Protein AF-A0A1W9LQ12-F1 (afdb_monomer)

Secondary structure (DSSP, 8-state):
-------------------------------S------------GGGSPPSS--EE---------------S----EE--TTS-TTS--S-HHHHHHHHHHHHHHH-HHHHHHHHHH---HHHHHHHHHHT--HHHHHHHHHTPPP-PPPEE-HHHHHHHHHHHHHHHHHT--S-TTHHHHHHHTT--EEEEEEEEEEEESSHHHHHHIIIIIBSSSSTTSB-GGGHHHHHHTTTTS---EEEEEEEE---TT-SS-SEEEEEEEEEE-TTSTT--S-EEEEEBB--SSSSSS--TT-B-TT-EEEESSSSEEEE--TTSEEEEE--S-EEEEEEEEETTEEEEEEEEESSS-EE--BPPPPP-----EEEEEEEEESS-EEEESSEEEEETT--EEEEEEEPTTEEEEEEEETTEE-GGG-BTTEEEE-S--S-EEEEEEEEE---PPPPPSS-EE--TTS-SS-EEEE-PPPPPSSTT-----EEEEEEESSS-STTPEE-S--BS-SEEEE-S--TT--EEEEEEEESSSS-TT-------EEE-PPP--------------------------------------------------------------------HHHHHHHHHHHTTSS-EEEEEE-TTSPEEEEEEE--SSEEEEE--S-B-TTSPBP-GGGGHHHHHHHTTTSEEEEE--TTSTTSPP-S---TT-----SS--HHHHHHHHHHHHTT-S-EEEEEETHHHHHHHHHHHH-GGGEEEEEEESPPTTTSS---HHHHHHHHTTGGGEEEEEETT-HHHHHHHHHHHHTT----EEEETT--S-HHHHSHHHHHHHHHHHHTS-SHHHHHH-SSB---

Structure (mmCIF, N/CA/C/O backbone):
data_AF-A0A1W9LQ12-F1
#
_entry.id   AF-A0A1W9LQ12-F1
#
loop_
_atom_site.group_PDB
_atom_site.id
_atom_site.type_symbol
_atom_site.label_atom_id
_atom_site.label_alt_id
_atom_site.label_comp_id
_atom_site.label_asym_id
_atom_site.label_entity_id
_atom_site.label_seq_id
_atom_site.pdbx_PDB_ins_code
_atom_site.Cartn_x
_atom_site.Cartn_y
_atom_site.Cartn_z
_atom_site.occupancy
_atom_site.B_iso_or_equiv
_atom_site.auth_seq_id
_atom_site.auth_comp_id
_atom_site.auth_asym_id
_atom_site.auth_atom_id
_atom_site.pdbx_PDB_model_num
ATOM 1 N N . MET A 1 1 ? 77.345 4.727 -21.982 1.00 31.25 1 MET A N 1
ATOM 2 C CA . MET A 1 1 ? 78.372 5.344 -22.854 1.00 31.25 1 MET A CA 1
ATOM 3 C C . MET A 1 1 ? 78.579 6.799 -22.431 1.00 31.25 1 MET A C 1
ATOM 5 O O . MET A 1 1 ? 77.616 7.415 -22.011 1.00 31.25 1 MET A O 1
ATOM 9 N N . VAL A 1 2 ? 79.817 7.303 -22.513 1.00 29.80 2 VAL A N 1
ATOM 10 C CA . VAL A 1 2 ? 80.219 8.710 -22.779 1.00 29.80 2 VAL A CA 1
ATOM 11 C C . VAL A 1 2 ? 79.402 9.871 -22.144 1.00 29.80 2 VAL A C 1
ATOM 13 O O . VAL A 1 2 ? 78.518 10.454 -22.752 1.00 29.80 2 VAL A O 1
ATOM 16 N N . THR A 1 3 ? 79.807 10.244 -20.925 1.00 31.20 3 THR A N 1
ATOM 17 C CA . THR A 1 3 ? 80.103 11.612 -20.410 1.00 31.20 3 THR A CA 1
ATOM 18 C C . THR A 1 3 ? 79.314 12.893 -20.793 1.00 31.20 3 THR A C 1
ATOM 20 O O . THR A 1 3 ? 79.415 13.382 -21.910 1.00 31.20 3 THR A O 1
ATOM 23 N N . LYS A 1 4 ? 78.906 13.601 -19.716 1.00 33.84 4 LYS A N 1
ATOM 24 C CA . LYS A 1 4 ? 79.084 15.053 -19.404 1.00 33.84 4 LYS A CA 1
ATOM 25 C C . LYS A 1 4 ? 78.321 16.150 -20.185 1.00 33.84 4 LYS A C 1
ATOM 27 O O . LYS A 1 4 ? 78.718 16.536 -21.276 1.00 33.84 4 LYS A O 1
ATOM 32 N N . ASN A 1 5 ? 77.512 16.907 -19.432 1.00 28.28 5 ASN A N 1
ATOM 33 C CA . ASN A 1 5 ? 77.771 18.337 -19.152 1.00 28.28 5 ASN A CA 1
ATOM 34 C C . ASN A 1 5 ? 77.142 18.719 -17.789 1.00 28.28 5 ASN A C 1
ATOM 36 O O . ASN A 1 5 ? 75.981 18.431 -17.543 1.00 28.28 5 ASN A O 1
ATOM 40 N N . LYS A 1 6 ? 77.949 19.111 -16.793 1.00 32.75 6 LYS A N 1
ATOM 41 C CA . LYS A 1 6 ? 78.130 20.508 -16.333 1.00 32.75 6 LYS A CA 1
ATOM 42 C C . LYS A 1 6 ? 76.843 21.216 -15.862 1.00 32.75 6 LYS A C 1
ATOM 44 O O . LYS A 1 6 ? 76.170 21.858 -16.655 1.00 32.75 6 LYS A O 1
ATOM 49 N N . ASN A 1 7 ? 76.622 21.266 -14.547 1.00 27.38 7 ASN A N 1
ATOM 50 C CA . ASN A 1 7 ? 77.162 22.357 -13.720 1.00 27.38 7 ASN A CA 1
ATOM 51 C C . ASN A 1 7 ? 77.121 21.992 -12.226 1.00 27.38 7 ASN A C 1
ATOM 53 O O . ASN A 1 7 ? 76.216 21.301 -11.772 1.00 27.38 7 ASN A O 1
ATOM 57 N N . SER A 1 8 ? 78.136 22.429 -11.484 1.00 29.05 8 SER A N 1
ATOM 58 C CA . SER A 1 8 ? 78.363 22.094 -10.075 1.00 29.05 8 SER A CA 1
ATOM 59 C C . SER A 1 8 ? 78.174 23.308 -9.167 1.00 29.05 8 SER A C 1
ATOM 61 O O . SER A 1 8 ? 78.725 24.363 -9.465 1.00 29.05 8 SER A O 1
ATOM 63 N N . GLU A 1 9 ? 77.458 23.096 -8.060 1.00 30.77 9 GLU A N 1
ATOM 64 C CA . GLU A 1 9 ? 77.723 23.599 -6.696 1.00 30.77 9 GLU A CA 1
ATOM 65 C C . GLU A 1 9 ? 78.402 24.985 -6.553 1.00 30.77 9 GLU A C 1
ATOM 67 O O . GLU A 1 9 ? 79.559 25.183 -6.917 1.00 30.77 9 GLU A O 1
ATOM 72 N N . ASN A 1 10 ? 77.807 25.945 -5.843 1.00 29.53 10 ASN A N 1
ATOM 73 C CA . ASN A 1 10 ? 77.707 25.856 -4.382 1.00 29.53 10 ASN A CA 1
ATOM 74 C C . ASN A 1 10 ? 76.776 26.928 -3.785 1.00 29.53 10 ASN A C 1
ATOM 76 O O . ASN A 1 10 ? 76.927 28.105 -4.096 1.00 29.53 10 ASN A O 1
ATOM 80 N N . HIS A 1 11 ? 75.981 26.552 -2.776 1.00 26.81 11 HIS A N 1
ATOM 81 C CA . HIS A 1 11 ? 76.038 27.266 -1.494 1.00 26.81 11 HIS A CA 1
ATOM 82 C C . HIS A 1 11 ? 75.621 26.366 -0.318 1.00 26.81 11 HIS A C 1
ATOM 84 O O . HIS A 1 11 ? 74.509 25.853 -0.248 1.00 26.81 11 HIS A O 1
ATOM 90 N N . LEU A 1 12 ? 76.558 26.172 0.612 1.00 28.56 12 LEU A N 1
ATOM 91 C CA . LEU A 1 12 ? 76.409 25.401 1.849 1.00 28.56 12 LEU A CA 1
ATOM 92 C C . LEU A 1 12 ? 75.679 26.190 2.945 1.00 28.56 12 LEU A C 1
ATOM 94 O O . LEU A 1 12 ? 76.013 27.356 3.148 1.00 28.56 12 LEU A O 1
ATOM 98 N N . ALA A 1 13 ? 74.892 25.498 3.785 1.00 27.14 13 ALA A N 1
ATOM 99 C CA . ALA A 1 13 ? 74.897 25.730 5.239 1.00 27.14 13 ALA A CA 1
ATOM 100 C C . ALA A 1 13 ? 74.280 24.578 6.079 1.00 27.14 13 ALA A C 1
ATOM 102 O O . ALA A 1 13 ? 73.073 24.392 6.086 1.00 27.14 13 ALA A O 1
ATOM 103 N N . ARG A 1 14 ? 75.131 23.939 6.909 1.00 27.14 14 ARG A N 1
ATOM 104 C CA . ARG A 1 14 ? 74.840 23.338 8.245 1.00 27.14 14 ARG A CA 1
ATOM 105 C C . ARG A 1 14 ? 73.961 22.058 8.288 1.00 27.14 14 ARG A C 1
ATOM 107 O O . ARG A 1 14 ? 72.762 22.118 8.100 1.00 27.14 14 ARG A O 1
ATOM 114 N N . ILE A 1 15 ? 74.509 20.839 8.428 1.00 28.38 15 ILE A N 1
ATOM 115 C CA . ILE A 1 15 ? 75.211 20.174 9.570 1.00 28.38 15 ILE A CA 1
ATOM 116 C C . ILE A 1 15 ? 74.301 19.151 10.306 1.00 28.38 15 ILE A C 1
ATOM 118 O O . ILE A 1 15 ? 73.408 19.531 11.045 1.00 28.38 15 ILE A O 1
ATOM 122 N N . LYS A 1 16 ? 74.579 17.853 10.050 1.00 26.53 16 LYS A N 1
ATOM 123 C CA . LYS A 1 16 ? 74.803 16.680 10.955 1.00 26.53 16 LYS A CA 1
ATOM 124 C C . LYS A 1 16 ? 74.093 16.667 12.343 1.00 26.53 16 LYS A C 1
ATOM 126 O O . LYS A 1 16 ? 74.100 17.669 13.035 1.00 26.53 16 LYS A O 1
ATOM 131 N N . ILE A 1 17 ? 73.637 15.522 12.891 1.00 27.27 17 ILE A N 1
ATOM 132 C CA . ILE A 1 17 ? 74.474 14.368 13.324 1.00 27.27 17 ILE A CA 1
ATOM 133 C C . ILE A 1 17 ? 73.716 13.005 13.424 1.00 27.27 17 ILE A C 1
ATOM 135 O O . ILE A 1 17 ? 72.697 12.889 14.084 1.00 27.27 17 ILE A O 1
ATOM 139 N N . ARG A 1 18 ? 74.349 11.979 12.818 1.00 27.88 18 ARG A N 1
ATOM 140 C CA . ARG A 1 18 ? 74.490 10.516 13.105 1.00 27.88 18 ARG A CA 1
ATOM 141 C C . ARG A 1 18 ? 73.340 9.547 13.487 1.00 27.88 18 ARG A C 1
ATOM 143 O O . ARG A 1 18 ? 72.583 9.713 14.429 1.00 27.88 18 ARG A O 1
ATOM 150 N N . ARG A 1 19 ? 73.450 8.383 12.821 1.00 27.75 19 ARG A N 1
ATOM 151 C CA . ARG A 1 19 ? 72.892 7.038 13.085 1.00 27.75 19 ARG A CA 1
ATOM 152 C C . ARG A 1 19 ? 73.719 6.203 14.096 1.00 27.75 19 ARG A C 1
ATOM 154 O O . ARG A 1 19 ? 74.931 6.388 14.158 1.00 27.75 19 ARG A O 1
ATOM 161 N N . LYS A 1 20 ? 73.073 5.139 14.620 1.00 27.75 20 LYS A N 1
ATOM 162 C CA . LYS A 1 20 ? 73.601 3.822 15.090 1.00 27.75 20 LYS A CA 1
ATOM 163 C C . LYS A 1 20 ? 74.515 3.780 16.335 1.00 27.75 20 LYS A C 1
ATOM 165 O O . LYS A 1 20 ? 75.675 4.161 16.246 1.00 27.75 20 LYS A O 1
ATOM 170 N N . PHE A 1 21 ? 74.085 3.055 17.377 1.00 25.78 21 PHE A N 1
ATOM 171 C CA . PHE A 1 21 ? 74.381 1.611 17.523 1.00 25.78 21 PHE A CA 1
ATOM 172 C C . PHE A 1 21 ? 73.377 0.913 18.473 1.00 25.78 21 PHE A C 1
ATOM 174 O O . PHE A 1 21 ? 72.574 1.583 19.110 1.00 25.78 21 PHE A O 1
ATOM 181 N N . SER A 1 22 ? 73.379 -0.424 18.493 1.00 28.66 22 SER A N 1
ATOM 182 C CA . SER A 1 22 ? 72.421 -1.293 19.207 1.00 28.66 22 SER A CA 1
ATOM 183 C C . SER A 1 22 ? 73.046 -1.933 20.453 1.00 28.66 22 SER A C 1
ATOM 185 O O . SER A 1 22 ? 74.201 -2.344 20.359 1.00 28.66 22 SER A O 1
ATOM 187 N N . LEU A 1 23 ? 72.280 -2.088 21.547 1.00 25.16 23 LEU A N 1
ATOM 188 C CA . LEU A 1 23 ? 72.027 -3.397 22.188 1.00 25.16 23 LEU A CA 1
ATOM 189 C C . LEU A 1 23 ? 70.894 -3.327 23.247 1.00 25.16 23 LEU A C 1
ATOM 191 O O . LEU A 1 23 ? 70.917 -2.484 24.134 1.00 25.16 23 LEU A O 1
ATOM 195 N N . THR A 1 24 ? 69.923 -4.239 23.115 1.00 30.02 24 THR A N 1
ATOM 196 C CA . THR A 1 24 ? 69.044 -4.874 24.136 1.00 30.02 24 THR A CA 1
ATOM 197 C C . THR A 1 24 ? 69.033 -4.366 25.594 1.00 30.02 24 THR A C 1
ATOM 199 O O . THR A 1 24 ? 70.077 -4.421 26.239 1.00 30.02 24 THR A O 1
ATOM 202 N N . LEU A 1 25 ? 67.834 -4.154 26.180 1.00 23.62 25 LEU A N 1
ATOM 203 C CA . LEU A 1 25 ? 67.155 -5.165 27.038 1.00 23.62 25 LEU A CA 1
ATOM 204 C C . LEU A 1 25 ? 65.701 -4.763 27.448 1.00 23.62 25 LEU A C 1
ATOM 206 O O . LEU A 1 25 ? 65.506 -3.819 28.199 1.00 23.62 25 LEU A O 1
ATOM 210 N N . THR A 1 26 ? 64.711 -5.550 27.000 1.00 26.81 26 THR A N 1
ATOM 211 C CA . THR A 1 26 ? 63.502 -5.995 27.748 1.00 26.81 26 THR A CA 1
ATOM 212 C C . THR A 1 26 ? 62.445 -4.998 28.299 1.00 26.81 26 THR A C 1
ATOM 214 O O . THR A 1 26 ? 62.570 -4.489 29.405 1.00 26.81 26 THR A O 1
ATOM 217 N N . LEU A 1 27 ? 61.283 -5.015 27.614 1.00 28.25 27 LEU A N 1
ATOM 218 C CA . LEU A 1 27 ? 59.898 -5.052 28.153 1.00 28.25 27 LEU A CA 1
ATOM 219 C C . LEU A 1 27 ? 59.183 -3.747 28.598 1.00 28.25 27 LEU A C 1
ATOM 221 O O . LEU A 1 27 ? 59.776 -2.841 29.166 1.00 28.25 27 LEU A O 1
ATOM 225 N N . TRP A 1 28 ? 57.850 -3.791 28.420 1.00 23.69 28 TRP A N 1
ATOM 226 C CA . TRP A 1 28 ? 56.759 -2.883 28.837 1.00 23.69 28 TRP A CA 1
ATOM 227 C C . TRP A 1 28 ? 56.257 -1.784 27.876 1.00 23.69 28 TRP A C 1
ATOM 229 O O . TRP A 1 28 ? 57.013 -1.010 27.303 1.00 23.69 28 TRP A O 1
ATOM 239 N N . LEU A 1 29 ? 54.914 -1.728 27.812 1.00 25.11 29 LEU A N 1
ATOM 240 C CA . LEU A 1 29 ? 54.030 -0.678 27.275 1.00 25.11 29 LEU A CA 1
ATOM 241 C C . LEU A 1 29 ? 53.925 -0.523 25.744 1.00 25.11 29 LEU A C 1
ATOM 243 O O . LEU A 1 29 ? 54.173 0.535 25.175 1.00 25.11 29 LEU A O 1
ATOM 247 N N . PHE A 1 30 ? 53.366 -1.558 25.107 1.00 24.80 30 PHE A N 1
ATOM 248 C CA . PHE A 1 30 ? 52.417 -1.349 24.006 1.00 24.80 30 PHE A CA 1
ATOM 249 C C . PHE A 1 30 ? 51.075 -0.880 24.593 1.00 24.80 30 PHE A C 1
ATOM 251 O O . PHE A 1 30 ? 50.338 -1.696 25.137 1.00 24.80 30 PHE A O 1
ATOM 258 N N . LEU A 1 31 ? 50.765 0.414 24.489 1.00 28.91 31 LEU A N 1
ATOM 259 C CA . LEU A 1 31 ? 49.401 0.959 24.520 1.00 28.91 31 LEU A CA 1
ATOM 260 C C . LEU A 1 31 ? 49.436 2.412 24.010 1.00 28.91 31 LEU A C 1
ATOM 262 O O . LEU A 1 31 ? 50.331 3.167 24.375 1.00 28.91 31 LEU A O 1
ATOM 266 N N . PHE A 1 32 ? 48.440 2.776 23.198 1.00 28.36 32 PHE A N 1
ATOM 267 C CA . PHE A 1 32 ? 48.217 4.085 22.559 1.00 28.36 32 PHE A CA 1
ATOM 268 C C . PHE A 1 32 ? 49.212 4.571 21.485 1.00 28.36 32 PHE A C 1
ATOM 270 O O . PHE A 1 32 ? 50.249 5.160 21.771 1.00 28.36 32 PHE A O 1
ATOM 277 N N . GLY A 1 33 ? 48.735 4.528 20.234 1.00 24.97 33 GLY A N 1
ATOM 278 C CA . GLY A 1 33 ? 48.762 5.722 19.381 1.00 24.97 33 GLY A CA 1
ATOM 279 C C . GLY A 1 33 ? 49.590 5.657 18.095 1.00 24.97 33 GLY A C 1
ATOM 280 O O . GLY A 1 33 ? 50.807 5.521 18.127 1.00 24.97 33 GLY A O 1
ATOM 281 N N . SER A 1 34 ? 48.912 5.929 16.975 1.00 30.48 34 SER A N 1
ATOM 282 C CA . SER A 1 34 ? 49.496 6.496 15.747 1.00 30.48 34 SER A CA 1
ATOM 283 C C . SER A 1 34 ? 50.285 5.567 14.812 1.00 30.48 34 SER A C 1
ATOM 285 O O . SER A 1 34 ? 51.455 5.800 14.519 1.00 30.48 34 SER A O 1
ATOM 287 N N . PHE A 1 35 ? 49.573 4.630 14.183 1.00 26.12 35 PHE A N 1
ATOM 288 C CA . PHE A 1 35 ? 49.754 4.371 12.750 1.00 26.12 35 PHE A CA 1
ATOM 289 C C . PHE A 1 35 ? 48.391 4.511 12.067 1.00 26.12 35 PHE A C 1
ATOM 291 O O . PHE A 1 35 ? 47.507 3.699 12.311 1.00 26.12 35 PHE A O 1
ATOM 298 N N . PHE A 1 36 ? 48.227 5.533 11.223 1.00 24.77 36 PHE A N 1
ATOM 299 C CA . PHE A 1 36 ? 47.161 5.568 10.219 1.00 24.77 36 PHE A CA 1
ATOM 300 C C . PHE A 1 36 ? 47.672 4.825 8.978 1.00 24.77 36 PHE A C 1
ATOM 302 O O . PHE A 1 36 ? 48.611 5.315 8.343 1.00 24.77 36 PHE A O 1
ATOM 309 N N . PRO A 1 37 ? 47.101 3.669 8.602 1.00 29.03 37 PRO A N 1
ATOM 310 C CA . PRO A 1 37 ? 47.281 3.131 7.267 1.00 29.03 37 PRO A CA 1
ATOM 311 C C . PRO A 1 37 ? 46.414 3.960 6.319 1.00 29.03 37 PRO A C 1
ATOM 313 O O . PRO A 1 37 ? 45.224 4.150 6.568 1.00 29.03 37 PRO A O 1
ATOM 316 N N . VAL A 1 38 ? 46.989 4.422 5.211 1.00 30.20 38 VAL A N 1
ATOM 317 C CA . VAL A 1 38 ? 46.178 4.831 4.062 1.00 30.20 38 VAL A CA 1
ATOM 318 C C . VAL A 1 38 ? 45.652 3.543 3.438 1.00 30.20 38 VAL A C 1
ATOM 320 O O . VAL A 1 38 ? 46.343 2.908 2.641 1.00 30.20 38 VAL A O 1
ATOM 323 N N . PHE A 1 39 ? 44.462 3.117 3.856 1.00 25.86 39 PHE A N 1
ATOM 324 C CA . PHE A 1 39 ? 43.727 2.089 3.132 1.00 25.86 39 PHE A CA 1
ATOM 325 C C . PHE A 1 39 ? 43.272 2.676 1.790 1.00 25.86 39 PHE A C 1
ATOM 327 O O . PHE A 1 39 ? 42.753 3.797 1.771 1.00 25.86 39 PHE A O 1
ATOM 334 N N . PRO A 1 40 ? 43.439 1.962 0.665 1.00 27.64 40 PRO A N 1
ATOM 335 C CA . PRO A 1 40 ? 42.666 2.277 -0.520 1.00 27.64 40 PRO A CA 1
ATOM 336 C C . PRO A 1 40 ? 41.206 1.956 -0.190 1.00 27.64 40 PRO A C 1
ATOM 338 O O . PRO A 1 40 ? 40.869 0.796 0.039 1.00 27.64 40 PRO A O 1
ATOM 341 N N . PHE A 1 41 ? 40.348 2.973 -0.144 1.00 27.30 41 PHE A N 1
ATOM 342 C CA . PHE A 1 41 ? 38.908 2.746 -0.154 1.00 27.30 41 PHE A CA 1
ATOM 343 C C . PHE A 1 41 ? 38.547 2.147 -1.516 1.00 27.30 41 PHE A C 1
ATOM 345 O O . PHE A 1 41 ? 38.418 2.864 -2.509 1.00 27.30 41 PHE A O 1
ATOM 352 N N . THR A 1 42 ? 38.407 0.824 -1.571 1.00 32.62 42 THR A N 1
ATOM 353 C CA . THR A 1 42 ? 37.514 0.194 -2.540 1.00 32.62 42 THR A CA 1
ATOM 354 C C . THR A 1 42 ? 36.116 0.674 -2.189 1.00 32.62 42 THR A C 1
ATOM 356 O O . THR A 1 42 ? 35.544 0.230 -1.196 1.00 32.62 42 THR A O 1
ATOM 359 N N . VAL A 1 43 ? 35.619 1.650 -2.948 1.00 41.50 43 VAL A N 1
ATOM 360 C CA . VAL A 1 43 ? 34.220 2.071 -2.873 1.00 41.50 43 VAL A CA 1
ATOM 361 C C . VAL A 1 43 ? 33.396 0.853 -3.249 1.00 41.50 43 VAL A C 1
ATOM 363 O O . VAL A 1 43 ? 33.620 0.281 -4.318 1.00 41.50 43 VAL A O 1
ATOM 366 N N . ASP A 1 44 ? 32.512 0.422 -2.358 1.00 46.19 44 ASP A N 1
ATOM 367 C CA . ASP A 1 44 ? 31.696 -0.749 -2.636 1.00 46.19 44 ASP A CA 1
ATOM 368 C C . ASP A 1 44 ? 30.676 -0.379 -3.714 1.00 46.19 44 ASP A C 1
ATOM 370 O O . ASP A 1 44 ? 29.965 0.620 -3.587 1.00 46.19 44 ASP A O 1
ATOM 374 N N . ALA A 1 45 ? 30.621 -1.156 -4.797 1.00 48.19 45 ALA A N 1
ATOM 375 C CA . ALA A 1 45 ? 29.729 -0.875 -5.928 1.00 48.19 45 ALA A CA 1
ATOM 376 C C . ALA A 1 45 ? 28.235 -1.020 -5.561 1.00 48.19 45 ALA A C 1
ATOM 378 O O . ALA A 1 45 ? 27.374 -0.586 -6.319 1.00 48.19 45 ALA A O 1
ATOM 379 N N . GLN A 1 46 ? 27.965 -1.591 -4.385 1.00 54.56 46 GLN A N 1
ATOM 380 C CA . GLN A 1 46 ? 26.681 -2.078 -3.879 1.00 54.56 46 GLN A CA 1
ATOM 381 C C . GLN A 1 46 ? 25.685 -0.985 -3.431 1.00 54.56 46 GLN A C 1
ATOM 383 O O . GLN A 1 46 ? 24.612 -1.318 -2.954 1.00 54.56 46 GLN A O 1
ATOM 388 N N . TYR A 1 47 ? 26.014 0.313 -3.529 1.00 60.75 47 TYR A N 1
ATOM 389 C CA . TYR A 1 47 ? 25.215 1.386 -2.894 1.00 60.75 47 TYR A CA 1
ATOM 390 C C . TYR A 1 47 ? 24.769 2.530 -3.825 1.00 60.75 47 TYR A C 1
ATOM 392 O O . TYR A 1 47 ? 24.219 3.529 -3.352 1.00 60.75 47 TYR A O 1
ATOM 400 N N . PHE A 1 48 ? 25.018 2.455 -5.138 1.00 76.75 48 PHE A N 1
ATOM 401 C CA . PHE A 1 48 ? 24.701 3.564 -6.052 1.00 76.75 48 PHE A CA 1
ATOM 402 C C . PHE A 1 48 ? 24.313 3.132 -7.476 1.00 76.75 48 PHE A C 1
ATOM 404 O O . PHE A 1 48 ? 24.743 2.065 -7.914 1.00 76.75 48 PHE A O 1
ATOM 411 N N . PRO A 1 49 ? 23.547 3.965 -8.215 1.00 83.25 49 PRO A N 1
ATOM 412 C CA . PRO A 1 49 ? 23.197 3.734 -9.621 1.00 83.25 49 PRO A CA 1
ATOM 413 C C . PRO A 1 49 ? 24.394 3.606 -10.579 1.00 83.25 49 PRO A C 1
ATOM 415 O O . PRO A 1 49 ? 25.478 4.136 -10.320 1.00 83.25 49 PRO A O 1
ATOM 418 N N . ALA A 1 50 ? 24.175 2.969 -11.733 1.00 84.12 50 ALA A N 1
ATOM 419 C CA . ALA A 1 50 ? 25.209 2.669 -12.731 1.00 84.12 50 ALA A CA 1
ATOM 420 C C . ALA A 1 50 ? 25.946 3.928 -13.259 1.00 84.12 50 ALA A C 1
ATOM 422 O O . ALA A 1 50 ? 25.298 4.862 -13.718 1.00 84.12 50 ALA A O 1
ATOM 423 N N . PRO A 1 51 ? 27.293 3.990 -13.270 1.00 83.12 51 PRO A N 1
ATOM 424 C CA . PRO A 1 51 ? 28.010 5.209 -13.658 1.00 83.12 51 PRO A CA 1
ATOM 425 C C . PRO A 1 51 ? 27.653 5.771 -15.047 1.00 83.12 51 PRO A C 1
ATOM 427 O O . PRO A 1 51 ? 27.883 5.114 -16.060 1.00 83.12 51 PRO A O 1
ATOM 430 N N . ASN A 1 52 ? 27.228 7.042 -15.097 1.00 78.94 52 ASN A N 1
ATOM 431 C CA . ASN A 1 52 ? 26.995 7.827 -16.325 1.00 78.94 52 ASN A CA 1
ATOM 432 C C . ASN A 1 52 ? 26.092 7.140 -17.383 1.00 78.94 52 ASN A C 1
ATOM 434 O O . ASN A 1 52 ? 26.590 6.699 -18.426 1.00 78.94 52 ASN A O 1
ATOM 438 N N . PRO A 1 53 ? 24.759 7.126 -17.196 1.00 86.00 53 PRO A N 1
ATOM 439 C CA . PRO A 1 53 ? 23.853 6.419 -18.092 1.00 86.00 53 PRO A CA 1
ATOM 440 C C . PRO A 1 53 ? 23.866 6.942 -19.539 1.00 86.00 53 PRO A C 1
ATOM 442 O O . PRO A 1 53 ? 23.920 8.163 -19.780 1.00 86.00 53 PRO A O 1
ATOM 445 N N . PRO A 1 54 ? 23.757 6.030 -20.523 1.00 86.19 54 PRO A N 1
ATOM 446 C CA . PRO A 1 54 ? 23.909 6.345 -21.930 1.00 86.19 54 PRO A CA 1
ATOM 447 C C . PRO A 1 54 ? 22.705 7.115 -22.488 1.00 86.19 54 PRO A C 1
ATOM 449 O O . PRO A 1 54 ? 21.617 7.184 -21.908 1.00 86.19 54 PRO A O 1
ATOM 452 N N . LYS A 1 55 ? 22.915 7.708 -23.666 1.00 90.44 55 LYS A N 1
ATOM 453 C CA . LYS A 1 55 ? 21.903 8.456 -24.411 1.00 90.44 55 LYS A CA 1
ATOM 454 C C . LYS A 1 55 ? 22.052 8.225 -25.910 1.00 90.44 55 LYS A C 1
ATOM 456 O O . LYS A 1 55 ? 23.142 8.405 -26.450 1.00 90.44 55 LYS A O 1
ATOM 461 N N . ILE A 1 56 ? 20.936 7.971 -26.584 1.00 85.44 56 ILE A N 1
ATOM 462 C CA . ILE A 1 56 ? 20.815 8.118 -28.036 1.00 85.44 56 ILE A CA 1
ATOM 463 C C . ILE A 1 56 ? 20.339 9.544 -28.324 1.00 85.44 56 ILE A C 1
ATOM 465 O O . ILE A 1 56 ? 19.261 9.967 -27.899 1.00 85.44 56 ILE A O 1
ATOM 469 N N . GLY A 1 57 ? 21.198 10.313 -28.996 1.00 76.62 57 GLY A N 1
ATOM 470 C CA . GLY A 1 57 ? 20.892 11.669 -29.447 1.00 76.62 57 GLY A CA 1
ATOM 471 C C . GLY A 1 57 ? 19.938 11.677 -30.641 1.00 76.62 57 GLY A C 1
ATOM 472 O O . GLY A 1 57 ? 19.812 10.683 -31.347 1.00 76.62 57 GLY A O 1
ATOM 473 N N . ARG A 1 58 ? 19.292 12.824 -30.872 1.00 71.56 58 ARG A N 1
ATOM 474 C CA . ARG A 1 58 ? 18.231 12.977 -31.871 1.00 71.56 58 ARG A CA 1
ATOM 475 C C . ARG A 1 58 ? 18.690 12.624 -33.287 1.00 71.56 58 ARG A C 1
ATOM 477 O O . ARG A 1 58 ? 19.459 13.379 -33.888 1.00 71.56 58 ARG A O 1
ATOM 484 N N . GLU A 1 59 ? 18.153 11.548 -33.855 1.00 55.41 59 GLU A N 1
ATOM 485 C CA . GLU A 1 59 ? 18.245 11.330 -35.301 1.00 55.41 59 GLU A CA 1
ATOM 486 C C . GLU A 1 59 ? 17.436 12.409 -36.044 1.00 55.41 59 GLU A C 1
ATOM 488 O O . GLU A 1 59 ? 16.368 12.831 -35.591 1.00 55.41 59 GLU A O 1
ATOM 493 N N . GLN A 1 60 ? 17.935 12.898 -37.187 1.00 43.09 60 GLN A N 1
ATOM 494 C CA . GLN A 1 60 ? 17.233 13.924 -37.972 1.00 43.09 60 GLN A CA 1
ATOM 495 C C . GLN A 1 60 ? 16.044 13.334 -38.743 1.00 43.09 60 GLN A C 1
ATOM 497 O O . GLN A 1 60 ? 16.080 13.196 -39.964 1.00 43.09 60 GLN A O 1
ATOM 502 N N . ILE A 1 61 ? 14.967 13.035 -38.015 1.00 47.81 61 ILE A N 1
ATOM 503 C CA . ILE A 1 61 ? 13.677 12.620 -38.564 1.00 47.81 61 ILE A CA 1
ATOM 504 C C . ILE A 1 61 ? 12.591 13.607 -38.102 1.00 47.81 61 ILE A C 1
ATOM 506 O O . ILE A 1 61 ? 12.152 13.627 -36.955 1.00 47.81 61 ILE A O 1
ATOM 510 N N . GLN A 1 62 ? 12.165 14.453 -39.036 1.00 49.50 62 GLN A N 1
ATOM 511 C CA . GLN A 1 62 ? 10.817 15.028 -39.142 1.00 49.50 62 GLN A CA 1
ATOM 512 C C . GLN A 1 62 ? 10.354 14.666 -40.565 1.00 49.50 62 GLN A C 1
ATOM 514 O O . GLN A 1 62 ? 11.220 14.695 -41.446 1.00 49.50 62 GLN A O 1
ATOM 519 N N . PRO A 1 63 ? 9.071 14.359 -40.862 1.00 49.44 63 PRO A N 1
ATOM 520 C CA . PRO A 1 63 ? 7.829 14.851 -40.233 1.00 49.44 63 PRO A CA 1
ATOM 521 C C . PRO A 1 63 ? 6.780 13.695 -40.092 1.00 49.44 63 PRO A C 1
ATOM 523 O O . PRO A 1 63 ? 7.200 12.541 -40.063 1.00 49.44 63 PRO A O 1
ATOM 526 N N . PRO A 1 64 ? 5.442 13.904 -40.101 1.00 43.94 64 PRO A N 1
ATOM 527 C CA . PRO A 1 64 ? 4.637 15.084 -39.775 1.00 43.94 64 PRO A CA 1
ATOM 528 C C . PRO A 1 64 ? 3.767 14.892 -38.515 1.00 43.94 64 PRO A C 1
ATOM 530 O O . PRO A 1 64 ? 3.455 13.777 -38.109 1.00 43.94 64 PRO A O 1
ATOM 533 N N . LEU A 1 65 ? 3.251 15.998 -37.972 1.00 49.84 65 LEU A N 1
ATOM 534 C CA . LEU A 1 65 ? 1.961 15.951 -37.282 1.00 49.84 65 LEU A CA 1
ATOM 535 C C . LEU A 1 65 ? 0.882 15.811 -38.360 1.00 49.84 65 LEU A C 1
ATOM 537 O O . LEU A 1 65 ? 0.519 16.798 -39.001 1.00 49.84 65 LEU A O 1
ATOM 541 N N . SER A 1 66 ? 0.387 14.597 -38.600 1.00 42.97 66 SER A N 1
ATOM 542 C CA . SER A 1 66 ? -0.927 14.464 -39.223 1.00 42.97 66 SER A CA 1
ATOM 543 C C . SER A 1 66 ? -1.964 14.762 -38.146 1.00 42.97 66 SER A C 1
ATOM 545 O O . SER A 1 66 ? -2.353 13.863 -37.397 1.00 42.97 66 SER A O 1
ATOM 547 N N . ASP A 1 67 ? -2.396 16.021 -38.068 1.00 44.72 67 ASP A N 1
ATOM 548 C CA . ASP A 1 67 ? -3.595 16.420 -37.331 1.00 44.72 67 ASP A CA 1
ATOM 549 C C . ASP A 1 67 ? -4.820 15.808 -38.037 1.00 44.72 67 ASP A C 1
ATOM 551 O O . ASP A 1 67 ? -5.570 16.469 -38.757 1.00 44.72 67 ASP A O 1
ATOM 555 N N . ALA A 1 68 ? -4.991 14.495 -37.871 1.00 46.69 68 ALA A N 1
ATOM 556 C CA . ALA A 1 68 ? -6.229 13.805 -38.169 1.00 46.69 68 ALA A CA 1
ATOM 557 C C . ALA A 1 68 ? -7.258 14.333 -37.170 1.00 46.69 68 ALA A C 1
ATOM 559 O O . ALA A 1 68 ? -7.314 13.899 -36.020 1.00 46.69 68 ALA A O 1
ATOM 560 N N . HIS A 1 69 ? -8.013 15.338 -37.606 1.00 46.47 69 HIS A N 1
ATOM 561 C CA . HIS A 1 69 ? -9.147 15.867 -36.873 1.00 46.47 69 HIS A CA 1
ATOM 562 C C . HIS A 1 69 ? -10.228 14.784 -36.854 1.00 46.47 69 HIS A C 1
ATOM 564 O O . HIS A 1 69 ? -11.003 14.641 -37.801 1.00 46.47 69 HIS A O 1
ATOM 570 N N . PHE A 1 70 ? -10.211 13.969 -35.802 1.00 52.28 70 PHE A N 1
ATOM 571 C CA . PHE A 1 70 ? -11.321 13.085 -35.487 1.00 52.28 70 PHE A CA 1
ATOM 572 C C . PHE A 1 70 ? -12.492 13.968 -35.022 1.00 52.28 70 PHE A C 1
ATOM 574 O O . PHE A 1 70 ? -12.249 14.901 -34.251 1.00 52.28 70 PHE A O 1
ATOM 581 N N . PRO A 1 71 ? -13.720 13.738 -35.520 1.00 51.84 71 PRO A N 1
ATOM 582 C CA . PRO A 1 71 ? -14.897 14.485 -35.084 1.00 51.84 71 PRO A CA 1
ATOM 583 C C . PRO A 1 71 ? -15.196 14.244 -33.595 1.00 51.84 71 PRO A C 1
ATOM 585 O O . PRO A 1 71 ? -14.594 13.368 -32.972 1.00 51.84 71 PRO A O 1
ATOM 588 N N . ASP A 1 72 ? -16.149 15.009 -33.054 1.00 56.81 72 ASP A N 1
ATOM 589 C CA . ASP A 1 72 ? -16.650 14.936 -31.671 1.00 56.81 72 ASP A CA 1
ATOM 590 C C . ASP A 1 72 ? -17.431 13.627 -31.393 1.00 56.81 72 ASP A C 1
ATOM 592 O O . ASP A 1 72 ? -18.615 13.628 -31.055 1.00 56.81 72 ASP A O 1
ATOM 596 N N . GLU A 1 73 ? -16.774 12.487 -31.591 1.00 68.31 73 GLU A N 1
ATOM 597 C CA . GLU A 1 73 ? -17.281 11.142 -31.338 1.00 68.31 73 GLU A CA 1
ATOM 598 C C . GLU A 1 73 ? -16.635 10.573 -30.069 1.00 68.31 73 GLU A C 1
ATOM 600 O O . GLU A 1 73 ? -15.445 10.779 -29.804 1.00 68.31 73 GLU A O 1
ATOM 605 N N . THR A 1 74 ? -17.431 9.850 -29.279 1.00 78.81 74 THR A N 1
ATOM 606 C CA . THR A 1 74 ? -16.971 9.186 -28.055 1.00 78.81 74 THR A CA 1
ATOM 607 C C . THR A 1 74 ? -15.911 8.126 -28.390 1.00 78.81 74 THR A C 1
ATOM 609 O O . THR A 1 74 ? -16.122 7.347 -29.325 1.00 78.81 74 THR A O 1
ATOM 612 N N . PRO A 1 75 ? -14.797 8.042 -27.639 1.00 90.62 75 PRO A N 1
ATOM 613 C CA . PRO A 1 75 ? -13.749 7.059 -27.886 1.00 90.62 75 PRO A CA 1
ATOM 614 C C . PRO A 1 75 ? -14.254 5.615 -27.879 1.00 90.62 75 PRO A C 1
ATOM 616 O O . PRO A 1 75 ? -15.045 5.208 -27.031 1.00 90.62 75 PRO A O 1
ATOM 619 N N . THR A 1 76 ? -13.736 4.816 -28.811 1.00 89.31 76 THR A N 1
ATOM 620 C CA . THR A 1 76 ? -14.132 3.407 -29.009 1.00 89.31 76 THR A CA 1
ATOM 621 C C . THR A 1 76 ? -12.969 2.422 -28.909 1.00 89.31 76 THR A C 1
ATOM 623 O O . THR A 1 76 ? -13.188 1.215 -28.962 1.00 89.31 76 THR A O 1
ATOM 626 N N . THR A 1 77 ? -11.730 2.905 -28.775 1.00 94.69 77 THR A N 1
ATOM 627 C CA . THR A 1 77 ? -10.522 2.067 -28.720 1.00 94.69 77 THR A CA 1
ATOM 628 C C . THR A 1 77 ? -9.835 2.212 -27.364 1.00 94.69 77 THR A C 1
ATOM 630 O O . THR A 1 77 ? -9.393 3.310 -27.026 1.00 94.69 77 THR A O 1
ATOM 633 N N . GLU A 1 78 ? -9.687 1.122 -26.607 1.00 97.19 78 GLU A N 1
ATOM 634 C CA . GLU A 1 78 ? -8.788 1.121 -25.447 1.00 97.19 78 GLU A CA 1
ATOM 635 C C . GLU A 1 78 ? -7.342 1.229 -25.945 1.00 97.19 78 GLU A C 1
ATOM 637 O O . GLU A 1 78 ? -6.898 0.455 -26.796 1.00 97.19 78 GLU A O 1
ATOM 642 N N . TRP A 1 79 ? -6.592 2.191 -25.418 1.00 97.94 79 TRP A N 1
ATOM 643 C CA . TRP A 1 79 ? -5.142 2.154 -25.486 1.00 97.94 79 TRP A CA 1
ATOM 644 C C . TRP A 1 79 ? -4.653 1.124 -24.473 1.00 97.94 79 TRP A C 1
ATOM 646 O O . TRP A 1 79 ? -4.925 1.265 -23.289 1.00 97.94 79 TRP A O 1
ATOM 656 N N . THR A 1 80 ? -3.960 0.082 -24.930 1.00 96.69 80 THR A N 1
ATOM 657 C CA . THR A 1 80 ? -3.537 -1.039 -24.072 1.00 96.69 80 THR A CA 1
ATOM 658 C C . THR A 1 80 ? -2.038 -1.067 -23.793 1.00 96.69 80 THR A C 1
ATOM 660 O O . THR A 1 80 ? -1.592 -1.864 -22.979 1.00 96.69 80 THR A O 1
ATOM 663 N N . PHE A 1 81 ? -1.240 -0.193 -24.418 1.00 97.81 81 PHE A N 1
ATOM 664 C CA . PHE A 1 81 ? 0.211 -0.170 -24.201 1.00 97.81 81 PHE A CA 1
ATOM 665 C C . PHE A 1 81 ? 0.624 0.433 -22.849 1.00 97.81 81 PHE A C 1
ATOM 667 O O . PHE A 1 81 ? 1.800 0.369 -22.528 1.00 97.81 81 PHE A O 1
ATOM 674 N N . HIS A 1 82 ? -0.277 0.990 -22.032 1.00 97.69 82 HIS A N 1
ATOM 675 C CA . HIS A 1 82 ? 0.081 1.494 -20.693 1.00 97.69 82 HIS A CA 1
ATOM 676 C C . HIS A 1 82 ? 0.127 0.413 -19.600 1.00 97.69 82 HIS A C 1
ATOM 678 O O . HIS A 1 82 ? 0.355 0.756 -18.442 1.00 97.69 82 HIS A O 1
ATOM 684 N N . LYS A 1 83 ? -0.111 -0.861 -19.939 1.00 97.75 83 LYS A N 1
ATOM 685 C CA . LYS A 1 83 ? -0.121 -1.994 -19.001 1.00 97.75 83 LYS A CA 1
ATOM 686 C C . LYS A 1 83 ? 0.141 -3.334 -19.700 1.00 97.75 83 LYS A C 1
ATOM 688 O O . LYS A 1 83 ? 0.056 -3.418 -20.924 1.00 97.75 83 LYS A O 1
ATOM 693 N N . THR A 1 84 ? 0.440 -4.392 -18.949 1.00 95.94 84 THR A N 1
ATOM 694 C CA . THR A 1 84 ? 0.441 -5.773 -19.466 1.00 95.94 84 THR A CA 1
ATOM 695 C C . THR A 1 84 ? -0.981 -6.303 -19.677 1.00 95.94 84 THR A C 1
ATOM 697 O O . THR A 1 84 ? -1.950 -5.816 -19.098 1.00 95.94 84 THR A O 1
ATOM 700 N N . SER A 1 85 ? -1.124 -7.336 -20.515 1.00 93.19 85 SER A N 1
ATOM 701 C CA . SER A 1 85 ? -2.423 -7.948 -20.845 1.00 93.19 85 SER A CA 1
ATOM 702 C C . SER A 1 85 ? -3.098 -8.691 -19.686 1.00 93.19 85 SER A C 1
ATOM 704 O O . SER A 1 85 ? -4.284 -8.991 -19.769 1.00 93.19 85 SER A O 1
ATOM 706 N N . ASP A 1 86 ? -2.346 -9.012 -18.635 1.00 92.00 86 ASP A N 1
ATOM 707 C CA . ASP A 1 86 ? -2.834 -9.566 -17.365 1.00 92.00 86 ASP A CA 1
ATOM 708 C C . ASP A 1 86 ? -3.147 -8.476 -16.316 1.00 92.00 86 ASP A C 1
ATOM 710 O O . ASP A 1 86 ? -3.615 -8.806 -15.234 1.00 92.00 86 ASP A O 1
ATOM 714 N N . ASN A 1 87 ? -2.947 -7.192 -16.654 1.00 89.94 87 ASN A N 1
ATOM 715 C CA . ASN A 1 87 ? -3.056 -5.996 -15.800 1.00 89.94 87 ASN A CA 1
ATOM 716 C C . ASN A 1 87 ? -2.064 -5.902 -14.621 1.00 89.94 87 ASN A C 1
ATOM 718 O O . ASN A 1 87 ? -2.116 -4.902 -13.901 1.00 89.94 87 ASN A O 1
ATOM 722 N N . ILE A 1 88 ? -1.146 -6.868 -14.466 1.00 88.94 88 ILE A N 1
ATOM 723 C CA . ILE A 1 88 ? -0.197 -6.936 -13.341 1.00 88.94 88 ILE A CA 1
ATOM 724 C C . ILE A 1 88 ? 0.802 -5.771 -13.374 1.00 88.94 88 ILE A C 1
ATOM 726 O O . ILE A 1 88 ? 1.077 -5.182 -12.333 1.00 88.94 88 ILE A O 1
ATOM 730 N N . HIS A 1 89 ? 1.321 -5.421 -14.557 1.00 95.81 89 HIS A N 1
ATOM 731 C CA . HIS A 1 89 ? 2.314 -4.360 -14.723 1.00 95.81 89 HIS A CA 1
ATOM 732 C C . HIS A 1 89 ? 1.715 -3.113 -15.408 1.00 95.81 89 HIS A C 1
ATOM 734 O O . HIS A 1 89 ? 0.923 -3.268 -16.344 1.00 95.81 89 HIS A O 1
ATOM 740 N N . PRO A 1 90 ? 2.086 -1.878 -15.009 1.00 97.56 90 PRO A N 1
ATOM 741 C CA . PRO A 1 90 ? 3.003 -1.556 -13.911 1.00 97.56 90 PRO A CA 1
ATOM 742 C C . PRO A 1 90 ? 2.463 -2.030 -12.561 1.00 97.56 90 PRO A C 1
ATOM 744 O O . PRO A 1 90 ? 1.292 -1.792 -12.249 1.00 97.56 90 PRO A O 1
ATOM 747 N N . ASP A 1 91 ? 3.315 -2.708 -11.791 1.00 93.81 91 ASP A N 1
ATOM 748 C CA . ASP A 1 91 ? 2.992 -3.175 -10.442 1.00 93.81 91 ASP A CA 1
ATOM 749 C C . ASP A 1 91 ? 2.997 -2.002 -9.441 1.00 93.81 91 ASP A C 1
ATOM 751 O O . ASP A 1 91 ? 3.160 -0.842 -9.828 1.00 93.81 91 ASP A O 1
ATOM 755 N N . GLY A 1 92 ? 2.786 -2.265 -8.149 1.00 93.50 92 GLY A N 1
ATOM 756 C CA . GLY A 1 92 ? 2.746 -1.198 -7.144 1.00 93.50 92 GLY A CA 1
ATOM 757 C C . GLY A 1 92 ? 4.048 -0.385 -7.050 1.00 93.50 92 GLY A C 1
ATOM 758 O O . GLY A 1 92 ? 3.999 0.832 -6.876 1.00 93.50 92 GLY A O 1
ATOM 759 N N . ASN A 1 93 ? 5.207 -1.027 -7.211 1.00 94.88 93 ASN A N 1
ATOM 760 C CA . ASN A 1 93 ? 6.522 -0.387 -7.128 1.00 94.88 93 ASN A CA 1
ATOM 761 C C . ASN A 1 93 ? 6.836 0.389 -8.414 1.00 94.88 93 ASN A C 1
ATOM 763 O O . ASN A 1 93 ? 7.270 1.542 -8.376 1.00 94.88 93 ASN A O 1
ATOM 767 N N . GLU A 1 94 ? 6.561 -0.218 -9.566 1.00 98.06 94 GLU A N 1
ATOM 768 C CA . GLU A 1 94 ? 6.756 0.378 -10.888 1.00 98.06 94 GLU A CA 1
ATOM 769 C C . GLU A 1 94 ? 5.816 1.570 -11.101 1.00 98.06 94 GLU A C 1
ATOM 771 O O . GLU A 1 94 ? 6.236 2.615 -11.608 1.00 98.06 94 GLU A O 1
ATOM 776 N N . GLN A 1 95 ? 4.563 1.461 -10.646 1.00 98.31 95 GLN A N 1
ATOM 777 C CA . GLN A 1 95 ? 3.615 2.569 -10.657 1.00 98.31 95 GLN A CA 1
ATOM 778 C C . GLN A 1 95 ? 4.059 3.683 -9.707 1.00 98.31 95 GLN A C 1
ATOM 780 O O . GLN A 1 95 ? 3.998 4.850 -10.101 1.00 98.31 95 GLN A O 1
ATOM 785 N N . GLN A 1 96 ? 4.580 3.364 -8.513 1.00 97.69 96 GLN A N 1
ATOM 786 C CA . GLN A 1 96 ? 5.166 4.382 -7.638 1.00 97.69 96 GLN A CA 1
ATOM 787 C C . GLN A 1 96 ? 6.352 5.083 -8.317 1.00 97.69 96 GLN A C 1
ATOM 789 O O . GLN A 1 96 ? 6.439 6.308 -8.269 1.00 97.69 96 GLN A O 1
ATOM 794 N N . ALA A 1 97 ? 7.231 4.358 -9.012 1.00 98.06 97 ALA A N 1
ATOM 795 C CA . ALA A 1 97 ? 8.358 4.951 -9.731 1.00 98.06 97 ALA A CA 1
ATOM 796 C C . ALA A 1 97 ? 7.910 5.904 -10.859 1.00 98.06 97 ALA A C 1
ATOM 798 O O . ALA A 1 97 ? 8.460 7.000 -11.012 1.00 98.06 97 ALA A O 1
ATOM 799 N N . VAL A 1 98 ? 6.875 5.532 -11.624 1.00 98.31 98 VAL A N 1
ATOM 800 C CA . VAL A 1 98 ? 6.268 6.402 -12.648 1.00 98.31 98 VAL A CA 1
ATOM 801 C C . VAL A 1 98 ? 5.585 7.619 -12.014 1.00 98.31 98 VAL A C 1
ATOM 803 O O . VAL A 1 98 ? 5.723 8.735 -12.526 1.00 98.31 98 VAL A O 1
ATOM 806 N N . TRP A 1 99 ? 4.882 7.434 -10.894 1.00 98.25 99 TRP A N 1
ATOM 807 C CA . TRP A 1 99 ? 4.204 8.510 -10.173 1.00 98.25 99 TRP A CA 1
ATOM 808 C C . TRP A 1 99 ? 5.198 9.517 -9.581 1.00 98.25 99 TRP A C 1
ATOM 810 O O . TRP A 1 99 ? 5.099 10.713 -9.862 1.00 98.25 99 TRP A O 1
ATOM 820 N N . LEU A 1 100 ? 6.214 9.042 -8.853 1.00 98.19 100 LEU A N 1
ATOM 821 C CA . LEU A 1 100 ? 7.283 9.861 -8.279 1.00 98.19 100 LEU A CA 1
ATOM 822 C C . LEU A 1 100 ? 8.046 10.634 -9.366 1.00 98.19 100 LEU A C 1
ATOM 824 O O . LEU A 1 100 ? 8.283 11.833 -9.211 1.00 98.19 100 LEU A O 1
ATOM 828 N N . MET A 1 101 ? 8.368 10.004 -10.504 1.00 98.44 101 MET A N 1
ATOM 829 C CA . MET A 1 101 ? 8.949 10.698 -11.661 1.00 98.44 101 MET A CA 1
ATOM 830 C C . MET A 1 101 ? 8.038 11.829 -12.160 1.00 98.44 101 MET A C 1
ATOM 832 O O . MET A 1 101 ? 8.504 12.945 -12.398 1.00 98.44 101 MET A O 1
ATOM 836 N N . ASN A 1 102 ? 6.746 11.557 -12.354 1.00 98.44 102 ASN A N 1
ATOM 837 C CA . ASN A 1 102 ? 5.812 12.542 -12.896 1.00 98.44 102 ASN A CA 1
ATOM 838 C C . ASN A 1 102 ? 5.543 13.690 -11.902 1.00 98.44 102 ASN A C 1
ATOM 840 O O . ASN A 1 102 ? 5.486 14.847 -12.327 1.00 98.44 102 ASN A O 1
ATOM 844 N N . ARG A 1 103 ? 5.503 13.413 -10.590 1.00 96.38 103 ARG A N 1
ATOM 845 C CA . ARG A 1 103 ? 5.503 14.423 -9.516 1.00 96.38 103 ARG A CA 1
ATOM 846 C C . ARG A 1 103 ? 6.754 15.298 -9.577 1.00 96.38 103 ARG A C 1
ATOM 848 O O . ARG A 1 103 ? 6.643 16.526 -9.599 1.00 96.38 103 ARG A O 1
ATOM 855 N N . ALA A 1 104 ? 7.928 14.672 -9.657 1.00 97.88 104 ALA A N 1
ATOM 856 C CA . ALA A 1 104 ? 9.212 15.356 -9.720 1.00 97.88 104 ALA A CA 1
ATOM 857 C C . ALA A 1 104 ? 9.277 16.319 -10.914 1.00 97.88 104 ALA A C 1
ATOM 859 O O . ALA A 1 104 ? 9.606 17.495 -10.754 1.00 97.88 104 ALA A O 1
ATOM 860 N N . ARG A 1 105 ? 8.867 15.856 -12.103 1.00 98.19 105 ARG A N 1
ATOM 861 C CA . ARG A 1 105 ? 8.759 16.686 -13.312 1.00 98.19 105 ARG A CA 1
ATOM 862 C C . ARG A 1 105 ? 7.760 17.834 -13.164 1.00 98.19 105 ARG A C 1
ATOM 864 O O . ARG A 1 105 ? 8.033 18.920 -13.672 1.00 98.19 105 ARG A O 1
ATOM 871 N N . ALA A 1 106 ? 6.628 17.617 -12.495 1.00 96.69 106 ALA A N 1
ATOM 872 C CA . ALA A 1 106 ? 5.602 18.640 -12.305 1.00 96.69 106 ALA A CA 1
ATOM 873 C C . ALA A 1 106 ? 6.055 19.771 -11.363 1.00 96.69 106 ALA A C 1
ATOM 875 O O . ALA A 1 106 ? 5.723 20.932 -11.608 1.00 96.69 106 ALA A O 1
ATOM 876 N N . ASN A 1 107 ? 6.833 19.464 -10.316 1.00 96.94 107 ASN A N 1
ATOM 877 C CA . ASN A 1 107 ? 7.372 20.466 -9.392 1.00 96.94 107 ASN A CA 1
ATOM 878 C C . ASN A 1 107 ? 8.819 20.149 -8.944 1.00 96.94 107 ASN A C 1
ATOM 880 O O . ASN A 1 107 ? 9.033 19.688 -7.818 1.00 96.94 107 ASN A O 1
ATOM 884 N N . PRO A 1 108 ? 9.829 20.456 -9.786 1.00 98.19 108 PRO A N 1
ATOM 885 C CA . PRO A 1 108 ? 11.229 20.148 -9.490 1.00 98.19 108 PRO A CA 1
ATOM 886 C C . PRO A 1 108 ? 11.733 20.787 -8.191 1.00 98.19 108 PRO A C 1
ATOM 888 O O . PRO A 1 108 ? 12.433 20.145 -7.413 1.00 98.19 108 PRO A O 1
ATOM 891 N N . ALA A 1 109 ? 11.354 22.038 -7.915 1.00 94.88 109 ALA A N 1
ATOM 892 C CA . ALA A 1 109 ? 11.804 22.747 -6.719 1.00 94.88 109 ALA A CA 1
ATOM 893 C C . ALA A 1 109 ? 11.326 22.060 -5.426 1.00 94.88 109 ALA A C 1
ATOM 895 O O . ALA A 1 109 ? 12.108 21.910 -4.487 1.00 94.88 109 ALA A O 1
ATOM 896 N N . GLN A 1 110 ? 10.070 21.596 -5.391 1.00 94.38 110 GLN A N 1
ATOM 897 C CA . GLN A 1 110 ? 9.540 20.850 -4.247 1.00 94.38 110 GLN A CA 1
ATOM 898 C C . GLN A 1 110 ? 10.162 19.453 -4.135 1.00 94.38 110 GLN A C 1
ATOM 900 O O . GLN A 1 110 ? 10.458 19.016 -3.024 1.00 94.38 110 GLN A O 1
ATOM 905 N N . GLU A 1 111 ? 10.421 18.780 -5.259 1.00 97.38 111 GLU A N 1
ATOM 906 C CA . GLU A 1 111 ? 11.105 17.483 -5.265 1.00 97.38 111 GLU A CA 1
ATOM 907 C C . GLU A 1 111 ? 12.511 17.582 -4.656 1.00 97.38 111 GLU A C 1
ATOM 909 O O . GLU A 1 111 ? 12.872 16.781 -3.800 1.00 97.38 111 GLU A O 1
ATOM 914 N N . GLY A 1 112 ? 13.289 18.606 -5.025 1.00 96.31 112 GLY A N 1
ATOM 915 C CA . GLY A 1 112 ? 14.625 18.829 -4.466 1.00 96.31 112 GLY A CA 1
ATOM 916 C C . GLY A 1 112 ? 14.626 19.121 -2.962 1.00 96.31 112 GLY A C 1
ATOM 917 O O . GLY A 1 112 ? 15.580 18.767 -2.269 1.00 96.31 112 GLY A O 1
ATOM 918 N N . LEU A 1 113 ? 13.560 19.739 -2.439 1.00 94.38 113 LEU A N 1
ATOM 919 C CA . LEU A 1 113 ? 13.358 19.907 -0.996 1.00 94.38 113 LEU A CA 1
ATOM 920 C C . LEU A 1 113 ? 13.005 18.575 -0.321 1.00 94.38 113 LEU A C 1
ATOM 922 O O . LEU A 1 113 ? 13.581 18.261 0.718 1.00 94.38 113 LEU A O 1
ATOM 926 N N . TRP A 1 114 ? 12.104 17.791 -0.918 1.00 95.38 114 TRP A N 1
ATOM 927 C CA . TRP A 1 114 ? 11.679 16.491 -0.395 1.00 95.38 114 TRP A CA 1
ATOM 928 C C . TRP A 1 114 ? 12.827 15.472 -0.390 1.00 95.38 114 TRP A C 1
ATOM 930 O O . TRP A 1 114 ? 13.128 14.910 0.657 1.00 95.38 114 TRP A O 1
ATOM 940 N N . LEU A 1 115 ? 13.566 15.319 -1.492 1.00 96.81 115 LEU A N 1
ATOM 941 C CA . LEU A 1 115 ? 14.740 14.436 -1.578 1.00 96.81 115 LEU A CA 1
ATOM 942 C C . LEU A 1 115 ? 15.848 14.810 -0.582 1.00 96.81 115 LEU A C 1
ATOM 944 O O . LEU A 1 115 ? 16.556 13.933 -0.086 1.00 96.81 115 LEU A O 1
ATOM 948 N N . ALA A 1 116 ? 15.998 16.099 -0.264 1.00 94.25 116 ALA A N 1
ATOM 949 C CA . ALA A 1 116 ? 16.961 16.574 0.728 1.00 94.25 116 ALA A CA 1
ATOM 950 C C . ALA A 1 116 ? 16.500 16.380 2.187 1.00 94.25 116 ALA A C 1
ATOM 952 O O . ALA A 1 116 ? 17.343 16.418 3.083 1.00 94.25 116 ALA A O 1
ATOM 953 N N . ALA A 1 117 ? 15.195 16.211 2.426 1.00 89.75 117 ALA A N 1
ATOM 954 C CA . ALA A 1 117 ? 14.590 16.107 3.757 1.00 89.75 117 ALA A CA 1
ATOM 955 C C . ALA A 1 117 ? 14.055 14.705 4.104 1.00 89.75 117 ALA A C 1
ATOM 957 O O . ALA A 1 117 ? 13.830 14.440 5.279 1.00 89.75 117 ALA A O 1
ATOM 958 N N . SER A 1 118 ? 13.862 13.836 3.106 1.00 87.81 118 SER A N 1
ATOM 959 C CA . SER A 1 118 ? 13.313 12.481 3.239 1.00 87.81 118 SER A CA 1
ATOM 960 C C . SER A 1 118 ? 14.069 11.661 4.289 1.00 87.81 118 SER A C 1
ATOM 962 O O . SER A 1 118 ? 15.299 11.594 4.266 1.00 87.81 118 SER A O 1
ATOM 964 N N . ASP A 1 119 ? 13.324 11.056 5.201 1.00 82.44 119 ASP A N 1
ATOM 965 C CA . ASP A 1 119 ? 13.771 10.250 6.337 1.00 82.44 119 ASP A CA 1
ATOM 966 C C . ASP A 1 119 ? 13.694 8.733 6.084 1.00 82.44 119 ASP A C 1
ATOM 968 O O . ASP A 1 119 ? 13.999 7.954 6.984 1.00 82.44 119 ASP A O 1
ATOM 972 N N . ASP A 1 120 ? 13.373 8.328 4.850 1.00 87.88 120 ASP A N 1
ATOM 973 C CA . ASP A 1 120 ? 13.542 6.959 4.351 1.00 87.88 120 ASP A CA 1
ATOM 974 C C . ASP A 1 120 ? 14.975 6.465 4.616 1.00 87.88 120 ASP A C 1
ATOM 976 O O . ASP A 1 120 ? 15.946 7.172 4.322 1.00 87.88 120 ASP A O 1
ATOM 980 N N . GLU A 1 121 ? 15.104 5.273 5.204 1.00 84.56 121 GLU A N 1
ATOM 981 C CA . GLU A 1 121 ? 16.376 4.773 5.735 1.00 84.56 121 GLU A CA 1
ATOM 982 C C . GLU A 1 121 ? 17.424 4.560 4.635 1.00 84.56 121 GLU A C 1
ATOM 984 O O . GLU A 1 121 ? 18.581 4.965 4.806 1.00 84.56 121 GLU A O 1
ATOM 989 N N . ASP A 1 122 ? 17.029 4.025 3.478 1.00 86.62 122 ASP A N 1
ATOM 990 C CA . ASP A 1 122 ? 17.945 3.765 2.368 1.00 86.62 122 ASP A CA 1
ATOM 991 C C . ASP A 1 122 ? 18.366 5.068 1.676 1.00 86.62 122 ASP A C 1
ATOM 993 O O . ASP A 1 122 ? 19.538 5.255 1.334 1.00 86.62 122 ASP A O 1
ATOM 997 N N . VAL A 1 123 ? 17.440 6.017 1.491 1.00 90.88 123 VAL A N 1
ATOM 998 C CA . VAL A 1 123 ? 17.760 7.344 0.935 1.00 90.88 123 VAL A CA 1
ATOM 999 C C . VAL A 1 123 ? 18.639 8.145 1.896 1.00 90.88 123 VAL A C 1
ATOM 1001 O O . VAL A 1 123 ? 19.617 8.771 1.472 1.00 90.88 123 VAL A O 1
ATOM 1004 N N . ALA A 1 124 ? 18.340 8.129 3.195 1.00 86.56 124 ALA A N 1
ATOM 1005 C CA . ALA A 1 124 ? 19.150 8.796 4.207 1.00 86.56 124 ALA A CA 1
ATOM 1006 C C . ALA A 1 124 ? 20.555 8.189 4.303 1.00 86.56 124 ALA A C 1
ATOM 1008 O O . ALA A 1 124 ? 21.538 8.940 4.379 1.00 86.56 124 ALA A O 1
ATOM 1009 N N . SER A 1 125 ? 20.661 6.862 4.218 1.00 87.19 125 SER A N 1
ATOM 1010 C CA . SER A 1 125 ? 21.928 6.134 4.169 1.00 87.19 125 SER A CA 1
ATOM 1011 C C . SER A 1 125 ? 22.725 6.478 2.912 1.00 87.19 125 SER A C 1
ATOM 1013 O O . SER A 1 125 ? 23.879 6.888 3.034 1.00 87.19 125 SER A O 1
ATOM 1015 N N . GLY A 1 126 ? 22.111 6.446 1.724 1.00 89.06 126 GLY A N 1
ATOM 1016 C CA . GLY A 1 126 ? 22.752 6.826 0.460 1.00 89.06 126 GLY A CA 1
ATOM 1017 C C . GLY A 1 126 ? 23.303 8.256 0.481 1.00 89.06 126 GLY A C 1
ATOM 1018 O O . GLY A 1 126 ? 24.491 8.478 0.225 1.00 89.06 126 GLY A O 1
ATOM 1019 N N . ARG A 1 127 ? 22.489 9.243 0.889 1.00 92.94 127 ARG A N 1
ATOM 1020 C CA . ARG A 1 127 ? 22.942 10.644 1.020 1.00 92.94 127 ARG A CA 1
ATOM 1021 C C . ARG A 1 127 ? 24.103 10.798 2.003 1.00 92.94 127 ARG A C 1
ATOM 1023 O O . ARG A 1 127 ? 25.015 11.583 1.745 1.00 92.94 127 ARG A O 1
ATOM 1030 N N . THR A 1 128 ? 24.069 10.070 3.120 1.00 90.62 128 THR A N 1
ATOM 1031 C CA . THR A 1 128 ? 25.102 10.132 4.166 1.00 90.62 128 THR A CA 1
ATOM 1032 C C . THR A 1 128 ? 26.401 9.469 3.712 1.00 90.62 128 THR A C 1
ATOM 1034 O O . THR A 1 128 ? 27.471 10.044 3.905 1.00 90.62 128 THR A O 1
ATOM 1037 N N . TYR A 1 129 ? 26.316 8.303 3.065 1.00 87.94 129 TYR A N 1
ATOM 1038 C CA . TYR A 1 129 ? 27.460 7.532 2.576 1.00 87.94 129 TYR A CA 1
ATOM 1039 C C . TYR A 1 129 ? 28.273 8.309 1.533 1.00 87.94 129 TYR A C 1
ATOM 1041 O O . TYR A 1 129 ? 29.496 8.398 1.645 1.00 87.94 129 TYR A O 1
ATOM 1049 N N . PHE A 1 130 ? 27.604 8.926 0.552 1.00 90.88 130 PHE A N 1
ATOM 1050 C CA . PHE A 1 130 ? 28.278 9.728 -0.477 1.00 90.88 130 PHE A CA 1
ATOM 1051 C C . PHE A 1 130 ? 28.566 11.174 -0.052 1.00 90.88 130 PHE A C 1
ATOM 1053 O O . PHE A 1 130 ? 29.291 11.877 -0.753 1.00 90.88 130 PHE A O 1
ATOM 1060 N N . GLY A 1 131 ? 28.046 11.627 1.094 1.00 93.38 131 GLY A N 1
ATOM 1061 C CA . GLY A 1 131 ? 28.238 12.996 1.577 1.00 93.38 131 GLY A CA 1
ATOM 1062 C C . GLY A 1 131 ? 27.566 14.042 0.684 1.00 93.38 131 GLY A C 1
ATOM 1063 O O . GLY A 1 131 ? 28.177 15.064 0.374 1.00 93.38 131 GLY A O 1
ATOM 1064 N N . VAL A 1 132 ? 26.329 13.774 0.249 1.00 96.12 132 VAL A N 1
ATOM 1065 C CA . VAL A 1 132 ? 25.586 14.617 -0.701 1.00 96.12 132 VAL A CA 1
ATOM 1066 C C . VAL A 1 132 ? 25.427 16.046 -0.171 1.00 96.12 132 VAL A C 1
ATOM 1068 O O . VAL A 1 132 ? 24.825 16.266 0.885 1.00 96.12 132 VAL A O 1
ATOM 1071 N N . ASP A 1 133 ? 25.901 17.041 -0.928 1.00 97.25 133 ASP A N 1
ATOM 1072 C CA . ASP A 1 133 ? 25.681 18.451 -0.603 1.00 97.25 133 ASP A CA 1
ATOM 1073 C C . ASP A 1 133 ? 24.217 18.817 -0.873 1.00 97.25 133 ASP A C 1
ATOM 1075 O O . ASP A 1 133 ? 23.798 19.144 -1.989 1.00 97.25 133 ASP A O 1
ATOM 1079 N N . LEU A 1 134 ? 23.425 18.785 0.198 1.00 96.75 134 LEU A N 1
ATOM 1080 C CA . LEU A 1 134 ? 22.001 19.096 0.161 1.00 96.75 134 LEU A CA 1
ATOM 1081 C C . LEU A 1 134 ? 21.721 20.518 -0.351 1.00 96.75 134 LEU A C 1
ATOM 1083 O O . LEU A 1 134 ? 20.647 20.764 -0.897 1.00 96.75 134 LEU A O 1
ATOM 1087 N N . ASN A 1 135 ? 22.639 21.477 -0.187 1.00 96.38 135 ASN A N 1
ATOM 1088 C CA . ASN A 1 135 ? 22.445 22.840 -0.682 1.00 96.38 135 ASN A CA 1
ATOM 1089 C C . ASN A 1 135 ? 22.655 22.920 -2.195 1.00 96.38 135 ASN A C 1
ATOM 1091 O O . ASN A 1 135 ? 21.865 23.590 -2.861 1.00 96.38 135 ASN A O 1
ATOM 1095 N N . VAL A 1 136 ? 23.639 22.194 -2.737 1.00 97.25 136 VAL A N 1
ATOM 1096 C CA . VAL A 1 136 ? 23.791 22.016 -4.191 1.00 97.25 136 VAL A CA 1
ATOM 1097 C C . VAL A 1 136 ? 22.563 21.302 -4.756 1.00 97.25 136 VAL A C 1
ATOM 1099 O O . VAL A 1 136 ? 21.944 21.834 -5.673 1.00 97.25 136 VAL A O 1
ATOM 1102 N N . LEU A 1 137 ? 22.132 20.185 -4.156 1.00 97.56 137 LEU A N 1
ATOM 1103 C CA . LEU A 1 137 ? 20.944 19.431 -4.579 1.00 97.56 137 LEU A CA 1
ATOM 1104 C C . LEU A 1 137 ? 19.691 20.324 -4.668 1.00 97.56 137 LEU A C 1
ATOM 1106 O O . LEU A 1 137 ? 19.079 20.439 -5.732 1.00 97.56 137 LEU A O 1
ATOM 1110 N N . LYS A 1 138 ? 19.342 21.025 -3.578 1.00 97.56 138 LYS A N 1
ATOM 1111 C CA . LYS A 1 138 ? 18.196 21.956 -3.547 1.00 97.56 138 LYS A CA 1
ATOM 1112 C C . LYS A 1 138 ? 18.340 23.083 -4.575 1.00 97.56 138 LYS A C 1
ATOM 1114 O O . LYS A 1 138 ? 17.353 23.461 -5.206 1.00 97.56 138 LYS A O 1
ATOM 1119 N N . SER A 1 139 ? 19.545 23.630 -4.750 1.00 97.38 139 SER A N 1
ATOM 1120 C CA . SER A 1 139 ? 19.796 24.732 -5.686 1.00 97.38 139 SER A CA 1
ATOM 1121 C C . SER A 1 139 ? 19.694 24.296 -7.150 1.00 97.38 139 SER A C 1
ATOM 1123 O O . SER A 1 139 ? 19.125 25.041 -7.945 1.00 97.38 139 SER A O 1
ATOM 1125 N N . GLU A 1 140 ? 20.193 23.106 -7.500 1.00 97.38 140 GLU A N 1
ATOM 1126 C CA . GLU A 1 140 ? 20.073 22.521 -8.840 1.00 97.38 140 GLU A CA 1
ATOM 1127 C C . GLU A 1 140 ? 18.597 22.277 -9.192 1.00 97.38 140 GLU A C 1
ATOM 1129 O O . GLU A 1 140 ? 18.131 22.758 -10.224 1.00 97.38 140 GLU A O 1
ATOM 1134 N N . PHE A 1 141 ? 17.835 21.625 -8.304 1.00 98.19 141 PHE A N 1
ATOM 1135 C CA . PHE A 1 141 ? 16.407 21.352 -8.518 1.00 98.19 141 PHE A CA 1
ATOM 1136 C C . PHE A 1 141 ? 15.539 22.618 -8.595 1.00 98.19 141 PHE A C 1
ATOM 1138 O O . PHE A 1 141 ? 14.637 22.693 -9.427 1.00 98.19 141 PHE A O 1
ATOM 1145 N N . THR A 1 142 ? 15.849 23.649 -7.801 1.00 96.69 142 THR A N 1
ATOM 1146 C CA . THR A 1 142 ? 15.187 24.969 -7.885 1.00 96.69 142 THR A CA 1
ATOM 1147 C C . THR A 1 142 ? 15.437 25.660 -9.237 1.00 96.69 142 THR A C 1
ATOM 1149 O O . THR A 1 142 ? 14.639 26.491 -9.663 1.00 96.69 142 THR A O 1
ATOM 1152 N N . GLY A 1 143 ? 16.534 25.326 -9.927 1.00 95.75 143 GLY A N 1
ATOM 1153 C CA . GLY A 1 143 ? 16.878 25.868 -11.243 1.00 95.75 143 GLY A CA 1
ATOM 1154 C C . GLY A 1 143 ? 16.195 25.182 -12.433 1.00 95.75 143 GLY A C 1
ATOM 1155 O O . GLY A 1 143 ? 16.345 25.661 -13.559 1.00 95.75 143 GLY A O 1
ATOM 1156 N N . TYR A 1 144 ? 15.473 24.076 -12.228 1.00 97.19 144 TYR A N 1
ATOM 1157 C CA . TYR A 1 144 ? 14.809 23.346 -13.311 1.00 97.19 144 TYR A CA 1
ATOM 1158 C C . TYR A 1 144 ? 13.372 23.827 -13.547 1.00 97.19 144 TYR A C 1
ATOM 1160 O O . TYR A 1 144 ? 12.605 24.072 -12.618 1.00 97.19 144 TYR A O 1
ATOM 1168 N N . ASN A 1 145 ? 12.987 23.908 -14.822 1.00 95.56 145 ASN A N 1
ATOM 1169 C CA . ASN A 1 145 ? 11.601 24.151 -15.216 1.00 95.56 145 ASN A CA 1
ATOM 1170 C C . ASN A 1 145 ? 10.766 22.874 -15.064 1.00 95.56 145 ASN A C 1
ATOM 1172 O O . ASN A 1 145 ? 11.282 21.774 -15.262 1.00 95.56 145 ASN A O 1
ATOM 1176 N N . ALA A 1 146 ? 9.465 23.025 -14.806 1.00 95.50 146 ALA A N 1
ATOM 1177 C CA . ALA A 1 146 ? 8.530 21.905 -14.852 1.00 95.50 146 ALA A CA 1
ATOM 1178 C C . ALA A 1 146 ? 8.474 21.276 -16.259 1.00 95.50 146 ALA A C 1
ATOM 1180 O O . ALA A 1 146 ? 8.463 21.978 -17.279 1.00 95.50 146 ALA A O 1
ATOM 1181 N N . MET A 1 147 ? 8.419 19.946 -16.305 1.00 96.12 147 MET A N 1
ATOM 1182 C CA . MET A 1 147 ? 8.453 19.135 -17.523 1.00 96.12 147 MET A CA 1
ATOM 1183 C C . MET A 1 147 ? 7.180 18.284 -17.669 1.00 96.12 147 MET A C 1
ATOM 1185 O O . MET A 1 147 ? 6.517 18.003 -16.673 1.00 96.12 147 MET A O 1
ATOM 1189 N N . PRO A 1 148 ? 6.799 17.876 -18.897 1.00 94.62 148 PRO A N 1
ATOM 1190 C CA . PRO A 1 148 ? 5.620 17.037 -19.108 1.00 94.62 148 PRO A CA 1
ATOM 1191 C C . PRO A 1 148 ? 5.780 15.654 -18.465 1.00 94.62 148 PRO A C 1
ATOM 1193 O O . PRO A 1 148 ? 6.895 15.115 -18.466 1.00 94.62 148 PRO A O 1
ATOM 1196 N N . PRO A 1 149 ? 4.686 15.032 -17.997 1.00 98.00 149 PRO A N 1
ATOM 1197 C CA . PRO A 1 149 ? 4.726 13.642 -17.573 1.00 98.00 149 PRO A CA 1
ATOM 1198 C C . PRO A 1 149 ? 5.051 12.717 -18.751 1.00 98.00 149 PRO A C 1
ATOM 1200 O O . PRO A 1 149 ? 4.780 13.044 -19.914 1.00 98.00 149 PRO A O 1
ATOM 1203 N N . ALA A 1 150 ? 5.591 11.544 -18.438 1.00 97.88 150 ALA A N 1
ATOM 1204 C CA . ALA A 1 150 ? 5.705 10.440 -19.381 1.00 97.88 150 ALA A CA 1
ATOM 1205 C C . ALA A 1 150 ? 4.627 9.380 -19.119 1.00 97.88 150 ALA A C 1
ATOM 1207 O O . ALA A 1 150 ? 4.258 9.123 -17.971 1.00 97.88 150 ALA A O 1
ATOM 1208 N N . ALA A 1 151 ? 4.143 8.775 -20.202 1.00 98.38 151 ALA A N 1
ATOM 1209 C CA . ALA A 1 151 ? 3.270 7.611 -20.187 1.00 98.38 151 ALA A CA 1
ATOM 1210 C C . ALA A 1 151 ? 4.097 6.328 -20.046 1.00 98.38 151 ALA A C 1
ATOM 1212 O O . ALA A 1 151 ? 5.147 6.210 -20.679 1.00 98.38 151 ALA A O 1
ATOM 1213 N N . PHE A 1 152 ? 3.609 5.366 -19.262 1.00 98.62 152 PHE A N 1
ATOM 1214 C CA . PHE A 1 152 ? 4.144 4.005 -19.285 1.00 98.62 152 PHE A CA 1
ATOM 1215 C C . PHE A 1 152 ? 3.882 3.368 -20.662 1.00 98.62 152 PHE A C 1
ATOM 1217 O O . PHE A 1 152 ? 2.796 3.537 -21.221 1.00 98.62 152 PHE A O 1
ATOM 1224 N N . ASP A 1 153 ? 4.863 2.643 -21.198 1.00 98.69 153 ASP A N 1
ATOM 1225 C CA . ASP A 1 153 ? 4.749 1.844 -22.417 1.00 98.69 153 ASP A CA 1
ATOM 1226 C C . ASP A 1 153 ? 5.267 0.418 -22.182 1.00 98.69 153 ASP A C 1
ATOM 1228 O O . ASP A 1 153 ? 6.438 0.198 -21.866 1.00 98.69 153 ASP A O 1
ATOM 1232 N N . LEU A 1 154 ? 4.387 -0.556 -22.406 1.00 98.44 154 LEU A N 1
ATOM 1233 C CA . LEU A 1 154 ? 4.593 -1.994 -22.264 1.00 98.44 154 LEU A CA 1
ATOM 1234 C C . LEU A 1 154 ? 5.855 -2.501 -22.978 1.00 98.44 154 LEU A C 1
ATOM 1236 O O . LEU A 1 154 ? 6.510 -3.418 -22.494 1.00 98.44 154 LEU A O 1
ATOM 1240 N N . ARG A 1 155 ? 6.227 -1.921 -24.124 1.00 98.56 155 ARG A N 1
ATOM 1241 C CA . ARG A 1 155 ? 7.413 -2.351 -24.884 1.00 98.56 155 ARG A CA 1
ATOM 1242 C C . ARG A 1 155 ? 8.693 -1.861 -24.220 1.00 98.56 155 ARG A C 1
ATOM 1244 O O . ARG A 1 155 ? 9.642 -2.627 -24.077 1.00 98.56 155 ARG A O 1
ATOM 1251 N N . LEU A 1 156 ? 8.698 -0.607 -23.764 1.00 98.75 156 LEU A N 1
ATOM 1252 C CA . LEU A 1 156 ? 9.808 -0.051 -22.986 1.00 98.75 156 LEU A CA 1
ATOM 1253 C C . LEU A 1 156 ? 9.967 -0.783 -21.652 1.00 98.75 156 LEU A C 1
ATOM 1255 O O . LEU A 1 156 ? 11.098 -0.989 -21.210 1.00 98.75 156 LEU A O 1
ATOM 1259 N N . TYR A 1 157 ? 8.846 -1.184 -21.045 1.00 98.62 157 TYR A N 1
ATOM 1260 C CA . TYR A 1 157 ? 8.808 -2.016 -19.850 1.00 98.62 157 TYR A CA 1
ATOM 1261 C C . TYR A 1 157 ? 9.413 -3.395 -20.110 1.00 98.62 157 TYR A C 1
ATOM 1263 O O . TYR A 1 157 ? 10.362 -3.752 -19.427 1.00 98.62 157 TYR A O 1
ATOM 1271 N N . ASN A 1 158 ? 8.957 -4.128 -21.131 1.00 98.44 158 ASN A N 1
ATOM 1272 C CA . ASN A 1 158 ? 9.507 -5.445 -21.470 1.00 98.44 158 ASN A CA 1
ATOM 1273 C C . ASN A 1 158 ? 11.027 -5.377 -21.702 1.00 98.44 158 ASN A C 1
ATOM 1275 O O . ASN A 1 158 ? 11.767 -6.201 -21.173 1.00 98.44 158 ASN A O 1
ATOM 1279 N N . ALA A 1 159 ? 11.501 -4.343 -22.407 1.00 98.56 159 ALA A N 1
ATOM 1280 C CA . ALA A 1 159 ? 12.926 -4.093 -22.610 1.00 98.56 159 ALA A CA 1
ATOM 1281 C C . ALA A 1 159 ? 13.693 -3.771 -21.311 1.00 98.56 159 ALA A C 1
ATOM 1283 O O . ALA A 1 159 ? 14.867 -4.111 -21.191 1.00 98.56 159 ALA A O 1
ATOM 1284 N N . ALA A 1 160 ? 13.059 -3.098 -20.344 1.00 98.56 160 ALA A N 1
ATOM 1285 C CA . ALA A 1 160 ? 13.648 -2.826 -19.031 1.00 98.56 160 ALA A CA 1
ATOM 1286 C C . ALA A 1 160 ? 13.653 -4.088 -18.155 1.00 98.56 160 ALA A C 1
ATOM 1288 O O . ALA A 1 160 ? 14.628 -4.339 -17.452 1.00 98.56 160 ALA A O 1
ATOM 1289 N N . ARG A 1 161 ? 12.597 -4.904 -18.245 1.00 98.19 161 ARG A N 1
ATOM 1290 C CA . ARG A 1 161 ? 12.428 -6.165 -17.521 1.00 98.19 161 ARG A CA 1
ATOM 1291 C C . ARG A 1 161 ? 13.493 -7.173 -17.924 1.00 98.19 161 ARG A C 1
ATOM 1293 O O . ARG A 1 161 ? 14.224 -7.655 -17.071 1.00 98.19 161 ARG A O 1
ATOM 1300 N N . GLU A 1 162 ? 13.640 -7.399 -19.229 1.00 98.38 162 GLU A N 1
ATOM 1301 C CA . GLU A 1 162 ? 14.672 -8.270 -19.801 1.00 98.38 162 GLU A CA 1
ATOM 1302 C C . GLU A 1 162 ? 16.089 -7.781 -19.447 1.00 98.38 162 GLU A C 1
ATOM 1304 O O . GLU A 1 162 ? 16.997 -8.584 -19.250 1.00 98.38 162 GLU A O 1
ATOM 1309 N N . HIS A 1 163 ? 16.288 -6.464 -19.324 1.00 98.19 163 HIS A N 1
ATOM 1310 C CA . HIS A 1 163 ? 17.562 -5.910 -18.874 1.00 98.19 163 HIS A CA 1
ATOM 1311 C C . HIS A 1 163 ? 17.823 -6.183 -17.384 1.00 98.19 163 HIS A C 1
ATOM 1313 O O . HIS A 1 163 ? 18.905 -6.647 -17.047 1.00 98.19 163 HIS A O 1
ATOM 1319 N N . SER A 1 164 ? 16.848 -5.971 -16.494 1.00 97.56 164 SER A N 1
ATOM 1320 C CA . SER A 1 164 ? 16.996 -6.324 -15.073 1.00 97.56 164 SER A CA 1
ATOM 1321 C C . SER A 1 164 ? 17.180 -7.833 -14.854 1.00 97.56 164 SER A C 1
ATOM 1323 O O . SER A 1 164 ? 18.025 -8.222 -14.055 1.00 97.56 164 SER A O 1
ATOM 1325 N N . GLU A 1 165 ? 16.459 -8.685 -15.592 1.00 97.06 165 GLU A N 1
ATOM 1326 C CA . GLU A 1 165 ? 16.644 -10.147 -15.579 1.00 97.06 165 GLU A CA 1
ATOM 1327 C C . GLU A 1 165 ? 18.073 -10.552 -16.007 1.00 97.06 165 GLU A C 1
ATOM 1329 O O . GLU A 1 165 ? 18.676 -11.442 -15.409 1.00 97.06 165 GLU A O 1
ATOM 1334 N N . ASP A 1 166 ? 18.645 -9.875 -17.007 1.00 97.25 166 ASP A N 1
ATOM 1335 C CA . ASP A 1 166 ? 20.025 -10.084 -17.466 1.00 97.25 166 ASP A CA 1
ATOM 1336 C C . ASP A 1 166 ? 21.080 -9.577 -16.466 1.00 97.25 166 ASP A C 1
ATOM 1338 O O . ASP A 1 166 ? 22.089 -10.247 -16.253 1.00 97.25 166 ASP A O 1
ATOM 1342 N N . LEU A 1 167 ? 20.843 -8.439 -15.805 1.00 96.00 167 LEU A N 1
ATOM 1343 C CA . LEU A 1 167 ? 21.718 -7.925 -14.743 1.00 96.00 167 LEU A CA 1
ATOM 1344 C C . LEU A 1 167 ? 21.772 -8.876 -13.534 1.00 96.00 167 LEU A C 1
ATOM 1346 O O . LEU A 1 167 ? 22.857 -9.102 -13.000 1.00 96.00 167 LEU A O 1
ATOM 1350 N N . ILE A 1 168 ? 20.639 -9.489 -13.162 1.00 95.12 168 ILE A N 1
ATOM 1351 C CA . ILE A 1 168 ? 20.575 -10.579 -12.170 1.00 95.12 168 ILE A CA 1
ATOM 1352 C C . ILE A 1 168 ? 21.386 -11.784 -12.660 1.00 95.12 168 ILE A C 1
ATOM 1354 O O . ILE A 1 168 ? 22.306 -12.237 -11.985 1.00 95.12 168 ILE A O 1
ATOM 1358 N N . ALA A 1 169 ? 21.112 -12.271 -13.875 1.00 94.94 169 ALA A N 1
ATOM 1359 C CA . ALA A 1 169 ? 21.766 -13.462 -14.421 1.00 94.94 169 ALA A CA 1
ATOM 1360 C C . ALA A 1 169 ? 23.290 -13.317 -14.615 1.00 94.94 169 ALA A C 1
ATOM 1362 O O . ALA A 1 169 ? 24.012 -14.320 -14.602 1.00 94.94 169 ALA A O 1
ATOM 1363 N N . ARG A 1 170 ? 23.786 -12.091 -14.823 1.00 94.38 170 ARG A N 1
ATOM 1364 C CA . ARG A 1 170 ? 25.218 -11.772 -14.945 1.00 94.38 170 ARG A CA 1
ATOM 1365 C C . ARG A 1 170 ? 25.862 -11.332 -13.631 1.00 94.38 170 ARG A C 1
ATOM 1367 O O . ARG A 1 170 ? 27.092 -11.318 -13.569 1.00 94.38 170 ARG A O 1
ATOM 1374 N N . ASP A 1 171 ? 25.061 -11.015 -12.615 1.00 93.12 171 ASP A N 1
ATOM 1375 C CA . ASP A 1 171 ? 25.483 -10.443 -11.337 1.00 93.12 171 ASP A CA 1
ATOM 1376 C C . ASP A 1 171 ? 26.283 -9.131 -11.512 1.00 93.12 171 ASP A C 1
ATOM 1378 O O . ASP A 1 171 ? 27.426 -8.981 -11.059 1.00 93.12 171 ASP A O 1
ATOM 1382 N N . THR A 1 172 ? 25.703 -8.184 -12.264 1.00 92.75 172 THR A N 1
ATOM 1383 C CA . THR A 1 172 ? 26.347 -6.911 -12.629 1.00 92.75 172 THR A CA 1
ATOM 1384 C C . THR A 1 172 ? 25.427 -5.690 -12.549 1.00 92.75 172 THR A C 1
ATOM 1386 O O . THR A 1 172 ? 24.207 -5.775 -12.464 1.00 92.75 172 THR A O 1
ATOM 1389 N N . GLN A 1 173 ? 26.047 -4.508 -12.622 1.00 92.69 173 GLN A N 1
ATOM 1390 C CA . GLN A 1 173 ? 25.374 -3.232 -12.843 1.00 92.69 173 GLN A CA 1
ATOM 1391 C C . GLN A 1 173 ? 26.036 -2.507 -14.022 1.00 92.69 173 GLN A C 1
ATOM 1393 O O . GLN A 1 173 ? 27.108 -1.915 -13.876 1.00 92.69 173 GLN A O 1
ATOM 1398 N N . ASP A 1 174 ? 25.394 -2.548 -15.186 1.00 93.06 174 ASP A N 1
ATOM 1399 C CA . ASP A 1 174 ? 25.854 -1.925 -16.429 1.00 93.06 174 ASP A CA 1
ATOM 1400 C C . ASP A 1 174 ? 24.663 -1.592 -17.349 1.00 93.06 174 ASP A C 1
ATOM 1402 O O . ASP A 1 174 ? 23.515 -1.647 -16.922 1.00 93.06 174 ASP A O 1
ATOM 1406 N N . HIS A 1 175 ? 24.943 -1.190 -18.591 1.00 93.69 175 HIS A N 1
ATOM 1407 C CA . HIS A 1 175 ? 23.945 -0.874 -19.620 1.00 93.69 175 HIS A CA 1
ATOM 1408 C C . HIS A 1 175 ? 24.112 -1.761 -20.873 1.00 93.69 175 HIS A C 1
ATOM 1410 O O . HIS A 1 175 ? 23.819 -1.323 -21.992 1.00 93.69 175 HIS A O 1
ATOM 1416 N N . GLU A 1 176 ? 24.678 -2.967 -20.735 1.00 94.38 176 GLU A N 1
ATOM 1417 C CA . GLU A 1 176 ? 25.041 -3.813 -21.876 1.00 94.38 176 GLU A CA 1
ATOM 1418 C C . GLU A 1 176 ? 23.797 -4.309 -22.637 1.00 94.38 176 GLU A C 1
ATOM 1420 O O . GLU A 1 176 ? 22.991 -5.102 -22.152 1.00 94.38 176 GLU A O 1
ATOM 1425 N N . GLY A 1 177 ? 23.628 -3.819 -23.870 1.00 92.94 177 GLY A N 1
ATOM 1426 C CA . GLY A 1 177 ? 22.499 -4.172 -24.734 1.00 92.94 177 GLY A CA 1
ATOM 1427 C C . GLY A 1 177 ? 21.159 -3.536 -24.340 1.00 92.94 177 GLY A C 1
ATOM 1428 O O . GLY A 1 177 ? 20.111 -4.025 -24.764 1.00 92.94 177 GLY A O 1
ATOM 1429 N N . GLN A 1 178 ? 21.134 -2.498 -23.493 1.00 94.06 178 GLN A N 1
ATOM 1430 C CA . GLN A 1 178 ? 19.868 -1.935 -23.001 1.00 94.06 178 GLN A CA 1
ATOM 1431 C C . GLN A 1 178 ? 19.032 -1.264 -24.109 1.00 94.06 178 GLN A C 1
ATOM 1433 O O . GLN A 1 178 ? 17.807 -1.371 -24.109 1.00 94.06 178 GLN A O 1
ATOM 1438 N N . PHE A 1 179 ? 19.665 -0.593 -25.078 1.00 93.75 179 PHE A N 1
ATOM 1439 C CA . PHE A 1 179 ? 18.948 0.061 -26.183 1.00 93.75 179 PHE A CA 1
ATOM 1440 C C . PHE A 1 179 ? 18.576 -0.906 -27.312 1.00 93.75 179 PHE A C 1
ATOM 1442 O O . PHE A 1 179 ? 17.545 -0.732 -27.960 1.00 93.75 179 PHE A O 1
ATOM 1449 N N . GLU A 1 180 ? 19.364 -1.957 -27.516 1.00 94.56 180 GLU A N 1
ATOM 1450 C CA . GLU A 1 180 ? 19.039 -3.070 -28.404 1.00 94.56 180 GLU A CA 1
ATOM 1451 C C . GLU A 1 180 ? 17.712 -3.720 -27.980 1.00 94.56 180 GLU A C 1
ATOM 1453 O O . GLU A 1 180 ? 16.812 -3.860 -28.809 1.00 94.56 180 GLU A O 1
ATOM 1458 N N . ARG A 1 181 ? 17.517 -3.962 -26.676 1.00 97.44 181 ARG A N 1
ATOM 1459 C CA . ARG A 1 181 ? 16.256 -4.489 -26.123 1.00 97.44 181 ARG A CA 1
ATOM 1460 C C . ARG A 1 181 ? 15.043 -3.595 -26.384 1.00 97.44 181 ARG A C 1
ATOM 1462 O O . ARG A 1 181 ? 13.965 -4.112 -26.655 1.00 97.44 181 ARG A O 1
ATOM 1469 N N . ILE A 1 182 ? 15.192 -2.265 -26.380 1.00 97.00 182 ILE A N 1
ATOM 1470 C CA . ILE A 1 182 ? 14.091 -1.337 -26.728 1.00 97.00 182 ILE A CA 1
ATOM 1471 C C . ILE A 1 182 ? 13.601 -1.584 -28.162 1.00 97.00 182 ILE A C 1
ATOM 1473 O O . ILE A 1 182 ? 12.395 -1.631 -28.427 1.00 97.00 182 ILE A O 1
ATOM 1477 N N . LYS A 1 183 ? 14.546 -1.767 -29.087 1.00 92.00 183 LYS A N 1
ATOM 1478 C CA . LYS A 1 183 ? 14.263 -2.056 -30.492 1.00 92.00 183 LYS A CA 1
ATOM 1479 C C . LYS A 1 183 ? 13.673 -3.456 -30.672 1.00 92.00 183 LYS A C 1
ATOM 1481 O O . LYS A 1 183 ? 12.724 -3.605 -31.443 1.00 92.00 183 LYS A O 1
ATOM 1486 N N . ASP A 1 184 ? 14.198 -4.454 -29.967 1.00 95.88 184 ASP A N 1
ATOM 1487 C CA . ASP A 1 184 ? 13.743 -5.845 -30.066 1.00 95.88 184 ASP A CA 1
ATOM 1488 C C . ASP A 1 184 ? 12.352 -6.046 -29.429 1.00 95.88 184 ASP A C 1
ATOM 1490 O O . ASP A 1 184 ? 11.530 -6.789 -29.966 1.00 95.88 184 ASP A O 1
ATOM 1494 N N . ALA A 1 185 ? 12.009 -5.263 -28.399 1.00 96.69 185 ALA A N 1
ATOM 1495 C CA . ALA A 1 185 ? 10.646 -5.120 -27.875 1.00 96.69 185 ALA A CA 1
ATOM 1496 C C . ALA A 1 185 ? 9.687 -4.346 -28.814 1.00 96.69 185 ALA A C 1
ATOM 1498 O O . ALA A 1 185 ? 8.500 -4.195 -28.513 1.00 96.69 185 ALA A O 1
ATOM 1499 N N . GLY A 1 186 ? 10.168 -3.854 -29.961 1.00 95.94 186 GLY A N 1
ATOM 1500 C CA . GLY A 1 186 ? 9.346 -3.222 -30.995 1.00 95.94 186 GLY A CA 1
ATOM 1501 C C . GLY A 1 186 ? 8.987 -1.756 -30.739 1.00 95.94 186 GLY A C 1
ATOM 1502 O O . GLY A 1 186 ? 8.002 -1.273 -31.308 1.00 95.94 186 GLY A O 1
ATOM 1503 N N . PHE A 1 187 ? 9.749 -1.038 -29.905 1.00 97.12 187 PHE A N 1
ATOM 1504 C CA . PHE A 1 187 ? 9.586 0.406 -29.722 1.00 97.12 187 PHE A CA 1
ATOM 1505 C C . PHE A 1 187 ? 10.576 1.191 -30.599 1.00 97.12 187 PHE A C 1
ATOM 1507 O O . PHE A 1 187 ? 11.793 1.060 -30.491 1.00 97.12 187 PHE A O 1
ATOM 1514 N N . SER A 1 188 ? 10.047 2.049 -31.469 1.00 94.88 188 SER A N 1
ATOM 1515 C CA . SER A 1 188 ? 10.800 2.927 -32.367 1.00 94.88 188 SER A CA 1
ATOM 1516 C C . SER A 1 188 ? 10.911 4.322 -31.755 1.00 94.88 188 SER A C 1
ATOM 1518 O O . SER A 1 188 ? 9.898 4.973 -31.495 1.00 94.88 188 SER A O 1
ATOM 1520 N N . HIS A 1 189 ? 12.133 4.810 -31.551 1.00 93.25 189 HIS A N 1
ATOM 1521 C CA . HIS A 1 189 ? 12.414 6.098 -30.909 1.00 93.25 189 HIS A CA 1
ATOM 1522 C C . HIS A 1 189 ? 13.317 6.991 -31.771 1.00 93.25 189 HIS A C 1
ATOM 1524 O O . HIS A 1 189 ? 14.114 6.496 -32.562 1.00 93.25 189 HIS A O 1
ATOM 1530 N N . ILE A 1 190 ? 13.245 8.310 -31.567 1.00 91.00 190 ILE A N 1
ATOM 1531 C CA . ILE A 1 190 ? 14.190 9.286 -32.147 1.00 91.00 190 ILE A CA 1
ATOM 1532 C C . ILE A 1 190 ? 15.218 9.806 -31.132 1.00 91.00 190 ILE A C 1
ATOM 1534 O O . ILE A 1 190 ? 16.278 10.280 -31.526 1.00 91.00 190 ILE A O 1
ATOM 1538 N N . GLU A 1 191 ? 14.913 9.714 -29.836 1.00 93.12 191 GLU A N 1
ATOM 1539 C CA . GLU A 1 191 ? 15.788 10.043 -28.703 1.00 93.12 191 GLU A CA 1
ATOM 1540 C C . GLU A 1 191 ? 15.531 9.002 -27.603 1.00 93.12 191 GLU A C 1
ATOM 1542 O O . GLU A 1 191 ? 14.368 8.686 -27.337 1.00 93.12 191 GLU A O 1
ATOM 1547 N N . ALA A 1 192 ? 16.581 8.495 -26.952 1.00 95.25 192 ALA A N 1
ATOM 1548 C CA . ALA A 1 192 ? 16.448 7.537 -25.850 1.00 95.25 192 ALA A CA 1
ATOM 1549 C C . ALA A 1 192 ? 17.471 7.781 -24.732 1.00 95.25 192 ALA A C 1
ATOM 1551 O O . ALA A 1 192 ? 18.600 8.210 -24.982 1.00 95.25 192 ALA A O 1
ATOM 1552 N N . ARG A 1 193 ? 17.075 7.465 -23.499 1.00 95.12 193 ARG A N 1
ATOM 1553 C CA . ARG A 1 193 ? 17.913 7.394 -22.299 1.00 95.12 193 ARG A CA 1
ATOM 1554 C C . ARG A 1 193 ? 17.595 6.137 -21.503 1.00 95.12 193 ARG A C 1
ATOM 1556 O O . ARG A 1 193 ? 16.490 5.606 -21.584 1.00 95.12 193 ARG A O 1
ATOM 1563 N N . ALA A 1 194 ? 18.570 5.713 -20.716 1.00 93.88 194 ALA A N 1
ATOM 1564 C CA . ALA A 1 194 ? 18.477 4.590 -19.800 1.00 93.88 194 ALA A CA 1
ATOM 1565 C C . ALA A 1 194 ? 18.750 5.045 -18.359 1.00 93.88 194 ALA A C 1
ATOM 1567 O O . ALA A 1 194 ? 19.428 6.048 -18.165 1.00 93.88 194 ALA A O 1
ATOM 1568 N N . ASN A 1 195 ? 18.275 4.279 -17.380 1.00 97.19 195 ASN A N 1
ATOM 1569 C CA . ASN A 1 195 ? 18.716 4.275 -15.985 1.00 97.19 195 ASN A CA 1
ATOM 1570 C C . ASN A 1 195 ? 18.863 2.828 -15.514 1.00 97.19 195 ASN A C 1
ATOM 1572 O O . ASN A 1 195 ? 18.111 1.963 -15.969 1.00 97.19 195 ASN A O 1
ATOM 1576 N N . VAL A 1 196 ? 19.783 2.590 -14.578 1.00 97.19 196 VAL A N 1
ATOM 1577 C CA . VAL A 1 196 ? 19.946 1.310 -13.877 1.00 97.19 196 VAL A CA 1
ATOM 1578 C C . VAL A 1 196 ? 20.332 1.585 -12.429 1.00 97.19 196 VAL A C 1
ATOM 1580 O O . VAL A 1 196 ? 21.196 2.420 -12.162 1.00 97.19 196 VAL A O 1
ATOM 1583 N N . PHE A 1 197 ? 19.701 0.885 -11.494 1.00 96.25 197 PHE A N 1
ATOM 1584 C CA . PHE A 1 197 ? 20.179 0.754 -10.122 1.00 96.25 197 PHE A CA 1
ATOM 1585 C C . PHE A 1 197 ? 19.908 -0.683 -9.661 1.00 96.25 197 PHE A C 1
ATOM 1587 O O . PHE A 1 197 ? 18.776 -1.049 -9.357 1.00 96.25 197 PHE A O 1
ATOM 1594 N N . ALA A 1 198 ? 20.952 -1.511 -9.679 1.00 94.19 198 ALA A N 1
ATOM 1595 C CA . ALA A 1 198 ? 20.857 -2.949 -9.429 1.00 94.19 198 ALA A CA 1
ATOM 1596 C C . ALA A 1 198 ? 20.845 -3.320 -7.935 1.00 94.19 198 ALA A C 1
ATOM 1598 O O . ALA A 1 198 ? 20.702 -4.489 -7.607 1.00 94.19 198 ALA A O 1
ATOM 1599 N N . TYR A 1 199 ? 20.999 -2.338 -7.044 1.00 91.31 199 TYR A N 1
ATOM 1600 C CA . TYR A 1 199 ? 21.088 -2.527 -5.591 1.00 91.31 199 TYR A CA 1
ATOM 1601 C C . TYR A 1 199 ? 20.051 -1.676 -4.840 1.00 91.31 199 TYR A C 1
ATOM 1603 O O . TYR A 1 199 ? 20.305 -1.198 -3.736 1.00 91.31 199 TYR A O 1
ATOM 1611 N N . SER A 1 200 ? 18.914 -1.374 -5.477 1.00 88.81 200 SER A N 1
ATOM 1612 C CA . SER A 1 200 ? 17.879 -0.564 -4.829 1.00 88.81 200 SER A CA 1
ATOM 1613 C C . SER A 1 200 ? 17.162 -1.364 -3.736 1.00 88.81 200 SER A C 1
ATOM 1615 O O . SER A 1 200 ? 16.876 -2.544 -3.921 1.00 88.81 200 SER A O 1
ATOM 1617 N N . GLY A 1 201 ? 16.854 -0.724 -2.604 1.00 86.31 201 GLY A N 1
ATOM 1618 C CA . GLY A 1 201 ? 16.055 -1.337 -1.529 1.00 86.31 201 GLY A CA 1
ATOM 1619 C C . GLY A 1 201 ? 14.541 -1.260 -1.769 1.00 86.31 201 GLY A C 1
ATOM 1620 O O . GLY A 1 201 ? 13.780 -2.121 -1.331 1.00 86.31 201 GLY A O 1
ATOM 1621 N N . SER A 1 202 ? 14.097 -0.243 -2.512 1.00 90.44 202 SER A N 1
ATOM 1622 C CA . SER A 1 202 ? 12.688 0.051 -2.795 1.00 90.44 202 SER A CA 1
ATOM 1623 C C . SER A 1 202 ? 12.527 0.900 -4.063 1.00 90.44 202 SER A C 1
ATOM 1625 O O . SER A 1 202 ? 13.493 1.477 -4.572 1.00 90.44 202 SER A O 1
ATOM 1627 N N . SER A 1 203 ? 11.293 1.046 -4.552 1.00 93.25 203 SER A N 1
ATOM 1628 C CA . SER A 1 203 ? 10.918 1.989 -5.619 1.00 93.25 203 SER A CA 1
ATOM 1629 C C . SER A 1 203 ? 11.267 3.443 -5.281 1.00 93.25 203 SER A C 1
ATOM 1631 O O . SER A 1 203 ? 11.757 4.185 -6.138 1.00 93.25 203 SER A O 1
ATOM 1633 N N . LEU A 1 204 ? 11.068 3.843 -4.020 1.00 94.31 204 LEU A N 1
ATOM 1634 C CA . LEU A 1 204 ? 11.435 5.161 -3.504 1.00 94.31 204 LEU A CA 1
ATOM 1635 C C . LEU A 1 204 ? 12.958 5.342 -3.523 1.00 94.31 204 LEU A C 1
ATOM 1637 O O . LEU A 1 204 ? 13.452 6.343 -4.050 1.00 94.31 204 LEU A O 1
ATOM 1641 N N . ASN A 1 205 ? 13.706 4.349 -3.035 1.00 94.62 205 ASN A N 1
ATOM 1642 C CA . ASN A 1 205 ? 15.164 4.357 -3.055 1.00 94.62 205 ASN A CA 1
ATOM 1643 C C . ASN A 1 205 ? 15.729 4.390 -4.487 1.00 94.62 205 ASN A C 1
ATOM 1645 O O . ASN A 1 205 ? 16.647 5.163 -4.755 1.00 94.62 205 ASN A O 1
ATOM 1649 N N . ALA A 1 206 ? 15.140 3.643 -5.428 1.00 96.12 206 ALA A N 1
ATOM 1650 C CA . ALA A 1 206 ? 15.509 3.681 -6.843 1.00 96.12 206 ALA A CA 1
ATOM 1651 C C . ALA A 1 206 ? 15.292 5.074 -7.462 1.00 96.12 206 ALA A C 1
ATOM 1653 O O . ALA A 1 206 ? 16.207 5.647 -8.061 1.00 96.12 206 ALA A O 1
ATOM 1654 N N . HIS A 1 207 ? 14.103 5.661 -7.261 1.00 97.69 207 HIS A N 1
ATOM 1655 C CA . HIS A 1 207 ? 13.774 7.017 -7.716 1.00 97.69 207 HIS A CA 1
ATOM 1656 C C . HIS A 1 207 ? 14.723 8.062 -7.126 1.00 97.69 207 HIS A C 1
ATOM 1658 O O . HIS A 1 207 ? 15.247 8.899 -7.861 1.00 97.69 207 HIS A O 1
ATOM 1664 N N . ALA A 1 208 ? 14.976 8.011 -5.818 1.00 97.69 208 ALA A N 1
ATOM 1665 C CA . ALA A 1 208 ? 15.879 8.933 -5.142 1.00 97.69 208 ALA A CA 1
ATOM 1666 C C . ALA A 1 208 ? 17.335 8.747 -5.592 1.00 97.69 208 ALA A C 1
ATOM 1668 O O . ALA A 1 208 ? 18.014 9.744 -5.833 1.00 97.69 208 ALA A O 1
ATOM 1669 N N . GLY A 1 209 ? 17.787 7.507 -5.792 1.00 96.25 209 GLY A N 1
ATOM 1670 C CA . GLY A 1 209 ? 19.101 7.189 -6.345 1.00 96.25 209 GLY A CA 1
ATOM 1671 C C . GLY A 1 209 ? 19.297 7.838 -7.709 1.00 96.25 209 GLY A C 1
ATOM 1672 O O . GLY A 1 209 ? 20.264 8.571 -7.905 1.00 96.25 209 GLY A O 1
ATOM 1673 N N . TRP A 1 210 ? 18.340 7.669 -8.626 1.00 97.00 210 TRP A N 1
ATOM 1674 C CA . TRP A 1 210 ? 18.385 8.294 -9.950 1.00 97.00 210 TRP A CA 1
ATOM 1675 C C . TRP A 1 210 ? 18.229 9.822 -9.923 1.00 97.00 210 TRP A C 1
ATOM 1677 O O . TRP A 1 210 ? 18.873 10.514 -10.710 1.00 97.00 210 TRP A O 1
ATOM 1687 N N . ASN A 1 211 ? 17.382 10.380 -9.052 1.00 97.25 211 ASN A N 1
ATOM 1688 C CA . ASN A 1 211 ? 17.127 11.823 -9.035 1.00 97.25 211 ASN A CA 1
ATOM 1689 C C . ASN A 1 211 ? 18.159 12.629 -8.257 1.00 97.25 211 ASN A C 1
ATOM 1691 O O . ASN A 1 211 ? 18.553 13.696 -8.719 1.00 97.25 211 ASN A O 1
ATOM 1695 N N . ILE A 1 212 ? 18.624 12.161 -7.102 1.00 97.12 212 ILE A N 1
ATOM 1696 C CA . ILE A 1 212 ? 19.801 12.756 -6.462 1.00 97.12 212 ILE A CA 1
ATOM 1697 C C . ILE A 1 212 ? 21.015 12.508 -7.363 1.00 97.12 212 ILE A C 1
ATOM 1699 O O . ILE A 1 212 ? 21.817 13.421 -7.547 1.00 97.12 212 ILE A O 1
ATOM 1703 N N . ASP A 1 213 ? 21.067 11.345 -8.019 1.00 95.44 213 ASP A N 1
ATOM 1704 C CA . ASP A 1 213 ? 22.208 10.869 -8.799 1.00 95.44 213 ASP A CA 1
ATOM 1705 C C . ASP A 1 213 ? 23.444 10.787 -7.895 1.00 95.44 213 ASP A C 1
ATOM 1707 O O . ASP A 1 213 ? 24.483 11.384 -8.171 1.00 95.44 213 ASP A O 1
ATOM 1711 N N . TRP A 1 214 ? 23.287 10.143 -6.730 1.00 93.50 214 TRP A N 1
ATOM 1712 C CA . TRP A 1 214 ? 24.376 9.991 -5.767 1.00 93.50 214 TRP A CA 1
ATOM 1713 C C . TRP A 1 214 ? 25.422 9.001 -6.278 1.00 93.50 214 TRP A C 1
ATOM 1715 O O . TRP A 1 214 ? 25.136 8.083 -7.053 1.00 93.50 214 TRP A O 1
ATOM 1725 N N . GLY A 1 215 ? 26.662 9.190 -5.842 1.00 89.50 215 GLY A N 1
ATOM 1726 C CA . GLY A 1 215 ? 27.762 8.318 -6.221 1.00 89.50 215 GLY A CA 1
ATOM 1727 C C . GLY A 1 215 ? 29.087 9.056 -6.299 1.00 89.50 215 GLY A C 1
ATOM 1728 O O . GLY A 1 215 ? 29.219 10.220 -5.921 1.00 89.50 215 GLY A O 1
ATOM 1729 N N . VAL A 1 216 ? 30.093 8.359 -6.816 1.00 80.81 216 VAL A N 1
ATOM 1730 C CA . VAL A 1 216 ? 31.425 8.926 -7.026 1.00 80.81 216 VAL A CA 1
ATOM 1731 C C . VAL A 1 216 ? 31.483 9.727 -8.329 1.00 80.81 216 VAL A C 1
ATOM 1733 O O . VAL A 1 216 ? 31.083 9.249 -9.387 1.00 80.81 216 VAL A O 1
ATOM 1736 N N . GLY A 1 217 ? 32.014 10.948 -8.270 1.00 73.00 217 GLY A N 1
ATOM 1737 C CA . GLY A 1 217 ? 32.217 11.780 -9.460 1.00 73.00 217 GLY A CA 1
ATOM 1738 C C . GLY A 1 217 ? 32.608 13.214 -9.126 1.00 73.00 217 GLY A C 1
ATOM 1739 O O . GLY A 1 217 ? 33.647 13.690 -9.581 1.00 73.00 217 GLY A O 1
ATOM 1740 N N . THR A 1 218 ? 31.824 13.885 -8.280 1.00 85.81 218 THR A N 1
ATOM 1741 C CA . THR A 1 218 ? 32.084 15.269 -7.852 1.00 85.81 218 THR A CA 1
ATOM 1742 C C . THR A 1 218 ? 32.197 15.407 -6.327 1.00 85.81 218 THR A C 1
ATOM 1744 O O . THR A 1 218 ? 31.888 14.494 -5.566 1.00 85.81 218 THR A O 1
ATOM 1747 N N . SER A 1 219 ? 32.713 16.548 -5.852 1.00 90.56 219 SER A N 1
ATOM 1748 C CA . SER A 1 219 ? 32.964 16.813 -4.420 1.00 90.56 219 SER A CA 1
ATOM 1749 C C . SER A 1 219 ? 31.703 17.093 -3.589 1.00 90.56 219 SER A C 1
ATOM 1751 O O . SER A 1 219 ? 31.810 17.472 -2.428 1.00 90.56 219 SER A O 1
ATOM 1753 N N . ASP A 1 220 ? 30.533 16.973 -4.207 1.00 93.94 220 ASP A N 1
ATOM 1754 C CA . ASP A 1 220 ? 29.193 17.233 -3.675 1.00 93.94 220 ASP A CA 1
ATOM 1755 C C . ASP A 1 220 ? 28.390 15.933 -3.454 1.00 93.94 220 ASP A C 1
ATOM 1757 O O . ASP A 1 220 ? 27.177 15.993 -3.264 1.00 93.94 220 ASP A O 1
ATOM 1761 N N . GLY A 1 221 ? 29.048 14.767 -3.516 1.00 92.94 221 GLY A N 1
ATOM 1762 C CA . GLY A 1 221 ? 28.452 13.442 -3.292 1.00 92.94 221 GLY A CA 1
ATOM 1763 C C . GLY A 1 221 ? 27.547 12.925 -4.415 1.00 92.94 221 GLY A C 1
ATOM 1764 O O . GLY A 1 221 ? 26.871 11.908 -4.246 1.00 92.94 221 GLY A O 1
ATOM 1765 N N . MET A 1 222 ? 27.511 13.616 -5.555 1.00 94.31 222 MET A N 1
ATOM 1766 C CA . MET A 1 222 ? 26.724 13.236 -6.726 1.00 94.31 222 MET A CA 1
ATOM 1767 C C . MET A 1 222 ? 27.629 12.812 -7.896 1.00 94.31 222 MET A C 1
ATOM 1769 O O . MET A 1 222 ? 28.816 13.145 -7.956 1.00 94.31 222 MET A O 1
ATOM 1773 N N . GLN A 1 223 ? 27.072 12.066 -8.850 1.00 92.25 223 GLN A N 1
ATOM 1774 C CA . GLN A 1 223 ? 27.774 11.647 -10.060 1.00 92.25 223 GLN A CA 1
ATOM 1775 C C . GLN A 1 223 ? 27.992 12.833 -11.003 1.00 92.25 223 GLN A C 1
ATOM 1777 O O . GLN A 1 223 ? 27.191 13.778 -11.066 1.00 92.25 223 GLN A O 1
ATOM 1782 N N . GLU A 1 224 ? 29.077 12.776 -11.778 1.00 87.25 224 GLU A N 1
ATOM 1783 C CA . GLU A 1 224 ? 29.351 13.784 -12.798 1.00 87.25 224 GLU A CA 1
ATOM 1784 C C . GLU A 1 224 ? 28.201 13.842 -13.821 1.00 87.25 224 GLU A C 1
ATOM 1786 O O . GLU A 1 224 ? 27.565 12.848 -14.161 1.00 87.25 224 GLU A O 1
ATOM 1791 N N . SER A 1 225 ? 27.910 15.040 -14.325 1.00 87.50 225 SER A N 1
ATOM 1792 C CA . SER A 1 225 ? 26.883 15.308 -15.339 1.00 87.50 225 SER A CA 1
ATOM 1793 C C . SER A 1 225 ? 25.408 15.084 -14.950 1.00 87.50 225 SER A C 1
ATOM 1795 O O . SER A 1 225 ? 24.557 15.567 -15.701 1.00 87.50 225 SER A O 1
ATOM 1797 N N . ARG A 1 226 ? 25.079 14.444 -13.817 1.00 94.00 226 ARG A N 1
ATOM 1798 C CA . ARG A 1 226 ? 23.694 14.114 -13.396 1.00 94.00 226 ARG A CA 1
ATOM 1799 C C . ARG A 1 226 ? 22.916 13.320 -14.467 1.00 94.00 226 ARG A C 1
ATOM 1801 O O . ARG A 1 226 ? 21.829 13.720 -14.903 1.00 94.00 226 ARG A O 1
ATOM 1808 N N . GLY A 1 227 ? 23.536 12.266 -14.997 1.00 93.81 227 GLY A N 1
ATOM 1809 C CA . GLY A 1 227 ? 23.011 11.476 -16.112 1.00 93.81 227 GLY A CA 1
ATOM 1810 C C . GLY A 1 227 ? 21.643 10.838 -15.847 1.00 93.81 227 GLY A C 1
ATOM 1811 O O . GLY A 1 227 ? 20.781 10.903 -16.727 1.00 93.81 227 GLY A O 1
ATOM 1812 N N . HIS A 1 228 ? 21.419 10.281 -14.654 1.00 96.44 228 HIS A N 1
ATOM 1813 C CA . HIS A 1 228 ? 20.162 9.612 -14.313 1.00 96.44 228 HIS A CA 1
ATOM 1814 C C . HIS A 1 228 ? 19.038 10.618 -14.125 1.00 96.44 228 HIS A C 1
ATOM 1816 O O . HIS A 1 228 ? 17.952 10.481 -14.698 1.00 96.44 228 HIS A O 1
ATOM 1822 N N . ARG A 1 229 ? 19.338 11.708 -13.411 1.00 97.19 229 ARG A N 1
ATOM 1823 C CA . ARG A 1 229 ? 18.411 12.822 -13.215 1.00 97.19 229 ARG A CA 1
ATOM 1824 C C . ARG A 1 229 ? 17.957 13.391 -14.556 1.00 97.19 229 ARG A C 1
ATOM 1826 O O . ARG A 1 229 ? 16.782 13.693 -14.720 1.00 97.19 229 ARG A O 1
ATOM 1833 N N . LYS A 1 230 ? 18.843 13.491 -15.555 1.00 96.50 230 LYS A N 1
ATOM 1834 C CA . LYS A 1 230 ? 18.472 13.922 -16.918 1.00 96.50 230 LYS A CA 1
ATOM 1835 C C . LYS A 1 230 ? 17.449 13.004 -17.593 1.00 96.50 230 LYS A C 1
ATOM 1837 O O . LYS A 1 230 ? 16.640 13.518 -18.362 1.00 96.50 230 LYS A O 1
ATOM 1842 N N . ALA A 1 231 ? 17.462 11.700 -17.311 1.00 95.56 231 ALA A N 1
ATOM 1843 C CA . ALA A 1 231 ? 16.452 10.760 -17.794 1.00 95.56 231 ALA A CA 1
ATOM 1844 C C . ALA A 1 231 ? 15.121 10.938 -17.041 1.00 95.56 231 ALA A C 1
ATOM 1846 O O . ALA A 1 231 ? 14.102 11.254 -17.661 1.00 95.56 231 ALA A O 1
ATOM 1847 N N . VAL A 1 232 ? 15.149 10.841 -15.702 1.00 97.25 232 VAL A N 1
ATOM 1848 C CA . VAL A 1 232 ? 13.945 10.944 -14.853 1.00 97.25 232 VAL A CA 1
ATOM 1849 C C . VAL A 1 232 ? 13.251 12.290 -15.055 1.00 97.25 232 VAL A C 1
ATOM 1851 O O . VAL A 1 232 ? 12.057 12.332 -15.330 1.00 97.25 232 VAL A O 1
ATOM 1854 N N . MET A 1 233 ? 14.000 13.391 -15.021 1.00 97.50 233 MET A N 1
ATOM 1855 C CA . MET A 1 233 ? 13.486 14.762 -15.129 1.00 97.50 233 MET A CA 1
ATOM 1856 C C . MET A 1 233 ? 13.373 15.280 -16.573 1.00 97.50 233 MET A C 1
ATOM 1858 O O . MET A 1 233 ? 12.951 16.414 -16.785 1.00 97.50 233 MET A O 1
ATOM 1862 N N . SER A 1 234 ? 13.749 14.480 -17.578 1.00 96.06 234 SER A N 1
ATOM 1863 C CA . SER A 1 234 ? 13.743 14.855 -19.003 1.00 96.06 234 SER A CA 1
ATOM 1864 C C . SER A 1 234 ? 14.533 16.131 -19.347 1.00 96.06 234 SER A C 1
ATOM 1866 O O . SER A 1 234 ? 14.170 16.877 -20.251 1.00 96.06 234 SER A O 1
ATOM 1868 N N . LEU A 1 235 ? 15.632 16.411 -18.641 1.00 95.06 235 LEU A N 1
ATOM 1869 C CA . LEU A 1 235 ? 16.326 17.711 -18.717 1.00 95.06 235 LEU A CA 1
ATOM 1870 C C . LEU A 1 235 ? 17.080 17.963 -20.034 1.00 95.06 235 LEU A C 1
ATOM 1872 O O . LEU A 1 235 ? 17.525 19.085 -20.274 1.00 95.06 235 LEU A O 1
ATOM 1876 N N . ASP A 1 236 ? 17.284 16.938 -20.864 1.00 92.56 236 ASP A N 1
ATOM 1877 C CA . ASP A 1 236 ? 18.086 17.036 -22.089 1.00 92.56 236 ASP A CA 1
ATOM 1878 C C . ASP A 1 236 ? 17.477 16.336 -23.321 1.00 92.56 236 ASP A C 1
ATOM 1880 O O . ASP A 1 236 ? 18.164 16.156 -24.328 1.00 92.56 236 ASP A O 1
ATOM 1884 N N . GLY A 1 237 ? 16.204 15.955 -23.246 1.00 90.00 237 GLY A N 1
ATOM 1885 C CA . GLY A 1 237 ? 15.412 15.354 -24.321 1.00 90.00 237 GLY A CA 1
ATOM 1886 C C . GLY A 1 237 ? 13.926 15.431 -23.974 1.00 90.00 237 GLY A C 1
ATOM 1887 O O . GLY A 1 237 ? 13.570 15.907 -22.897 1.00 90.00 237 GLY A O 1
ATOM 1888 N N . ASP A 1 238 ? 13.049 14.994 -24.870 1.00 90.00 238 ASP A N 1
ATOM 1889 C CA . ASP A 1 238 ? 11.590 15.053 -24.664 1.00 90.00 238 ASP A CA 1
ATOM 1890 C C . ASP A 1 238 ? 11.023 13.643 -24.422 1.00 90.00 238 ASP A C 1
ATOM 1892 O O . ASP A 1 238 ? 10.261 13.106 -25.229 1.00 90.00 238 ASP A O 1
ATOM 1896 N N . TYR A 1 239 ? 11.470 12.991 -23.341 1.00 95.38 239 TYR A N 1
ATOM 1897 C CA . TYR A 1 239 ? 11.143 11.595 -23.044 1.00 95.38 239 TYR A CA 1
ATOM 1898 C C . TYR A 1 239 ? 9.726 11.496 -22.463 1.00 95.38 239 TYR A C 1
ATOM 1900 O O . TYR A 1 239 ? 9.512 11.634 -21.255 1.00 95.38 239 TYR A O 1
ATOM 1908 N N . THR A 1 240 ? 8.752 11.298 -23.347 1.00 95.44 240 THR A N 1
ATOM 1909 C CA . THR A 1 240 ? 7.309 11.251 -23.048 1.00 95.44 240 THR A CA 1
ATOM 1910 C C . THR A 1 240 ? 6.756 9.830 -22.947 1.00 95.44 240 THR A C 1
ATOM 1912 O O . THR A 1 240 ? 5.610 9.660 -22.539 1.00 95.44 240 THR A O 1
ATOM 1915 N N . ASN A 1 241 ? 7.570 8.822 -23.265 1.00 98.31 241 ASN A N 1
ATOM 1916 C CA . ASN A 1 241 ? 7.279 7.404 -23.074 1.00 98.31 241 ASN A CA 1
ATOM 1917 C C . ASN A 1 241 ? 8.329 6.825 -22.118 1.00 98.31 241 ASN A C 1
ATOM 1919 O O . ASN A 1 241 ? 9.516 7.148 -22.243 1.00 98.31 241 ASN A O 1
ATOM 1923 N N . VAL A 1 242 ? 7.909 5.985 -21.175 1.00 98.62 242 VAL A N 1
ATOM 1924 C CA . VAL A 1 242 ? 8.788 5.335 -20.199 1.00 98.62 242 VAL A CA 1
ATOM 1925 C C . VAL A 1 242 ? 8.440 3.858 -20.039 1.00 98.62 242 VAL A C 1
ATOM 1927 O O . VAL A 1 242 ? 7.280 3.479 -20.125 1.00 98.62 242 VAL A O 1
ATOM 1930 N N . GLY A 1 243 ? 9.428 3.027 -19.746 1.00 98.44 243 GLY A N 1
ATOM 1931 C CA . GLY A 1 243 ? 9.221 1.727 -19.119 1.00 98.44 243 GLY A CA 1
ATOM 1932 C C . GLY A 1 243 ? 10.164 1.605 -17.938 1.00 98.44 243 GLY A C 1
ATOM 1933 O O . GLY A 1 243 ? 11.361 1.822 -18.105 1.00 98.44 243 GLY A O 1
ATOM 1934 N N . ILE A 1 244 ? 9.633 1.308 -16.757 1.00 98.50 244 ILE A N 1
ATOM 1935 C CA . ILE A 1 244 ? 10.420 1.059 -15.546 1.00 98.50 244 ILE A CA 1
ATOM 1936 C C . ILE A 1 244 ? 10.064 -0.348 -15.089 1.00 98.50 244 ILE A C 1
ATOM 1938 O O . ILE A 1 244 ? 8.881 -0.641 -14.955 1.00 98.50 244 ILE A O 1
ATOM 1942 N N . ALA A 1 245 ? 11.071 -1.194 -14.896 1.00 98.12 245 ALA A N 1
ATOM 1943 C CA . ALA A 1 245 ? 10.915 -2.544 -14.372 1.00 98.12 245 ALA A CA 1
ATOM 1944 C C . ALA A 1 245 ? 11.709 -2.676 -13.072 1.00 98.12 245 ALA A C 1
ATOM 1946 O O . ALA A 1 245 ? 12.849 -2.204 -12.994 1.00 98.12 245 ALA A O 1
ATOM 1947 N N . MET A 1 246 ? 11.103 -3.303 -12.066 1.00 96.06 246 MET A N 1
ATOM 1948 C CA . MET A 1 246 ? 11.672 -3.440 -10.725 1.00 96.06 246 MET A CA 1
ATOM 1949 C C . MET A 1 246 ? 11.614 -4.902 -10.295 1.00 96.06 246 MET A C 1
ATOM 1951 O O . MET A 1 246 ? 10.600 -5.379 -9.799 1.00 96.06 246 MET A O 1
ATOM 1955 N N . ILE A 1 247 ? 12.701 -5.635 -10.538 1.00 95.31 247 ILE A N 1
ATOM 1956 C CA . ILE A 1 247 ? 12.724 -7.091 -10.371 1.00 95.31 247 ILE A CA 1
ATOM 1957 C C . ILE A 1 247 ? 13.341 -7.431 -9.026 1.00 95.31 247 ILE A C 1
ATOM 1959 O O . ILE A 1 247 ? 14.487 -7.074 -8.765 1.00 95.31 247 ILE A O 1
ATOM 1963 N N . SER A 1 248 ? 12.566 -8.090 -8.167 1.00 91.25 248 SER A N 1
ATOM 1964 C CA . SER A 1 248 ? 13.067 -8.572 -6.882 1.00 91.25 248 SER A CA 1
ATOM 1965 C C . SER A 1 248 ? 14.069 -9.698 -7.113 1.00 91.25 248 SER A C 1
ATOM 1967 O O . SER A 1 248 ? 13.767 -10.651 -7.837 1.00 91.25 248 SER A O 1
ATOM 1969 N N . ASP A 1 249 ? 15.236 -9.580 -6.490 1.00 88.62 249 ASP A N 1
ATOM 1970 C CA . ASP A 1 249 ? 16.206 -10.658 -6.376 1.00 88.62 249 ASP A CA 1
ATOM 1971 C C . ASP A 1 249 ? 16.351 -11.024 -4.898 1.00 88.62 249 ASP A C 1
ATOM 1973 O O . ASP A 1 249 ? 16.621 -10.178 -4.045 1.00 88.62 249 ASP A O 1
ATOM 1977 N N . ALA A 1 250 ? 16.094 -12.293 -4.600 1.00 75.31 250 ALA A N 1
ATOM 1978 C CA . ALA A 1 250 ? 16.114 -12.853 -3.254 1.00 75.31 250 ALA A CA 1
ATOM 1979 C C . ALA A 1 250 ? 17.127 -14.001 -3.130 1.00 75.31 250 ALA A C 1
ATOM 1981 O O . ALA A 1 250 ? 17.127 -14.703 -2.115 1.00 75.31 250 ALA A O 1
ATOM 1982 N N . ASP A 1 251 ? 17.955 -14.222 -4.156 1.00 80.62 251 ASP A N 1
ATOM 1983 C CA . ASP A 1 251 ? 19.051 -15.180 -4.101 1.00 80.62 251 ASP A CA 1
ATOM 1984 C C . ASP A 1 251 ? 20.195 -14.602 -3.241 1.00 80.62 251 ASP A C 1
ATOM 1986 O O . ASP A 1 251 ? 20.768 -13.574 -3.589 1.00 80.62 251 ASP A O 1
ATOM 1990 N N . PRO A 1 252 ? 20.555 -15.210 -2.095 1.00 75.56 252 PRO A N 1
ATOM 1991 C CA . PRO A 1 252 ? 21.650 -14.708 -1.268 1.00 75.56 252 PRO A CA 1
ATOM 1992 C C . PRO A 1 252 ? 23.043 -14.935 -1.887 1.00 75.56 252 PRO A C 1
ATOM 1994 O O . PRO A 1 252 ? 24.027 -14.460 -1.315 1.00 75.56 252 PRO A O 1
ATOM 1997 N N . ASP A 1 253 ? 23.146 -15.681 -2.996 1.00 81.00 253 ASP A N 1
ATOM 1998 C CA . ASP A 1 253 ? 24.401 -15.914 -3.718 1.00 81.00 253 ASP A CA 1
ATOM 1999 C C . ASP A 1 253 ? 24.673 -14.862 -4.824 1.00 81.00 253 ASP A C 1
ATOM 2001 O O . ASP A 1 253 ? 25.801 -14.802 -5.334 1.00 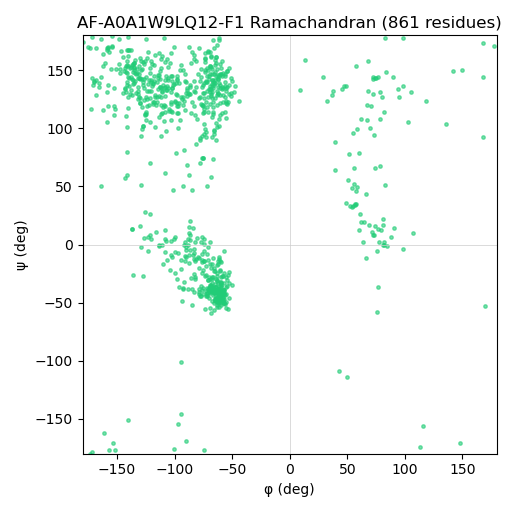81.00 253 ASP A O 1
ATOM 2005 N N . THR A 1 254 ? 23.703 -14.004 -5.182 1.00 82.50 254 THR A N 1
ATOM 2006 C CA . THR A 1 254 ? 23.935 -12.821 -6.035 1.00 82.50 254 THR A CA 1
ATOM 2007 C C . THR A 1 254 ? 24.449 -11.634 -5.204 1.00 82.50 254 THR A C 1
ATOM 2009 O O . THR A 1 254 ? 24.358 -11.600 -3.976 1.00 82.50 254 THR A O 1
ATOM 2012 N N . LYS A 1 255 ? 25.094 -10.661 -5.860 1.00 86.19 255 LYS A N 1
ATOM 2013 C CA . LYS A 1 255 ? 25.546 -9.399 -5.242 1.00 86.19 255 LYS A CA 1
ATOM 2014 C C . LYS A 1 255 ? 24.587 -8.249 -5.526 1.00 86.19 255 LYS A C 1
ATOM 2016 O O . LYS A 1 255 ? 24.620 -7.258 -4.800 1.00 86.19 255 LYS A O 1
ATOM 2021 N N . VAL A 1 256 ? 23.820 -8.345 -6.610 1.00 87.81 256 VAL A N 1
ATOM 2022 C CA . VAL A 1 256 ? 22.714 -7.436 -6.942 1.00 87.81 256 VAL A CA 1
ATOM 2023 C C . VAL A 1 256 ? 21.461 -7.784 -6.129 1.00 87.81 256 VAL A C 1
ATOM 2025 O O . VAL A 1 256 ? 21.418 -8.803 -5.453 1.00 87.81 256 VAL A O 1
ATOM 2028 N N . GLY A 1 257 ? 20.454 -6.912 -6.153 1.00 87.00 257 GLY A N 1
ATOM 2029 C CA . GLY A 1 257 ? 19.280 -7.003 -5.284 1.00 87.00 257 GLY A CA 1
ATOM 2030 C C . GLY A 1 257 ? 19.370 -6.084 -4.050 1.00 87.00 257 GLY A C 1
ATOM 2031 O O . GLY A 1 257 ? 20.352 -5.359 -3.883 1.00 87.00 257 GLY A O 1
ATOM 2032 N N . PRO A 1 258 ? 18.329 -6.051 -3.195 1.00 87.50 258 PRO A N 1
ATOM 2033 C CA . PRO A 1 258 ? 17.127 -6.888 -3.257 1.00 87.50 258 PRO A CA 1
ATOM 2034 C C . PRO A 1 258 ? 16.138 -6.483 -4.364 1.00 87.50 258 PRO A C 1
ATOM 2036 O O . PRO A 1 258 ? 15.252 -7.260 -4.701 1.00 87.50 258 PRO A O 1
ATOM 2039 N N . LEU A 1 259 ? 16.282 -5.293 -4.961 1.00 91.25 259 LEU A N 1
ATOM 2040 C CA . LEU A 1 259 ? 15.486 -4.845 -6.107 1.00 91.25 259 LEU A CA 1
ATOM 2041 C C . LEU A 1 259 ? 16.402 -4.351 -7.237 1.00 91.25 259 LEU A C 1
ATOM 2043 O O . LEU A 1 259 ? 17.141 -3.374 -7.080 1.00 91.25 259 LEU A O 1
ATOM 2047 N N . VAL A 1 260 ? 16.330 -5.005 -8.397 1.00 95.88 260 VAL A N 1
ATOM 2048 C CA . VAL A 1 260 ? 17.096 -4.673 -9.606 1.00 95.88 260 VAL A CA 1
ATOM 2049 C C . VAL A 1 260 ? 16.244 -3.813 -10.537 1.00 95.88 260 VAL A C 1
ATOM 2051 O O . VAL A 1 260 ? 15.381 -4.295 -11.280 1.00 95.88 260 VAL A O 1
ATOM 2054 N N . SER A 1 261 ? 16.494 -2.505 -10.493 1.00 96.69 261 SER A N 1
ATOM 2055 C CA . SER A 1 261 ? 15.684 -1.493 -11.170 1.00 96.69 261 SER A CA 1
ATOM 2056 C C . SER A 1 261 ? 16.313 -1.036 -12.490 1.00 96.69 261 SER A C 1
ATOM 2058 O O . SER A 1 261 ? 17.424 -0.501 -12.500 1.00 96.69 261 SER A O 1
ATOM 2060 N N . SER A 1 262 ? 15.574 -1.154 -13.596 1.00 98.06 262 SER A N 1
ATOM 2061 C CA . SER A 1 262 ? 15.946 -0.617 -14.917 1.00 98.06 262 SER A CA 1
ATOM 2062 C C . SER A 1 262 ? 14.873 0.340 -15.436 1.00 98.06 262 SER A C 1
ATOM 2064 O O . SER A 1 262 ? 13.679 0.090 -15.289 1.00 98.06 262 SER A O 1
ATOM 2066 N N . GLY A 1 263 ? 15.288 1.431 -16.085 1.00 98.00 263 GLY A N 1
ATOM 2067 C CA . GLY A 1 263 ? 14.389 2.420 -16.686 1.00 98.00 263 GLY A CA 1
ATOM 2068 C C . GLY A 1 263 ? 14.786 2.776 -18.118 1.00 98.00 263 GLY A C 1
ATOM 2069 O O . GLY A 1 263 ? 15.944 3.089 -18.378 1.00 98.00 263 GLY A O 1
ATOM 2070 N N . ASN A 1 264 ? 13.822 2.777 -19.036 1.00 98.31 264 ASN A N 1
ATOM 2071 C CA . ASN A 1 264 ? 13.968 3.149 -20.444 1.00 98.31 264 ASN A CA 1
ATOM 2072 C C . ASN A 1 264 ? 13.082 4.365 -20.745 1.00 98.31 264 ASN A C 1
ATOM 2074 O O . ASN A 1 264 ? 11.870 4.305 -20.557 1.00 98.31 264 ASN A O 1
ATOM 2078 N N . TYR A 1 265 ? 13.665 5.462 -21.230 1.00 98.06 265 TYR A N 1
ATOM 2079 C CA . TYR A 1 265 ? 12.996 6.756 -21.417 1.00 98.06 265 TYR A CA 1
ATOM 2080 C C . TYR A 1 265 ? 13.143 7.196 -22.873 1.00 98.06 265 TYR A C 1
ATOM 2082 O O . TYR A 1 265 ? 14.264 7.370 -23.346 1.00 98.06 265 TYR A O 1
ATOM 2090 N N . CYS A 1 266 ? 12.044 7.372 -23.609 1.00 97.25 266 CYS A N 1
ATOM 2091 C CA . CYS A 1 266 ? 12.086 7.588 -25.059 1.00 97.25 266 CYS A CA 1
ATOM 2092 C C . CYS A 1 266 ? 11.186 8.730 -25.547 1.00 97.25 266 CYS A C 1
ATOM 2094 O O . CYS A 1 266 ? 10.093 8.972 -25.028 1.00 97.25 266 CYS A O 1
ATOM 2096 N N . ASN A 1 267 ? 11.635 9.392 -26.616 1.00 94.75 267 ASN A N 1
ATOM 2097 C CA . ASN A 1 267 ? 10.769 10.126 -27.535 1.00 94.75 267 ASN A CA 1
ATOM 2098 C C . ASN A 1 267 ? 10.484 9.219 -28.741 1.00 94.75 267 ASN A C 1
ATOM 2100 O O . ASN A 1 267 ? 11.414 8.785 -29.423 1.00 94.75 267 ASN A O 1
ATOM 2104 N N . ALA A 1 268 ? 9.216 8.900 -28.977 1.00 94.06 268 ALA A N 1
ATOM 2105 C CA . ALA A 1 268 ? 8.784 7.945 -29.987 1.00 94.06 268 ALA A CA 1
ATOM 2106 C C . ALA A 1 268 ? 8.939 8.488 -31.419 1.00 94.06 268 ALA A C 1
ATOM 2108 O O . ALA A 1 268 ? 8.685 9.666 -31.680 1.00 94.06 268 ALA A O 1
ATOM 2109 N N . ASP A 1 269 ? 9.275 7.615 -32.370 1.00 91.94 269 ASP A N 1
ATOM 2110 C CA . ASP A 1 269 ? 9.146 7.898 -33.802 1.00 91.94 269 ASP A CA 1
ATOM 2111 C C . ASP A 1 269 ? 7.666 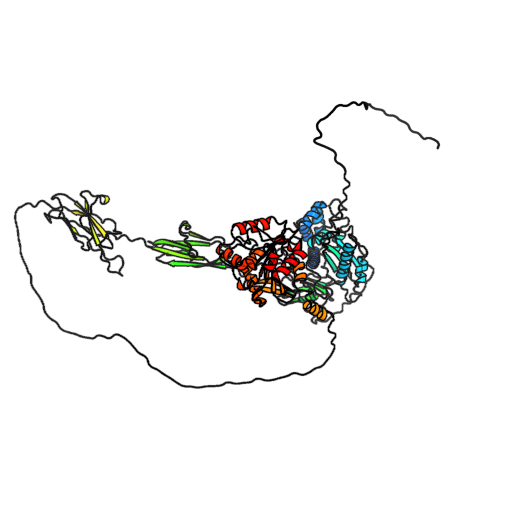7.829 -34.203 1.00 91.94 269 ASP A C 1
ATOM 2113 O O . ASP A 1 269 ? 7.128 6.766 -34.516 1.00 91.94 269 ASP A O 1
ATOM 2117 N N . THR A 1 270 ? 7.000 8.985 -34.219 1.00 90.31 270 THR A N 1
ATOM 2118 C CA . THR A 1 270 ? 5.570 9.097 -34.555 1.00 90.31 270 THR A CA 1
ATOM 2119 C C . THR A 1 270 ? 5.247 8.823 -36.027 1.00 90.31 270 THR A C 1
ATOM 2121 O O . THR A 1 270 ? 4.089 8.952 -36.419 1.00 90.31 270 THR A O 1
ATOM 2124 N N . SER A 1 271 ? 6.230 8.465 -36.866 1.00 85.56 271 SER A N 1
ATOM 2125 C CA . SER A 1 271 ? 5.963 7.906 -38.200 1.00 85.56 271 SER A CA 1
ATOM 2126 C C . SER A 1 271 ? 5.511 6.441 -38.147 1.00 85.56 271 SER A C 1
ATOM 2128 O O . SER A 1 271 ? 5.023 5.912 -39.149 1.00 85.56 271 SER A O 1
ATOM 2130 N N . LYS A 1 272 ? 5.673 5.771 -36.996 1.00 89.25 272 LYS A N 1
ATOM 2131 C CA . LYS A 1 272 ? 5.235 4.391 -36.768 1.00 89.25 272 LYS A CA 1
ATOM 2132 C C . LYS A 1 272 ? 3.837 4.339 -36.158 1.00 89.25 272 LYS A C 1
ATOM 2134 O O . LYS A 1 272 ? 3.434 5.200 -35.381 1.00 89.25 272 LYS A O 1
ATOM 2139 N N . GLU A 1 273 ? 3.110 3.271 -36.469 1.00 89.75 273 GLU A N 1
ATOM 2140 C CA . GLU A 1 273 ? 1.829 2.971 -35.827 1.00 89.75 273 GLU A CA 1
ATOM 2141 C C . GLU A 1 273 ? 2.019 2.732 -34.320 1.00 89.75 273 GLU A C 1
ATOM 2143 O O . GLU A 1 273 ? 3.025 2.154 -33.909 1.00 89.75 273 GLU A O 1
ATOM 2148 N N . ASN A 1 274 ? 1.070 3.182 -33.494 1.00 92.62 274 ASN A N 1
ATOM 2149 C CA . ASN A 1 274 ? 1.106 3.064 -32.029 1.00 92.62 274 ASN A CA 1
ATOM 2150 C C . ASN A 1 274 ? 2.361 3.681 -31.373 1.00 92.62 274 ASN A C 1
ATOM 2152 O O . ASN A 1 274 ? 2.858 3.183 -30.363 1.00 92.62 274 ASN A O 1
ATOM 2156 N N . HIS A 1 275 ? 2.878 4.772 -31.941 1.00 94.31 275 HIS A N 1
ATOM 2157 C CA . HIS A 1 275 ? 3.979 5.558 -31.382 1.00 94.31 275 HIS A CA 1
ATOM 2158 C C . HIS A 1 275 ? 3.542 7.021 -31.258 1.00 94.31 275 HIS A C 1
ATOM 2160 O O . HIS A 1 275 ? 3.277 7.701 -32.250 1.00 94.31 275 HIS A O 1
ATOM 2166 N N . HIS A 1 276 ? 3.432 7.505 -30.022 1.00 94.50 276 HIS A N 1
ATOM 2167 C CA . HIS A 1 276 ? 2.875 8.817 -29.701 1.00 94.50 276 HIS A CA 1
ATOM 2168 C C . HIS A 1 276 ? 3.750 9.537 -28.664 1.00 94.50 276 HIS A C 1
ATOM 2170 O O . HIS A 1 276 ? 4.483 8.900 -27.920 1.00 94.50 276 HIS A O 1
ATOM 2176 N N . ASN A 1 277 ? 3.682 10.871 -28.624 1.00 94.44 277 ASN A N 1
ATOM 2177 C CA . ASN A 1 277 ? 4.452 11.721 -27.695 1.00 94.44 277 ASN A CA 1
ATOM 2178 C C . ASN A 1 277 ? 3.565 12.752 -26.963 1.00 94.44 277 ASN A C 1
ATOM 2180 O O . ASN A 1 277 ? 4.053 13.748 -26.433 1.00 94.44 277 ASN A O 1
ATOM 2184 N N . ARG A 1 278 ? 2.241 12.560 -26.983 1.00 94.38 278 ARG A N 1
ATOM 2185 C CA . ARG A 1 278 ? 1.263 13.426 -26.313 1.00 94.38 278 ARG A CA 1
ATOM 2186 C C . ARG A 1 278 ? 0.175 12.553 -25.715 1.00 94.38 278 ARG A C 1
ATOM 2188 O O . ARG A 1 278 ? -0.536 11.874 -26.453 1.00 94.38 278 ARG A O 1
ATOM 2195 N N . PHE A 1 279 ? 0.056 12.595 -24.398 1.00 97.56 279 PHE A N 1
ATOM 2196 C CA . PHE A 1 279 ? -0.823 11.719 -23.635 1.00 97.56 279 PHE A CA 1
ATOM 2197 C C . PHE A 1 279 ? -1.606 12.498 -22.580 1.00 97.56 279 PHE A C 1
ATOM 2199 O O . PHE A 1 279 ? -1.120 13.498 -22.046 1.00 97.56 279 PHE A O 1
ATOM 2206 N N . LEU A 1 280 ? -2.778 11.984 -22.222 1.00 98.06 280 LEU A N 1
ATOM 2207 C CA . LEU A 1 280 ? -3.260 12.115 -20.851 1.00 98.06 280 LEU A CA 1
ATOM 2208 C C . LEU A 1 280 ? -2.683 10.945 -20.060 1.00 98.06 280 LEU A C 1
ATOM 2210 O O . LEU A 1 280 ? -2.752 9.805 -20.514 1.00 98.06 280 LEU A O 1
ATOM 2214 N N . VAL A 1 281 ? -2.074 11.250 -18.919 1.00 98.06 281 VAL A N 1
ATOM 2215 C CA . VAL A 1 281 ? -1.411 10.294 -18.023 1.00 98.06 281 VAL A CA 1
ATOM 2216 C C . VAL A 1 281 ? -1.940 10.545 -16.619 1.00 98.06 281 VAL A C 1
ATOM 2218 O O . VAL A 1 281 ? -2.123 11.701 -16.240 1.00 98.06 281 VAL A O 1
ATOM 2221 N N . GLY A 1 282 ? -2.147 9.505 -15.827 1.00 97.88 282 GLY A N 1
ATOM 2222 C CA . GLY A 1 282 ? -2.437 9.670 -14.412 1.00 97.88 282 GLY A CA 1
ATOM 2223 C C . GLY A 1 282 ? -2.492 8.349 -13.669 1.00 97.88 282 GLY A C 1
ATOM 2224 O O . GLY A 1 282 ? -2.320 7.270 -14.235 1.00 97.88 282 GLY A O 1
ATOM 2225 N N . THR A 1 283 ? -2.755 8.461 -12.378 1.00 98.06 283 THR A N 1
ATOM 2226 C CA . THR A 1 283 ? -3.015 7.339 -11.481 1.00 98.06 283 THR A CA 1
ATOM 2227 C C . THR A 1 283 ? -4.377 7.543 -10.835 1.00 98.06 283 THR A C 1
ATOM 2229 O O . THR A 1 283 ? -4.714 8.659 -10.430 1.00 98.06 283 THR A O 1
ATOM 2232 N N . VAL A 1 284 ? -5.166 6.479 -10.726 1.00 97.38 284 VAL A N 1
ATOM 2233 C CA . VAL A 1 284 ? -6.389 6.442 -9.921 1.00 97.38 284 VAL A CA 1
ATOM 2234 C C . VAL A 1 284 ? -6.066 5.702 -8.628 1.00 97.38 284 VAL A C 1
ATOM 2236 O O . VAL A 1 284 ? -5.716 4.527 -8.681 1.00 97.38 284 VAL A O 1
ATOM 2239 N N . TRP A 1 285 ? -6.114 6.385 -7.485 1.00 95.38 285 TRP A N 1
ATOM 2240 C CA . TRP A 1 285 ? -5.576 5.865 -6.218 1.00 95.38 285 TRP A CA 1
ATOM 2241 C C . TRP A 1 285 ? -6.255 6.479 -4.987 1.00 95.38 285 TRP A C 1
ATOM 2243 O O . TRP A 1 285 ? -7.039 7.420 -5.114 1.00 95.38 285 TRP A O 1
ATOM 2253 N N . LYS A 1 286 ? -5.974 5.941 -3.798 1.00 90.62 286 LYS A N 1
ATOM 2254 C CA . LYS A 1 286 ? -6.402 6.486 -2.500 1.00 90.62 286 LYS A CA 1
ATOM 2255 C C . LYS A 1 286 ? -5.202 6.660 -1.583 1.00 90.62 286 LYS A C 1
ATOM 2257 O O . LYS A 1 286 ? -4.551 5.672 -1.280 1.00 90.62 286 LYS A O 1
ATOM 2262 N N . ASP A 1 287 ? -5.011 7.880 -1.095 1.00 84.25 287 ASP A N 1
ATOM 2263 C CA . ASP A 1 287 ? -4.091 8.219 -0.005 1.00 84.25 287 ASP A CA 1
ATOM 2264 C C . ASP A 1 287 ? -4.567 7.532 1.291 1.00 84.25 287 ASP A C 1
ATOM 2266 O O . ASP A 1 287 ? -5.430 8.042 2.011 1.00 84.25 287 ASP A O 1
ATOM 2270 N N . ASN A 1 288 ? -4.091 6.308 1.525 1.00 79.38 288 ASN A N 1
ATOM 2271 C CA . ASN A 1 288 ? -4.534 5.431 2.609 1.00 79.38 288 ASN A CA 1
ATOM 2272 C C . ASN A 1 288 ? -3.821 5.757 3.928 1.00 79.38 288 ASN A C 1
ATOM 2274 O O . ASN A 1 288 ? -4.361 5.478 5.001 1.00 79.38 288 ASN A O 1
ATOM 2278 N N . ASN A 1 289 ? -2.617 6.333 3.860 1.00 77.06 289 ASN A N 1
ATOM 2279 C CA . ASN A 1 289 ? -1.815 6.705 5.029 1.00 77.06 289 ASN A CA 1
ATOM 2280 C C . ASN A 1 289 ? -1.834 8.221 5.340 1.00 77.06 289 ASN A C 1
ATOM 2282 O O . ASN A 1 289 ? -1.397 8.623 6.420 1.00 77.06 289 ASN A O 1
ATOM 2286 N N . GLY A 1 290 ? -2.394 9.051 4.454 1.00 79.69 290 GLY A N 1
ATOM 2287 C CA . GLY A 1 290 ? -2.535 10.498 4.627 1.00 79.69 290 GLY A CA 1
ATOM 2288 C C . GLY A 1 290 ? -1.273 11.304 4.298 1.00 79.69 290 GLY A C 1
ATOM 2289 O O . GLY A 1 290 ? -1.164 12.449 4.746 1.00 79.69 290 GLY A O 1
ATOM 2290 N N . ASN A 1 291 ? -0.301 10.727 3.581 1.00 79.50 291 ASN A N 1
ATOM 2291 C CA . ASN A 1 291 ? 0.960 11.383 3.223 1.00 79.50 291 ASN A CA 1
ATOM 2292 C C . ASN A 1 291 ? 0.881 12.190 1.905 1.00 79.50 291 ASN A C 1
ATOM 2294 O O . ASN A 1 291 ? 1.808 12.943 1.589 1.00 79.50 291 ASN A O 1
ATOM 2298 N N . SER A 1 292 ? -0.224 12.068 1.157 1.00 84.62 292 SER A N 1
ATOM 2299 C CA . SER A 1 292 ? -0.459 12.681 -0.159 1.00 84.62 292 SER A CA 1
ATOM 2300 C C . SER A 1 292 ? 0.585 12.326 -1.228 1.00 84.62 292 SER A C 1
ATOM 2302 O O . SER A 1 292 ? 0.907 13.128 -2.112 1.00 84.62 292 SER A O 1
ATOM 2304 N N . MET A 1 293 ? 1.088 11.096 -1.167 1.00 88.38 293 MET A N 1
ATOM 2305 C CA . MET A 1 293 ? 1.959 10.446 -2.136 1.00 88.38 293 MET A CA 1
ATOM 2306 C C . MET A 1 293 ? 1.404 9.065 -2.472 1.00 88.38 293 MET A C 1
ATOM 2308 O O . MET A 1 293 ? 0.898 8.391 -1.593 1.00 88.38 293 MET A O 1
ATOM 2312 N N . TYR A 1 294 ? 1.527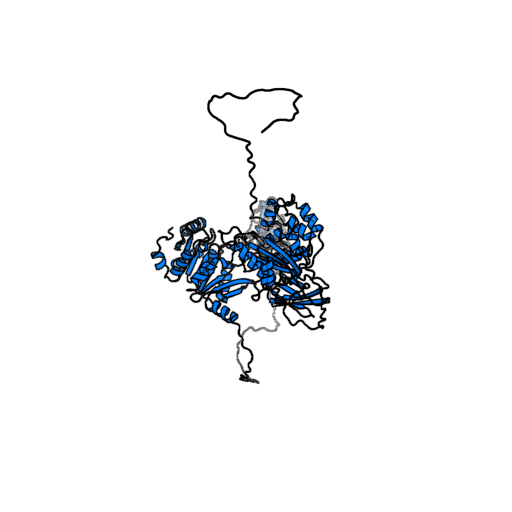 8.635 -3.728 1.00 93.88 294 TYR A N 1
ATOM 2313 C CA . TYR A 1 294 ? 1.155 7.268 -4.085 1.00 93.88 294 TYR A CA 1
ATOM 2314 C C . TYR A 1 294 ? 2.119 6.267 -3.440 1.00 93.88 294 TYR A C 1
ATOM 2316 O O . TYR A 1 294 ? 3.330 6.334 -3.693 1.00 93.88 294 TYR A O 1
ATOM 2324 N N . ASP A 1 295 ? 1.577 5.297 -2.710 1.00 90.31 295 ASP A N 1
ATOM 2325 C CA . ASP A 1 295 ? 2.300 4.131 -2.201 1.00 90.31 295 ASP A CA 1
ATOM 2326 C C . ASP A 1 295 ? 1.855 2.805 -2.872 1.00 90.31 295 ASP A C 1
ATOM 2328 O O . ASP A 1 295 ? 0.716 2.676 -3.337 1.00 90.31 295 ASP A O 1
ATOM 2332 N N . PRO A 1 296 ? 2.737 1.784 -2.962 1.00 90.88 296 PRO A N 1
ATOM 2333 C CA . PRO A 1 296 ? 2.398 0.490 -3.550 1.00 90.88 296 PRO A CA 1
ATOM 2334 C C . PRO A 1 296 ? 1.168 -0.142 -2.879 1.00 90.88 296 PRO A C 1
ATOM 2336 O O . PRO A 1 296 ? 1.159 -0.396 -1.676 1.00 90.88 296 PRO A O 1
ATOM 2339 N N . GLY A 1 297 ? 0.129 -0.415 -3.673 1.00 87.25 297 GLY A N 1
ATOM 2340 C CA . GLY A 1 297 ? -1.154 -0.953 -3.196 1.00 87.25 297 GLY A CA 1
ATOM 2341 C C . GLY A 1 297 ? -2.270 0.084 -3.006 1.00 87.25 297 GLY A C 1
ATOM 2342 O O . GLY A 1 297 ? -3.409 -0.297 -2.744 1.00 87.25 297 GLY A O 1
ATOM 2343 N N . GLU A 1 298 ? -1.998 1.378 -3.195 1.00 92.00 298 GLU A N 1
ATOM 2344 C CA . GLU A 1 298 ? -3.019 2.439 -3.142 1.00 92.00 298 GLU A CA 1
ATOM 2345 C C . GLU A 1 298 ? -3.830 2.606 -4.437 1.00 92.00 298 GLU A C 1
ATOM 2347 O O . GLU A 1 298 ? -4.853 3.299 -4.467 1.00 92.00 298 GLU A O 1
ATOM 2352 N N . GLY A 1 299 ? -3.372 1.976 -5.517 1.00 94.50 299 GLY A N 1
ATOM 2353 C CA . GLY A 1 299 ? -3.996 2.000 -6.834 1.00 94.50 299 GLY A CA 1
ATOM 2354 C C . GLY A 1 299 ? -5.393 1.381 -6.901 1.00 94.50 299 GLY A C 1
ATOM 2355 O O . GLY A 1 299 ? -5.724 0.451 -6.169 1.00 94.50 299 GLY A O 1
ATOM 2356 N N . ILE A 1 300 ? -6.214 1.878 -7.829 1.00 94.31 300 ILE A N 1
ATOM 2357 C CA . ILE A 1 300 ? -7.540 1.329 -8.129 1.00 94.31 300 ILE A CA 1
ATOM 2358 C C . ILE A 1 300 ? -7.582 0.823 -9.575 1.00 94.31 300 ILE A C 1
ATOM 2360 O O . ILE A 1 300 ? -7.757 1.594 -10.526 1.00 94.31 300 ILE A O 1
ATOM 2364 N N . GLY A 1 301 ? -7.461 -0.494 -9.729 1.00 95.25 301 GLY A N 1
ATOM 2365 C CA . GLY A 1 301 ? -7.637 -1.191 -11.000 1.00 95.25 301 GLY A CA 1
ATOM 2366 C C . GLY A 1 301 ? -9.067 -1.207 -11.540 1.00 95.25 301 GLY A C 1
ATOM 2367 O O . GLY A 1 301 ? -10.043 -0.979 -10.821 1.00 95.25 301 GLY A O 1
ATOM 2368 N N . GLY A 1 302 ? -9.189 -1.474 -12.843 1.00 95.25 302 GLY A N 1
ATOM 2369 C CA . GLY A 1 302 ? -10.476 -1.628 -13.529 1.00 95.25 302 GLY A CA 1
ATOM 2370 C C . GLY A 1 302 ? -11.287 -0.338 -13.718 1.00 95.25 302 GLY A C 1
ATOM 2371 O O . GLY A 1 302 ? -12.455 -0.406 -14.105 1.00 95.25 302 GLY A O 1
ATOM 2372 N N . VAL A 1 303 ? -10.708 0.840 -13.464 1.00 97.31 303 VAL A N 1
ATOM 2373 C CA . VAL A 1 303 ? -11.377 2.131 -13.673 1.00 97.31 303 VAL A CA 1
ATOM 2374 C C . VAL A 1 303 ? -11.249 2.526 -15.137 1.00 97.31 303 VAL A C 1
ATOM 2376 O O . VAL A 1 303 ? -10.149 2.723 -15.649 1.00 97.31 303 VAL A O 1
ATOM 2379 N N . THR A 1 304 ? -12.386 2.668 -15.812 1.00 98.12 304 THR A N 1
ATOM 2380 C CA . THR A 1 304 ? -12.462 3.200 -17.174 1.00 98.12 304 THR A CA 1
ATOM 2381 C C . THR A 1 304 ? -12.297 4.714 -17.130 1.00 98.12 304 THR A C 1
ATOM 2383 O O . THR A 1 304 ? -13.102 5.414 -16.509 1.00 98.12 304 THR A O 1
ATOM 2386 N N . VAL A 1 305 ? -11.261 5.206 -17.806 1.00 98.25 305 VAL A N 1
ATOM 2387 C CA . VAL A 1 305 ? -10.914 6.620 -17.945 1.00 98.25 305 VAL A CA 1
ATOM 2388 C C . VAL A 1 305 ? -11.232 7.056 -19.374 1.00 98.25 305 VAL A C 1
ATOM 2390 O O . VAL A 1 305 ? -10.472 6.804 -20.310 1.00 98.25 305 VAL A O 1
ATOM 2393 N N . MET A 1 306 ? -12.399 7.677 -19.534 1.00 97.38 306 MET A N 1
ATOM 2394 C CA . MET A 1 306 ? -13.039 7.970 -20.815 1.00 97.38 306 MET A CA 1
ATOM 2395 C C . MET A 1 306 ? -13.086 9.485 -21.063 1.00 97.38 306 MET A C 1
ATOM 2397 O O . MET A 1 306 ? -13.841 10.173 -20.370 1.00 97.38 306 MET A O 1
ATOM 2401 N N . PRO A 1 307 ? -12.318 10.042 -22.018 1.00 96.19 307 PRO A N 1
ATOM 2402 C CA . PRO A 1 307 ? -12.553 11.406 -22.477 1.00 96.19 307 PRO A CA 1
ATOM 2403 C C . PRO A 1 307 ? -13.871 11.489 -23.264 1.00 96.19 307 PRO A C 1
ATOM 2405 O O . PRO A 1 307 ? -14.334 10.514 -23.851 1.00 96.19 307 PRO A O 1
ATOM 2408 N N . ASP A 1 308 ? -14.479 12.668 -23.280 1.00 94.31 308 ASP A N 1
ATOM 2409 C CA . ASP A 1 308 ? -15.744 12.960 -23.959 1.00 94.31 308 ASP A CA 1
ATOM 2410 C C . ASP A 1 308 ? -15.660 12.869 -25.492 1.00 94.31 308 ASP A C 1
ATOM 2412 O O . ASP A 1 308 ? -16.653 12.541 -26.143 1.00 94.31 308 ASP A O 1
ATOM 2416 N N . HIS A 1 309 ? -14.476 13.110 -26.057 1.00 91.56 309 HIS A N 1
ATOM 2417 C CA . HIS A 1 309 ? -14.198 13.017 -27.487 1.00 91.56 309 HIS A CA 1
ATOM 2418 C C . HIS A 1 309 ? -12.780 12.493 -27.768 1.00 91.56 309 HIS A C 1
ATOM 2420 O O . HIS A 1 309 ? -11.886 12.556 -26.920 1.00 91.56 309 HIS A O 1
ATOM 2426 N N . GLY A 1 310 ? -12.556 12.005 -28.990 1.00 88.56 310 GLY A N 1
ATOM 2427 C CA . GLY A 1 310 ? -11.251 11.544 -29.475 1.00 88.56 310 GLY A CA 1
ATOM 2428 C C . GLY A 1 310 ? -11.198 10.037 -29.730 1.00 88.56 310 GLY A C 1
ATOM 2429 O O . GLY A 1 310 ? -12.203 9.339 -29.673 1.00 88.56 310 GLY A O 1
ATOM 2430 N N . ARG A 1 311 ? -10.012 9.514 -30.067 1.00 89.50 311 ARG A N 1
ATOM 2431 C CA . ARG A 1 311 ? -9.872 8.117 -30.520 1.00 89.50 311 ARG A CA 1
ATOM 2432 C C . ARG A 1 311 ? -9.748 7.095 -29.386 1.00 89.50 311 ARG A C 1
ATOM 2434 O O . ARG A 1 311 ? -10.264 5.985 -29.521 1.00 89.50 311 ARG A O 1
ATOM 2441 N N . TYR A 1 312 ? -9.029 7.446 -28.322 1.00 95.75 312 TYR A N 1
ATOM 2442 C CA . TYR A 1 312 ? -8.570 6.498 -27.308 1.00 95.75 312 TYR A CA 1
ATOM 2443 C C . TYR A 1 312 ? -9.140 6.790 -25.918 1.00 95.75 312 TYR A C 1
ATOM 2445 O O . TYR A 1 312 ? -9.279 7.948 -25.531 1.00 95.75 312 TYR A O 1
ATOM 2453 N N . TYR A 1 313 ? -9.398 5.723 -25.168 1.00 97.69 313 TYR A N 1
ATOM 2454 C CA . TYR A 1 313 ? -9.605 5.726 -23.718 1.00 97.69 313 TYR A CA 1
ATOM 2455 C C . TYR A 1 313 ? -8.615 4.747 -23.065 1.00 97.69 313 TYR A C 1
ATOM 2457 O O . TYR A 1 313 ? -7.876 4.064 -23.774 1.00 97.69 313 TYR A O 1
ATOM 2465 N N . ALA A 1 314 ? -8.594 4.646 -21.738 1.00 98.31 314 ALA A N 1
ATOM 2466 C CA . ALA A 1 314 ? -7.827 3.615 -21.031 1.00 98.31 314 ALA A CA 1
ATOM 2467 C C . ALA A 1 314 ? -8.656 2.978 -19.908 1.00 98.31 314 ALA A C 1
ATOM 2469 O O . ALA A 1 314 ? -9.514 3.640 -19.326 1.00 98.31 314 ALA A O 1
ATOM 2470 N N . VAL A 1 315 ? -8.371 1.721 -19.561 1.00 97.94 315 VAL A N 1
ATOM 2471 C CA . VAL A 1 315 ? -8.762 1.134 -18.269 1.00 97.94 315 VAL A CA 1
ATOM 2472 C C . VAL A 1 315 ? -7.504 0.989 -17.419 1.00 97.94 315 VAL A C 1
ATOM 2474 O O . VAL A 1 315 ? -6.487 0.502 -17.923 1.00 97.94 315 VAL A O 1
ATOM 2477 N N . THR A 1 316 ? -7.539 1.406 -16.153 1.00 98.12 316 THR A N 1
ATOM 2478 C CA . THR A 1 316 ? -6.363 1.352 -15.264 1.00 98.12 316 THR A CA 1
ATOM 2479 C C . THR A 1 316 ? -5.748 -0.055 -15.170 1.00 98.12 316 THR A C 1
ATOM 2481 O O . THR A 1 316 ? -6.457 -1.056 -15.321 1.00 98.12 316 THR A O 1
ATOM 2484 N N . SER A 1 317 ? -4.426 -0.139 -14.961 1.00 96.44 317 SER A N 1
ATOM 2485 C CA . SER A 1 317 ? -3.770 -1.364 -14.459 1.00 96.44 317 SER A CA 1
ATOM 2486 C C . SER A 1 317 ? -4.232 -1.665 -13.032 1.00 96.44 317 SER A C 1
ATOM 2488 O O . SER A 1 317 ? -4.839 -0.797 -12.404 1.00 96.44 317 SER A O 1
ATOM 2490 N N . ASP A 1 318 ? -3.920 -2.841 -12.482 1.00 95.44 318 ASP A N 1
ATOM 2491 C CA . ASP A 1 318 ? -4.312 -3.183 -11.104 1.00 95.44 318 ASP A CA 1
ATOM 2492 C C . ASP A 1 318 ? -3.772 -2.164 -10.079 1.00 95.44 318 ASP A C 1
ATOM 2494 O O . ASP A 1 318 ? -4.473 -1.777 -9.143 1.00 95.44 318 ASP A O 1
ATOM 2498 N N . SER A 1 319 ? -2.589 -1.606 -10.351 1.00 96.25 319 SER A N 1
ATOM 2499 C CA . SER A 1 319 ? -1.936 -0.521 -9.602 1.00 96.25 319 SER A CA 1
ATOM 2500 C C . SER A 1 319 ? -2.524 0.878 -9.847 1.00 96.25 319 SER A C 1
ATOM 2502 O O . SER A 1 319 ? -1.981 1.870 -9.359 1.00 96.25 319 SER A O 1
ATOM 2504 N N . GLY A 1 320 ? -3.626 1.005 -10.590 1.00 97.19 320 GLY A N 1
ATOM 2505 C CA . GLY A 1 320 ? -4.329 2.270 -10.827 1.00 97.19 320 GLY A CA 1
ATOM 2506 C C . GLY A 1 320 ? -3.731 3.168 -11.914 1.00 97.19 320 GLY A C 1
ATOM 2507 O O . GLY A 1 320 ? -4.278 4.238 -12.182 1.00 97.19 320 GLY A O 1
ATOM 2508 N N . GLY A 1 321 ? -2.632 2.770 -12.558 1.00 97.75 321 GLY A N 1
ATOM 2509 C CA . GLY A 1 321 ? -1.978 3.560 -13.601 1.00 97.75 321 GLY A CA 1
ATOM 2510 C C . GLY A 1 321 ? -2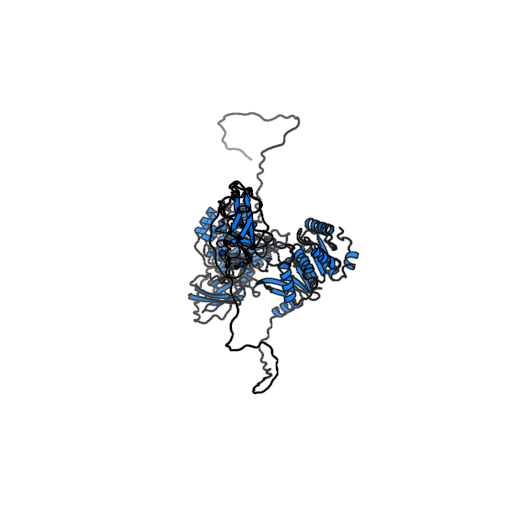.769 3.588 -14.907 1.00 97.75 321 GLY A C 1
ATOM 2511 O O . GLY A 1 321 ? -3.303 2.565 -15.340 1.00 97.75 321 GLY A O 1
ATOM 2512 N N . TYR A 1 322 ? -2.827 4.745 -15.570 1.00 98.50 322 TYR A N 1
ATOM 2513 C CA . TYR A 1 322 ? -3.361 4.858 -16.927 1.00 98.50 322 TYR A CA 1
ATOM 2514 C C . TYR A 1 322 ? -2.601 5.875 -17.785 1.00 98.50 322 TYR A C 1
ATOM 2516 O O . TYR A 1 322 ? -2.087 6.890 -17.306 1.00 98.50 322 TYR A O 1
ATOM 2524 N N . ALA A 1 323 ? -2.603 5.639 -19.096 1.00 98.50 323 ALA A N 1
ATOM 2525 C CA . ALA A 1 323 ? -2.294 6.660 -20.086 1.00 98.50 323 ALA A CA 1
ATOM 2526 C C . ALA A 1 323 ? -3.030 6.373 -21.398 1.00 98.50 323 ALA A C 1
ATOM 2528 O O . ALA A 1 323 ? -3.264 5.216 -21.727 1.00 98.50 323 ALA A O 1
ATOM 2529 N N . PHE A 1 324 ? -3.354 7.405 -22.178 1.00 97.94 324 PHE A N 1
ATOM 2530 C CA . PHE A 1 324 ? -3.811 7.231 -23.562 1.00 97.94 324 PHE A CA 1
ATOM 2531 C C . PHE A 1 324 ? -3.368 8.398 -24.464 1.00 97.94 324 PHE A C 1
ATOM 2533 O O . PHE A 1 324 ? -3.244 9.534 -23.987 1.00 97.94 324 PHE A O 1
ATOM 2540 N N . PRO A 1 325 ? -3.098 8.155 -25.764 1.00 96.69 325 PRO A N 1
ATOM 2541 C CA . PRO A 1 325 ? -2.664 9.196 -26.684 1.00 96.69 325 PRO A CA 1
ATOM 2542 C C . PRO A 1 325 ? -3.748 10.239 -26.943 1.00 96.69 325 PRO A C 1
ATOM 2544 O O . PRO A 1 325 ? -4.908 9.912 -27.189 1.00 96.69 325 PRO A O 1
ATOM 2547 N N . VAL A 1 326 ? -3.337 11.502 -27.005 1.00 92.81 326 VAL A N 1
ATOM 2548 C CA . VAL A 1 326 ? -4.197 12.626 -27.383 1.00 92.81 326 VAL A CA 1
ATOM 2549 C C . VAL A 1 326 ? -3.773 13.122 -28.762 1.00 92.81 326 VAL A C 1
ATOM 2551 O O . VAL A 1 326 ? -2.724 13.746 -28.928 1.00 92.81 326 VAL A O 1
ATOM 2554 N N . THR A 1 327 ? -4.578 12.815 -29.780 1.00 86.50 327 THR A N 1
ATOM 2555 C CA . THR A 1 327 ? -4.242 13.059 -31.195 1.00 86.50 327 THR A CA 1
ATOM 2556 C C . THR A 1 327 ? -4.532 14.481 -31.674 1.00 86.50 327 THR A C 1
ATOM 2558 O O . THR A 1 327 ? -4.069 14.864 -32.745 1.00 86.50 327 THR A O 1
ATOM 2561 N N . SER A 1 328 ? -5.274 15.281 -30.909 1.00 84.94 328 SER A N 1
ATOM 2562 C CA . SER A 1 328 ? -5.645 16.655 -31.267 1.00 84.94 328 SER A CA 1
ATOM 2563 C C . SER A 1 328 ? -5.514 17.570 -30.043 1.00 84.94 328 SER A C 1
ATOM 2565 O O . SER A 1 328 ? -5.745 17.108 -28.932 1.00 84.94 328 SER A O 1
ATOM 2567 N N . PRO A 1 329 ? -5.087 18.837 -30.181 1.00 89.44 329 PRO A N 1
ATOM 2568 C CA . PRO A 1 329 ? -5.139 19.781 -29.066 1.00 89.44 329 PRO A CA 1
ATOM 2569 C C . PRO A 1 329 ? -6.595 20.079 -28.679 1.00 89.44 329 PRO A C 1
ATOM 2571 O O . PRO A 1 329 ? -7.419 20.286 -29.568 1.00 89.44 329 PRO A O 1
ATOM 2574 N N . GLY A 1 330 ? -6.909 20.154 -27.386 1.00 90.75 330 GLY A N 1
ATOM 2575 C CA . GLY A 1 330 ? -8.284 20.373 -26.928 1.00 90.75 330 GLY A CA 1
ATOM 2576 C C . GLY A 1 330 ? -8.442 20.435 -25.411 1.00 90.75 330 GLY A C 1
ATOM 2577 O O . GLY A 1 330 ? -7.494 20.203 -24.659 1.00 90.75 330 GLY A O 1
ATOM 2578 N N . THR A 1 331 ? -9.658 20.751 -24.965 1.00 94.44 331 THR A N 1
ATOM 2579 C CA . THR A 1 331 ? -10.074 20.642 -23.560 1.00 94.44 331 THR A CA 1
ATOM 2580 C C . THR A 1 331 ? -11.034 19.472 -23.440 1.00 94.44 331 THR A C 1
ATOM 2582 O O . THR A 1 331 ? -12.132 19.533 -23.980 1.00 94.44 331 THR A O 1
ATOM 2585 N N . TYR A 1 332 ? -10.608 18.440 -22.724 1.00 94.44 332 TYR A N 1
ATOM 2586 C CA . TYR A 1 332 ? -11.304 17.172 -22.557 1.00 94.44 332 TYR A CA 1
ATOM 2587 C C . TYR A 1 332 ? -12.027 17.127 -21.213 1.00 94.44 332 TYR A C 1
ATOM 2589 O O . TYR A 1 332 ? -11.458 17.525 -20.192 1.00 94.44 332 TYR A O 1
ATOM 2597 N N . GLN A 1 333 ? -13.249 16.603 -21.202 1.00 96.56 333 GLN A N 1
ATOM 2598 C CA . GLN A 1 333 ? -13.945 16.160 -19.998 1.00 96.56 333 GLN A CA 1
ATOM 2599 C C . GLN A 1 333 ? -13.713 14.660 -19.828 1.00 96.56 333 GLN A C 1
ATOM 2601 O O . GLN A 1 333 ? -14.254 13.842 -20.566 1.00 96.56 333 GLN A O 1
ATOM 2606 N N . VAL A 1 334 ? -12.881 14.298 -18.857 1.00 97.56 334 VAL A N 1
ATOM 2607 C CA . VAL A 1 334 ? -12.461 12.919 -18.608 1.00 97.56 334 VAL A CA 1
ATOM 2608 C C . VAL A 1 334 ? -13.310 12.328 -17.492 1.00 97.56 334 VAL A C 1
ATOM 2610 O O . VAL A 1 334 ? -13.226 12.761 -16.343 1.00 97.56 334 VAL A O 1
ATOM 2613 N N . THR A 1 335 ? -14.131 11.341 -17.839 1.00 97.62 335 THR A N 1
ATOM 2614 C CA . THR A 1 335 ? -14.969 10.584 -16.906 1.00 97.62 335 THR A CA 1
ATOM 2615 C C . THR A 1 335 ? -14.202 9.376 -16.381 1.00 97.62 335 THR A C 1
ATOM 2617 O O . THR A 1 335 ? -13.697 8.569 -17.157 1.00 97.62 335 THR A O 1
ATOM 2620 N N . PHE A 1 336 ? -14.149 9.239 -15.062 1.00 97.94 336 PHE A N 1
ATOM 2621 C CA . PHE A 1 336 ? -13.586 8.102 -14.342 1.00 97.94 336 PHE A CA 1
ATOM 2622 C C . PHE A 1 336 ? -14.752 7.254 -13.844 1.00 97.94 336 PHE A C 1
ATOM 2624 O O . PHE A 1 336 ? -15.606 7.762 -13.119 1.00 97.94 336 PHE A O 1
ATOM 2631 N N . SER A 1 337 ? -14.819 5.985 -14.246 1.00 95.81 337 SER A N 1
ATOM 2632 C CA . SER A 1 337 ? -15.949 5.106 -13.922 1.00 95.81 337 SER A CA 1
ATOM 2633 C C . SER A 1 337 ? -15.509 3.671 -13.623 1.00 95.81 337 SER A C 1
ATOM 2635 O O . SER A 1 337 ? -14.734 3.073 -14.363 1.00 95.81 337 SER A O 1
ATOM 2637 N N . GLY A 1 338 ? -16.001 3.117 -12.518 1.00 90.31 338 GLY A N 1
ATOM 2638 C CA . GLY A 1 338 ? -15.713 1.764 -12.047 1.00 90.31 338 GLY A CA 1
ATOM 2639 C C . GLY A 1 338 ? -16.602 1.395 -10.857 1.00 90.31 338 GLY A C 1
ATOM 2640 O O . GLY A 1 338 ? -17.392 2.210 -10.384 1.00 90.31 338 GLY A O 1
ATOM 2641 N N . SER A 1 339 ? -16.467 0.173 -10.341 1.00 73.31 339 SER A N 1
ATOM 2642 C CA . SER A 1 339 ? -17.340 -0.388 -9.288 1.00 73.31 339 SER A CA 1
ATOM 2643 C C . SER A 1 339 ? -17.404 0.425 -7.984 1.00 73.31 339 SER A C 1
ATOM 2645 O O . SER A 1 339 ? -18.391 0.334 -7.258 1.00 73.31 339 SER A O 1
ATOM 2647 N N . SER A 1 340 ? -16.376 1.227 -7.690 1.00 71.75 340 SER A N 1
ATOM 2648 C CA . SER A 1 340 ? -16.302 2.113 -6.516 1.00 71.75 340 SER A CA 1
ATOM 2649 C C . SER A 1 340 ? -15.755 3.516 -6.828 1.00 71.75 340 SER A C 1
ATOM 2651 O O . SER A 1 340 ? -15.411 4.265 -5.915 1.00 71.75 340 SER A O 1
ATOM 2653 N N . VAL A 1 341 ? -15.676 3.885 -8.113 1.00 86.88 341 VAL A N 1
ATOM 2654 C CA . VAL A 1 341 ? -15.124 5.166 -8.582 1.00 86.88 341 VAL A CA 1
ATOM 2655 C C . VAL A 1 341 ? -16.085 5.791 -9.583 1.00 86.88 341 VAL A C 1
ATOM 2657 O O . VAL A 1 341 ? -16.433 5.171 -10.585 1.00 86.88 341 VAL A O 1
ATOM 2660 N N . ASN A 1 342 ? -16.496 7.030 -9.325 1.00 91.25 342 ASN A N 1
ATOM 2661 C CA . ASN A 1 342 ? -17.247 7.843 -10.272 1.00 91.25 342 ASN A CA 1
ATOM 2662 C C . ASN A 1 342 ? -16.826 9.309 -10.123 1.00 91.25 342 ASN A C 1
ATOM 2664 O O . ASN A 1 342 ? -16.809 9.832 -9.010 1.00 91.25 342 ASN A O 1
ATOM 2668 N N . GLY A 1 343 ? -16.501 9.976 -11.225 1.00 92.88 343 GLY A N 1
ATOM 2669 C CA . GLY A 1 343 ? -16.198 11.403 -11.233 1.00 92.88 343 GLY A CA 1
ATOM 2670 C C . GLY A 1 343 ? -15.787 11.909 -12.608 1.00 92.88 343 GLY A C 1
ATOM 2671 O O . GLY A 1 343 ? -15.559 11.132 -13.530 1.00 92.88 343 GLY A O 1
ATOM 2672 N N . VAL A 1 344 ? -15.682 13.229 -12.747 1.00 95.31 344 VAL A N 1
ATOM 2673 C CA . VAL A 1 344 ? -15.257 13.885 -13.991 1.00 95.31 344 VAL A CA 1
ATOM 2674 C C . VAL A 1 344 ? -14.178 14.913 -13.666 1.00 95.31 344 VAL A C 1
ATOM 2676 O O . VAL A 1 344 ? -14.326 15.678 -12.713 1.00 95.31 344 VAL A O 1
ATOM 2679 N N . LYS A 1 345 ? -13.104 14.955 -14.461 1.00 96.62 345 LYS A N 1
ATOM 2680 C CA . LYS A 1 345 ? -12.101 16.029 -14.424 1.00 96.62 345 LYS A CA 1
ATOM 2681 C C . LYS A 1 345 ? -11.895 16.633 -15.807 1.00 96.62 345 LYS A C 1
ATOM 2683 O O . LYS A 1 345 ? -11.835 15.917 -16.801 1.00 96.62 345 LYS A O 1
ATOM 2688 N N . THR A 1 346 ? -11.701 17.945 -15.849 1.00 96.31 346 THR A N 1
ATOM 2689 C CA . THR A 1 346 ? -11.330 18.665 -17.070 1.00 96.31 346 THR A CA 1
ATOM 2690 C C . THR A 1 346 ? -9.811 18.661 -17.253 1.00 96.31 346 THR A C 1
ATOM 2692 O O . THR A 1 346 ? -9.085 18.958 -16.303 1.00 96.31 346 THR A O 1
ATOM 2695 N N . ALA A 1 347 ? -9.320 18.432 -18.472 1.00 95.50 347 ALA A N 1
ATOM 2696 C CA . ALA A 1 347 ? -7.909 18.602 -18.817 1.00 95.50 347 ALA A CA 1
ATOM 2697 C C . ALA A 1 347 ? -7.727 19.300 -20.173 1.00 95.50 347 ALA A C 1
ATOM 2699 O O . ALA A 1 347 ? -8.277 18.866 -21.182 1.00 95.50 347 ALA A O 1
ATOM 2700 N N . THR A 1 348 ? -6.919 20.362 -20.216 1.00 95.31 348 THR A N 1
ATOM 2701 C CA . THR A 1 348 ? -6.543 21.041 -21.467 1.00 95.31 348 THR A CA 1
ATOM 2702 C C . THR A 1 348 ? -5.186 20.542 -21.938 1.00 95.31 348 THR A C 1
ATOM 2704 O O . THR A 1 348 ? -4.166 20.794 -21.299 1.00 95.31 348 THR A O 1
ATOM 2707 N N . VAL A 1 349 ? -5.175 19.841 -23.069 1.00 93.06 349 VAL A N 1
ATOM 2708 C CA . VAL A 1 349 ? -3.992 19.210 -23.652 1.00 93.06 349 VAL A CA 1
ATOM 2709 C C . VAL A 1 349 ? -3.632 19.956 -24.932 1.00 93.06 349 VAL A C 1
ATOM 2711 O O . VAL A 1 349 ? -4.375 19.920 -25.908 1.00 93.06 349 VAL A O 1
ATOM 2714 N N . GLU A 1 350 ? -2.491 20.646 -24.941 1.00 90.31 350 GLU A N 1
ATOM 2715 C CA . GLU A 1 350 ? -2.019 21.372 -26.127 1.00 90.31 350 GLU A CA 1
ATOM 2716 C C . GLU A 1 350 ? -1.039 20.530 -26.960 1.00 90.31 350 GLU A C 1
ATOM 2718 O O . GLU A 1 350 ? -1.439 19.674 -27.744 1.00 90.31 350 GLU A O 1
ATOM 2723 N N . ARG A 1 351 ? 0.271 20.786 -26.822 1.00 86.81 351 ARG A N 1
ATOM 2724 C CA . ARG A 1 351 ? 1.338 20.075 -27.545 1.00 86.81 351 ARG A CA 1
ATOM 2725 C C . ARG A 1 351 ? 1.983 18.963 -26.726 1.00 86.81 351 ARG A C 1
ATOM 2727 O O . ARG A 1 351 ? 2.457 18.000 -27.320 1.00 86.81 351 ARG A O 1
ATOM 2734 N N . LYS A 1 352 ? 2.005 19.130 -25.404 1.00 90.38 352 LYS A N 1
ATOM 2735 C CA . LYS A 1 352 ? 2.684 18.294 -24.407 1.00 90.38 352 LYS A CA 1
ATOM 2736 C C . LYS A 1 352 ? 1.674 17.411 -23.671 1.00 90.38 352 LYS A C 1
ATOM 2738 O O . LYS A 1 352 ? 0.498 17.764 -23.610 1.00 90.38 352 LYS A O 1
ATOM 2743 N N . SER A 1 353 ? 2.141 16.295 -23.113 1.00 95.62 353 SER A N 1
ATOM 2744 C CA . SER A 1 353 ? 1.339 15.451 -22.220 1.00 95.62 353 SER A CA 1
ATOM 2745 C C . SER A 1 353 ? 0.882 16.207 -20.967 1.00 95.62 353 SER A C 1
ATOM 2747 O O . SER A 1 353 ? 1.535 17.165 -20.546 1.00 95.62 353 SER A O 1
ATOM 2749 N N . VAL A 1 354 ? -0.217 15.756 -20.363 1.00 97.19 354 VAL A N 1
ATOM 2750 C CA . VAL A 1 354 ? -0.827 16.346 -19.160 1.00 97.19 354 VAL A CA 1
ATOM 2751 C C . VAL A 1 354 ? -1.029 15.267 -18.099 1.00 97.19 354 VAL A C 1
ATOM 2753 O O . VAL A 1 354 ? -1.454 14.157 -18.421 1.00 97.19 354 VAL A O 1
ATOM 2756 N N . LEU A 1 355 ? -0.709 15.606 -16.845 1.00 97.50 355 LEU A N 1
ATOM 2757 C CA . LEU A 1 355 ? -0.906 14.746 -15.679 1.00 97.50 355 LEU A CA 1
ATOM 2758 C C . LEU A 1 355 ? -2.301 15.008 -15.098 1.00 97.50 355 LEU A C 1
ATOM 2760 O O . LEU A 1 355 ? -2.664 16.166 -14.885 1.00 97.50 355 LEU A O 1
ATOM 2764 N N . LEU A 1 356 ? -3.074 13.952 -14.858 1.00 97.50 356 LEU A N 1
ATOM 2765 C CA . LEU A 1 356 ? -4.465 14.025 -14.413 1.00 97.50 356 LEU A CA 1
ATOM 2766 C C . LEU A 1 356 ? -4.791 12.906 -13.407 1.00 97.50 356 LEU A C 1
ATOM 2768 O O . LEU A 1 356 ? -5.710 12.118 -13.603 1.00 97.50 356 LEU A O 1
ATOM 2772 N N . ASP A 1 357 ? -4.045 12.836 -12.306 1.00 96.50 357 ASP A N 1
ATOM 2773 C CA . ASP A 1 357 ? -4.346 11.889 -11.226 1.00 96.50 357 ASP A CA 1
ATOM 2774 C C . ASP A 1 357 ? -5.778 12.066 -10.692 1.00 96.50 357 ASP A C 1
ATOM 2776 O O . ASP A 1 357 ? -6.291 13.189 -10.586 1.00 96.50 357 ASP A O 1
ATOM 2780 N N . PHE A 1 358 ? -6.419 10.965 -10.302 1.00 95.19 358 PHE A N 1
ATOM 2781 C CA . PHE A 1 358 ? -7.754 10.947 -9.710 1.00 95.19 358 PHE A CA 1
ATOM 2782 C C . PHE A 1 358 ? -7.729 10.229 -8.360 1.00 95.19 358 PHE A C 1
ATOM 2784 O O . PHE A 1 358 ? -7.668 9.006 -8.291 1.00 95.19 358 PHE A O 1
ATOM 2791 N N . MET A 1 359 ? -7.839 11.004 -7.285 1.00 91.62 359 MET A N 1
ATOM 2792 C CA . MET A 1 359 ? -8.198 10.481 -5.972 1.00 91.62 359 MET A CA 1
ATOM 2793 C C . MET A 1 359 ? -9.721 10.592 -5.827 1.00 91.62 359 MET A C 1
ATOM 2795 O O . MET A 1 359 ? -10.232 11.710 -5.948 1.00 91.62 359 MET A O 1
ATOM 2799 N N . PRO A 1 360 ? -10.463 9.485 -5.630 1.00 83.00 360 PRO A N 1
ATOM 2800 C CA . PRO A 1 360 ? -11.865 9.554 -5.238 1.00 83.00 360 PRO A CA 1
ATOM 2801 C C . PRO A 1 360 ? -11.981 10.233 -3.872 1.00 83.00 360 PRO A C 1
ATOM 2803 O O . PRO A 1 360 ? -11.136 9.999 -3.007 1.00 83.00 360 PRO A O 1
ATOM 2806 N N . ASP A 1 361 ? -13.033 11.026 -3.660 1.00 65.62 361 ASP A N 1
ATOM 2807 C CA . ASP A 1 361 ? -13.297 11.600 -2.339 1.00 65.62 361 ASP A CA 1
ATOM 2808 C C . ASP A 1 361 ? -13.356 10.478 -1.282 1.00 65.62 361 ASP A C 1
ATOM 2810 O O . ASP A 1 361 ? -13.997 9.443 -1.525 1.00 65.62 361 ASP A O 1
ATOM 2814 N N . PRO A 1 362 ? -12.716 10.642 -0.108 1.00 54.16 362 PRO A N 1
ATOM 2815 C CA . PRO A 1 362 ? -12.866 9.682 0.972 1.00 54.16 362 PRO A CA 1
ATOM 2816 C C . PRO A 1 362 ? -14.347 9.592 1.348 1.00 54.16 362 PRO A C 1
ATOM 2818 O O . PRO A 1 362 ? -15.036 10.610 1.468 1.00 54.16 362 PRO A O 1
ATOM 2821 N N . ALA A 1 363 ? -14.843 8.367 1.542 1.00 44.34 363 ALA A N 1
ATOM 2822 C CA . ALA A 1 363 ? -16.209 8.157 2.008 1.00 44.34 363 ALA A CA 1
ATOM 2823 C C . ALA A 1 363 ? -16.439 8.987 3.287 1.00 44.34 363 ALA A C 1
ATOM 2825 O O . ALA A 1 363 ? -15.546 9.025 4.140 1.00 44.34 363 ALA A O 1
ATOM 2826 N N . PRO A 1 364 ? -17.591 9.672 3.433 1.00 37.12 364 PRO A N 1
ATOM 2827 C CA . PRO A 1 364 ? -17.803 10.611 4.526 1.00 37.12 364 PRO A CA 1
ATOM 2828 C C . PRO A 1 364 ? -17.594 9.914 5.869 1.00 37.12 364 PRO A C 1
ATOM 2830 O O . PRO A 1 364 ? -18.349 9.012 6.237 1.00 37.12 364 PRO A O 1
ATOM 2833 N N . VAL A 1 365 ? -16.553 10.336 6.590 1.00 37.66 365 VAL A N 1
ATOM 2834 C CA . VAL A 1 365 ? -16.181 9.768 7.886 1.00 37.66 365 VAL A CA 1
ATOM 2835 C C . VAL A 1 365 ? -17.308 10.054 8.870 1.00 37.66 365 VAL A C 1
ATOM 2837 O O . VAL A 1 365 ? -17.463 11.181 9.340 1.00 37.66 365 VAL A O 1
ATOM 2840 N N . ILE A 1 366 ? -18.103 9.032 9.183 1.00 43.28 366 ILE A N 1
ATOM 2841 C CA . ILE A 1 366 ? -19.083 9.102 10.265 1.00 43.28 366 ILE A CA 1
ATOM 2842 C C . ILE A 1 366 ? -18.278 9.102 11.573 1.00 43.28 366 ILE A C 1
ATOM 2844 O O . ILE A 1 366 ? -17.608 8.104 11.858 1.00 43.28 366 ILE A O 1
ATOM 2848 N N . PRO A 1 367 ? -18.285 10.188 12.369 1.00 49.28 367 PRO A N 1
ATOM 2849 C CA . PRO A 1 367 ? -17.564 10.200 13.631 1.00 49.28 367 PRO A CA 1
ATOM 2850 C C . PRO A 1 367 ? -18.170 9.149 14.564 1.00 49.28 367 PRO A C 1
ATOM 2852 O O . PRO A 1 367 ? -19.382 9.125 14.779 1.00 49.28 367 PRO A O 1
ATOM 2855 N N . VAL A 1 368 ? -17.329 8.282 15.131 1.00 64.19 368 VAL A N 1
ATOM 2856 C CA . VAL A 1 368 ? -17.765 7.349 16.176 1.00 64.19 368 VAL A CA 1
ATOM 2857 C C . VAL A 1 368 ? -18.111 8.172 17.411 1.00 64.19 368 VAL A C 1
ATOM 2859 O O . VAL A 1 368 ? -17.216 8.738 18.045 1.00 64.19 368 VAL A O 1
ATOM 2862 N N . THR A 1 369 ? -19.399 8.247 17.735 1.00 76.38 369 THR A N 1
ATOM 2863 C CA . THR A 1 369 ? -19.905 8.919 18.931 1.00 76.38 369 THR A CA 1
ATOM 2864 C C . THR A 1 369 ? -20.383 7.914 19.971 1.00 76.38 369 THR A C 1
ATOM 2866 O O . THR A 1 369 ? -20.949 6.870 19.648 1.00 76.38 369 THR A O 1
ATOM 2869 N N . TYR A 1 370 ? -20.180 8.253 21.240 1.00 87.50 370 TYR A N 1
ATOM 2870 C CA . TYR A 1 370 ? -20.731 7.533 22.377 1.00 87.50 370 TYR A CA 1
ATOM 2871 C C . TYR A 1 370 ? -21.796 8.380 23.058 1.00 87.50 370 TYR A C 1
ATOM 2873 O O . TYR A 1 370 ? -21.627 9.585 23.252 1.00 87.50 370 TYR A O 1
ATOM 2881 N N . THR A 1 371 ? -22.902 7.740 23.429 1.00 94.25 371 THR A N 1
ATOM 2882 C CA . THR A 1 371 ? -23.952 8.372 24.223 1.00 94.25 371 THR A CA 1
ATOM 2883 C C . THR A 1 371 ? -23.631 8.225 25.704 1.00 94.25 371 THR A C 1
ATOM 2885 O O . THR A 1 371 ? -23.406 7.122 26.205 1.00 94.25 371 THR A O 1
ATOM 2888 N N . LEU A 1 372 ? -23.686 9.343 26.414 1.00 95.62 372 LEU A N 1
ATOM 2889 C CA . LEU A 1 372 ? -23.632 9.412 27.864 1.00 95.62 372 LEU A CA 1
ATOM 2890 C C . LEU A 1 372 ? -25.036 9.790 28.352 1.00 95.62 372 LEU A C 1
ATOM 2892 O O . LEU A 1 372 ? -25.562 10.840 27.974 1.00 95.62 372 LEU A O 1
ATOM 2896 N N . THR A 1 373 ? -25.666 8.928 29.148 1.00 95.44 373 THR A N 1
ATOM 2897 C CA . THR A 1 373 ? -27.030 9.116 29.674 1.00 95.44 373 THR A CA 1
ATOM 2898 C C . THR A 1 373 ? -27.032 9.128 31.191 1.00 95.44 373 THR A C 1
ATOM 2900 O O . THR A 1 373 ? -26.377 8.289 31.807 1.00 95.44 373 THR A O 1
ATOM 2903 N N . VAL A 1 374 ? -27.827 10.013 31.792 1.00 95.00 374 VAL A N 1
ATOM 2904 C CA . VAL A 1 374 ? -28.016 10.073 33.243 1.00 95.00 374 VAL A CA 1
ATOM 2905 C C . VAL A 1 374 ? -29.407 9.584 33.649 1.00 95.00 374 VAL A C 1
ATOM 2907 O O . VAL A 1 374 ? -30.416 9.987 33.076 1.00 95.00 374 VAL A O 1
ATOM 2910 N N . SER A 1 375 ? -29.464 8.758 34.693 1.00 93.94 375 SER A N 1
ATOM 2911 C CA . SER A 1 375 ? -30.684 8.370 35.405 1.00 93.94 375 SER A CA 1
ATOM 2912 C C . SER A 1 375 ? -30.663 8.918 36.834 1.00 93.94 375 SER A C 1
ATOM 2914 O O . SER A 1 375 ? -29.710 8.692 37.578 1.00 93.94 375 SER A O 1
ATOM 2916 N N . VAL A 1 376 ? -31.723 9.621 37.242 1.00 91.38 376 VAL A N 1
ATOM 2917 C CA . VAL A 1 376 ? -31.871 10.182 38.597 1.00 91.38 376 VAL A CA 1
ATOM 2918 C C . VAL A 1 376 ? -32.979 9.446 39.350 1.00 91.38 376 VAL A C 1
ATOM 2920 O O . VAL A 1 376 ? -34.066 9.245 38.814 1.00 91.38 376 VAL A O 1
ATOM 2923 N N . THR A 1 377 ? -32.713 9.036 40.593 1.00 85.31 377 THR A N 1
ATOM 2924 C CA . THR A 1 377 ? -33.633 8.221 41.409 1.00 85.31 377 THR A CA 1
ATOM 2925 C C . THR A 1 377 ? -33.665 8.645 42.888 1.00 85.31 377 THR A C 1
ATOM 2927 O O . THR A 1 377 ? -32.821 9.410 43.359 1.00 85.31 377 THR A O 1
ATOM 2930 N N . GLY A 1 378 ? -34.654 8.146 43.640 1.00 74.19 378 GLY A N 1
ATOM 2931 C CA . GLY A 1 378 ? -34.759 8.250 45.107 1.00 74.19 378 GLY A CA 1
ATOM 2932 C C . GLY A 1 378 ? -35.201 9.604 45.681 1.00 74.19 378 GLY A C 1
ATOM 2933 O O . GLY A 1 378 ? -35.950 9.628 46.654 1.00 74.19 378 GLY A O 1
ATOM 2934 N N . GLY A 1 379 ? -34.786 10.721 45.083 1.00 79.19 379 GLY A N 1
ATOM 2935 C CA . GLY A 1 379 ? -35.046 12.071 45.588 1.00 79.19 379 GLY A CA 1
ATOM 2936 C C . GLY A 1 379 ? -34.876 13.149 44.516 1.00 79.19 379 GLY A C 1
ATOM 2937 O O . GLY A 1 379 ? -34.870 12.846 43.325 1.00 79.19 379 GLY A O 1
ATOM 2938 N N . SER A 1 3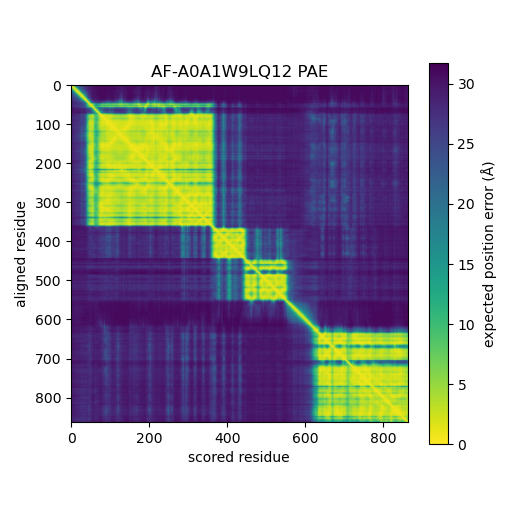80 ? -34.733 14.412 44.934 1.00 82.19 380 SER A N 1
ATOM 2939 C CA . SER A 1 380 ? -34.704 15.564 44.022 1.00 82.19 380 SER A CA 1
ATOM 2940 C C . SER A 1 380 ? -33.304 16.162 43.828 1.00 82.19 380 SER A C 1
ATOM 2942 O O . SER A 1 380 ? -32.563 16.410 44.782 1.00 82.19 380 SER A O 1
ATOM 2944 N N . GLY A 1 381 ? -32.962 16.435 42.571 1.00 86.94 381 GLY A N 1
ATOM 2945 C CA . GLY A 1 381 ? -31.714 17.052 42.129 1.00 86.94 381 GLY A CA 1
ATOM 2946 C C . GLY A 1 381 ? -31.553 16.925 40.613 1.00 86.94 381 GLY A C 1
ATOM 2947 O O . GLY A 1 381 ? -32.356 16.266 39.954 1.00 86.94 381 GLY A O 1
ATOM 2948 N N . ILE A 1 382 ? -30.527 17.565 40.055 1.00 91.06 382 ILE A N 1
ATOM 2949 C CA . ILE A 1 382 ? -30.237 17.563 38.613 1.00 91.06 382 ILE A CA 1
ATOM 2950 C C . ILE A 1 382 ? -28.783 17.181 38.338 1.00 91.06 382 ILE A C 1
ATOM 2952 O O . ILE A 1 382 ? -27.909 17.360 39.188 1.00 91.06 382 ILE A O 1
ATOM 2956 N N . VAL A 1 383 ? -28.521 16.701 37.126 1.00 92.06 383 VAL A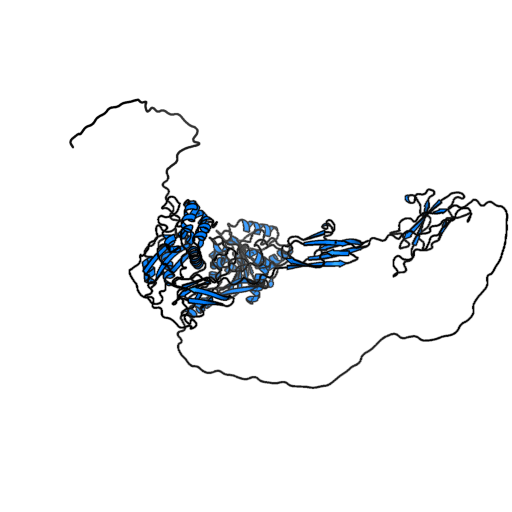 N 1
ATOM 2957 C CA . VAL A 1 383 ? -27.176 16.462 36.594 1.00 92.06 383 VAL A CA 1
ATOM 2958 C C . VAL A 1 383 ? -27.073 17.159 35.245 1.00 92.06 383 VAL A C 1
ATOM 2960 O O . VAL A 1 383 ? -28.050 17.195 34.501 1.00 92.06 383 VAL A O 1
ATOM 2963 N N . ILE A 1 384 ? -25.928 17.777 34.964 1.00 90.38 384 ILE A N 1
ATOM 2964 C CA . ILE A 1 384 ? -25.716 18.572 33.750 1.00 90.38 384 ILE A CA 1
ATOM 2965 C C . ILE A 1 384 ? -24.414 18.118 33.070 1.00 90.38 384 ILE A C 1
ATOM 2967 O O . ILE A 1 384 ? -23.365 18.241 33.708 1.00 90.38 384 ILE A O 1
ATOM 2971 N N . PRO A 1 385 ? -24.443 17.665 31.800 1.00 93.06 385 PRO A N 1
ATOM 2972 C CA . PRO A 1 385 ? -25.642 17.358 31.005 1.00 93.06 385 PRO A CA 1
ATOM 2973 C C . PRO A 1 385 ? -26.403 16.130 31.547 1.00 93.06 385 PRO A C 1
ATOM 2975 O O . PRO A 1 385 ? -25.851 15.337 32.303 1.00 93.06 385 PRO A O 1
ATOM 2978 N N . ASP A 1 386 ? -27.668 15.970 31.164 1.00 86.56 386 ASP A N 1
ATOM 2979 C CA . ASP A 1 386 ? -28.508 14.795 31.460 1.00 86.56 386 ASP A CA 1
ATOM 2980 C C . ASP A 1 386 ? -28.434 13.730 30.347 1.00 86.56 386 ASP A C 1
ATOM 2982 O O . ASP A 1 386 ? -28.461 12.528 30.615 1.00 86.56 386 ASP A O 1
ATOM 2986 N N . ARG A 1 387 ? -28.247 14.165 29.097 1.00 92.81 387 ARG A N 1
ATOM 2987 C CA . ARG A 1 387 ? -27.770 13.347 27.976 1.00 92.81 387 ARG A CA 1
ATOM 2988 C C . ARG A 1 387 ? -26.815 14.156 27.104 1.00 92.81 387 ARG A C 1
ATOM 2990 O O . ARG A 1 387 ? -27.082 15.315 26.800 1.00 92.81 387 ARG A O 1
ATOM 2997 N N . ILE A 1 388 ? -25.740 13.530 26.634 1.00 92.81 388 ILE A N 1
ATOM 2998 C CA . ILE A 1 388 ? -24.878 14.095 25.589 1.00 92.81 388 ILE A CA 1
ATOM 2999 C C . ILE A 1 388 ? -24.295 12.984 24.707 1.00 92.81 388 ILE A C 1
ATOM 3001 O O . ILE A 1 388 ? -24.119 11.853 25.155 1.00 92.81 388 ILE A O 1
ATOM 3005 N N . GLU A 1 389 ? -24.013 13.306 23.449 1.00 91.12 389 GLU A N 1
ATOM 3006 C CA . GLU A 1 389 ? -23.202 12.478 22.554 1.00 91.12 389 GLU A CA 1
ATOM 3007 C C . GLU A 1 389 ? -21.835 13.138 22.380 1.00 91.12 389 GLU A C 1
ATOM 3009 O O . GLU A 1 389 ? -21.748 14.345 22.150 1.00 91.12 389 GLU A O 1
ATOM 3014 N N . VAL A 1 390 ? -20.772 12.348 22.514 1.00 88.44 390 VAL A N 1
ATOM 3015 C CA . VAL A 1 390 ? -19.379 12.804 22.424 1.00 88.44 390 VAL A CA 1
ATOM 3016 C C . VAL A 1 390 ? -18.600 11.934 21.447 1.00 88.44 390 VAL A C 1
ATOM 3018 O O . VAL A 1 390 ? -18.895 10.751 21.304 1.00 88.44 390 VAL A O 1
ATOM 3021 N N . ASN A 1 391 ? -17.592 12.493 20.781 1.00 83.94 391 ASN A N 1
ATOM 3022 C CA . ASN A 1 391 ? -16.716 11.722 19.893 1.00 83.94 391 ASN A CA 1
ATOM 3023 C C . ASN A 1 391 ? -15.839 10.739 20.694 1.00 83.94 391 ASN A C 1
ATOM 3025 O O . ASN A 1 391 ? -15.474 11.017 21.837 1.00 83.94 391 ASN A O 1
ATOM 3029 N N . LYS A 1 392 ? -15.435 9.625 20.071 1.00 80.62 392 LYS A N 1
ATOM 3030 C CA . LYS A 1 392 ? -14.427 8.697 20.610 1.00 80.62 392 LYS A CA 1
ATOM 3031 C C . LYS A 1 392 ? -13.160 9.448 21.037 1.00 80.62 392 LYS A C 1
ATOM 3033 O O . LYS A 1 392 ? -12.592 10.201 20.251 1.00 80.62 392 LYS A O 1
ATOM 3038 N N . GLY A 1 393 ? -12.723 9.218 22.273 1.00 80.19 393 GLY A N 1
ATOM 3039 C CA . GLY A 1 393 ? -11.552 9.856 22.878 1.00 80.19 393 GLY A CA 1
ATOM 3040 C C . GLY A 1 393 ? -11.795 11.254 23.462 1.00 80.19 393 GLY A C 1
ATOM 3041 O O . GLY A 1 393 ? -10.849 11.868 23.944 1.00 80.19 393 GLY A O 1
ATOM 3042 N N . ALA A 1 394 ? -13.027 11.775 23.436 1.00 87.19 394 ALA A N 1
ATOM 3043 C CA . ALA A 1 394 ? -13.356 13.035 24.098 1.00 87.19 394 ALA A CA 1
ATOM 3044 C C . ALA A 1 394 ? -13.410 12.891 25.630 1.00 87.19 394 ALA A C 1
ATOM 3046 O O . ALA A 1 394 ? -13.683 11.813 26.158 1.00 87.19 394 ALA A O 1
ATOM 3047 N N . ASP A 1 395 ? -13.227 14.012 26.327 1.00 93.12 395 ASP A N 1
ATOM 3048 C CA . ASP A 1 395 ? -13.461 14.143 27.767 1.00 93.12 395 ASP A CA 1
ATOM 3049 C C . ASP A 1 395 ? -14.844 14.765 28.020 1.00 93.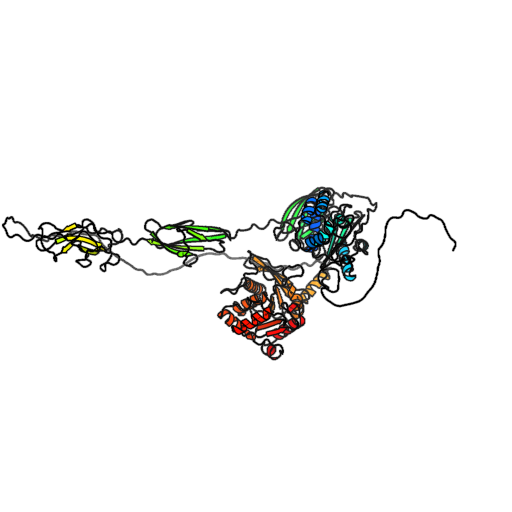12 395 ASP A C 1
ATOM 3051 O O . ASP A 1 395 ? -15.260 15.673 27.297 1.00 93.12 395 ASP A O 1
ATOM 3055 N N . GLN A 1 396 ? -15.530 14.352 29.089 1.00 96.69 396 GLN A N 1
ATOM 3056 C CA . GLN A 1 396 ? -16.790 14.962 29.527 1.00 96.69 396 GLN A CA 1
ATOM 3057 C C . GLN A 1 396 ? -16.822 15.163 31.044 1.00 96.69 396 GLN A C 1
ATOM 3059 O O . GLN A 1 396 ? -16.395 14.308 31.817 1.00 96.69 396 GLN A O 1
ATOM 3064 N N . VAL A 1 397 ? -17.395 16.289 31.477 1.00 95.12 397 VAL A N 1
ATOM 3065 C CA . VAL A 1 397 ? -17.672 16.580 32.891 1.00 95.12 397 VAL A CA 1
ATOM 3066 C C . VAL A 1 397 ? -19.178 16.604 33.131 1.00 95.12 397 VAL A C 1
ATOM 3068 O O . VAL A 1 397 ? -19.917 17.223 32.366 1.00 95.12 397 VAL A O 1
ATOM 3071 N N . PHE A 1 398 ? -19.618 15.967 34.210 1.00 96.12 398 PHE A N 1
ATOM 3072 C CA . PHE A 1 398 ? -20.987 16.000 34.711 1.00 96.12 398 PHE A CA 1
ATOM 3073 C C . PHE A 1 398 ? -21.029 16.750 36.036 1.00 96.12 398 PHE A C 1
ATOM 3075 O O . PHE A 1 398 ? -20.299 16.408 36.962 1.00 96.12 398 PHE A O 1
ATOM 3082 N N . ILE A 1 399 ? -21.896 17.755 36.140 1.00 94.62 399 ILE A N 1
ATOM 3083 C CA . ILE A 1 399 ? -22.090 18.541 37.363 1.00 94.62 399 ILE A CA 1
ATOM 3084 C C . ILE A 1 399 ? -23.377 18.073 38.039 1.00 94.62 399 ILE A C 1
ATOM 3086 O O . ILE A 1 399 ? -24.467 18.268 37.497 1.00 94.62 399 ILE A O 1
ATOM 3090 N N . ILE A 1 400 ? -23.261 17.497 39.234 1.00 94.62 400 ILE A N 1
ATOM 3091 C CA . ILE A 1 400 ? -24.382 17.004 40.038 1.00 94.62 400 ILE A CA 1
ATOM 3092 C C . ILE A 1 400 ? -24.808 18.095 41.027 1.00 94.62 400 ILE A C 1
ATOM 3094 O O . ILE A 1 400 ? -24.002 18.625 41.790 1.00 94.62 400 ILE A O 1
ATOM 3098 N N . LYS A 1 401 ? -26.095 18.447 41.040 1.00 91.19 401 LYS A N 1
ATOM 3099 C CA . LYS A 1 401 ? -26.663 19.472 41.927 1.00 91.19 401 LYS A CA 1
ATOM 3100 C C . LYS A 1 401 ? -27.875 18.901 42.670 1.00 91.19 401 LYS A C 1
ATOM 3102 O O . LYS A 1 401 ? -28.960 18.848 42.088 1.00 91.19 401 LYS A O 1
ATOM 3107 N N . PRO A 1 402 ? -27.720 18.473 43.937 1.00 88.31 402 PRO A N 1
ATOM 3108 C CA . PRO A 1 402 ? -28.857 18.143 44.793 1.00 88.31 402 PRO A CA 1
ATOM 3109 C C . PRO A 1 402 ? -29.819 19.331 44.915 1.00 88.31 402 PRO A C 1
ATOM 3111 O O . PRO A 1 402 ? -29.380 20.484 44.932 1.00 88.31 402 PRO A O 1
ATOM 3114 N N . ALA A 1 403 ? -31.120 19.061 45.029 1.00 82.75 403 ALA A N 1
ATOM 3115 C CA . ALA A 1 403 ? -32.088 20.092 45.392 1.00 82.75 403 ALA A CA 1
ATOM 3116 C C . ALA A 1 403 ? -31.909 20.527 46.860 1.00 82.75 403 ALA A C 1
ATOM 3118 O O . ALA A 1 403 ? -31.250 19.849 47.655 1.00 82.75 403 ALA A O 1
ATOM 3119 N N . GLU A 1 404 ? -32.516 21.653 47.245 1.00 76.38 404 GLU A N 1
ATOM 3120 C CA . GLU A 1 404 ? -32.481 22.115 48.635 1.00 76.38 404 GLU A CA 1
ATOM 3121 C C . GLU A 1 404 ? -33.026 21.033 49.583 1.00 76.38 404 GLU A C 1
ATOM 3123 O O . GLU A 1 404 ? -34.104 20.482 49.375 1.00 76.38 404 GLU A O 1
ATOM 3128 N N . GLY A 1 405 ? -32.244 20.697 50.612 1.00 65.69 405 GLY A N 1
ATOM 3129 C CA . GLY A 1 405 ? -32.579 19.632 51.557 1.00 65.69 405 GLY A CA 1
ATOM 3130 C C . GLY A 1 405 ? -32.194 18.212 51.125 1.00 65.69 405 GLY A C 1
ATOM 3131 O O . GLY A 1 405 ? -32.377 17.307 51.931 1.00 65.69 405 GLY A O 1
ATOM 3132 N N . TYR A 1 406 ? -31.617 17.990 49.939 1.00 75.94 406 TYR A N 1
ATOM 3133 C CA . TYR A 1 406 ? -31.172 16.669 49.467 1.00 75.94 406 TYR A CA 1
ATOM 3134 C C . TYR A 1 406 ? -29.641 16.535 49.452 1.00 75.94 406 TYR A C 1
ATOM 3136 O O . TYR A 1 406 ? -28.909 17.523 49.377 1.00 75.94 406 TYR A O 1
ATOM 3144 N N . ARG A 1 407 ? -29.141 15.294 49.504 1.00 83.38 407 ARG A N 1
ATOM 3145 C CA . ARG A 1 407 ? -27.729 14.941 49.276 1.00 83.38 407 ARG A CA 1
ATOM 3146 C C . ARG A 1 407 ? -27.603 13.802 48.266 1.00 83.38 407 ARG A C 1
ATOM 3148 O O . ARG A 1 407 ? -28.554 13.052 48.056 1.00 83.38 407 ARG A O 1
ATOM 3155 N N . ILE A 1 408 ? -26.421 13.658 47.667 1.00 88.44 408 ILE A N 1
ATOM 3156 C CA . ILE A 1 408 ? -26.073 12.478 46.864 1.00 88.44 408 ILE A CA 1
ATOM 3157 C C . ILE A 1 408 ? -25.950 11.290 47.828 1.00 88.44 408 ILE A C 1
ATOM 3159 O O . ILE A 1 408 ? -25.168 11.347 48.777 1.00 88.44 408 ILE A O 1
ATOM 3163 N N . ALA A 1 409 ? -26.760 10.257 47.610 1.00 86.94 409 ALA A N 1
ATOM 3164 C CA . ALA A 1 409 ? -26.762 9.021 48.387 1.00 86.94 409 ALA A CA 1
ATOM 3165 C C . ALA A 1 409 ? -25.869 7.962 47.740 1.00 86.94 409 ALA A C 1
ATOM 3167 O O . ALA A 1 409 ? -25.041 7.342 48.401 1.00 86.94 409 ALA A O 1
ATOM 3168 N N . GLU A 1 410 ? -26.053 7.780 46.432 1.00 92.38 410 GLU A N 1
ATOM 3169 C CA . GLU A 1 410 ? -25.354 6.812 45.593 1.00 92.38 410 GLU A CA 1
ATOM 3170 C C . GLU A 1 410 ? -25.032 7.475 44.255 1.00 92.38 410 GLU A C 1
ATOM 3172 O O . GLU A 1 410 ? -25.820 8.268 43.731 1.00 92.38 410 GLU A O 1
ATOM 3177 N N . PHE A 1 411 ? -23.869 7.139 43.708 1.00 95.06 411 PHE A N 1
ATOM 3178 C CA . PHE A 1 411 ? -23.453 7.539 42.374 1.00 95.06 411 PHE A CA 1
ATOM 3179 C C . PHE A 1 411 ? -22.739 6.362 41.718 1.00 95.06 411 PHE A C 1
ATOM 3181 O O . PHE A 1 411 ? -21.812 5.801 42.307 1.00 95.06 411 PHE A O 1
ATOM 3188 N N . SER A 1 412 ? -23.171 5.984 40.521 1.00 94.44 412 SER A N 1
ATOM 3189 C CA . SER A 1 412 ? -22.554 4.916 39.744 1.00 94.44 412 SER A CA 1
ATOM 3190 C C . SER A 1 412 ? -22.418 5.270 38.272 1.00 94.44 412 SER A C 1
ATOM 3192 O O . SER A 1 412 ? -23.189 6.063 37.736 1.00 94.44 412 SER A O 1
ATOM 3194 N N . ASP A 1 413 ? -21.440 4.644 37.628 1.00 95.69 413 ASP A N 1
ATOM 3195 C CA . ASP A 1 413 ? -21.225 4.669 36.184 1.00 95.69 413 ASP A CA 1
ATOM 3196 C C . ASP A 1 413 ? -21.212 3.226 35.679 1.00 95.69 413 ASP A C 1
ATOM 3198 O O . ASP A 1 413 ? -20.503 2.387 36.232 1.00 95.69 413 ASP A O 1
ATOM 3202 N N . ASN A 1 414 ? -22.053 2.908 34.691 1.00 94.62 414 ASN A N 1
ATOM 3203 C CA . ASN A 1 414 ? -22.216 1.553 34.149 1.00 94.62 414 ASN A CA 1
ATOM 3204 C C . ASN A 1 414 ? -22.411 0.470 35.238 1.00 94.62 414 ASN A C 1
ATOM 3206 O O . ASN A 1 414 ? -22.020 -0.683 35.083 1.00 94.62 414 ASN A O 1
ATOM 3210 N N . SER A 1 415 ? -23.108 0.835 36.322 1.00 90.19 415 SER A N 1
ATOM 3211 C CA . SER A 1 415 ? -23.361 0.042 37.544 1.00 90.19 415 SER A CA 1
ATOM 3212 C C . SER A 1 415 ? -22.197 -0.093 38.540 1.00 90.19 415 SER A C 1
ATOM 3214 O O . SER A 1 415 ? -22.422 -0.595 39.641 1.00 90.19 415 SER A O 1
ATOM 3216 N N . GLU A 1 416 ? -20.992 0.401 38.244 1.00 91.06 416 GLU A N 1
ATOM 3217 C CA . GLU A 1 416 ? -19.909 0.496 39.234 1.00 91.06 416 GLU A CA 1
ATOM 3218 C C . GLU A 1 416 ? -20.144 1.670 40.189 1.00 91.06 416 GLU A C 1
ATOM 3220 O O . GLU A 1 416 ? -20.458 2.770 39.747 1.00 91.06 416 GLU A O 1
ATOM 3225 N N . ASN A 1 417 ? -19.951 1.489 41.499 1.00 92.19 417 ASN A N 1
ATOM 3226 C CA . ASN A 1 417 ? -20.055 2.595 42.455 1.00 92.19 417 ASN A CA 1
ATOM 3227 C C . ASN A 1 417 ? -18.857 3.552 42.311 1.00 92.19 417 ASN A C 1
ATOM 3229 O O . ASN A 1 417 ? -17.715 3.159 42.545 1.00 92.19 417 ASN A O 1
ATOM 3233 N N . LYS A 1 418 ? -19.140 4.813 41.969 1.00 95.06 418 LYS A N 1
ATOM 3234 C CA . LYS A 1 418 ? -18.163 5.882 41.711 1.00 95.06 418 LYS A CA 1
ATOM 3235 C C . LYS A 1 418 ? -18.264 7.044 42.703 1.00 95.06 418 LYS A C 1
ATOM 3237 O O . LYS A 1 418 ? -17.658 8.089 42.491 1.00 95.06 418 LYS A O 1
ATOM 3242 N N . ILE A 1 419 ? -19.019 6.909 43.800 1.00 90.06 419 ILE A N 1
ATOM 3243 C CA . ILE A 1 419 ? -19.307 8.036 44.711 1.00 90.06 419 ILE A CA 1
ATOM 3244 C C . ILE A 1 419 ? -18.053 8.679 45.331 1.00 90.06 419 ILE A C 1
ATOM 3246 O O . ILE A 1 419 ? -18.057 9.872 45.622 1.00 90.06 419 ILE A O 1
ATOM 3250 N N . SER A 1 420 ? -16.965 7.921 45.492 1.00 89.62 420 SER A N 1
ATOM 3251 C CA . SER A 1 420 ? -15.665 8.417 45.969 1.00 89.62 420 SER A CA 1
ATOM 3252 C C . SER A 1 420 ? -14.863 9.206 44.927 1.00 89.62 420 SER A C 1
ATOM 3254 O O . SER A 1 420 ? -13.904 9.876 45.296 1.00 89.62 420 SER A O 1
ATOM 3256 N N . GLU A 1 421 ? -15.227 9.123 43.646 1.00 91.06 421 GLU A N 1
ATOM 3257 C CA . GLU A 1 421 ? -14.581 9.843 42.539 1.00 91.06 421 GLU A CA 1
ATOM 3258 C C . GLU A 1 421 ? -15.233 11.218 42.280 1.00 91.06 421 GLU A C 1
ATOM 3260 O O . GLU A 1 421 ? -14.733 12.001 41.474 1.00 91.06 421 GLU A O 1
ATOM 3265 N N . LEU A 1 422 ? -16.324 11.547 42.986 1.00 90.00 422 LEU A N 1
ATOM 3266 C CA . LEU A 1 422 ? -16.968 12.860 42.921 1.00 90.00 422 LEU A CA 1
ATOM 3267 C C . LEU A 1 422 ? -16.150 13.922 43.663 1.00 90.00 422 LEU A C 1
ATOM 3269 O O . LEU A 1 422 ? -16.064 13.919 44.893 1.00 90.00 422 LEU A O 1
ATOM 3273 N N . ILE A 1 423 ? -15.623 14.898 42.925 1.00 88.44 423 ILE A N 1
ATOM 3274 C CA . ILE A 1 423 ? -14.874 16.031 43.482 1.00 88.44 423 ILE A CA 1
ATOM 3275 C C . ILE A 1 423 ? -15.722 17.291 43.309 1.00 88.44 423 ILE A C 1
ATOM 3277 O O . ILE A 1 423 ? -16.052 17.670 42.194 1.00 88.44 423 ILE A O 1
ATOM 3281 N N . ASN A 1 424 ? -16.100 17.950 44.411 1.00 88.50 424 ASN A N 1
ATOM 3282 C CA . ASN A 1 424 ? -16.983 19.132 44.406 1.00 88.50 424 ASN A CA 1
ATOM 3283 C C . ASN A 1 424 ? -18.329 18.922 43.667 1.00 88.50 424 ASN A C 1
ATOM 3285 O O . ASN A 1 424 ? -18.891 19.862 43.110 1.00 88.50 424 ASN A O 1
ATOM 3289 N N . ASN A 1 425 ? -18.860 17.693 43.703 1.00 89.38 425 ASN A N 1
ATOM 3290 C CA . ASN A 1 425 ? -20.023 17.223 42.933 1.00 89.38 425 ASN A CA 1
ATOM 3291 C C . ASN A 1 425 ? -19.832 17.210 41.400 1.00 89.38 425 ASN A C 1
ATOM 3293 O O . ASN A 1 425 ? -20.816 17.151 40.663 1.00 89.38 425 ASN A O 1
ATOM 3297 N N . GLU A 1 426 ? -18.592 17.233 40.912 1.00 93.69 426 GLU A N 1
ATOM 3298 C CA . GLU A 1 426 ? -18.262 16.964 39.513 1.00 93.69 426 GLU A CA 1
ATOM 3299 C C . GLU A 1 426 ? -17.791 15.514 39.340 1.00 93.69 426 GLU A C 1
ATOM 3301 O O . GLU A 1 426 ? -17.015 15.005 40.153 1.00 93.69 426 GLU A O 1
ATOM 3306 N N . TYR A 1 427 ? -18.234 14.868 38.260 1.00 96.19 427 TYR A N 1
ATOM 3307 C CA . TYR A 1 427 ? -17.666 13.619 37.751 1.00 96.19 427 TYR A CA 1
ATOM 3308 C C . TYR A 1 427 ? -17.001 13.877 36.401 1.00 96.19 427 TYR A C 1
ATOM 3310 O O . TYR A 1 427 ? -17.578 14.569 35.560 1.00 96.19 427 TYR A O 1
ATOM 3318 N N . ARG A 1 428 ? -15.801 13.337 36.178 1.00 95.88 428 ARG A N 1
ATOM 3319 C CA . ARG A 1 428 ? -15.042 13.531 34.937 1.00 95.88 428 ARG A CA 1
ATOM 3320 C C . ARG A 1 428 ? -14.727 12.190 34.296 1.00 95.88 428 ARG A C 1
ATOM 3322 O O . ARG A 1 428 ? -14.007 11.385 34.873 1.00 95.88 428 ARG A O 1
ATOM 3329 N N . LEU A 1 429 ? -15.209 12.023 33.073 1.00 94.19 429 LEU A N 1
ATOM 3330 C CA . LEU A 1 429 ? -14.797 10.975 32.154 1.00 94.19 429 LEU A CA 1
ATOM 3331 C C . LEU A 1 429 ? -13.731 11.536 31.209 1.00 94.19 429 LEU A C 1
ATOM 3333 O O . LEU A 1 429 ? -13.849 12.675 30.749 1.00 94.19 429 LEU A O 1
ATOM 3337 N N . THR A 1 430 ? -12.705 10.742 30.921 1.00 90.88 430 THR A N 1
ATOM 3338 C CA . THR A 1 430 ? -11.611 11.087 30.000 1.00 90.88 430 THR A CA 1
ATOM 3339 C C . THR A 1 430 ? -11.375 9.959 29.008 1.00 90.88 430 THR A C 1
ATOM 3341 O O . THR A 1 430 ? -11.514 8.802 29.401 1.00 90.88 430 THR A O 1
ATOM 3344 N N . ASP A 1 431 ? -10.973 10.275 27.773 1.00 86.75 431 ASP A N 1
ATOM 3345 C CA . ASP A 1 431 ? -10.733 9.282 26.705 1.00 86.75 431 ASP A CA 1
ATOM 3346 C C . ASP A 1 431 ? -11.926 8.313 26.530 1.00 86.75 431 ASP A C 1
ATOM 3348 O O . ASP A 1 431 ? -11.808 7.092 26.644 1.00 86.75 431 ASP A O 1
ATOM 3352 N N . ILE A 1 432 ? -13.120 8.872 26.304 1.00 91.06 432 ILE A N 1
ATOM 3353 C CA . ILE A 1 432 ? -14.375 8.109 26.273 1.00 91.06 432 ILE A CA 1
ATOM 3354 C C . ILE A 1 432 ? -14.399 7.151 25.072 1.00 91.06 432 ILE A C 1
ATOM 3356 O O . ILE A 1 432 ? -14.360 7.569 23.911 1.00 91.06 432 ILE A O 1
ATOM 3360 N N . ARG A 1 433 ? -14.483 5.846 25.360 1.00 88.94 433 ARG A N 1
ATOM 3361 C CA . ARG A 1 433 ? -14.421 4.742 24.376 1.00 88.94 433 ARG A CA 1
ATOM 3362 C C . ARG A 1 433 ? -15.634 3.809 24.383 1.00 88.94 433 ARG A C 1
ATOM 3364 O O . ARG A 1 433 ? -15.626 2.789 23.699 1.00 88.94 433 ARG A O 1
ATOM 3371 N N . GLN A 1 434 ? -16.666 4.146 25.147 1.00 91.75 434 GLN A N 1
ATOM 3372 C CA . GLN A 1 434 ? -17.913 3.391 25.245 1.00 91.75 434 GLN A CA 1
ATOM 3373 C C . GLN A 1 434 ? -19.062 4.314 25.661 1.00 91.75 434 GLN A C 1
ATOM 3375 O O . GLN A 1 434 ? -18.837 5.454 26.063 1.00 91.75 434 GLN A O 1
ATOM 3380 N N . ASN A 1 435 ? -20.296 3.813 25.597 1.00 92.94 435 ASN A N 1
ATOM 3381 C CA . ASN A 1 435 ? -21.436 4.489 26.213 1.00 92.94 435 ASN A CA 1
ATOM 3382 C C . ASN A 1 435 ? -21.326 4.431 27.746 1.00 92.94 435 ASN A C 1
ATOM 3384 O O . ASN A 1 435 ? -20.866 3.429 28.300 1.00 92.94 435 ASN A O 1
ATOM 3388 N N . HIS A 1 436 ? -21.802 5.474 28.425 1.00 95.19 436 HIS A N 1
ATOM 3389 C CA . HIS A 1 436 ? -21.855 5.526 29.889 1.00 95.19 436 HIS A CA 1
ATOM 3390 C C . HIS A 1 436 ? -23.280 5.792 30.372 1.00 95.19 436 HIS A C 1
ATOM 3392 O O . HIS A 1 436 ? -23.958 6.704 29.891 1.00 95.19 436 HIS A O 1
ATOM 3398 N N . SER A 1 437 ? -23.723 5.002 31.344 1.00 95.69 437 SER A N 1
ATOM 3399 C CA . SER A 1 437 ? -24.999 5.147 32.034 1.00 95.69 437 SER A CA 1
ATOM 3400 C C . SER A 1 437 ? -24.741 5.557 33.478 1.00 95.69 437 SER A C 1
ATOM 3402 O O . SER A 1 437 ? -24.511 4.715 34.352 1.00 95.69 437 SER A O 1
ATOM 3404 N N . LEU A 1 438 ? -24.760 6.867 33.724 1.00 96.12 438 LEU A N 1
ATOM 3405 C CA . LEU A 1 438 ? -24.576 7.429 35.056 1.00 96.12 438 LEU A CA 1
ATOM 3406 C C . LEU A 1 438 ? -25.884 7.314 35.837 1.00 96.12 438 LEU A C 1
ATOM 3408 O O . LEU A 1 438 ? -26.919 7.806 35.390 1.00 96.12 438 LEU A O 1
ATOM 3412 N N . THR A 1 439 ? -25.857 6.711 37.020 1.00 95.19 439 THR A N 1
ATOM 3413 C CA . THR A 1 439 ? -27.022 6.662 37.912 1.00 95.19 439 THR A CA 1
ATOM 3414 C C . THR A 1 439 ? -26.732 7.434 39.187 1.00 95.19 439 THR A C 1
ATOM 3416 O O . THR A 1 439 ? -25.742 7.184 39.871 1.00 95.19 439 THR A O 1
ATOM 3419 N N . VAL A 1 440 ? -27.611 8.376 39.524 1.00 95.25 440 VAL A N 1
ATOM 3420 C CA . VAL A 1 440 ? -27.518 9.180 40.746 1.00 95.25 440 VAL A CA 1
ATOM 3421 C C . VAL A 1 440 ? -28.754 8.928 41.593 1.00 95.25 440 VAL A C 1
ATOM 3423 O O . VAL A 1 440 ? -29.877 9.166 41.143 1.00 95.25 440 VAL A O 1
ATOM 3426 N N . ARG A 1 441 ? -28.565 8.481 42.837 1.00 93.06 441 ARG A N 1
ATOM 3427 C CA . ARG A 1 441 ? -29.640 8.484 43.831 1.00 93.06 441 ARG A CA 1
ATOM 3428 C C . ARG A 1 441 ? -29.471 9.690 44.736 1.00 93.06 441 ARG A C 1
ATOM 3430 O O . ARG A 1 441 ? -28.442 9.827 45.399 1.00 93.06 441 ARG A O 1
ATOM 3437 N N . PHE A 1 442 ? -30.487 10.540 44.805 1.00 90.75 442 PHE A N 1
ATOM 3438 C CA . PHE A 1 442 ? -30.579 11.546 45.858 1.00 90.75 442 PHE A CA 1
ATOM 3439 C C . PHE A 1 442 ? -31.350 10.973 47.044 1.00 90.75 442 PHE A C 1
ATOM 3441 O O . PHE A 1 442 ? -32.286 10.194 46.877 1.00 90.75 442 PHE A O 1
ATOM 3448 N N . GLU A 1 443 ? -30.989 11.392 48.250 1.00 81.19 443 GLU A N 1
ATOM 3449 C CA . GLU A 1 443 ? -31.810 11.174 49.439 1.00 81.19 443 GLU A CA 1
ATOM 3450 C C . GLU A 1 443 ? -32.012 12.495 50.174 1.00 81.19 443 GLU A C 1
ATOM 3452 O O . GLU A 1 443 ? -31.121 13.350 50.215 1.00 81.19 443 GLU A O 1
ATOM 3457 N N . GLY A 1 444 ? -33.210 12.682 50.720 1.00 66.62 444 GLY A N 1
ATOM 3458 C CA . GLY A 1 444 ? -33.498 13.839 51.553 1.00 66.62 444 GLY A CA 1
ATOM 3459 C C . GLY A 1 444 ? -32.668 13.802 52.834 1.00 66.62 444 GLY A C 1
ATOM 3460 O O . GLY A 1 444 ? -32.307 12.736 53.341 1.00 66.62 444 GLY A O 1
ATOM 3461 N N . LYS A 1 445 ? -32.422 14.975 53.417 1.00 48.72 445 LYS A N 1
ATOM 3462 C CA . LYS A 1 445 ? -32.150 15.084 54.850 1.00 48.72 445 LYS A CA 1
ATOM 3463 C C . LYS A 1 445 ? -33.210 14.269 55.589 1.00 48.72 445 LYS A C 1
ATOM 3465 O O . LYS A 1 445 ? -34.399 14.425 55.315 1.00 48.72 445 LYS A O 1
ATOM 3470 N N . LEU A 1 446 ? -32.796 13.498 56.596 1.00 43.53 446 LEU A N 1
ATOM 3471 C CA . LEU A 1 446 ? -33.718 13.193 57.685 1.00 43.53 446 LEU A CA 1
ATOM 3472 C C . LEU A 1 446 ? -34.200 14.540 58.234 1.00 43.53 446 LEU A C 1
ATOM 3474 O O . LEU A 1 446 ? -33.431 15.258 58.880 1.00 43.53 446 LEU A O 1
ATOM 3478 N N . TYR A 1 447 ? -35.461 14.876 57.976 1.00 46.91 447 TYR A N 1
ATOM 3479 C CA . TYR A 1 447 ? -36.166 15.846 58.793 1.00 46.91 447 TYR A CA 1
ATOM 3480 C C . TYR A 1 447 ? -36.298 15.213 60.176 1.00 46.91 447 TYR A C 1
ATOM 3482 O O . TYR A 1 447 ? -37.161 14.373 60.419 1.00 46.91 447 TYR A O 1
ATOM 3490 N N . LEU A 1 448 ? -35.381 15.581 61.074 1.00 51.88 448 LEU A N 1
ATOM 3491 C CA . LEU A 1 448 ? -35.619 15.418 62.500 1.00 51.88 448 LEU A CA 1
ATOM 3492 C C . LEU A 1 448 ? -36.931 16.155 62.816 1.00 51.88 448 LEU A C 1
ATOM 3494 O O . LEU A 1 448 ? -37.068 17.300 62.370 1.00 51.88 448 LEU A O 1
ATOM 3498 N N . PRO A 1 449 ? -37.876 15.542 63.551 1.00 58.66 449 PRO A N 1
ATOM 3499 C CA . PRO A 1 449 ? -39.109 16.211 63.954 1.00 58.66 449 PRO A CA 1
ATOM 3500 C C . PRO A 1 449 ? -38.802 17.585 64.562 1.00 58.66 449 PRO A C 1
ATOM 3502 O O . PRO A 1 449 ? -37.923 17.680 65.423 1.00 58.66 449 PRO A O 1
ATOM 3505 N N . ILE A 1 450 ? -39.486 18.657 64.138 1.00 63.72 450 ILE A N 1
ATOM 3506 C CA . ILE A 1 450 ? -39.331 19.946 64.835 1.00 63.72 450 ILE A CA 1
ATOM 3507 C C . ILE A 1 450 ? -39.859 19.782 66.267 1.00 63.72 450 ILE A C 1
ATOM 3509 O O . ILE A 1 450 ? -40.810 19.019 66.492 1.00 63.72 450 ILE A O 1
ATOM 3513 N N . PRO A 1 451 ? -39.248 20.451 67.253 1.00 74.56 451 PRO A N 1
ATOM 3514 C CA . PRO A 1 451 ? -39.695 20.319 68.622 1.00 74.56 451 PRO A CA 1
ATOM 3515 C C . PRO A 1 451 ? -41.069 20.985 68.801 1.00 74.56 451 PRO A C 1
ATOM 3517 O O . PRO A 1 451 ? -41.378 21.926 68.072 1.00 74.56 451 PRO A O 1
ATOM 3520 N N . PRO A 1 452 ? -41.883 20.550 69.777 1.00 80.12 452 PRO A N 1
ATOM 3521 C CA . PRO A 1 452 ? -43.177 21.174 70.029 1.00 80.12 452 PRO A CA 1
ATOM 3522 C C . PRO A 1 452 ? -43.049 22.653 70.403 1.00 80.12 452 PRO A C 1
ATOM 3524 O O . PRO A 1 452 ? -42.197 23.026 71.218 1.00 80.12 452 PRO A O 1
ATOM 3527 N N . ASP A 1 453 ? -43.932 23.473 69.839 1.00 81.19 453 ASP A N 1
ATOM 3528 C CA . ASP A 1 453 ? -44.107 24.872 70.221 1.00 81.19 453 ASP A CA 1
ATOM 3529 C C . ASP A 1 453 ? -45.066 25.012 71.415 1.00 81.19 453 ASP A C 1
ATOM 3531 O O . ASP A 1 453 ? -45.771 24.076 71.807 1.00 81.19 453 ASP A O 1
ATOM 3535 N N . ASN A 1 454 ? -45.055 26.204 72.020 1.00 85.31 454 ASN A N 1
ATOM 3536 C CA . ASN A 1 454 ? -45.902 26.585 73.156 1.00 85.31 454 ASN A CA 1
ATOM 3537 C C . ASN A 1 454 ? -45.853 25.609 74.348 1.00 85.31 454 ASN A C 1
ATOM 3539 O O . ASN A 1 454 ? -46.832 25.452 75.078 1.00 85.31 454 ASN A O 1
ATOM 3543 N N . VAL A 1 455 ? -44.687 24.989 74.581 1.00 89.38 455 VAL A N 1
ATOM 3544 C CA . VAL A 1 455 ? -44.392 24.303 75.845 1.00 89.38 455 VAL A CA 1
ATOM 3545 C C . VAL A 1 455 ? -44.614 25.288 76.987 1.00 89.38 455 VAL A C 1
ATOM 3547 O O . VAL A 1 455 ? -43.975 26.336 77.034 1.00 89.38 455 VAL A O 1
ATOM 3550 N N . SER A 1 456 ? -45.519 24.936 77.893 1.00 91.00 456 SER A N 1
ATOM 3551 C CA . SER A 1 456 ? -45.818 25.700 79.094 1.00 91.00 456 SER A CA 1
ATOM 3552 C C . SER A 1 456 ? -45.919 24.788 80.310 1.00 91.00 456 SER A C 1
ATOM 3554 O O . SER A 1 456 ? -46.494 23.698 80.234 1.00 91.00 456 SER A O 1
ATOM 3556 N N . ALA A 1 457 ? -45.371 25.237 81.435 1.00 90.19 457 ALA A N 1
ATOM 3557 C CA . ALA A 1 457 ? -45.429 24.569 82.724 1.00 90.19 457 ALA A CA 1
ATOM 3558 C C . ALA A 1 457 ? -46.171 25.445 83.748 1.00 90.19 457 ALA A C 1
ATOM 3560 O O . ALA A 1 457 ? -46.045 26.664 83.780 1.00 90.19 457 ALA A O 1
ATOM 3561 N N . THR A 1 458 ? -46.991 24.832 84.604 1.00 86.56 458 THR A N 1
ATOM 3562 C CA . THR A 1 458 ? -47.746 25.596 85.609 1.00 86.56 458 THR A CA 1
ATOM 3563 C C . THR A 1 458 ? -46.857 26.076 86.749 1.00 86.56 458 THR A C 1
ATOM 3565 O O . THR A 1 458 ? -46.254 25.255 87.444 1.00 86.56 458 THR A O 1
ATOM 3568 N N . ASP A 1 459 ? -46.887 27.380 87.002 1.00 78.00 459 ASP A N 1
ATOM 3569 C CA . ASP A 1 459 ? -46.170 28.044 88.089 1.00 78.00 459 ASP A CA 1
ATOM 3570 C C . ASP A 1 459 ? -47.070 28.425 89.282 1.00 78.00 459 ASP A C 1
ATOM 3572 O O . ASP A 1 459 ? -48.297 28.508 89.200 1.00 78.00 459 ASP A O 1
ATOM 3576 N N . GLY A 1 460 ? -46.440 28.748 90.414 1.00 62.56 460 GLY A N 1
ATOM 3577 C CA . GLY A 1 460 ? -46.981 29.746 91.341 1.00 62.56 460 GLY A CA 1
ATOM 3578 C C . GLY A 1 460 ? -48.155 29.334 92.239 1.00 62.56 460 GLY A C 1
ATOM 3579 O O . GLY A 1 460 ? -48.728 30.210 92.892 1.00 62.56 460 GLY A O 1
ATOM 3580 N N . GLY A 1 461 ? -48.473 28.040 92.350 1.00 59.75 461 GLY A N 1
ATOM 3581 C CA . GLY A 1 461 ? -49.494 27.517 93.274 1.00 59.75 461 GLY A CA 1
ATOM 3582 C C . GLY A 1 461 ? -50.800 27.044 92.627 1.00 59.75 461 GLY A C 1
ATOM 3583 O O . GLY A 1 461 ? -51.742 26.724 93.348 1.00 59.75 461 GLY A O 1
ATOM 3584 N N . THR A 1 462 ? -50.859 26.946 91.293 1.00 65.69 462 THR A N 1
ATOM 3585 C CA . THR A 1 462 ? -51.985 26.331 90.557 1.00 65.69 462 THR A CA 1
ATOM 3586 C C . THR A 1 462 ? -52.268 24.893 91.011 1.00 65.69 462 THR A C 1
ATOM 3588 O O . THR A 1 462 ? -53.424 24.485 91.120 1.00 65.69 462 THR A O 1
ATOM 3591 N N . TYR A 1 463 ? -51.215 24.139 91.330 1.00 70.31 463 TYR A N 1
ATOM 3592 C CA . TYR A 1 463 ? -51.281 22.848 92.007 1.00 70.31 463 TYR A CA 1
ATOM 3593 C C . TYR A 1 463 ? -50.250 22.829 93.145 1.00 70.31 463 TYR A C 1
ATOM 3595 O O . TYR A 1 463 ? -49.231 23.516 93.084 1.00 70.31 463 TYR A O 1
ATOM 3603 N N . ALA A 1 464 ? -50.527 22.056 94.197 1.00 68.12 464 ALA A N 1
ATOM 3604 C CA . ALA A 1 464 ? -49.662 21.955 95.381 1.00 68.12 464 ALA A CA 1
ATOM 3605 C C . ALA A 1 464 ? -48.803 20.674 95.407 1.00 68.12 464 ALA A C 1
ATOM 3607 O O . ALA A 1 464 ? -47.936 20.523 96.260 1.00 68.12 464 ALA A O 1
ATOM 3608 N N . ASP A 1 465 ? -49.099 19.733 94.511 1.00 75.56 465 ASP A N 1
ATOM 3609 C CA . ASP A 1 465 ? -48.621 18.346 94.502 1.00 75.56 465 ASP A CA 1
ATOM 3610 C C . ASP A 1 465 ? -48.018 17.914 93.153 1.00 75.56 465 ASP A C 1
ATOM 3612 O O . ASP A 1 465 ? -47.594 16.772 93.004 1.00 75.56 465 ASP A O 1
ATOM 3616 N N . LYS A 1 466 ? -48.026 18.801 92.151 1.00 83.94 466 LYS A N 1
ATOM 3617 C CA . LYS A 1 466 ? -47.544 18.535 90.791 1.00 83.94 466 LYS A CA 1
ATOM 3618 C C . LYS A 1 466 ? -47.277 19.818 90.016 1.00 83.94 466 LYS A C 1
ATOM 3620 O O . LYS A 1 466 ? -47.824 20.866 90.349 1.00 83.94 466 LYS A O 1
ATOM 3625 N N . ILE A 1 467 ? -46.545 19.691 88.920 1.00 88.94 467 ILE A N 1
ATOM 3626 C CA . ILE A 1 467 ? -46.493 20.669 87.832 1.00 88.94 467 ILE A CA 1
ATOM 3627 C C . ILE A 1 467 ? -47.173 20.031 86.615 1.00 88.94 467 ILE A C 1
ATOM 3629 O O . ILE A 1 467 ? -46.898 18.879 86.276 1.00 88.94 467 ILE A O 1
ATOM 3633 N N . ARG A 1 468 ? -48.099 20.744 85.965 1.00 90.69 468 ARG A N 1
ATOM 3634 C CA . ARG A 1 468 ? -48.661 20.324 84.672 1.00 90.69 468 ARG A CA 1
ATOM 3635 C C . ARG A 1 468 ? -47.841 20.982 83.569 1.00 90.69 468 ARG A C 1
ATOM 3637 O O . ARG A 1 468 ? -47.708 22.199 83.574 1.00 90.69 468 ARG A O 1
ATOM 3644 N N . ILE A 1 469 ? -47.343 20.175 82.641 1.00 93.88 469 ILE A N 1
ATOM 3645 C CA . ILE A 1 469 ? -46.672 20.612 81.419 1.00 93.88 469 ILE A CA 1
ATOM 3646 C C . ILE A 1 469 ? -47.636 20.351 80.259 1.00 93.88 469 ILE A C 1
ATOM 3648 O O . ILE A 1 469 ? -48.276 19.299 80.221 1.00 93.88 469 ILE A O 1
ATOM 3652 N N . SER A 1 470 ? -47.773 21.290 79.334 1.00 90.75 470 SER A N 1
ATOM 3653 C CA . SER A 1 470 ? -48.563 21.141 78.106 1.00 90.75 470 SER A CA 1
ATOM 3654 C C . SER A 1 470 ? -47.860 21.799 76.930 1.00 90.75 470 SER A C 1
ATOM 3656 O O . SER A 1 470 ? -47.069 22.711 77.133 1.00 90.75 470 SER A O 1
ATOM 3658 N N . TRP A 1 471 ? -48.143 21.333 75.721 1.00 92.06 471 TRP A N 1
ATOM 3659 C CA . TRP A 1 471 ? -47.601 21.866 74.472 1.00 92.06 471 TRP A CA 1
ATOM 3660 C C . TRP A 1 471 ? -48.639 21.733 73.359 1.00 92.06 471 TRP A C 1
ATOM 3662 O O . TRP A 1 471 ? -49.633 21.017 73.519 1.00 92.06 471 TRP A O 1
ATOM 3672 N N . ASP A 1 472 ? -48.418 22.406 72.234 1.00 85.19 472 ASP A N 1
ATOM 3673 C CA . ASP A 1 472 ? -49.311 22.262 71.088 1.00 85.19 472 ASP A CA 1
ATOM 3674 C C . ASP A 1 472 ? -49.042 20.950 70.340 1.00 85.19 472 ASP A C 1
ATOM 3676 O O . ASP A 1 472 ? -47.905 20.479 70.229 1.00 85.19 472 ASP A O 1
ATOM 3680 N N . ALA A 1 473 ? -50.109 20.340 69.819 1.00 72.81 473 ALA A N 1
ATOM 3681 C CA . ALA A 1 473 ? -49.984 19.207 68.914 1.00 72.81 473 ALA A CA 1
ATOM 3682 C C . ALA A 1 473 ? -49.352 19.677 67.597 1.00 72.81 473 ALA A C 1
ATOM 3684 O O . ALA A 1 473 ? -49.807 20.652 66.999 1.00 72.81 473 ALA A O 1
ATOM 3685 N N . LEU A 1 474 ? -48.334 18.960 67.126 1.00 68.31 474 LEU A N 1
ATOM 3686 C CA . LEU A 1 474 ? -47.749 19.196 65.812 1.00 68.31 474 LEU A CA 1
ATOM 3687 C C . LEU A 1 474 ? -48.771 18.845 64.723 1.00 68.31 474 LEU A C 1
ATOM 3689 O O . LEU A 1 474 ? -49.249 17.712 64.650 1.00 68.31 474 LEU A O 1
ATOM 3693 N N . VAL A 1 475 ? -49.085 19.819 63.870 1.00 53.84 475 VAL A N 1
ATOM 3694 C CA . VAL A 1 475 ? -49.770 19.581 62.593 1.00 53.84 475 VAL A CA 1
ATOM 3695 C C . VAL A 1 475 ? -48.737 18.990 61.629 1.00 53.84 475 VAL A C 1
ATOM 3697 O O . VAL A 1 475 ? -47.583 19.424 61.638 1.00 53.84 475 VAL A O 1
ATOM 3700 N N . SER A 1 476 ? -49.109 17.973 60.850 1.00 49.22 476 SER A N 1
ATOM 3701 C CA . SER A 1 476 ? -48.145 17.167 60.091 1.00 49.22 476 SER A CA 1
ATOM 3702 C C . SER A 1 476 ? -47.321 17.976 59.076 1.00 49.22 476 SER A C 1
ATOM 3704 O O . SER A 1 476 ? -47.788 18.928 58.452 1.00 49.22 476 SER A O 1
ATOM 3706 N N . TRP A 1 477 ? -46.071 17.545 58.892 1.00 48.00 477 TRP A N 1
ATOM 3707 C CA . TRP A 1 477 ? -45.096 18.062 57.913 1.00 48.00 477 TRP A CA 1
ATOM 3708 C C . TRP A 1 477 ? -45.508 17.812 56.459 1.00 48.00 477 TRP A C 1
ATOM 3710 O O . TRP A 1 477 ? -44.991 18.445 55.543 1.00 48.00 477 TRP A O 1
ATOM 3720 N N . ASP A 1 478 ? -46.400 16.844 56.274 1.00 43.25 478 ASP A N 1
ATOM 3721 C CA . ASP A 1 478 ? -46.911 16.359 55.007 1.00 43.25 478 ASP A CA 1
ATOM 3722 C C . ASP A 1 478 ? -48.437 16.252 55.130 1.00 43.25 478 ASP A C 1
ATOM 3724 O O . ASP A 1 478 ? -48.957 15.700 56.104 1.00 43.25 478 ASP A O 1
ATOM 3728 N N . ALA A 1 479 ? -49.160 16.803 54.158 1.00 39.75 479 ALA A N 1
ATOM 3729 C CA . ALA A 1 479 ? -50.619 16.788 54.127 1.00 39.75 479 ALA A CA 1
ATOM 3730 C C . ALA A 1 479 ? -51.204 15.457 53.607 1.00 39.75 479 ALA A C 1
ATOM 3732 O O . ALA A 1 479 ? -52.416 15.377 53.404 1.00 39.75 479 ALA A O 1
ATOM 3733 N N . SER A 1 480 ? -50.369 14.440 53.353 1.00 41.69 480 SER A N 1
ATOM 3734 C CA . SER A 1 480 ? -50.782 13.159 52.765 1.00 41.69 480 SER A CA 1
ATOM 3735 C C . SER A 1 480 ? -50.830 11.953 53.718 1.00 41.69 480 SER A C 1
ATOM 3737 O O . SER A 1 480 ? -51.478 10.972 53.357 1.00 41.69 480 SER A O 1
ATOM 3739 N N . GLU A 1 481 ? -50.264 12.013 54.935 1.00 41.78 481 GLU A N 1
ATOM 3740 C CA . GLU A 1 481 ? -50.341 10.905 55.913 1.00 41.78 481 GLU A CA 1
ATOM 3741 C C . GLU A 1 481 ? -50.617 11.352 57.367 1.00 41.78 481 GLU A C 1
ATOM 3743 O O . GLU A 1 481 ? -49.962 12.243 57.913 1.00 41.78 481 GLU A O 1
ATOM 3748 N N . GLU A 1 482 ? -51.566 10.679 58.036 1.00 44.44 482 GLU A N 1
ATOM 3749 C CA . GLU A 1 482 ? -51.890 10.859 59.463 1.00 44.44 482 GLU A CA 1
ATOM 3750 C C . GLU A 1 482 ? -50.835 10.198 60.378 1.00 44.44 482 GLU A C 1
ATOM 3752 O O . GLU A 1 482 ? -51.063 9.151 60.987 1.00 44.44 482 GLU A O 1
ATOM 3757 N N . THR A 1 483 ? -49.653 10.805 60.508 1.00 51.25 483 THR A N 1
ATOM 3758 C CA . THR A 1 483 ? -48.621 10.310 61.437 1.00 51.25 483 THR A CA 1
ATOM 3759 C C . THR A 1 483 ? -48.870 10.794 62.871 1.00 51.25 483 THR A C 1
ATOM 3761 O O . THR A 1 483 ? -48.686 11.977 63.176 1.00 51.25 483 THR A O 1
ATOM 3764 N N . ASN A 1 484 ? -49.221 9.881 63.784 1.00 54.97 484 ASN A N 1
ATOM 3765 C CA . ASN A 1 484 ? -49.276 10.166 65.224 1.00 54.97 484 ASN A CA 1
ATOM 3766 C C . ASN A 1 484 ? -47.892 10.594 65.745 1.00 54.97 484 ASN A C 1
ATOM 3768 O O . ASN A 1 484 ? -46.980 9.775 65.834 1.00 54.97 484 ASN A O 1
ATOM 3772 N N . SER A 1 485 ? -47.745 11.861 66.135 1.00 71.50 485 SER A N 1
ATOM 3773 C CA . SER A 1 485 ? -46.514 12.355 66.762 1.00 71.50 485 SER A CA 1
ATOM 3774 C C . SER A 1 485 ? -46.401 11.869 68.207 1.00 71.50 485 SER A C 1
ATOM 3776 O O . SER A 1 485 ? -47.333 12.033 68.998 1.00 71.50 485 SER A O 1
ATOM 3778 N N . TYR A 1 486 ? -45.243 11.316 68.566 1.00 85.44 486 TYR A N 1
ATOM 3779 C CA . TYR A 1 486 ? -44.923 10.925 69.937 1.00 85.44 486 TYR A CA 1
ATOM 3780 C C . TYR A 1 486 ? -44.081 12.002 70.614 1.00 85.44 486 TYR A C 1
ATOM 3782 O O . TYR A 1 486 ? -43.197 12.596 70.003 1.00 85.44 486 TYR A O 1
ATOM 3790 N N . TYR A 1 487 ? -44.325 12.226 71.898 1.00 91.06 487 TYR A N 1
ATOM 3791 C CA . TYR A 1 487 ? -43.700 13.265 72.706 1.00 91.06 487 TYR A CA 1
ATOM 3792 C C . TYR A 1 487 ? -43.123 12.694 73.990 1.00 91.06 487 TYR A C 1
ATOM 3794 O O . TYR A 1 487 ? -43.643 11.728 74.549 1.00 91.06 487 TYR A O 1
ATOM 3802 N N . ARG A 1 488 ? -42.070 13.329 74.497 1.00 93.94 488 ARG A N 1
ATOM 3803 C CA . ARG A 1 488 ? -41.473 13.004 75.793 1.00 93.94 488 ARG A CA 1
ATOM 3804 C C . ARG A 1 488 ? -40.986 14.283 76.466 1.00 93.94 488 ARG A C 1
ATOM 3806 O O . ARG A 1 488 ? -40.619 15.241 75.788 1.00 93.94 488 ARG A O 1
ATOM 3813 N N . VAL A 1 489 ? -41.013 14.307 77.796 1.00 94.56 489 VAL A N 1
ATOM 3814 C CA . VAL A 1 489 ? -40.666 15.477 78.614 1.00 94.56 489 VAL A CA 1
ATOM 3815 C C . VAL A 1 489 ? -39.336 15.240 79.321 1.00 94.56 489 VAL A C 1
ATOM 3817 O O . VAL A 1 489 ? -39.114 14.180 79.912 1.00 94.56 489 VAL A O 1
ATOM 3820 N N . TRP A 1 490 ? -38.471 16.248 79.277 1.00 94.19 490 TRP A N 1
ATOM 3821 C CA . TRP A 1 490 ? -37.189 16.319 79.970 1.00 94.19 490 TRP A CA 1
ATOM 3822 C C . TRP A 1 490 ? -37.210 17.430 81.012 1.00 94.19 490 TRP A C 1
ATOM 3824 O O . TRP A 1 490 ? -37.841 18.467 80.812 1.00 94.19 490 TRP A O 1
ATOM 3834 N N . ARG A 1 491 ? -36.504 17.207 82.120 1.00 94.94 491 ARG A N 1
ATOM 3835 C CA . ARG A 1 491 ? -36.483 18.091 83.285 1.00 94.94 491 ARG A CA 1
ATOM 3836 C C . ARG A 1 491 ? -35.066 18.324 83.783 1.00 94.94 491 ARG A C 1
ATOM 3838 O O . ARG A 1 491 ? -34.281 17.382 83.895 1.00 94.94 491 ARG A O 1
ATOM 3845 N N . ASN A 1 492 ? -34.787 19.557 84.187 1.00 93.00 492 ASN A N 1
ATOM 3846 C CA . ASN A 1 492 ? -33.588 19.918 84.939 1.00 93.00 492 ASN A CA 1
ATOM 3847 C C . ASN A 1 492 ? -33.927 20.975 86.011 1.00 93.00 492 ASN A C 1
ATOM 3849 O O . ASN A 1 492 ? -35.017 21.543 86.018 1.00 93.00 492 ASN A O 1
ATOM 3853 N N . THR A 1 493 ? -33.012 21.234 86.945 1.00 90.75 493 THR A N 1
ATOM 3854 C CA . THR A 1 493 ? -33.128 22.325 87.939 1.00 90.75 493 THR A CA 1
ATOM 3855 C C . THR A 1 493 ? -32.167 23.483 87.669 1.00 90.75 493 THR A C 1
ATOM 3857 O O . THR A 1 493 ? -32.099 24.431 88.444 1.00 90.75 493 THR A O 1
ATOM 3860 N N . VAL A 1 494 ? -31.447 23.405 86.552 1.00 87.06 494 VAL A N 1
ATOM 3861 C CA . VAL A 1 494 ? -30.711 24.496 85.908 1.00 87.06 494 VAL A CA 1
ATOM 3862 C C . VAL A 1 494 ? -31.173 24.596 84.453 1.00 87.06 494 VAL A C 1
ATOM 3864 O O . VAL A 1 494 ? -31.689 23.623 83.905 1.00 87.06 494 VAL A O 1
ATOM 3867 N N . ASN A 1 495 ? -30.994 25.758 83.825 1.00 91.12 495 ASN A N 1
ATOM 3868 C CA . ASN A 1 495 ? -31.323 25.963 82.413 1.00 91.12 495 ASN A CA 1
ATOM 3869 C C . ASN A 1 495 ? -30.246 25.355 81.495 1.00 91.12 495 ASN A C 1
ATOM 3871 O O . ASN A 1 495 ? -29.458 26.077 80.887 1.00 91.12 495 ASN A O 1
ATOM 3875 N N . ASP A 1 496 ? -30.185 24.027 81.460 1.00 86.00 496 ASP A N 1
ATOM 3876 C CA . ASP A 1 496 ? -29.280 23.253 80.615 1.00 86.00 496 ASP A CA 1
ATOM 3877 C C . ASP A 1 496 ? -30.003 21.990 80.095 1.00 86.00 496 ASP A C 1
ATOM 3879 O O . ASP A 1 496 ? -30.317 21.096 80.892 1.00 86.00 496 ASP A O 1
ATOM 3883 N N . PRO A 1 497 ? -30.303 21.905 78.785 1.00 83.56 497 PRO A N 1
ATOM 3884 C CA . PRO A 1 497 ? -30.962 20.745 78.194 1.00 83.56 497 PRO A CA 1
ATOM 3885 C C . PRO A 1 497 ? -30.038 19.528 78.021 1.00 83.56 497 PRO A C 1
ATOM 3887 O O . PRO A 1 497 ? -30.538 18.404 77.952 1.00 83.56 497 PRO A O 1
ATOM 3890 N N . ASP A 1 498 ? -28.714 19.707 77.970 1.00 81.75 498 ASP A N 1
ATOM 3891 C CA . ASP A 1 498 ? -27.775 18.602 77.727 1.00 81.75 498 ASP A CA 1
ATOM 3892 C C . ASP A 1 498 ? -27.584 17.731 78.979 1.00 81.75 498 ASP A C 1
ATOM 3894 O O . ASP A 1 498 ? -27.293 16.538 78.876 1.00 81.75 498 ASP A O 1
ATOM 3898 N N . THR A 1 499 ? -27.830 18.295 80.168 1.00 84.62 499 THR A N 1
ATOM 3899 C CA . THR A 1 499 ? -27.875 17.562 81.447 1.00 84.62 499 THR A CA 1
ATOM 3900 C C . THR A 1 499 ? -29.296 17.248 81.942 1.00 84.62 499 THR A C 1
ATOM 3902 O O . THR A 1 499 ? -29.461 16.692 83.031 1.00 84.62 499 THR A O 1
ATOM 3905 N N . ALA A 1 500 ? -30.336 17.558 81.158 1.00 89.06 500 ALA A N 1
ATOM 3906 C CA . ALA A 1 500 ? -31.725 17.270 81.516 1.00 89.06 500 ALA A CA 1
ATOM 3907 C C . ALA A 1 500 ? -32.056 15.768 81.413 1.00 89.06 500 ALA A C 1
ATOM 3909 O O . ALA A 1 500 ? -31.665 15.084 80.467 1.00 89.06 500 ALA A O 1
ATOM 3910 N N . LEU A 1 501 ? -32.841 15.250 82.363 1.00 86.44 501 LEU A N 1
ATOM 3911 C CA . LEU A 1 501 ? -33.256 13.842 82.389 1.00 86.44 501 LEU A CA 1
ATOM 3912 C C . LEU A 1 501 ? -34.705 13.678 81.902 1.00 86.44 501 LEU A C 1
ATOM 3914 O O . LEU A 1 501 ? -35.555 14.499 82.259 1.00 86.44 501 LEU A O 1
ATOM 3918 N N . PRO A 1 502 ? -35.027 12.624 81.128 1.00 92.75 502 PRO A N 1
ATOM 3919 C CA . PRO A 1 502 ? -36.401 12.338 80.731 1.00 92.75 502 PRO A CA 1
ATOM 3920 C C . PRO A 1 502 ? -37.227 11.853 81.929 1.00 92.75 502 PRO A C 1
ATOM 3922 O O . PRO A 1 502 ? -36.792 10.967 82.662 1.00 92.75 502 PRO A O 1
ATOM 3925 N N . ILE A 1 503 ? -38.437 12.394 82.098 1.00 93.12 503 ILE A N 1
ATOM 3926 C CA . ILE A 1 503 ? -39.316 12.110 83.253 1.00 93.12 503 ILE A CA 1
ATOM 3927 C C . ILE A 1 503 ? -40.578 11.307 82.914 1.00 93.12 503 ILE A C 1
ATOM 3929 O O . ILE A 1 503 ? -41.368 11.002 83.802 1.00 93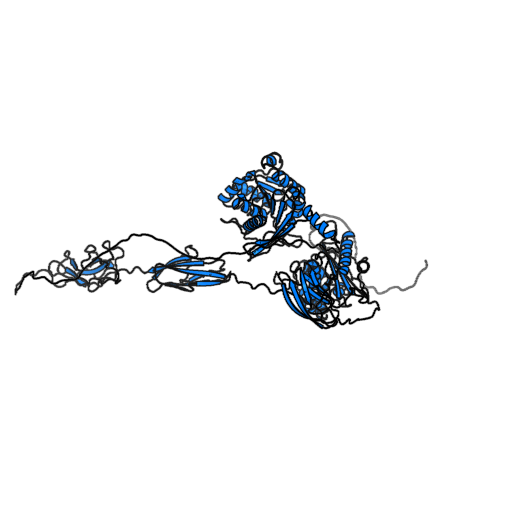.12 503 ILE A O 1
ATOM 3933 N N . CYS A 1 504 ? -40.776 10.957 81.644 1.00 89.75 504 CYS A N 1
ATOM 3934 C CA . CYS A 1 504 ? -41.862 10.092 81.181 1.00 89.75 504 CYS A CA 1
ATOM 3935 C C . CYS A 1 504 ? -41.380 9.127 80.083 1.00 89.75 504 CYS A C 1
ATOM 3937 O O . CYS A 1 504 ? -40.210 9.158 79.683 1.00 89.75 504 CYS A O 1
ATOM 3939 N N . TYR A 1 505 ? -42.272 8.261 79.600 1.00 89.69 505 TYR A N 1
ATOM 3940 C CA . TYR A 1 505 ? -42.095 7.510 78.351 1.00 89.69 505 TYR A CA 1
ATOM 3941 C C . TYR A 1 505 ? -42.613 8.325 77.155 1.00 89.69 505 TYR A C 1
ATOM 3943 O O . TYR A 1 505 ? -43.253 9.358 77.338 1.00 89.69 505 TYR A O 1
ATOM 3951 N N . TRP A 1 506 ? -42.343 7.863 75.934 1.00 91.06 506 TRP A N 1
ATOM 3952 C CA . TRP A 1 506 ? -42.933 8.446 74.729 1.00 91.06 506 TRP A CA 1
ATOM 3953 C C . TRP A 1 506 ? -44.453 8.235 74.708 1.00 91.06 506 TRP A C 1
ATOM 3955 O O . TRP A 1 506 ? -44.929 7.109 74.847 1.00 91.06 506 TRP A O 1
ATOM 3965 N N . GLN A 1 507 ? -45.206 9.320 74.542 1.00 86.31 507 GLN A N 1
ATOM 3966 C CA . GLN A 1 507 ? -46.670 9.365 74.614 1.00 86.31 507 GLN A CA 1
ATOM 3967 C C . GLN A 1 507 ? -47.251 10.240 73.496 1.00 86.31 507 GLN A C 1
ATOM 3969 O O . GLN A 1 507 ? -46.605 11.184 73.057 1.00 86.31 507 GLN A O 1
ATOM 3974 N N . THR A 1 508 ? -48.480 9.974 73.058 1.00 87.06 508 THR A N 1
ATOM 3975 C CA . THR A 1 508 ? -49.182 10.824 72.075 1.00 87.06 508 THR A CA 1
ATOM 3976 C C . THR A 1 508 ? -49.958 11.980 72.718 1.00 87.06 508 THR A C 1
ATOM 3978 O O . THR A 1 508 ? -50.317 12.931 72.029 1.00 87.06 508 THR A O 1
ATOM 3981 N N . GLU A 1 509 ? -50.202 11.948 74.035 1.00 86.75 509 GLU A N 1
ATOM 3982 C CA . GLU A 1 509 ? -50.828 13.070 74.748 1.00 86.75 509 GLU A CA 1
ATOM 3983 C C . GLU A 1 509 ? -49.907 14.294 74.794 1.00 86.75 509 GLU A C 1
ATOM 3985 O O . GLU A 1 509 ? -48.730 14.185 75.143 1.00 86.75 509 GLU A O 1
ATOM 3990 N N . THR A 1 510 ? -50.469 15.479 74.544 1.00 91.00 510 THR A N 1
ATOM 3991 C CA . THR A 1 510 ? -49.756 16.769 74.576 1.00 91.00 510 THR A CA 1
ATOM 3992 C C . THR A 1 510 ? -49.687 17.415 75.966 1.00 91.00 510 THR A C 1
ATOM 3994 O O . THR A 1 510 ? -49.520 18.626 76.121 1.00 91.00 510 THR A O 1
ATOM 3997 N N . VAL A 1 511 ? -49.873 16.605 77.011 1.00 89.56 511 VAL A N 1
ATOM 3998 C CA . VAL A 1 511 ? -49.899 17.029 78.411 1.00 89.56 511 VAL A CA 1
ATOM 3999 C C . VAL A 1 511 ? -49.156 16.003 79.261 1.00 89.56 511 VAL A C 1
ATOM 4001 O O . VAL A 1 511 ? -49.376 14.801 79.137 1.00 89.56 511 VAL A O 1
ATOM 4004 N N . TYR A 1 512 ? -48.331 16.474 80.192 1.00 93.69 512 TYR A N 1
ATOM 4005 C CA . TYR A 1 512 ? -47.727 15.655 81.239 1.00 93.69 512 TYR A CA 1
ATOM 4006 C C . TYR A 1 512 ? -47.964 16.259 82.630 1.00 93.69 512 TYR A C 1
ATOM 4008 O O . TYR A 1 512 ? -48.240 17.452 82.777 1.00 93.69 512 TYR A O 1
ATOM 4016 N N . LYS A 1 513 ? -47.894 15.428 83.672 1.00 91.94 513 LYS A N 1
ATOM 4017 C CA . LYS A 1 513 ? -48.063 15.832 85.075 1.00 91.94 513 LYS A CA 1
ATOM 4018 C C . LYS A 1 513 ? -46.865 15.320 85.864 1.00 91.94 513 LYS A C 1
ATOM 4020 O O . LYS A 1 513 ? -46.815 14.144 86.203 1.00 91.94 513 LYS A O 1
ATOM 4025 N N . ASP A 1 514 ? -45.919 16.203 86.156 1.00 91.00 514 ASP A N 1
ATOM 4026 C CA . ASP A 1 514 ? -44.778 15.880 87.004 1.00 91.00 514 ASP A CA 1
ATOM 4027 C C . ASP A 1 514 ? -45.196 15.950 88.478 1.00 91.00 514 ASP A C 1
ATOM 4029 O O . ASP A 1 514 ? -45.447 17.030 89.013 1.00 91.00 514 ASP A O 1
ATOM 4033 N N . THR A 1 515 ? -45.308 14.786 89.117 1.00 87.00 515 THR A N 1
ATOM 4034 C CA . THR A 1 515 ? -45.599 14.626 90.552 1.00 87.00 515 THR A CA 1
ATOM 4035 C C . THR A 1 515 ? -44.339 14.406 91.395 1.00 87.00 515 THR A C 1
ATOM 4037 O O . THR A 1 515 ? -44.425 14.387 92.619 1.00 87.00 515 THR A O 1
ATOM 4040 N N . GLU A 1 516 ? -43.163 14.233 90.783 1.00 87.00 516 GLU A N 1
ATOM 4041 C CA . GLU A 1 516 ? -41.900 13.955 91.484 1.00 87.00 516 GLU A CA 1
ATOM 4042 C C . GLU A 1 516 ? -41.133 15.249 91.779 1.00 87.00 516 GLU A C 1
ATOM 4044 O O . GLU A 1 516 ? -39.953 15.406 91.447 1.00 87.00 516 GLU A O 1
ATOM 4049 N N . ILE A 1 517 ? -41.838 16.210 92.367 1.00 84.31 517 ILE A N 1
ATOM 4050 C CA . ILE A 1 517 ? -41.392 17.592 92.534 1.00 84.31 517 ILE A CA 1
ATOM 4051 C C . ILE A 1 517 ? -41.144 17.937 94.004 1.00 84.31 517 ILE A C 1
ATOM 4053 O O . ILE A 1 517 ? -41.803 17.434 94.912 1.00 84.31 517 ILE A O 1
ATOM 4057 N N . THR A 1 518 ? -40.203 18.846 94.252 1.00 83.06 518 THR A N 1
ATOM 4058 C CA . THR A 1 518 ? -40.064 19.507 95.557 1.00 83.06 518 THR A CA 1
ATOM 4059 C C . THR A 1 518 ? -40.842 20.826 95.524 1.00 83.06 518 THR A C 1
ATOM 4061 O O . THR A 1 518 ? -40.574 21.631 94.629 1.00 83.06 518 THR A O 1
ATOM 4064 N N . PRO A 1 519 ? -41.776 21.084 96.459 1.00 79.38 519 PRO A N 1
ATOM 4065 C CA . PRO A 1 519 ? -42.426 22.386 96.579 1.00 79.38 519 PRO A CA 1
ATOM 4066 C C . PRO A 1 519 ? -41.423 23.535 96.728 1.00 79.38 519 PRO A C 1
ATOM 4068 O O . PRO A 1 519 ? -40.333 23.359 97.271 1.00 79.38 519 PRO A O 1
ATOM 4071 N N . ASP A 1 520 ? -41.810 24.704 96.224 1.00 77.75 520 ASP A N 1
ATOM 4072 C CA . ASP A 1 520 ? -41.056 25.961 96.224 1.00 77.75 520 ASP A CA 1
ATOM 4073 C C . ASP A 1 520 ? -39.695 25.900 95.484 1.00 77.75 520 ASP A C 1
ATOM 4075 O O . ASP A 1 520 ? -38.900 26.839 95.539 1.00 77.75 520 ASP A O 1
ATOM 4079 N N . ARG A 1 521 ? -39.447 24.824 94.718 1.00 86.25 521 ARG A N 1
ATOM 4080 C CA . ARG A 1 521 ? -38.324 24.683 93.780 1.00 86.25 521 ARG A CA 1
ATOM 4081 C C . ARG A 1 521 ? -38.787 24.922 92.342 1.00 86.25 521 ARG A C 1
ATOM 4083 O O . ARG A 1 521 ? -39.825 24.414 91.926 1.00 86.25 521 ARG A O 1
ATOM 4090 N N . ILE A 1 522 ? -37.980 25.662 91.585 1.00 89.75 522 ILE A N 1
ATOM 4091 C CA . ILE A 1 522 ? -38.173 25.881 90.147 1.00 89.75 522 ILE A CA 1
ATOM 4092 C C . ILE A 1 522 ? -37.509 24.740 89.369 1.00 89.75 522 ILE A C 1
ATOM 4094 O O . ILE A 1 522 ? -36.369 24.356 89.655 1.00 89.75 522 ILE A O 1
ATOM 4098 N N . TYR A 1 523 ? -38.224 24.228 88.374 1.00 91.94 523 TYR A N 1
ATOM 4099 C CA . TYR A 1 523 ? -37.752 23.243 87.408 1.00 91.94 523 TYR A CA 1
ATOM 4100 C C . TYR A 1 523 ? -37.879 23.806 85.991 1.00 91.94 523 TYR A C 1
ATOM 4102 O O . TYR A 1 523 ? -38.802 24.564 85.705 1.00 91.94 523 TYR A O 1
ATOM 4110 N N . TYR A 1 524 ? -36.960 23.416 85.114 1.00 94.50 524 TYR A N 1
ATOM 4111 C CA . TYR A 1 524 ? -36.953 23.740 83.689 1.00 94.50 524 TYR A CA 1
ATOM 4112 C C . TYR A 1 524 ? -37.420 22.510 82.913 1.00 94.50 524 TYR A C 1
ATOM 4114 O O . TYR A 1 524 ? -36.915 21.409 83.164 1.00 94.50 524 TYR A O 1
ATOM 4122 N N . TYR A 1 525 ? -38.369 22.691 81.995 1.00 94.69 525 TYR A N 1
ATOM 4123 C CA . TYR A 1 525 ? -38.977 21.610 81.221 1.00 94.69 525 TYR A CA 1
ATOM 4124 C C . TYR A 1 525 ? -38.800 21.820 79.723 1.00 94.69 525 TYR A C 1
ATOM 4126 O O . TYR A 1 525 ? -39.128 22.882 79.204 1.00 94.69 525 TYR A O 1
ATOM 4134 N N . TRP A 1 526 ? -38.358 20.773 79.031 1.00 94.94 526 TRP A N 1
ATOM 4135 C CA . TRP A 1 526 ? -38.279 20.702 77.572 1.00 94.94 526 TRP A CA 1
ATOM 4136 C C . TRP A 1 526 ? -39.107 19.524 77.069 1.00 94.94 526 TRP A C 1
ATOM 4138 O O . TRP A 1 526 ? -39.228 18.503 77.749 1.00 94.94 526 TRP A O 1
ATOM 4148 N N . VAL A 1 527 ? -39.615 19.623 75.845 1.00 92.69 527 VAL A N 1
ATOM 4149 C CA . VAL A 1 527 ? -40.300 18.526 75.156 1.00 92.69 527 VAL A CA 1
ATOM 4150 C C . VAL A 1 527 ? -39.555 18.225 73.858 1.00 92.69 527 VAL A C 1
ATOM 4152 O O . VAL A 1 527 ? -39.073 19.137 73.184 1.00 92.69 527 VAL A O 1
ATOM 4155 N N . LYS A 1 528 ? -39.442 16.943 73.507 1.00 89.50 528 LYS A N 1
ATOM 4156 C CA . LYS A 1 528 ? -39.028 16.506 72.164 1.00 89.50 528 LYS A CA 1
ATOM 4157 C C . LYS A 1 528 ? -40.150 15.707 71.522 1.00 89.50 528 LYS A C 1
ATOM 4159 O O . LYS A 1 528 ? -40.944 15.080 72.224 1.00 89.50 528 LYS A O 1
ATOM 4164 N N . SER A 1 529 ? -40.158 15.700 70.199 1.00 86.69 529 SER A N 1
ATOM 4165 C CA . SER A 1 529 ? -41.026 14.897 69.339 1.00 86.69 529 SER A CA 1
ATOM 4166 C C . SER A 1 529 ? -40.242 13.740 68.698 1.00 86.69 529 SER A C 1
ATOM 4168 O O . SER A 1 529 ? -39.026 13.828 68.507 1.00 86.69 529 SER A O 1
ATOM 4170 N N . ALA A 1 530 ? -40.926 12.646 68.379 1.00 80.19 530 ALA A N 1
ATOM 4171 C CA . ALA A 1 530 ? -40.401 11.466 67.694 1.00 80.19 530 ALA A CA 1
ATOM 4172 C C . ALA A 1 530 ? -41.456 10.897 66.722 1.00 80.19 530 ALA A C 1
ATOM 4174 O O . ALA A 1 530 ? -42.655 11.090 66.952 1.00 80.19 530 ALA A O 1
ATOM 4175 N N . PRO A 1 531 ? -41.032 10.200 65.649 1.00 70.88 531 PRO A N 1
ATOM 4176 C CA . PRO A 1 531 ? -41.951 9.591 64.684 1.00 70.88 531 PRO A CA 1
ATOM 4177 C C . PRO A 1 531 ? -42.681 8.354 65.235 1.00 70.88 531 PRO A C 1
ATOM 4179 O O . PRO A 1 531 ? -43.704 7.958 64.686 1.00 70.88 531 PRO A O 1
ATOM 4182 N N . ASP A 1 532 ? -42.170 7.739 66.304 1.00 73.31 532 ASP A N 1
ATOM 4183 C CA . ASP A 1 532 ? -42.711 6.520 66.904 1.00 73.31 532 ASP A CA 1
ATOM 4184 C C . ASP A 1 532 ? -42.485 6.470 68.431 1.00 73.31 532 ASP A C 1
ATOM 4186 O O . ASP A 1 532 ? -41.858 7.349 69.031 1.00 73.31 532 ASP A O 1
ATOM 4190 N N . SER A 1 533 ? -43.004 5.420 69.073 1.00 80.44 533 SER A N 1
ATOM 4191 C CA . SER A 1 533 ? -42.928 5.206 70.523 1.00 80.44 533 SER A CA 1
ATOM 4192 C C . SER A 1 533 ? -41.567 4.724 71.048 1.00 80.44 533 SER A C 1
ATOM 4194 O O . SER A 1 533 ? -41.385 4.673 72.267 1.00 80.44 533 SER A O 1
ATOM 4196 N N . SER A 1 534 ? -40.607 4.376 70.183 1.00 78.06 534 SER A N 1
ATOM 4197 C CA . SER A 1 534 ? -39.239 4.043 70.606 1.00 78.06 534 SER A CA 1
ATOM 4198 C C . SER A 1 534 ? -38.436 5.307 70.935 1.00 78.06 534 SER A C 1
ATOM 4200 O O . SER A 1 534 ? -37.665 5.335 71.900 1.00 78.06 534 SER A O 1
ATOM 4202 N N . GLY A 1 535 ? -38.673 6.383 70.177 1.00 71.31 535 GLY A N 1
ATOM 4203 C CA . GLY A 1 535 ? -37.878 7.608 70.225 1.00 71.31 535 GLY A CA 1
ATOM 4204 C C . GLY A 1 535 ? -36.660 7.618 69.312 1.00 71.31 535 GLY A C 1
ATOM 4205 O O . GLY A 1 535 ? -35.869 8.564 69.387 1.00 71.31 535 GLY A O 1
ATOM 4206 N N . ASP A 1 536 ? -36.484 6.600 68.471 1.00 67.88 536 ASP A N 1
ATOM 4207 C CA . ASP A 1 536 ? -35.456 6.619 67.442 1.00 67.88 536 ASP A CA 1
ATOM 4208 C C . ASP A 1 536 ? -35.663 7.835 66.524 1.00 67.88 536 ASP A C 1
ATOM 4210 O O . ASP A 1 536 ? -36.775 8.167 66.114 1.00 67.88 536 ASP A O 1
ATOM 4214 N N . LYS A 1 537 ? -34.567 8.544 66.225 1.00 64.25 537 LYS A N 1
ATOM 4215 C CA . LYS A 1 537 ? -34.563 9.796 65.435 1.00 64.25 537 LYS A CA 1
ATOM 4216 C C . LYS A 1 537 ? -35.371 10.955 66.057 1.00 64.25 537 LYS A C 1
ATOM 4218 O O . LYS A 1 537 ? -35.806 11.848 65.332 1.00 64.25 537 LYS A O 1
ATOM 4223 N N . ALA A 1 538 ? -35.542 10.977 67.383 1.00 75.94 538 ALA A N 1
ATOM 4224 C CA . ALA A 1 538 ? -36.150 12.101 68.099 1.00 75.94 538 ALA A CA 1
ATOM 4225 C C . ALA A 1 538 ? -35.542 13.470 67.728 1.00 75.94 538 ALA A C 1
ATOM 4227 O O . ALA A 1 538 ? -34.322 13.620 67.612 1.00 75.94 538 ALA A O 1
ATOM 4228 N N . GLY A 1 539 ? -36.408 14.480 67.624 1.00 73.38 539 GLY A N 1
ATOM 4229 C CA . GLY A 1 539 ? -36.065 15.869 67.326 1.00 73.38 539 GLY A CA 1
ATOM 4230 C C . GLY A 1 539 ? -35.150 16.542 68.360 1.00 73.38 539 GLY A C 1
ATOM 4231 O O . GLY A 1 539 ? -34.820 15.951 69.399 1.00 73.38 539 GLY A O 1
ATOM 4232 N N . PRO A 1 540 ? -34.721 17.796 68.117 1.00 82.00 540 PRO A N 1
ATOM 4233 C CA . PRO A 1 540 ? -34.044 18.605 69.128 1.00 82.00 540 PRO A CA 1
ATOM 4234 C C . PRO A 1 540 ? -35.007 18.956 70.278 1.00 82.00 540 PRO A C 1
ATOM 4236 O O . PRO A 1 540 ? -36.181 18.592 70.264 1.00 82.00 540 PRO A O 1
ATOM 4239 N N . TYR A 1 541 ? -34.503 19.626 71.311 1.00 86.44 541 TYR A N 1
ATOM 4240 C CA . TYR A 1 541 ? -35.342 20.132 72.398 1.00 86.44 541 TYR A CA 1
ATOM 4241 C C . TYR A 1 541 ? -36.159 21.355 71.962 1.00 86.44 541 TYR A C 1
ATOM 4243 O O . TYR A 1 541 ? -35.695 22.163 71.156 1.00 86.44 541 TYR A O 1
ATOM 4251 N N . SER A 1 542 ? -37.356 21.506 72.531 1.00 89.50 542 SER A N 1
ATOM 4252 C CA . SER A 1 542 ? -38.164 22.728 72.458 1.00 89.50 542 SER A CA 1
ATOM 4253 C C . SER A 1 542 ? -37.467 23.935 73.089 1.00 89.50 542 SER A C 1
ATOM 4255 O O . SER A 1 542 ? -36.408 23.826 73.711 1.00 89.50 542 SER A O 1
ATOM 4257 N N . LYS A 1 543 ? -38.106 25.106 73.019 1.00 89.25 543 LYS A N 1
ATOM 4258 C CA . LYS A 1 543 ? -37.873 26.119 74.059 1.00 89.25 543 LYS A CA 1
ATOM 4259 C C . LYS A 1 543 ? -38.343 25.556 75.402 1.00 89.25 543 LYS A C 1
ATOM 4261 O O . LYS A 1 543 ? -39.291 24.768 75.438 1.00 89.25 543 LYS A O 1
ATOM 4266 N N . TYR A 1 544 ? -37.661 25.925 76.479 1.00 90.00 544 TYR A N 1
ATOM 4267 C CA . TYR A 1 544 ? -38.089 25.532 77.816 1.00 90.00 544 TYR A CA 1
ATOM 4268 C C . TYR A 1 544 ? -39.192 26.450 78.334 1.00 90.00 544 TYR A C 1
ATOM 4270 O O . TYR A 1 544 ? -39.267 27.613 77.934 1.00 90.00 544 TYR A O 1
ATOM 4278 N N . ASP A 1 545 ? -39.951 25.944 79.299 1.00 92.94 545 ASP A N 1
ATOM 4279 C CA . ASP A 1 545 ? -40.663 26.776 80.269 1.00 92.94 545 ASP A CA 1
ATOM 4280 C C . ASP A 1 545 ? -40.266 26.376 81.698 1.00 92.94 545 ASP A C 1
ATOM 4282 O O . ASP A 1 545 ? -39.714 25.290 81.927 1.00 92.94 545 ASP A O 1
ATOM 4286 N N . THR A 1 546 ? -40.500 27.266 82.658 1.00 91.12 546 THR A N 1
ATOM 4287 C CA . THR A 1 546 ? -40.274 27.004 84.083 1.00 91.12 546 THR A CA 1
ATOM 4288 C C . THR A 1 546 ? -41.563 26.613 84.787 1.00 91.12 546 THR A C 1
ATOM 4290 O O . THR A 1 546 ? -42.618 27.167 84.511 1.00 91.12 546 THR A O 1
ATOM 4293 N N . GLY A 1 547 ? -41.478 25.663 85.716 1.00 87.81 547 GLY A N 1
ATOM 4294 C CA . GLY A 1 547 ? -42.606 25.266 86.554 1.00 87.81 547 GLY A CA 1
ATOM 4295 C C . GLY A 1 547 ? -42.234 25.181 88.029 1.00 87.81 547 GLY A C 1
ATOM 4296 O O . GLY A 1 547 ? -41.115 24.796 88.389 1.00 87.81 547 GLY A O 1
ATOM 4297 N N . SER A 1 548 ? -43.203 25.495 88.886 1.00 85.50 548 SER A N 1
ATOM 4298 C CA . SER A 1 548 ? -43.080 25.478 90.343 1.00 85.50 548 SER A CA 1
ATOM 4299 C C . SER A 1 548 ? -44.434 25.218 91.016 1.00 85.50 548 SER A C 1
ATOM 4301 O O . SER A 1 548 ? -45.452 25.829 90.687 1.00 85.50 548 SER A O 1
ATOM 4303 N N . ALA A 1 549 ? -44.452 24.333 92.013 1.00 79.19 549 ALA A N 1
ATOM 4304 C CA . ALA A 1 549 ? -45.593 24.166 92.916 1.00 79.19 549 ALA A CA 1
ATOM 4305 C C . ALA A 1 549 ? -45.285 24.828 94.260 1.00 79.19 549 ALA A C 1
ATOM 4307 O O . ALA A 1 549 ? -44.148 24.769 94.721 1.00 79.19 549 ALA A O 1
ATOM 4308 N N . LYS A 1 550 ? -46.290 25.413 94.917 1.00 70.56 550 LYS A N 1
ATOM 4309 C CA . LYS A 1 550 ? -46.124 26.019 96.249 1.00 70.56 550 LYS A CA 1
ATOM 4310 C C . LYS A 1 550 ? -46.517 25.067 97.368 1.00 70.56 550 LYS A C 1
ATOM 4312 O O . LYS A 1 550 ? -47.445 24.269 97.214 1.00 70.56 550 LYS A O 1
ATOM 4317 N N . THR A 1 551 ? -45.875 25.212 98.527 1.00 61.44 551 THR A N 1
ATOM 4318 C CA . THR A 1 551 ? -46.376 24.611 99.770 1.00 61.44 551 THR A CA 1
ATOM 4319 C C . THR A 1 551 ? -47.813 25.072 100.064 1.00 61.44 551 THR A C 1
ATOM 4321 O O . THR A 1 551 ? -48.181 26.234 99.887 1.00 61.44 551 THR A O 1
ATOM 4324 N N . LYS A 1 552 ? -48.675 24.130 100.473 1.00 50.88 552 LYS A N 1
ATOM 4325 C CA . LYS A 1 552 ? -50.121 24.360 100.612 1.00 50.88 552 LYS A CA 1
ATOM 4326 C C . LYS A 1 552 ? -50.466 25.052 101.931 1.00 50.88 552 LYS A C 1
ATOM 4328 O O . LYS A 1 552 ? -50.812 24.382 102.908 1.00 50.88 552 LYS A O 1
ATOM 4333 N N . ASP A 1 553 ? -50.416 26.379 101.938 1.00 45.72 553 ASP A N 1
ATOM 4334 C CA . ASP A 1 553 ? -50.850 27.179 103.084 1.00 45.72 553 ASP A CA 1
ATOM 4335 C C . ASP A 1 553 ? -52.350 26.964 103.379 1.00 45.72 553 ASP A C 1
ATOM 4337 O O . ASP A 1 553 ? -53.204 26.997 102.487 1.00 45.72 553 ASP A O 1
ATOM 4341 N N . ARG A 1 554 ? -52.686 26.669 104.641 1.00 43.94 554 ARG A N 1
ATOM 4342 C CA . ARG A 1 554 ? -54.044 26.280 105.069 1.00 43.94 554 ARG A CA 1
ATOM 4343 C C . ARG A 1 554 ? -54.821 27.462 105.664 1.00 43.94 554 ARG A C 1
ATOM 4345 O O . ARG A 1 554 ? -55.009 27.507 106.879 1.00 43.94 554 ARG A O 1
ATOM 4352 N N . THR A 1 555 ? -55.376 28.347 104.831 1.00 35.28 555 THR A N 1
ATOM 4353 C CA . THR A 1 555 ? -56.244 29.443 105.326 1.00 35.28 555 THR A CA 1
ATOM 4354 C C . THR A 1 555 ? -57.294 29.951 104.313 1.00 35.28 555 THR A C 1
ATOM 4356 O O . THR A 1 555 ? -56.958 30.627 103.353 1.00 35.28 555 THR A O 1
ATOM 4359 N N . VAL A 1 556 ? -58.580 29.682 104.614 1.00 33.50 556 VAL A N 1
ATOM 4360 C CA . VAL A 1 556 ? -59.792 30.530 104.385 1.00 33.50 556 VAL A CA 1
ATOM 4361 C C . VAL A 1 556 ? -60.063 31.033 102.939 1.00 33.50 556 VAL A C 1
ATOM 4363 O O . VAL A 1 556 ? -59.475 32.008 102.498 1.00 33.50 556 VAL A O 1
ATOM 4366 N N . VAL A 1 557 ? -60.904 30.371 102.125 1.00 34.88 557 VAL A N 1
ATOM 4367 C CA . VAL A 1 557 ? -62.402 30.392 102.058 1.00 34.88 557 VAL A CA 1
ATOM 4368 C C . VAL A 1 557 ? -63.045 31.601 101.342 1.00 34.88 557 VAL A C 1
ATOM 4370 O O . VAL A 1 557 ? -63.162 32.683 101.912 1.00 34.88 557 VAL A O 1
ATOM 4373 N N . LYS A 1 558 ? -63.578 31.324 100.139 1.00 32.62 558 LYS A N 1
ATOM 4374 C CA . LYS A 1 558 ? -64.862 31.719 99.487 1.00 32.62 558 LYS A CA 1
ATOM 4375 C C . LYS A 1 558 ? -64.729 31.325 98.000 1.00 32.62 558 LYS A C 1
ATOM 4377 O O . LYS A 1 558 ? -63.626 31.414 97.481 1.00 32.62 558 LYS A O 1
ATOM 4382 N N . GLY A 1 559 ? -65.735 30.864 97.264 1.00 28.75 559 GLY A N 1
ATOM 4383 C CA . GLY A 1 559 ? -67.184 30.763 97.470 1.00 28.75 559 GLY A CA 1
ATOM 4384 C C . GLY A 1 559 ? -67.845 30.874 96.082 1.00 28.75 559 GLY A C 1
ATOM 4385 O O . GLY A 1 559 ? -67.262 31.538 95.234 1.00 28.75 559 GLY A O 1
ATOM 4386 N N . ASP A 1 560 ? -69.010 30.249 95.884 1.00 29.53 560 ASP A N 1
ATOM 4387 C CA . ASP A 1 560 ? -69.800 30.167 94.629 1.00 29.53 560 ASP A CA 1
ATOM 4388 C C . ASP A 1 560 ? -69.292 29.072 93.643 1.00 29.53 560 ASP A C 1
ATOM 4390 O O . ASP A 1 560 ? -68.125 29.102 93.261 1.00 29.53 560 ASP A O 1
ATOM 4394 N N . ILE A 1 561 ? -69.977 27.966 93.283 1.00 30.59 561 ILE A N 1
ATOM 4395 C CA . ILE A 1 561 ? -71.396 27.516 93.152 1.00 30.59 561 ILE A CA 1
ATOM 4396 C C . ILE A 1 561 ? -71.937 27.593 91.702 1.00 30.59 561 ILE A C 1
ATOM 4398 O O . ILE A 1 561 ? -71.736 28.593 91.023 1.00 30.59 561 ILE A O 1
ATOM 4402 N N . ASP A 1 562 ? -72.652 26.521 91.309 1.00 28.67 562 ASP A N 1
ATOM 4403 C CA . ASP A 1 562 ? -73.503 26.306 90.113 1.00 28.67 562 ASP A CA 1
ATOM 4404 C C . ASP A 1 562 ? -72.829 26.139 88.726 1.00 28.67 562 ASP A C 1
ATOM 4406 O O . ASP A 1 562 ? -71.803 26.747 88.440 1.00 28.67 562 ASP A O 1
ATOM 4410 N N . ALA A 1 563 ? -73.339 25.303 87.800 1.00 28.86 563 ALA A N 1
ATOM 4411 C CA . ALA A 1 563 ? -74.431 24.301 87.847 1.00 28.86 563 ALA A CA 1
ATOM 4412 C C . ALA A 1 563 ? -74.286 23.245 86.712 1.00 28.86 563 ALA A C 1
ATOM 4414 O O . ALA A 1 563 ? -73.483 23.451 85.810 1.00 28.86 563 ALA A O 1
ATOM 4415 N N . ASP A 1 564 ? -75.084 22.162 86.787 1.00 29.48 564 ASP A N 1
ATOM 4416 C CA . ASP A 1 564 ? -75.597 21.250 85.726 1.00 29.48 564 ASP A CA 1
ATOM 4417 C C . ASP A 1 564 ? -74.646 20.711 84.620 1.00 29.48 564 ASP A C 1
ATOM 4419 O O . ASP A 1 564 ? -73.891 21.430 83.987 1.00 29.48 564 ASP A O 1
ATOM 4423 N N . ASN A 1 565 ? -74.606 19.428 84.233 1.00 28.89 565 ASN A N 1
ATOM 4424 C CA . ASN A 1 565 ? -75.483 18.258 84.400 1.00 28.89 565 ASN A CA 1
ATOM 4425 C C . ASN A 1 565 ? -76.911 18.371 83.826 1.00 28.89 565 ASN A C 1
ATOM 4427 O O . ASN A 1 565 ? -77.863 18.497 84.589 1.00 28.89 565 ASN A O 1
ATOM 4431 N N . THR A 1 566 ? -77.094 18.201 82.507 1.00 28.08 566 THR A N 1
ATOM 4432 C CA . THR A 1 566 ? -78.338 17.607 81.954 1.00 28.08 566 THR A CA 1
ATOM 4433 C C . THR A 1 566 ? -78.251 17.177 80.481 1.00 28.08 566 THR A C 1
ATOM 4435 O O . THR A 1 566 ? -77.854 17.965 79.634 1.00 28.08 566 THR A O 1
ATOM 4438 N N . THR A 1 567 ? -78.781 15.973 80.194 1.00 28.23 567 THR A N 1
ATOM 4439 C CA . THR A 1 567 ? -79.405 15.511 78.919 1.00 28.23 567 THR A CA 1
ATOM 4440 C C . THR A 1 567 ? -78.603 15.547 77.599 1.00 28.23 567 THR A C 1
ATOM 4442 O O . THR A 1 567 ? -77.702 16.340 77.399 1.00 28.23 567 THR A O 1
ATOM 4445 N N . GLY A 1 568 ? -78.899 14.705 76.606 1.00 24.95 568 GLY A N 1
ATOM 4446 C CA . GLY A 1 568 ? -79.975 13.714 76.478 1.00 24.95 568 GLY A CA 1
ATOM 4447 C C . GLY A 1 568 ? -80.516 13.681 75.042 1.00 24.95 568 GLY A C 1
ATOM 4448 O O . GLY A 1 568 ? -80.469 14.682 74.339 1.00 24.95 568 GLY A O 1
ATOM 4449 N N . MET A 1 569 ? -80.989 12.511 74.610 1.00 26.12 569 MET A N 1
ATOM 4450 C CA . MET A 1 569 ? -81.504 12.210 73.261 1.00 26.12 569 MET A CA 1
ATOM 4451 C C . MET A 1 569 ? -82.598 13.180 72.777 1.00 26.12 569 MET A C 1
ATOM 4453 O O . MET A 1 569 ? -83.399 13.602 73.607 1.00 26.12 569 MET A O 1
ATOM 4457 N N . ILE A 1 570 ? -82.722 13.382 71.452 1.00 26.11 570 ILE A N 1
ATOM 4458 C CA . ILE A 1 570 ? -84.005 13.400 70.703 1.00 26.11 570 ILE A CA 1
ATOM 4459 C C . ILE A 1 570 ? -83.772 13.431 69.170 1.00 26.11 570 ILE A C 1
ATOM 4461 O O . ILE A 1 570 ? -82.883 14.132 68.704 1.00 26.11 570 ILE A O 1
ATOM 4465 N N . ASP A 1 571 ? -84.573 12.621 68.460 1.00 28.03 571 ASP A N 1
ATOM 4466 C CA . ASP A 1 571 ? -85.002 12.560 67.038 1.00 28.03 571 ASP A CA 1
ATOM 4467 C C . ASP A 1 571 ? -84.024 12.896 65.874 1.00 28.03 571 ASP A C 1
ATOM 4469 O O . ASP A 1 571 ? -83.308 13.885 65.904 1.00 28.03 571 ASP A O 1
ATOM 4473 N N . ALA A 1 572 ? -83.859 12.129 64.779 1.00 23.73 572 ALA A N 1
ATOM 4474 C CA . ALA A 1 572 ? -84.685 11.202 63.968 1.00 23.73 572 ALA A CA 1
ATOM 4475 C C . ALA A 1 572 ? -85.367 11.822 62.716 1.00 23.73 572 ALA A C 1
ATOM 4477 O O . ALA A 1 572 ? -86.170 12.737 62.841 1.00 23.73 572 ALA A O 1
ATOM 4478 N N . ILE A 1 573 ? -85.133 11.179 61.545 1.00 25.81 573 ILE A N 1
ATOM 4479 C CA . ILE A 1 573 ? -85.895 11.255 60.260 1.00 25.81 573 ILE A CA 1
ATOM 4480 C C . ILE A 1 573 ? -85.709 12.593 59.483 1.00 25.81 573 ILE A C 1
ATOM 4482 O O . ILE A 1 573 ? -85.816 13.657 60.070 1.00 25.81 573 ILE A O 1
ATOM 4486 N N . VAL A 1 574 ? -85.388 12.697 58.175 1.00 26.97 574 VAL A N 1
ATOM 4487 C CA . VAL A 1 574 ? -85.500 11.883 56.923 1.00 26.97 574 VAL A CA 1
ATOM 4488 C C . VAL A 1 574 ? -84.107 11.899 56.216 1.00 26.97 574 VAL A C 1
ATOM 4490 O O . VAL A 1 574 ? -83.399 12.885 56.366 1.00 26.97 574 VAL A O 1
ATOM 4493 N N . GLY A 1 575 ? -83.542 10.877 55.545 1.00 26.61 575 GLY A N 1
ATOM 4494 C CA . GLY A 1 575 ? -83.966 10.173 54.312 1.00 26.61 575 GLY A CA 1
ATOM 4495 C C . GLY A 1 575 ? -83.726 11.022 53.032 1.00 26.61 575 GLY A C 1
ATOM 4496 O O . GLY A 1 575 ? -83.943 12.223 53.069 1.00 26.61 575 GLY A O 1
ATOM 4497 N N . LEU A 1 576 ? -83.330 10.514 51.854 1.00 27.62 576 LEU A N 1
ATOM 4498 C CA . LEU A 1 576 ? -82.949 9.164 51.399 1.00 27.62 576 LEU A CA 1
ATOM 4499 C C . LEU A 1 576 ? -82.375 9.273 49.954 1.00 27.62 576 LEU A C 1
ATOM 4501 O O . LEU A 1 576 ? -82.893 10.089 49.197 1.00 27.62 576 LEU A O 1
ATOM 4505 N N . ASN A 1 577 ? -81.350 8.481 49.584 1.00 27.45 577 ASN A N 1
ATOM 4506 C CA . ASN A 1 577 ? -81.047 7.911 48.239 1.00 27.45 577 ASN A CA 1
ATOM 4507 C C . ASN A 1 577 ? -79.605 7.322 48.244 1.00 27.45 577 ASN A C 1
ATOM 4509 O O . ASN A 1 577 ? -78.640 8.076 48.208 1.00 27.45 577 ASN A O 1
ATOM 4513 N N . ILE A 1 578 ? -79.406 6.024 48.540 1.00 28.27 578 ILE A N 1
ATOM 4514 C CA . ILE A 1 578 ? -79.364 4.890 47.571 1.00 28.27 578 ILE A CA 1
ATOM 4515 C C . ILE A 1 578 ? -78.037 4.930 46.759 1.00 28.27 578 ILE A C 1
ATOM 4517 O O . ILE A 1 578 ? -77.916 5.760 45.869 1.00 28.27 578 ILE A O 1
ATOM 4521 N N . LEU A 1 579 ? -76.930 4.238 47.115 1.00 25.64 579 LEU A N 1
ATOM 4522 C CA . LEU A 1 579 ? -76.651 2.771 47.190 1.00 25.64 579 LEU A CA 1
ATOM 4523 C C . LEU A 1 579 ? -77.078 2.008 45.914 1.00 25.64 579 LEU A C 1
ATOM 4525 O O . LEU A 1 579 ? -78.180 2.215 45.445 1.00 25.64 579 LEU A O 1
ATOM 4529 N N . SER A 1 580 ? -76.341 1.068 45.318 1.00 26.70 580 SER A N 1
ATOM 4530 C CA . SER A 1 580 ? -75.034 0.429 45.574 1.00 26.70 580 SER A CA 1
ATOM 4531 C C . SER A 1 580 ? -74.680 -0.447 44.344 1.00 26.70 580 SER A C 1
ATOM 4533 O O . SER A 1 580 ? -75.484 -0.538 43.418 1.00 26.70 580 SER A O 1
ATOM 4535 N N . GLY A 1 581 ? -73.541 -1.160 44.346 1.00 25.61 581 GLY A N 1
ATOM 4536 C CA . GLY A 1 581 ? -73.415 -2.413 43.573 1.00 25.61 581 GLY A CA 1
ATOM 4537 C C . GLY A 1 581 ? -72.120 -2.601 42.780 1.00 25.61 581 GLY A C 1
ATOM 4538 O O . GLY A 1 581 ? -71.955 -2.050 41.698 1.00 25.61 581 GLY A O 1
ATOM 4539 N N . GLU A 1 582 ? -71.222 -3.445 43.292 1.00 27.30 582 GLU A N 1
ATOM 4540 C CA . GLU A 1 582 ? -70.015 -3.891 42.589 1.00 27.30 582 GLU A CA 1
ATOM 4541 C C . GLU A 1 582 ? -70.240 -5.115 41.663 1.00 27.30 582 GLU A C 1
ATOM 4543 O O . GLU A 1 582 ? -71.043 -5.993 41.961 1.00 27.30 582 GLU A O 1
ATOM 4548 N N . LYS A 1 583 ? -69.338 -5.229 40.672 1.00 26.80 583 LYS A N 1
ATOM 4549 C CA . LYS A 1 583 ? -68.615 -6.446 40.215 1.00 26.80 583 LYS A CA 1
ATOM 4550 C C . LYS A 1 583 ? -69.254 -7.535 39.317 1.00 26.80 583 LYS A C 1
ATOM 4552 O O . LYS A 1 583 ? -70.174 -8.263 39.667 1.00 26.80 583 LYS A O 1
ATOM 4557 N N . THR A 1 584 ? -68.441 -7.825 38.288 1.00 25.66 584 THR A N 1
ATOM 4558 C CA . THR A 1 584 ? -68.123 -9.118 37.628 1.00 25.66 584 THR A CA 1
ATOM 4559 C C . THR A 1 584 ? -68.955 -9.637 36.442 1.00 25.66 584 THR A C 1
ATOM 4561 O O . THR A 1 584 ? -70.152 -9.416 36.316 1.00 25.66 584 THR A O 1
ATOM 4564 N N . THR A 1 585 ? -68.224 -10.279 35.519 1.00 31.73 585 THR A N 1
ATOM 4565 C CA . THR A 1 585 ? -68.579 -10.688 34.142 1.00 31.73 585 THR A CA 1
ATOM 4566 C C . THR A 1 585 ? -68.948 -12.184 34.059 1.00 31.73 585 THR A C 1
ATOM 4568 O O . THR A 1 585 ? -68.728 -12.901 35.038 1.00 31.73 585 THR A O 1
ATOM 4571 N N . PRO A 1 586 ? -69.500 -12.701 32.929 1.00 35.22 586 PRO A N 1
ATOM 4572 C CA . PRO A 1 586 ? -68.629 -13.319 31.904 1.00 35.22 586 PRO A CA 1
ATOM 4573 C C . PRO A 1 586 ? -69.139 -13.282 30.427 1.00 35.22 586 PRO A C 1
ATOM 4575 O O . PRO A 1 586 ? -70.157 -12.688 30.095 1.00 35.22 586 PRO A O 1
ATOM 4578 N N . ARG A 1 587 ? -68.355 -13.920 29.537 1.00 26.97 587 ARG A N 1
ATOM 4579 C CA . ARG A 1 587 ? -68.414 -14.001 28.050 1.00 26.97 587 ARG A CA 1
ATOM 4580 C C . ARG A 1 587 ? -69.653 -14.697 27.441 1.00 26.97 587 ARG A C 1
ATOM 4582 O O . ARG A 1 587 ? -70.162 -15.622 28.061 1.00 26.97 587 ARG A O 1
ATOM 4589 N N . LEU A 1 588 ? -69.916 -14.452 26.139 1.00 24.38 588 LEU A N 1
ATOM 4590 C CA . LEU A 1 588 ? -69.961 -15.479 25.060 1.00 24.38 588 LEU A CA 1
ATOM 4591 C C . LEU A 1 588 ? -70.054 -14.876 23.622 1.00 24.38 588 LEU A C 1
ATOM 4593 O O . LEU A 1 588 ? -70.745 -13.889 23.419 1.00 24.38 588 LEU A O 1
ATOM 4597 N N . ARG A 1 589 ? -69.302 -15.495 22.685 1.00 25.03 589 ARG A N 1
ATOM 4598 C CA . ARG A 1 589 ? -69.546 -15.873 21.253 1.00 25.03 589 ARG A CA 1
ATOM 4599 C C . ARG A 1 589 ? -70.751 -15.308 20.443 1.00 25.03 589 ARG A C 1
ATOM 4601 O O . ARG A 1 589 ? -71.791 -15.056 21.028 1.00 25.03 589 ARG A O 1
ATOM 4608 N N . SER A 1 590 ? -70.760 -15.279 19.093 1.00 26.53 590 SER A N 1
ATOM 4609 C CA . SER A 1 590 ? -69.724 -15.439 18.034 1.00 26.53 590 SER A CA 1
ATOM 4610 C C . SER A 1 590 ? -70.299 -15.184 16.610 1.00 26.53 590 SER A C 1
ATOM 4612 O O . SER A 1 590 ? -71.511 -15.146 16.438 1.00 26.53 590 SER A O 1
ATOM 4614 N N . ASP A 1 591 ? -69.398 -15.096 15.617 1.00 28.67 591 ASP A N 1
ATOM 4615 C CA . ASP A 1 591 ? -69.523 -15.541 14.206 1.00 28.67 591 ASP A CA 1
ATOM 4616 C C . ASP A 1 591 ? -70.254 -14.750 13.077 1.00 28.67 591 ASP A C 1
ATOM 4618 O O . ASP A 1 591 ? -71.460 -14.529 13.085 1.00 28.67 591 ASP A O 1
ATOM 4622 N N . TYR A 1 592 ? -69.465 -14.573 11.996 1.00 28.23 592 TYR A N 1
ATOM 4623 C CA . TYR A 1 592 ? -69.713 -14.898 10.566 1.00 28.23 592 TYR A CA 1
ATOM 4624 C C . TYR A 1 592 ? -70.046 -13.843 9.471 1.00 28.23 592 TYR A C 1
ATOM 4626 O O . TYR A 1 592 ? -71.034 -13.121 9.518 1.00 28.23 592 TYR A O 1
ATOM 4634 N N . THR A 1 593 ? -69.285 -13.990 8.363 1.00 29.59 593 THR A N 1
ATOM 4635 C CA . THR A 1 593 ? -69.572 -13.700 6.924 1.00 29.59 593 THR A CA 1
ATOM 4636 C C . THR A 1 593 ? -69.648 -12.236 6.433 1.00 29.59 593 THR A C 1
ATOM 4638 O O . THR A 1 593 ? -70.185 -11.387 7.126 1.00 29.59 593 THR A O 1
ATOM 4641 N N . SER A 1 594 ? -69.176 -11.865 5.221 1.00 29.92 594 SER A N 1
ATOM 4642 C CA . SER A 1 594 ? -68.405 -12.593 4.171 1.00 29.92 594 SER A CA 1
ATOM 4643 C C . SER A 1 594 ? -67.957 -11.690 2.993 1.00 29.92 594 SER A C 1
ATOM 4645 O O . SER A 1 594 ? -68.558 -10.643 2.776 1.00 29.92 594 SER A O 1
ATOM 4647 N N . SER A 1 595 ? -67.068 -12.232 2.134 1.00 31.20 595 SER A N 1
ATOM 4648 C CA . SER A 1 595 ? -66.821 -11.918 0.694 1.00 31.20 595 SER A CA 1
ATOM 4649 C C . SER A 1 595 ? -66.030 -10.644 0.339 1.00 31.20 595 SER A C 1
ATOM 4651 O O . SER A 1 595 ? -66.181 -9.633 1.012 1.00 31.20 595 SER A O 1
ATOM 4653 N N . GLY A 1 596 ? -65.179 -10.617 -0.703 1.00 26.89 596 GLY A N 1
ATOM 4654 C CA . GLY A 1 596 ? -64.700 -11.645 -1.666 1.00 26.89 596 GLY A CA 1
ATOM 4655 C C . GLY A 1 596 ? -63.399 -11.152 -2.358 1.00 26.89 596 GLY A C 1
ATOM 4656 O O . GLY A 1 596 ? -63.112 -9.967 -2.245 1.00 26.89 596 GLY A O 1
ATOM 4657 N N . ALA A 1 597 ? -62.497 -12.032 -2.832 1.00 28.92 597 ALA A N 1
ATOM 4658 C CA . ALA A 1 597 ? -62.329 -12.438 -4.257 1.00 28.92 597 ALA A CA 1
ATOM 4659 C C . ALA A 1 597 ? -61.796 -11.289 -5.166 1.00 28.92 597 ALA A C 1
ATOM 4661 O O . ALA A 1 597 ? -62.294 -10.176 -5.052 1.00 28.92 597 ALA A O 1
ATOM 4662 N N . ASP A 1 598 ? -60.780 -11.402 -6.038 1.00 30.20 598 ASP A N 1
ATOM 4663 C CA . ASP A 1 598 ? -60.040 -12.500 -6.722 1.00 30.20 598 ASP A CA 1
ATOM 4664 C C . ASP A 1 598 ? -58.505 -12.197 -6.661 1.00 30.20 598 ASP A C 1
ATOM 4666 O O . ASP A 1 598 ? -58.149 -11.049 -6.396 1.00 30.20 598 ASP A O 1
ATOM 4670 N N . THR A 1 599 ? -57.486 -13.076 -6.723 1.00 28.91 599 THR A N 1
ATOM 4671 C CA . THR A 1 599 ? -57.105 -14.282 -7.519 1.00 28.91 599 THR A CA 1
ATOM 4672 C C . THR A 1 599 ? -56.615 -14.042 -8.958 1.00 28.91 599 THR A C 1
ATOM 4674 O O . THR A 1 599 ? -57.175 -13.217 -9.669 1.00 28.91 599 THR A O 1
ATOM 4677 N N . ASP A 1 600 ? -55.623 -14.858 -9.370 1.00 28.34 600 ASP A N 1
ATOM 4678 C CA . ASP A 1 600 ? -55.138 -15.105 -10.751 1.00 28.34 600 ASP A CA 1
ATOM 4679 C C . ASP A 1 600 ? -54.422 -13.936 -11.483 1.00 28.34 600 ASP A C 1
ATOM 4681 O O . ASP A 1 600 ? -54.590 -12.777 -11.129 1.00 28.34 600 ASP A O 1
ATOM 4685 N N . ASN A 1 601 ? -53.569 -14.106 -12.510 1.00 27.98 601 ASN A N 1
ATOM 4686 C CA . ASN A 1 601 ? -52.879 -15.249 -13.163 1.00 27.98 601 ASN A CA 1
ATOM 4687 C C . ASN A 1 601 ? -51.576 -14.680 -13.831 1.00 27.98 601 ASN A C 1
ATOM 4689 O O . ASN A 1 601 ? -51.358 -13.474 -13.747 1.00 27.98 601 ASN A O 1
ATOM 4693 N N . SER A 1 602 ? -50.648 -15.365 -14.521 1.00 28.64 602 SER A N 1
ATOM 4694 C CA . SER A 1 602 ? -50.439 -16.768 -14.951 1.00 28.64 602 SER A CA 1
ATOM 4695 C C . SER A 1 602 ? -48.953 -16.996 -15.295 1.00 28.64 602 SER A C 1
ATOM 4697 O O . SER A 1 602 ? -48.285 -16.051 -15.713 1.00 28.64 602 SER A O 1
ATOM 4699 N N . ALA A 1 603 ? -48.455 -18.239 -15.244 1.00 30.36 603 ALA A N 1
ATOM 4700 C CA . ALA A 1 603 ? -47.159 -18.608 -15.833 1.00 30.36 603 ALA A CA 1
ATOM 4701 C C . ALA A 1 603 ? -47.183 -18.602 -17.379 1.00 30.36 603 ALA A C 1
ATOM 4703 O O . ALA A 1 603 ? -48.159 -19.060 -17.966 1.00 30.36 603 ALA A O 1
ATOM 4704 N N . TRP A 1 604 ? -46.086 -18.153 -18.000 1.00 26.80 604 TRP A N 1
ATOM 4705 C CA . TRP A 1 604 ? -45.681 -18.328 -19.410 1.00 26.80 604 TRP A CA 1
ATOM 4706 C C . TRP A 1 604 ? -44.146 -18.191 -19.467 1.00 26.80 604 TRP A C 1
ATOM 4708 O O . TRP A 1 604 ? -43.599 -17.404 -18.699 1.00 26.80 604 TRP A O 1
ATOM 4718 N N . ASP A 1 605 ? -43.382 -18.807 -20.367 1.00 27.25 605 ASP A N 1
ATOM 4719 C CA . ASP A 1 605 ? -43.458 -20.131 -21.011 1.00 27.25 605 ASP A CA 1
ATOM 4720 C C . ASP A 1 605 ? -42.021 -20.458 -21.509 1.00 27.25 605 ASP A C 1
ATOM 4722 O O . ASP A 1 605 ? -41.137 -19.597 -21.464 1.00 27.25 605 ASP A O 1
ATOM 4726 N N . ALA A 1 606 ? -41.741 -21.684 -21.954 1.00 29.69 606 ALA A N 1
ATOM 4727 C CA . ALA A 1 606 ? -40.421 -22.083 -22.452 1.00 29.69 606 ALA A CA 1
ATOM 4728 C C . ALA A 1 606 ? -40.034 -21.383 -23.778 1.00 29.69 606 ALA A C 1
ATOM 4730 O O . ALA A 1 606 ? -40.883 -21.143 -24.635 1.00 29.69 606 ALA A O 1
ATOM 4731 N N . GLY A 1 607 ? -38.736 -21.101 -23.984 1.00 25.14 607 GLY A N 1
ATOM 4732 C CA . GLY A 1 607 ? -38.286 -20.282 -25.124 1.00 25.14 607 GLY A CA 1
ATOM 4733 C C . GLY A 1 607 ? -36.794 -20.328 -25.486 1.00 25.14 607 GLY A C 1
ATOM 4734 O O . GLY A 1 607 ? -36.178 -19.286 -25.675 1.00 25.14 607 GLY A O 1
ATOM 4735 N N . VAL A 1 608 ? -36.215 -21.522 -25.627 1.00 27.67 608 VAL A N 1
ATOM 4736 C CA . VAL A 1 608 ? -35.023 -21.777 -26.476 1.00 27.67 608 VAL A CA 1
ATOM 4737 C C . VAL A 1 608 ? -35.587 -22.438 -27.753 1.00 27.67 608 VAL A C 1
ATOM 4739 O O . VAL A 1 608 ? -36.453 -23.298 -27.571 1.00 27.67 608 VAL A O 1
ATOM 4742 N N . PRO A 1 609 ? -35.209 -22.087 -29.012 1.00 38.00 609 PRO A N 1
ATOM 4743 C CA . PRO A 1 609 ? -33.854 -21.721 -29.454 1.00 38.00 609 PRO A CA 1
ATOM 4744 C C . PRO A 1 609 ? -33.725 -20.553 -30.464 1.00 38.00 609 PRO A C 1
ATOM 4746 O O . PRO A 1 609 ? -34.664 -20.211 -31.179 1.00 38.00 609 PRO A O 1
ATOM 4749 N N . ALA A 1 610 ? -32.488 -20.078 -30.651 1.00 25.72 610 ALA A N 1
ATOM 4750 C CA . ALA A 1 610 ? -31.941 -19.771 -31.980 1.00 25.72 610 ALA A CA 1
ATOM 4751 C C . ALA A 1 610 ? -30.402 -19.763 -31.934 1.00 25.72 610 ALA A C 1
ATOM 4753 O O . ALA A 1 610 ? -29.791 -18.824 -31.429 1.00 25.72 610 ALA A O 1
ATOM 4754 N N . GLU A 1 611 ? -29.771 -20.802 -32.481 1.00 27.94 611 GLU A N 1
ATOM 4755 C CA . GLU A 1 611 ? -28.357 -20.742 -32.856 1.00 27.94 611 GLU A CA 1
ATOM 4756 C C . GLU A 1 611 ? -28.173 -19.711 -33.980 1.00 27.94 611 GLU A C 1
ATOM 4758 O O . GLU A 1 611 ? -28.966 -19.680 -34.924 1.00 27.94 611 GLU A O 1
ATOM 4763 N N . ASN A 1 612 ? -27.080 -18.944 -33.956 1.00 26.77 612 ASN A N 1
ATOM 4764 C CA . ASN A 1 612 ? -26.323 -18.722 -35.187 1.00 26.77 612 ASN A CA 1
ATOM 4765 C C . ASN A 1 612 ? -24.873 -18.312 -34.910 1.00 26.77 612 ASN A C 1
ATOM 4767 O O . ASN A 1 612 ? -24.586 -17.280 -34.312 1.00 26.77 612 ASN A O 1
ATOM 4771 N N . ASN A 1 613 ? -23.973 -19.158 -35.401 1.00 28.70 613 ASN A N 1
ATOM 4772 C CA . ASN A 1 613 ? -22.523 -19.019 -35.360 1.00 28.70 613 ASN A CA 1
ATOM 4773 C C . ASN A 1 613 ? -22.021 -17.661 -35.882 1.00 28.70 613 ASN A C 1
ATOM 4775 O O . ASN A 1 613 ? -22.419 -17.232 -36.964 1.00 28.70 613 ASN A O 1
ATOM 4779 N N . SER A 1 614 ? -20.973 -17.117 -35.258 1.00 28.70 614 SER A N 1
ATOM 4780 C CA . SER A 1 614 ? -19.650 -17.130 -35.910 1.00 28.70 614 SER A CA 1
ATOM 4781 C C . SER A 1 614 ? -18.508 -16.725 -34.966 1.00 28.70 614 SER A C 1
ATOM 4783 O O . SER A 1 614 ? -18.628 -15.774 -34.204 1.00 28.70 614 SER A O 1
ATOM 4785 N N . ASN A 1 615 ? -17.370 -17.412 -35.129 1.00 30.28 615 ASN A N 1
ATOM 4786 C CA . ASN A 1 615 ? -16.033 -17.067 -34.622 1.00 30.28 615 ASN A CA 1
ATOM 4787 C C . ASN A 1 615 ? -15.676 -17.426 -33.168 1.00 30.28 615 ASN A C 1
ATOM 4789 O O . ASN A 1 615 ? -15.038 -16.639 -32.470 1.00 30.28 615 ASN A O 1
ATOM 4793 N N . ASP A 1 616 ? -15.898 -18.687 -32.787 1.00 29.39 616 ASP A N 1
ATOM 4794 C CA . ASP A 1 616 ? -15.082 -19.318 -31.745 1.00 29.39 616 ASP A CA 1
ATOM 4795 C C . ASP A 1 616 ? -13.603 -19.382 -32.165 1.00 29.39 616 ASP A C 1
ATOM 4797 O O . ASP A 1 616 ? -13.157 -20.259 -32.911 1.00 29.39 616 ASP A O 1
ATOM 4801 N N . LYS A 1 617 ? -12.816 -18.458 -31.616 1.00 33.66 617 LYS A N 1
ATOM 4802 C CA . LYS A 1 617 ? -11.424 -18.707 -31.234 1.00 33.66 617 LYS A CA 1
ATOM 4803 C C . LYS A 1 617 ? -11.283 -18.425 -29.743 1.00 33.66 617 LYS A C 1
ATOM 4805 O O . LYS A 1 617 ? -10.648 -17.449 -29.352 1.00 33.66 617 LYS A O 1
ATOM 4810 N N . VAL A 1 618 ? -11.885 -19.289 -28.924 1.00 32.78 618 VAL A N 1
ATOM 4811 C CA . VAL A 1 618 ? -11.638 -19.310 -27.476 1.00 32.78 618 VAL A CA 1
ATOM 4812 C C . VAL A 1 618 ? -10.130 -19.425 -27.253 1.00 32.78 618 VAL A C 1
ATOM 4814 O O . VAL A 1 618 ? -9.476 -20.328 -27.785 1.00 32.78 618 VAL A O 1
ATOM 4817 N N . GLY A 1 619 ? -9.565 -18.463 -26.526 1.00 31.69 619 GLY A N 1
ATOM 4818 C CA . GLY A 1 619 ? -8.132 -18.394 -26.280 1.00 31.69 619 GLY A CA 1
ATOM 4819 C C . GLY A 1 619 ? -7.662 -19.568 -25.424 1.00 31.69 619 GLY A C 1
ATOM 4820 O O . GLY A 1 619 ? -8.272 -19.902 -24.411 1.00 31.69 619 GLY A O 1
ATOM 4821 N N . PHE A 1 620 ? -6.523 -20.164 -25.784 1.00 34.09 620 PHE A N 1
ATOM 4822 C CA . PHE A 1 620 ? -5.889 -21.210 -24.970 1.00 34.09 620 PHE A CA 1
ATOM 4823 C C . PHE A 1 620 ? -5.472 -20.716 -23.562 1.00 34.09 620 PHE A C 1
ATOM 4825 O O . PHE A 1 620 ? -5.162 -21.540 -22.704 1.00 34.09 620 PHE A O 1
ATOM 4832 N N . SER A 1 621 ? -5.480 -19.401 -23.306 1.00 43.56 621 SER A N 1
ATOM 4833 C CA . SER A 1 621 ? -5.143 -18.770 -22.022 1.00 43.56 621 SER A CA 1
ATOM 4834 C C . SER A 1 621 ? -6.181 -19.029 -20.926 1.00 43.56 621 SER A C 1
ATOM 4836 O O . SER A 1 621 ? -5.811 -19.571 -19.886 1.00 43.56 621 SER A O 1
ATOM 4838 N N . GLU A 1 622 ? -7.461 -18.716 -21.151 1.00 34.91 622 GLU A N 1
ATOM 4839 C CA . GLU A 1 622 ? -8.526 -18.873 -20.140 1.00 34.91 622 GLU A CA 1
ATOM 4840 C C . GLU A 1 622 ? -8.690 -20.338 -19.732 1.00 34.91 622 GLU A C 1
ATOM 4842 O O . GLU A 1 622 ? -8.689 -20.664 -18.546 1.00 34.91 622 GLU A O 1
ATOM 4847 N N . ILE A 1 623 ? -8.689 -21.243 -20.718 1.00 36.06 623 ILE A N 1
ATOM 4848 C CA . ILE A 1 623 ? -8.687 -22.690 -20.480 1.00 36.06 623 ILE A CA 1
ATOM 4849 C C . ILE A 1 623 ? -7.462 -23.089 -19.640 1.00 36.06 623 ILE A C 1
ATOM 4851 O O . ILE A 1 623 ? -7.593 -23.898 -18.726 1.00 36.06 623 ILE A O 1
ATOM 4855 N N . SER A 1 624 ? -6.280 -22.504 -19.877 1.00 48.44 624 SER A N 1
ATOM 4856 C CA . SER A 1 624 ? -5.085 -22.813 -19.079 1.00 48.44 624 SER A CA 1
ATOM 4857 C C . SER A 1 624 ? -5.160 -22.306 -17.634 1.00 48.44 624 SER A C 1
ATOM 4859 O O . SER A 1 624 ? -4.666 -22.990 -16.740 1.00 48.44 624 SER A O 1
ATOM 4861 N N . GLN A 1 625 ? -5.791 -21.156 -17.377 1.00 36.38 625 GLN A N 1
ATOM 4862 C CA . GLN A 1 625 ? -5.902 -20.596 -16.028 1.00 36.38 625 GLN A CA 1
ATOM 4863 C C . GLN A 1 625 ? -6.998 -21.304 -15.228 1.00 36.38 625 GLN A C 1
ATOM 4865 O O . GLN A 1 625 ? -6.746 -21.722 -14.098 1.00 36.38 625 GLN A O 1
ATOM 4870 N N . SER A 1 626 ? -8.155 -21.580 -15.840 1.00 39.59 626 SER A N 1
ATOM 4871 C CA . SER A 1 626 ? -9.190 -22.431 -15.241 1.00 39.59 626 SER A CA 1
ATOM 4872 C C . SER A 1 626 ? -8.679 -23.850 -14.962 1.00 39.59 626 SER A C 1
ATOM 4874 O O . SER A 1 626 ? -8.966 -24.396 -13.899 1.00 39.59 626 SER A O 1
ATOM 4876 N N . LEU A 1 627 ? -7.860 -24.434 -15.851 1.00 40.81 627 LEU A N 1
ATOM 4877 C CA . LEU A 1 627 ? -7.207 -25.726 -15.598 1.00 40.81 627 LEU A CA 1
ATOM 4878 C C . LEU A 1 627 ? -6.140 -25.652 -14.495 1.00 40.81 627 LEU A C 1
ATOM 4880 O O . LEU A 1 627 ? -6.009 -26.609 -13.741 1.00 40.81 627 LEU A O 1
ATOM 4884 N N . ARG A 1 628 ? -5.390 -24.548 -14.359 1.00 43.38 628 ARG A N 1
ATOM 4885 C CA . ARG A 1 628 ? -4.406 -24.365 -13.270 1.00 43.38 628 ARG A CA 1
ATOM 4886 C C . ARG A 1 628 ? -5.077 -24.209 -11.906 1.00 43.38 628 ARG A C 1
ATOM 4888 O O . ARG A 1 628 ? -4.598 -24.809 -10.947 1.00 43.38 628 ARG A O 1
ATOM 4895 N N . VAL A 1 629 ? -6.195 -23.485 -11.830 1.00 44.75 629 VAL A N 1
ATOM 4896 C CA . VAL A 1 629 ? -7.029 -23.394 -10.617 1.00 44.75 629 VAL A CA 1
ATOM 4897 C C . VAL A 1 629 ? -7.644 -24.759 -10.288 1.00 44.75 629 VAL A C 1
ATOM 4899 O O . VAL A 1 629 ? -7.513 -25.228 -9.162 1.00 44.75 629 VAL A O 1
ATOM 4902 N N . ALA A 1 630 ? -8.223 -25.458 -11.272 1.00 40.50 630 ALA A N 1
ATOM 4903 C CA . ALA A 1 630 ? -8.763 -26.810 -11.082 1.00 40.50 630 ALA A CA 1
ATOM 4904 C C . ALA A 1 630 ? -7.690 -27.867 -10.735 1.00 40.50 630 ALA A C 1
ATOM 4906 O O . ALA A 1 630 ? -8.008 -28.897 -10.145 1.00 40.50 630 ALA A O 1
ATOM 4907 N N . ALA A 1 631 ? -6.422 -27.620 -11.079 1.00 44.31 631 ALA A N 1
ATOM 4908 C CA . ALA A 1 631 ? -5.275 -28.449 -10.707 1.00 44.31 631 ALA A CA 1
ATOM 4909 C C . ALA A 1 631 ? -4.599 -28.028 -9.383 1.00 44.31 631 ALA A C 1
ATOM 4911 O O . ALA A 1 631 ? -3.581 -28.616 -9.019 1.00 44.31 631 ALA A O 1
ATOM 4912 N N . GLY A 1 632 ? -5.117 -27.013 -8.678 1.00 43.81 632 GLY A N 1
ATOM 4913 C CA . GLY A 1 632 ? -4.556 -26.519 -7.413 1.00 43.81 632 GLY A CA 1
ATOM 4914 C C . GLY A 1 632 ? -3.196 -25.816 -7.535 1.00 43.81 632 GLY A C 1
ATOM 4915 O O . GLY A 1 632 ? -2.505 -25.653 -6.533 1.00 43.81 632 GLY A O 1
ATOM 4916 N N . LEU A 1 633 ? -2.793 -25.410 -8.745 1.00 49.56 633 LEU A N 1
ATOM 4917 C CA . LEU A 1 633 ? -1.494 -24.775 -9.020 1.00 49.56 633 LEU A CA 1
ATOM 4918 C C . LEU A 1 633 ? -1.470 -23.268 -8.726 1.00 49.56 633 LEU A C 1
ATOM 4920 O O . LEU A 1 633 ? -0.395 -22.678 -8.699 1.00 49.56 633 LEU A O 1
ATOM 4924 N N . ILE A 1 634 ? -2.638 -22.648 -8.544 1.00 58.56 634 ILE A N 1
ATOM 4925 C CA . ILE A 1 634 ? -2.809 -21.256 -8.108 1.00 58.56 634 ILE A CA 1
ATOM 4926 C C . ILE A 1 634 ? -3.975 -21.251 -7.104 1.00 58.56 634 ILE A C 1
ATOM 4928 O O . ILE A 1 634 ? -5.021 -21.824 -7.431 1.00 58.56 634 ILE A O 1
ATOM 4932 N N . PRO A 1 635 ? -3.834 -20.661 -5.901 1.00 73.81 635 PRO A N 1
ATOM 4933 C CA . PRO A 1 635 ? -4.941 -20.524 -4.958 1.00 73.81 635 PRO A CA 1
ATOM 4934 C C . PRO A 1 635 ? -6.109 -19.702 -5.520 1.00 73.81 635 PRO A C 1
ATOM 4936 O O . PRO A 1 635 ? -5.914 -18.728 -6.243 1.00 73.81 635 PRO A O 1
ATOM 4939 N N . GLN A 1 636 ? -7.334 -20.057 -5.136 1.00 82.50 636 GLN A N 1
ATOM 4940 C CA . GLN A 1 636 ? -8.494 -19.176 -5.264 1.00 82.50 636 GLN A CA 1
ATOM 4941 C C . GLN A 1 636 ? -8.426 -18.131 -4.152 1.00 82.50 636 GLN A C 1
ATOM 4943 O O . GLN A 1 636 ? -8.428 -18.502 -2.980 1.00 82.50 636 GLN A O 1
ATOM 4948 N N . SER A 1 637 ? -8.375 -16.849 -4.496 1.00 91.06 637 SER A N 1
ATOM 4949 C CA . SER A 1 637 ? -8.331 -15.749 -3.531 1.00 91.06 637 SER A CA 1
ATOM 4950 C C . SER A 1 637 ? -9.656 -14.990 -3.449 1.00 91.06 637 SER A C 1
ATOM 4952 O O . SER A 1 637 ? -10.489 -15.050 -4.356 1.00 91.06 637 SER A O 1
ATOM 4954 N N . GLY A 1 638 ? -9.864 -14.275 -2.347 1.00 89.12 638 GLY A N 1
ATOM 4955 C CA . GLY A 1 638 ? -11.037 -13.435 -2.147 1.00 89.12 638 GLY A CA 1
ATOM 4956 C C . GLY A 1 638 ? -10.904 -12.505 -0.946 1.00 89.12 638 GLY A C 1
ATOM 4957 O O . GLY A 1 638 ? -9.999 -12.638 -0.126 1.00 89.12 638 GLY A O 1
ATOM 4958 N N . PHE A 1 639 ? -11.843 -11.569 -0.845 1.00 93.06 639 PHE A N 1
ATOM 4959 C CA . PHE A 1 639 ? -12.042 -10.733 0.334 1.00 93.06 639 PHE A CA 1
ATOM 4960 C C . PHE A 1 639 ? -13.408 -11.039 0.946 1.00 93.06 639 PHE A C 1
ATOM 4962 O O . PHE A 1 639 ? -14.394 -11.194 0.223 1.00 93.06 639 PHE A O 1
ATOM 4969 N N . LEU A 1 640 ? -13.471 -11.077 2.274 1.00 92.62 640 LEU A N 1
ATOM 4970 C CA . LEU A 1 640 ? -14.707 -11.114 3.048 1.00 92.62 640 LEU A CA 1
ATOM 4971 C C . LEU A 1 640 ? -14.862 -9.799 3.812 1.00 92.62 640 LEU A C 1
ATOM 4973 O O . LEU A 1 640 ? -14.015 -9.474 4.636 1.00 92.62 640 LEU A O 1
ATOM 4977 N N . GLU A 1 641 ? -15.944 -9.062 3.567 1.00 91.06 641 GLU A N 1
ATOM 4978 C CA . GLU A 1 641 ? -16.352 -7.954 4.436 1.00 91.06 641 GLU A CA 1
ATOM 4979 C C . GLU A 1 641 ? -16.971 -8.524 5.722 1.00 91.06 641 GLU A C 1
ATOM 4981 O O . GLU A 1 641 ? -18.033 -9.147 5.686 1.00 91.06 641 GLU A O 1
ATOM 4986 N N . MET A 1 642 ? -16.292 -8.314 6.847 1.00 88.88 642 MET A N 1
ATOM 4987 C CA . MET A 1 642 ? -16.727 -8.730 8.178 1.00 88.88 642 MET A CA 1
ATOM 4988 C C . MET A 1 642 ? -17.907 -7.894 8.687 1.00 88.88 642 MET A C 1
ATOM 4990 O O . MET A 1 642 ? -18.203 -6.801 8.193 1.00 88.88 642 MET A O 1
ATOM 4994 N N . SER A 1 643 ? -18.565 -8.377 9.741 1.00 84.69 643 SER A N 1
ATOM 4995 C CA . SER A 1 643 ? -19.655 -7.683 10.436 1.00 84.69 643 SER A CA 1
ATOM 4996 C C . SER A 1 643 ? -19.289 -6.266 10.914 1.00 84.69 643 SER A C 1
ATOM 4998 O O . SER A 1 643 ? -20.151 -5.384 10.920 1.00 84.69 643 SER A O 1
ATOM 5000 N N . ASP A 1 644 ? -18.013 -6.025 11.238 1.00 79.38 644 ASP A N 1
ATOM 5001 C CA . ASP A 1 644 ? -17.442 -4.727 11.632 1.00 79.38 644 ASP A CA 1
ATOM 5002 C C . ASP A 1 644 ? -16.947 -3.856 10.455 1.00 79.38 644 ASP A C 1
ATOM 5004 O O . ASP A 1 644 ? -16.424 -2.762 10.678 1.00 79.38 644 ASP A O 1
ATOM 5008 N N . LYS A 1 645 ? -17.164 -4.313 9.212 1.00 80.12 645 LYS A N 1
ATOM 5009 C CA . LYS A 1 645 ? -16.737 -3.705 7.939 1.00 80.12 645 LYS A CA 1
ATOM 5010 C C . LYS A 1 645 ? -15.242 -3.777 7.617 1.00 80.12 645 LYS A C 1
ATOM 5012 O O . LYS A 1 645 ? -14.839 -3.214 6.602 1.00 80.12 645 LYS A O 1
ATOM 5017 N N . ALA A 1 646 ? -14.431 -4.509 8.383 1.00 83.31 646 ALA A N 1
ATOM 5018 C CA . ALA A 1 646 ? -13.083 -4.865 7.938 1.00 83.31 646 ALA A CA 1
ATOM 5019 C C . ALA A 1 646 ? -13.154 -5.872 6.778 1.00 83.31 646 ALA A C 1
ATOM 5021 O O . ALA A 1 646 ? -13.840 -6.889 6.890 1.00 83.31 646 ALA A O 1
ATOM 5022 N N . ARG A 1 647 ? -12.434 -5.646 5.674 1.00 89.69 647 ARG A N 1
ATOM 5023 C CA . ARG A 1 647 ? -12.237 -6.684 4.653 1.00 89.69 647 ARG A CA 1
ATOM 5024 C C . ARG A 1 647 ? -11.058 -7.563 5.042 1.00 89.69 647 ARG A C 1
ATOM 5026 O O . ARG A 1 647 ? -9.940 -7.073 5.184 1.00 89.69 647 ARG A O 1
ATOM 5033 N N . ILE A 1 648 ? -11.303 -8.861 5.159 1.00 92.19 648 ILE A N 1
ATOM 5034 C CA . ILE A 1 648 ? -10.277 -9.870 5.410 1.00 92.19 648 ILE A CA 1
ATOM 5035 C C . ILE A 1 648 ? -9.974 -10.619 4.118 1.00 92.19 648 ILE A C 1
ATOM 5037 O O . ILE A 1 648 ? -10.870 -11.190 3.491 1.00 92.19 648 ILE A O 1
ATOM 5041 N N . TYR A 1 649 ? -8.707 -10.599 3.718 1.00 94.81 649 TYR A N 1
ATOM 5042 C CA . TYR A 1 649 ? -8.210 -11.319 2.558 1.00 94.81 649 TYR A CA 1
ATOM 5043 C C . TYR A 1 649 ? -7.938 -12.787 2.897 1.00 94.81 649 TYR A C 1
ATOM 5045 O O . TYR A 1 649 ? -7.314 -13.090 3.916 1.00 94.81 649 TYR A O 1
ATOM 5053 N N . TYR A 1 650 ? -8.361 -13.701 2.027 1.00 96.56 650 TYR A N 1
ATOM 5054 C CA . TYR A 1 650 ? -8.113 -15.132 2.172 1.00 96.56 650 TYR A CA 1
ATOM 5055 C C . TYR A 1 650 ? -7.799 -15.811 0.838 1.00 96.56 650 TYR A C 1
ATOM 5057 O O . TYR A 1 650 ? -8.184 -15.355 -0.239 1.00 96.56 650 TYR A O 1
ATOM 5065 N N . GLU A 1 651 ? -7.135 -16.958 0.930 1.00 95.38 651 GLU A N 1
ATOM 5066 C CA . GLU A 1 651 ? -6.793 -17.836 -0.180 1.00 95.38 651 GLU A CA 1
ATOM 5067 C C . GLU A 1 651 ? -7.123 -19.292 0.157 1.00 95.38 651 GLU A C 1
ATOM 5069 O O . GLU A 1 651 ? -6.999 -19.731 1.302 1.00 95.38 651 GLU A O 1
ATOM 5074 N N . ILE A 1 652 ? -7.522 -20.056 -0.858 1.00 94.75 652 ILE A N 1
ATOM 5075 C CA . ILE A 1 652 ? -7.924 -21.459 -0.757 1.00 94.75 652 ILE A CA 1
ATOM 5076 C C . ILE A 1 652 ? -7.215 -22.258 -1.849 1.00 94.75 652 ILE A C 1
ATOM 5078 O O . ILE A 1 652 ? -7.274 -21.896 -3.022 1.00 94.75 652 ILE A O 1
ATOM 5082 N N . SER A 1 653 ? -6.572 -23.368 -1.496 1.00 91.50 653 SER A N 1
ATOM 5083 C CA . SER A 1 653 ? -6.011 -24.308 -2.469 1.00 91.50 653 SER A CA 1
ATOM 5084 C C . SER A 1 653 ? -6.222 -25.751 -2.027 1.00 91.50 653 SER A C 1
ATOM 5086 O O . SER A 1 653 ? -6.140 -26.076 -0.843 1.00 91.50 653 SER A O 1
ATOM 5088 N N . GLY A 1 654 ? -6.467 -26.626 -3.000 1.00 89.06 654 GLY A N 1
ATOM 5089 C CA . GLY A 1 654 ? -6.719 -28.039 -2.752 1.00 89.06 654 GLY A CA 1
ATOM 5090 C C . GLY A 1 654 ? -8.158 -28.362 -2.367 1.00 89.06 654 GLY A C 1
ATOM 5091 O O . GLY A 1 654 ? -9.019 -27.494 -2.231 1.00 89.06 654 GLY A O 1
ATOM 5092 N N . GLU A 1 655 ? -8.393 -29.655 -2.184 1.00 83.38 655 GLU A N 1
ATOM 5093 C CA . GLU A 1 655 ? -9.686 -30.250 -1.855 1.00 83.38 655 GLU A CA 1
ATOM 5094 C C . GLU A 1 655 ? -9.508 -31.272 -0.726 1.00 83.38 655 GLU A C 1
ATOM 5096 O O . GLU A 1 655 ? -8.414 -31.797 -0.511 1.00 83.38 655 GLU A O 1
ATOM 5101 N N . GLY A 1 656 ? -10.590 -31.586 -0.011 1.00 93.56 656 GLY A N 1
ATOM 5102 C CA . GLY A 1 656 ? -10.575 -32.525 1.117 1.00 93.56 656 GLY A CA 1
ATOM 5103 C C . GLY A 1 656 ? -10.925 -31.861 2.453 1.00 93.56 656 GLY A C 1
ATOM 5104 O O . GLY A 1 656 ? -11.611 -30.835 2.462 1.00 93.56 656 GLY A O 1
ATOM 5105 N N . PRO A 1 657 ? -10.502 -32.435 3.598 1.00 96.31 657 PRO A N 1
ATOM 5106 C CA . PRO A 1 657 ? -10.777 -31.859 4.911 1.00 96.31 657 PRO A CA 1
ATOM 5107 C C . PRO A 1 657 ? -10.192 -30.439 5.013 1.00 96.31 657 PRO A C 1
ATOM 5109 O O . PRO A 1 657 ? -9.049 -30.235 4.594 1.00 96.31 657 PRO A O 1
ATOM 5112 N N . PRO A 1 658 ? -10.943 -29.453 5.530 1.00 98.06 658 PRO A N 1
ATOM 5113 C CA . PRO A 1 658 ? -10.470 -28.078 5.594 1.00 98.06 658 PRO A CA 1
ATOM 5114 C C . PRO A 1 658 ? -9.377 -27.909 6.654 1.00 98.06 658 PRO A C 1
ATOM 5116 O O . PRO A 1 658 ? -9.527 -28.352 7.795 1.00 98.06 658 PRO A O 1
ATOM 5119 N N . LEU A 1 659 ? -8.291 -27.243 6.265 1.00 98.44 659 LEU A N 1
ATOM 5120 C CA . LEU A 1 659 ? -7.152 -26.895 7.113 1.00 98.44 659 LEU A CA 1
ATOM 5121 C C . LEU A 1 659 ? -6.915 -25.387 7.034 1.00 98.44 659 LEU A C 1
ATOM 5123 O O . LEU A 1 659 ? -6.499 -24.895 5.991 1.00 98.44 659 LEU A O 1
ATOM 5127 N N . VAL A 1 660 ? -7.152 -24.665 8.128 1.00 98.62 660 VAL A N 1
ATOM 5128 C CA . VAL A 1 660 ? -6.854 -23.232 8.229 1.00 98.62 660 VAL A CA 1
ATOM 5129 C C . VAL A 1 660 ? -5.423 -23.023 8.715 1.00 98.62 660 VAL A C 1
ATOM 5131 O O . VAL A 1 660 ? -5.032 -23.594 9.733 1.00 98.62 660 VAL A O 1
ATOM 5134 N N . LEU A 1 661 ? -4.670 -22.173 8.021 1.00 98.31 661 LEU A N 1
ATOM 5135 C CA . LEU A 1 661 ? -3.338 -21.706 8.395 1.00 98.31 661 LEU A CA 1
ATOM 5136 C C . LEU A 1 661 ? -3.406 -20.226 8.816 1.00 98.31 661 LEU A C 1
ATOM 5138 O O . LEU A 1 661 ? -3.804 -19.370 8.023 1.00 98.31 661 LEU A O 1
ATOM 5142 N N . ILE A 1 662 ? -3.020 -19.932 10.060 1.00 97.06 662 ILE A N 1
ATOM 5143 C CA . ILE A 1 662 ? -3.036 -18.599 10.684 1.00 97.06 662 ILE A CA 1
ATOM 5144 C C . ILE A 1 662 ? -1.586 -18.161 10.905 1.00 97.06 662 ILE A C 1
ATOM 5146 O O . ILE A 1 662 ? -0.861 -18.807 11.663 1.00 97.06 662 ILE A O 1
ATOM 5150 N N . HIS A 1 663 ? -1.131 -17.132 10.186 1.00 93.75 663 HIS A N 1
ATOM 5151 C CA . HIS A 1 663 ? 0.285 -16.734 10.161 1.00 93.75 663 HIS A CA 1
ATOM 5152 C C . HIS A 1 663 ? 0.761 -16.102 11.479 1.00 93.75 663 HIS A C 1
ATOM 5154 O O . HIS A 1 663 ? -0.039 -15.775 12.359 1.00 93.75 663 HIS A O 1
ATOM 5160 N N . GLY A 1 664 ? 2.079 -15.977 11.631 1.00 88.81 664 GLY A N 1
ATOM 5161 C CA . GLY A 1 664 ? 2.684 -15.309 12.774 1.00 88.81 664 GLY A CA 1
ATOM 5162 C C . GLY A 1 664 ? 2.887 -13.815 12.526 1.00 88.81 664 GLY A C 1
ATOM 5163 O O . GLY A 1 664 ? 2.382 -13.235 11.563 1.00 88.81 664 GLY A O 1
ATOM 5164 N N . GLY A 1 665 ? 3.635 -13.179 13.427 1.00 82.44 665 GLY A N 1
ATOM 5165 C CA . GLY A 1 665 ? 4.078 -11.792 13.284 1.00 82.44 665 GLY A CA 1
ATOM 5166 C C . GLY A 1 665 ? 5.358 -11.674 12.456 1.00 82.44 665 GLY A C 1
ATOM 5167 O O . GLY A 1 665 ? 6.304 -11.035 12.910 1.00 82.44 665 GLY A O 1
ATOM 5168 N N . GLU A 1 666 ? 5.432 -12.352 11.306 1.00 73.69 666 GLU A N 1
ATOM 5169 C CA . GLU A 1 666 ? 6.583 -12.239 10.406 1.00 73.69 666 GLU A CA 1
ATOM 5170 C C . GLU A 1 666 ? 6.664 -10.839 9.779 1.00 73.69 666 GLU A C 1
ATOM 5172 O O . GLU A 1 666 ? 5.648 -10.203 9.492 1.00 73.69 666 GLU A O 1
ATOM 5177 N N . TYR A 1 667 ? 7.887 -10.414 9.467 1.00 65.31 667 TYR A N 1
ATOM 5178 C CA . TYR A 1 667 ? 8.157 -9.234 8.652 1.00 65.31 667 TYR A CA 1
ATOM 5179 C C . TYR A 1 667 ? 8.786 -9.661 7.321 1.00 65.31 667 TYR A C 1
ATOM 5181 O O . TYR A 1 667 ? 9.567 -10.615 7.263 1.00 65.31 667 TYR A O 1
ATOM 5189 N N . GLU A 1 668 ? 8.424 -8.977 6.241 1.00 55.41 668 GLU A N 1
ATOM 5190 C CA . GLU A 1 668 ? 9.198 -8.938 5.003 1.00 55.41 668 GLU A CA 1
ATOM 5191 C C . GLU A 1 668 ? 10.558 -8.264 5.247 1.00 55.41 668 GLU A C 1
ATOM 5193 O O . GLU A 1 668 ? 10.744 -7.528 6.218 1.00 55.41 668 GLU A O 1
ATOM 5198 N N . SER A 1 669 ? 11.520 -8.486 4.347 1.00 43.28 669 SER A N 1
ATOM 5199 C CA . SER A 1 669 ? 12.845 -7.846 4.415 1.00 43.28 669 SER A CA 1
ATOM 5200 C C . SER A 1 669 ? 12.783 -6.313 4.351 1.00 43.28 669 SER A C 1
ATOM 5202 O O . SER A 1 669 ? 13.686 -5.651 4.850 1.00 43.28 669 SER A O 1
ATOM 5204 N N . ASN A 1 670 ? 11.699 -5.756 3.801 1.00 43.06 670 ASN A N 1
ATOM 5205 C CA . ASN A 1 670 ? 11.398 -4.321 3.754 1.00 43.06 670 ASN A CA 1
ATOM 5206 C C . ASN A 1 670 ? 10.661 -3.789 5.009 1.00 43.06 670 ASN A C 1
ATOM 5208 O O . ASN A 1 670 ? 10.166 -2.664 5.000 1.00 43.06 670 ASN A O 1
ATOM 5212 N N . GLY A 1 671 ? 10.515 -4.597 6.066 1.00 39.84 671 GLY A N 1
ATOM 5213 C CA . GLY A 1 671 ? 9.849 -4.203 7.312 1.00 39.84 671 GLY A CA 1
ATOM 5214 C C . GLY A 1 671 ? 8.314 -4.189 7.275 1.00 39.84 671 GLY A C 1
ATOM 5215 O O . GLY A 1 671 ? 7.698 -3.863 8.291 1.00 39.84 671 GLY A O 1
ATOM 5216 N N . GLN A 1 672 ? 7.667 -4.564 6.166 1.00 55.31 672 GLN A N 1
ATOM 5217 C CA . GLN A 1 672 ? 6.213 -4.765 6.138 1.00 55.31 672 GLN A CA 1
ATOM 5218 C C . GLN A 1 672 ? 5.812 -6.055 6.863 1.00 55.31 672 GLN A C 1
ATOM 5220 O O . GLN A 1 672 ? 6.552 -7.033 6.875 1.00 55.31 672 GLN A O 1
ATOM 5225 N N . LEU A 1 673 ? 4.613 -6.088 7.445 1.00 64.31 673 LEU A N 1
ATOM 5226 C CA . LEU A 1 673 ? 4.069 -7.291 8.079 1.00 64.31 673 LEU A CA 1
ATOM 5227 C C . LEU A 1 673 ? 3.646 -8.318 7.020 1.00 64.31 673 LEU A C 1
ATOM 5229 O O . LEU A 1 673 ? 2.778 -8.019 6.191 1.00 64.31 673 LEU A O 1
ATOM 5233 N N . LYS A 1 674 ? 4.199 -9.538 7.070 1.00 78.00 674 LYS A N 1
ATOM 5234 C CA . LYS A 1 674 ? 3.751 -10.616 6.176 1.00 78.00 674 LYS A CA 1
ATOM 5235 C C . LYS A 1 674 ? 2.314 -11.009 6.504 1.00 78.00 674 LYS A C 1
ATOM 5237 O O . LYS A 1 674 ? 1.886 -10.991 7.657 1.00 78.00 674 LYS A O 1
ATOM 5242 N N . GLY A 1 675 ? 1.592 -11.401 5.463 1.00 84.69 675 GLY A N 1
ATOM 5243 C CA . GLY A 1 675 ? 0.294 -12.049 5.581 1.00 84.69 675 GLY A CA 1
ATOM 5244 C C . GLY A 1 675 ? 0.421 -13.565 5.484 1.00 84.69 675 GLY A C 1
ATOM 5245 O O . GLY A 1 675 ? 1.484 -14.154 5.678 1.00 84.69 675 GLY A O 1
ATOM 5246 N N . CYS A 1 676 ? -0.659 -14.211 5.060 1.00 89.19 676 CYS A N 1
ATOM 5247 C CA . CYS A 1 676 ? -0.709 -15.645 4.808 1.00 89.19 676 CYS A CA 1
ATOM 5248 C C . CYS A 1 676 ? 0.252 -16.154 3.718 1.00 89.19 676 CYS A C 1
ATOM 5250 O O . CYS A 1 676 ? 0.443 -17.367 3.598 1.00 89.19 676 CYS A O 1
ATOM 5252 N N . SER A 1 677 ? 0.892 -15.269 2.949 1.00 87.56 677 SER A N 1
ATOM 5253 C CA . SER A 1 677 ? 1.968 -15.620 2.014 1.00 87.56 677 SER A CA 1
ATOM 5254 C C . SER A 1 677 ? 3.126 -16.365 2.693 1.00 87.56 677 SER A C 1
ATOM 5256 O O . SER A 1 677 ? 3.738 -17.223 2.059 1.00 87.56 677 SER A O 1
ATOM 5258 N N . SER A 1 678 ? 3.376 -16.149 3.992 1.00 89.12 678 SER A N 1
ATOM 5259 C CA . SER A 1 678 ? 4.392 -16.899 4.752 1.00 89.12 678 SER A CA 1
ATOM 5260 C C . SER A 1 678 ? 4.117 -18.407 4.853 1.00 89.12 678 SER A C 1
ATOM 5262 O O . SER A 1 678 ? 5.030 -19.190 5.113 1.00 89.12 678 SER A O 1
ATOM 5264 N N . TRP A 1 679 ? 2.882 -18.838 4.573 1.00 94.81 679 TRP A N 1
ATOM 5265 C CA . TRP A 1 679 ? 2.493 -20.244 4.478 1.00 94.81 679 TRP A CA 1
ATOM 5266 C C . TRP A 1 679 ? 2.685 -20.863 3.085 1.00 94.81 679 TRP A C 1
ATOM 5268 O O . TRP A 1 679 ? 2.194 -21.966 2.856 1.00 94.81 679 TRP A O 1
ATOM 5278 N N . GLU A 1 680 ? 3.349 -20.206 2.128 1.00 91.75 680 GLU A N 1
ATOM 5279 C CA . GLU A 1 680 ? 3.513 -20.745 0.764 1.00 91.75 680 GLU A CA 1
ATOM 5280 C C . GLU A 1 680 ? 4.089 -22.177 0.712 1.00 91.75 680 GLU A C 1
ATOM 5282 O O . GLU A 1 680 ? 3.478 -23.028 0.053 1.00 91.75 680 GLU A O 1
ATOM 5287 N N . PRO A 1 681 ? 5.157 -22.531 1.462 1.00 92.00 681 PRO A N 1
ATOM 5288 C CA . PRO A 1 681 ? 5.677 -23.900 1.471 1.00 92.00 681 PRO A CA 1
ATOM 5289 C C . PRO A 1 681 ? 4.681 -24.924 2.037 1.00 92.00 681 PRO A C 1
ATOM 5291 O O . PRO A 1 681 ? 4.701 -26.095 1.653 1.00 92.00 681 PRO A O 1
ATOM 5294 N N . GLN A 1 682 ? 3.803 -24.509 2.954 1.00 96.62 682 GLN A N 1
ATOM 5295 C CA . GLN A 1 682 ? 2.747 -25.347 3.528 1.00 96.62 682 GLN A CA 1
ATOM 5296 C C . GLN A 1 682 ? 1.576 -25.498 2.551 1.00 96.62 682 GLN A C 1
ATOM 5298 O O . GLN A 1 682 ? 1.099 -26.613 2.339 1.00 96.62 682 GLN A O 1
ATOM 5303 N N . MET A 1 683 ? 1.150 -24.403 1.917 1.00 93.31 683 MET A N 1
ATOM 5304 C CA . MET A 1 683 ? 0.066 -24.352 0.932 1.00 93.31 683 MET A CA 1
ATOM 5305 C C . MET A 1 683 ? 0.342 -25.324 -0.224 1.00 93.31 683 MET A C 1
ATOM 5307 O O . MET A 1 683 ? -0.474 -26.204 -0.498 1.00 93.31 683 MET A O 1
ATOM 5311 N N . GLN A 1 684 ? 1.533 -25.250 -0.830 1.00 87.44 684 GLN A N 1
ATOM 5312 C CA . GLN A 1 684 ? 1.931 -26.107 -1.958 1.00 87.44 684 GLN A CA 1
ATOM 5313 C C . GLN A 1 684 ? 2.095 -27.596 -1.601 1.00 87.44 684 GLN A C 1
ATOM 5315 O O . GLN A 1 684 ? 1.946 -28.468 -2.464 1.00 87.44 684 GLN A O 1
ATOM 5320 N N . ALA A 1 685 ? 2.433 -27.908 -0.346 1.00 91.38 685 ALA A N 1
ATOM 5321 C CA . ALA A 1 685 ? 2.650 -29.282 0.103 1.00 91.38 685 ALA A CA 1
ATOM 5322 C C . ALA A 1 685 ? 1.362 -29.963 0.595 1.00 91.38 685 ALA A C 1
ATOM 5324 O O . ALA A 1 685 ? 1.166 -31.160 0.366 1.00 91.38 685 ALA A O 1
ATOM 5325 N N . LEU A 1 686 ? 0.493 -29.217 1.282 1.00 93.38 686 LEU A N 1
ATOM 5326 C CA . LEU A 1 686 ? -0.675 -29.750 1.986 1.00 93.38 686 LEU A CA 1
ATOM 5327 C C . LEU A 1 686 ? -1.964 -29.702 1.146 1.00 93.38 686 LEU A C 1
ATOM 5329 O O . LEU A 1 686 ? -2.856 -30.517 1.390 1.00 93.38 686 LEU A O 1
ATOM 5333 N N . ASN A 1 687 ? -2.046 -28.859 0.106 1.00 91.62 687 ASN A N 1
ATOM 5334 C CA . ASN A 1 687 ? -3.209 -28.782 -0.800 1.00 91.62 687 ASN A CA 1
ATOM 5335 C C . ASN A 1 687 ? -3.523 -30.090 -1.560 1.00 91.62 687 ASN A C 1
ATOM 5337 O O . ASN A 1 687 ? -4.609 -30.263 -2.108 1.00 91.62 687 ASN A O 1
ATOM 5341 N N . ARG A 1 688 ? -2.589 -31.047 -1.576 1.00 88.25 688 ARG A N 1
ATOM 5342 C CA . ARG A 1 688 ? -2.779 -32.387 -2.157 1.00 88.25 688 ARG A CA 1
ATOM 5343 C C . ARG A 1 688 ? -3.565 -33.344 -1.255 1.00 88.25 688 ARG A C 1
ATOM 5345 O O . ARG A 1 688 ? -3.895 -34.443 -1.695 1.00 88.25 688 ARG A O 1
ATOM 5352 N N . GLN A 1 689 ? -3.786 -32.973 0.006 1.00 93.69 689 GLN A N 1
ATOM 5353 C CA . GLN A 1 689 ? -4.443 -33.796 1.033 1.00 93.69 689 GLN A CA 1
ATOM 5354 C C . GLN A 1 689 ? -5.611 -33.073 1.718 1.00 93.69 689 GLN A C 1
ATOM 5356 O O . GLN A 1 689 ? -6.525 -33.729 2.217 1.00 93.69 689 GLN A O 1
ATOM 5361 N N . PHE A 1 690 ? -5.561 -31.741 1.770 1.00 96.19 690 PHE A N 1
ATOM 5362 C CA . PHE A 1 690 ? -6.486 -30.890 2.506 1.00 96.19 690 PHE A CA 1
ATOM 5363 C C . PHE A 1 690 ? -6.993 -29.757 1.615 1.00 96.19 690 PHE A C 1
ATOM 5365 O O . PHE A 1 690 ? -6.275 -29.278 0.736 1.00 96.19 690 PHE A O 1
ATOM 5372 N N . LYS A 1 691 ? -8.192 -29.252 1.920 1.00 96.56 691 LYS A N 1
ATOM 5373 C CA . LYS A 1 691 ? -8.627 -27.934 1.453 1.00 96.56 691 LYS A CA 1
ATOM 5374 C C . LYS A 1 691 ? -7.941 -26.891 2.333 1.00 96.56 691 LYS A C 1
ATOM 5376 O O . LYS A 1 691 ? -8.440 -26.553 3.407 1.00 96.56 691 LYS A O 1
ATOM 5381 N N . VAL A 1 692 ? -6.753 -26.457 1.925 1.00 97.62 692 VAL A N 1
ATOM 5382 C CA . VAL A 1 692 ? -5.944 -25.510 2.695 1.00 97.62 692 VAL A CA 1
ATOM 5383 C C . VAL A 1 692 ? -6.511 -24.113 2.499 1.00 97.62 692 VAL A C 1
ATOM 5385 O O . VAL A 1 692 ? -6.706 -23.663 1.372 1.00 97.62 692 VAL A O 1
ATOM 5388 N N . ILE A 1 693 ? -6.791 -23.444 3.608 1.00 98.19 693 ILE A N 1
ATOM 5389 C CA . ILE A 1 693 ? -7.306 -22.082 3.683 1.00 98.19 693 ILE A CA 1
ATOM 5390 C C . ILE A 1 693 ? -6.281 -21.281 4.464 1.00 98.19 693 ILE A C 1
ATOM 5392 O O . ILE A 1 693 ? -5.845 -21.698 5.533 1.00 98.19 693 ILE A O 1
ATOM 5396 N N . ARG A 1 694 ? -5.897 -20.123 3.956 1.00 96.94 694 ARG A N 1
ATOM 5397 C CA . ARG A 1 694 ? -4.974 -19.218 4.635 1.00 96.94 694 ARG A CA 1
ATOM 5398 C C . ARG A 1 694 ? -5.512 -17.803 4.492 1.00 96.94 694 ARG A C 1
ATOM 5400 O O . ARG A 1 694 ? -6.100 -17.488 3.463 1.00 96.94 694 ARG A O 1
ATOM 5407 N N . TYR A 1 695 ? -5.387 -16.979 5.521 1.00 96.38 695 TYR A N 1
ATOM 5408 C CA . TYR A 1 695 ? -5.942 -15.627 5.501 1.00 96.38 695 TYR A CA 1
ATOM 5409 C C . TYR A 1 695 ? -5.002 -14.644 6.176 1.00 96.38 695 TYR A C 1
ATOM 5411 O O . TYR A 1 695 ? -4.270 -15.011 7.097 1.00 96.38 695 TYR A O 1
ATOM 5419 N N . ASP A 1 696 ? -5.011 -13.414 5.684 1.00 92.62 696 ASP A N 1
ATOM 5420 C CA . ASP A 1 696 ? -4.284 -12.316 6.300 1.00 92.62 696 ASP A CA 1
ATOM 5421 C C . ASP A 1 696 ? -5.061 -11.898 7.554 1.00 92.62 696 ASP A C 1
ATOM 5423 O O . ASP A 1 696 ? -6.234 -11.525 7.470 1.00 92.62 696 ASP A O 1
ATOM 5427 N N . ILE A 1 697 ? -4.445 -11.978 8.733 1.00 90.44 697 ILE A N 1
ATOM 5428 C CA . ILE A 1 697 ? -5.059 -11.507 9.980 1.00 90.44 697 ILE A CA 1
ATOM 5429 C C . ILE A 1 697 ? -5.358 -10.004 9.839 1.00 90.44 697 ILE A C 1
ATOM 5431 O O . ILE A 1 697 ? -4.607 -9.282 9.186 1.00 90.44 697 ILE A O 1
ATOM 5435 N N . ARG A 1 698 ? -6.444 -9.509 10.451 1.00 87.88 698 ARG A N 1
ATOM 5436 C CA . ARG A 1 698 ? -6.797 -8.076 10.457 1.00 87.88 698 ARG A CA 1
ATOM 5437 C C . ARG A 1 698 ? -5.575 -7.191 10.739 1.00 87.88 698 ARG A C 1
ATOM 5439 O O . ARG A 1 698 ? -4.946 -7.334 11.787 1.00 87.88 698 ARG A O 1
ATOM 5446 N N . GLY A 1 699 ? -5.289 -6.256 9.834 1.00 80.81 699 GLY A N 1
ATOM 5447 C CA . GLY A 1 699 ? -4.154 -5.337 9.933 1.00 80.81 699 GLY A CA 1
ATOM 5448 C C . GLY A 1 699 ? -2.790 -5.906 9.531 1.00 80.81 699 GLY A C 1
ATOM 5449 O O . GLY A 1 699 ? -1.776 -5.260 9.786 1.00 80.81 699 GLY A O 1
ATOM 5450 N N . PHE A 1 700 ? -2.752 -7.077 8.892 1.00 84.00 700 PHE A N 1
ATOM 5451 C CA . PHE A 1 700 ? -1.567 -7.633 8.241 1.00 84.00 700 PHE A CA 1
ATOM 5452 C C . PHE A 1 700 ? -1.786 -7.703 6.726 1.00 84.00 700 PHE A C 1
ATOM 5454 O O . PHE A 1 700 ? -2.881 -8.030 6.266 1.00 84.00 700 PHE A O 1
ATOM 5461 N N . SER A 1 701 ? -0.726 -7.436 5.957 1.00 87.81 701 SER A N 1
ATOM 5462 C CA . SER A 1 701 ? -0.700 -7.506 4.490 1.00 87.81 701 SER A CA 1
ATOM 5463 C C . SER A 1 701 ? -1.944 -6.900 3.812 1.00 87.81 701 SER A C 1
ATOM 5465 O O . SER A 1 701 ? -2.084 -5.680 3.811 1.00 87.81 701 SER A O 1
ATOM 5467 N N . ARG A 1 702 ? -2.838 -7.706 3.219 1.00 89.44 702 ARG A N 1
ATOM 5468 C CA . ARG A 1 702 ? -3.979 -7.225 2.418 1.00 89.44 702 ARG A CA 1
ATOM 5469 C C . ARG A 1 702 ? -5.257 -7.007 3.239 1.00 89.44 702 ARG A C 1
ATOM 5471 O O . ARG A 1 702 ? -6.210 -6.446 2.705 1.00 89.44 702 ARG A O 1
ATOM 5478 N N . SER A 1 703 ? -5.308 -7.444 4.498 1.00 88.25 703 SER A N 1
ATOM 5479 C CA . SER A 1 703 ? -6.493 -7.312 5.358 1.00 88.25 703 SER A CA 1
ATOM 5480 C C . SER A 1 703 ? -6.585 -5.939 6.024 1.00 88.25 703 SER A C 1
ATOM 5482 O O . SER A 1 703 ? -5.635 -5.475 6.655 1.00 88.25 703 SER A O 1
ATOM 5484 N N . ASP A 1 704 ? -7.765 -5.318 5.955 1.00 82.69 704 ASP A N 1
ATOM 5485 C CA . ASP A 1 704 ? -8.006 -3.963 6.464 1.00 82.69 704 ASP A CA 1
ATOM 5486 C C . ASP A 1 704 ? -7.683 -3.830 7.965 1.00 82.69 704 ASP A C 1
ATOM 5488 O O . ASP A 1 704 ? -7.934 -4.735 8.765 1.00 82.69 704 ASP A O 1
ATOM 5492 N N . THR A 1 705 ? -7.224 -2.643 8.376 1.00 67.06 705 THR A N 1
ATOM 5493 C CA . THR A 1 705 ? -7.238 -2.219 9.787 1.00 67.06 705 THR A CA 1
ATOM 5494 C C . THR A 1 705 ? -8.456 -1.339 10.037 1.00 67.06 705 THR A C 1
ATOM 5496 O O . THR A 1 705 ? -8.652 -0.342 9.347 1.00 67.06 705 THR A O 1
ATOM 5499 N N . VAL A 1 706 ? -9.248 -1.644 11.068 1.00 50.41 706 VAL A N 1
ATOM 5500 C CA . VAL A 1 706 ? -10.424 -0.845 11.450 1.00 50.41 706 VAL A CA 1
ATOM 5501 C C . VAL A 1 706 ? -10.264 -0.288 12.873 1.00 50.41 706 VAL A C 1
ATOM 5503 O O . VAL A 1 706 ? -9.789 -0.966 13.782 1.00 50.41 706 VAL A O 1
ATOM 5506 N N . GLN A 1 707 ? -10.671 0.975 13.066 1.00 43.94 707 GLN A N 1
ATOM 5507 C CA . GLN A 1 707 ? -10.860 1.654 14.363 1.00 43.94 707 GLN A CA 1
ATOM 5508 C C . GLN A 1 707 ? -9.648 1.848 15.310 1.00 43.94 707 GLN A C 1
ATOM 5510 O O . GLN A 1 707 ? -9.866 2.143 16.492 1.00 43.94 707 GLN A O 1
ATOM 5515 N N . ASN A 1 708 ? -8.402 1.778 14.829 1.00 40.53 708 ASN A N 1
ATOM 5516 C CA . ASN A 1 708 ? -7.200 1.696 15.676 1.00 40.53 708 ASN A CA 1
ATOM 5517 C C . ASN A 1 708 ? -7.297 0.502 16.637 1.00 40.53 708 ASN A C 1
ATOM 5519 O O . ASN A 1 708 ? -7.384 0.678 17.853 1.00 40.53 708 ASN A O 1
ATOM 5523 N N . HIS A 1 709 ? -7.291 -0.711 16.088 1.00 44.41 709 HIS A N 1
ATOM 5524 C CA . HIS A 1 709 ? -7.058 -1.932 16.851 1.00 44.41 709 HIS A CA 1
ATOM 5525 C C . HIS A 1 709 ? -5.552 -2.252 16.814 1.00 44.41 709 HIS A C 1
ATOM 5527 O O . HIS A 1 709 ? -5.131 -3.036 15.964 1.00 44.41 709 HIS A O 1
ATOM 5533 N N . PRO A 1 710 ? -4.698 -1.630 17.658 1.00 44.66 710 PRO A N 1
ATOM 5534 C CA . PRO A 1 710 ? -3.279 -1.947 17.652 1.00 44.66 710 PRO A CA 1
ATOM 5535 C C . PRO A 1 710 ? -3.075 -3.430 17.968 1.00 44.66 710 PRO A C 1
ATOM 5537 O O . PRO A 1 710 ? -3.837 -4.032 18.731 1.00 44.66 710 PRO A O 1
ATOM 5540 N N . LEU A 1 711 ? -1.975 -3.976 17.455 1.00 47.81 711 LEU A N 1
ATOM 5541 C CA . LEU A 1 711 ? -1.519 -5.361 17.647 1.00 47.81 711 LEU A CA 1
ATOM 5542 C C . LEU A 1 711 ? -1.330 -5.762 19.134 1.00 47.81 711 LEU A C 1
ATOM 5544 O O . LEU A 1 711 ? -1.091 -6.918 19.453 1.00 47.81 711 LEU A O 1
ATOM 5548 N N . TYR A 1 712 ? -1.474 -4.805 20.056 1.00 42.22 712 TYR A N 1
ATOM 5549 C CA . TYR A 1 712 ? -1.341 -4.943 21.507 1.00 42.22 712 TYR A CA 1
ATOM 5550 C C . TYR A 1 712 ? -2.611 -5.374 22.270 1.00 42.22 712 TYR A C 1
ATOM 5552 O O . TYR A 1 712 ? -2.533 -5.565 23.487 1.00 42.22 712 TYR A O 1
ATOM 5560 N N . TYR A 1 713 ? -3.773 -5.516 21.618 1.00 47.47 713 TYR A N 1
ATOM 5561 C CA . TYR A 1 713 ? -5.025 -5.877 22.315 1.00 47.47 713 TYR A CA 1
ATOM 5562 C C . TYR A 1 713 ? -5.319 -7.376 22.441 1.00 47.47 713 TYR A C 1
ATOM 5564 O O . TYR A 1 713 ? -6.287 -7.727 23.109 1.00 47.47 713 TYR A O 1
ATOM 5572 N N . TRP A 1 714 ? -4.475 -8.255 21.898 1.00 60.97 714 TRP A N 1
ATOM 5573 C CA . TRP A 1 714 ? -4.706 -9.705 21.890 1.00 60.97 714 TRP A CA 1
ATOM 5574 C C . TRP A 1 714 ? -4.420 -10.326 23.265 1.00 60.97 714 TRP A C 1
ATOM 5576 O O . TRP A 1 714 ? -3.387 -10.956 23.495 1.00 60.97 714 TRP A O 1
ATOM 5586 N N . LYS A 1 715 ? -5.320 -10.102 24.220 1.00 54.25 715 LYS A N 1
ATOM 5587 C CA . LYS A 1 715 ? -5.249 -10.633 25.584 1.00 54.25 715 LYS A CA 1
ATOM 5588 C C . LYS A 1 715 ? -6.386 -11.615 25.816 1.00 54.25 715 LYS A C 1
ATOM 5590 O O . LYS A 1 715 ? -7.500 -11.390 25.356 1.00 54.25 715 LYS A O 1
ATOM 5595 N N . TRP A 1 716 ? -6.129 -12.644 26.617 1.00 62.41 716 TRP A N 1
ATOM 5596 C CA . TRP A 1 716 ? -7.197 -13.470 27.171 1.00 62.41 716 TRP A CA 1
ATOM 5597 C C . TRP A 1 716 ? -8.116 -12.614 28.053 1.00 62.41 716 TRP A C 1
ATOM 5599 O O . TRP A 1 716 ? -7.732 -12.189 29.142 1.00 62.41 716 TRP A O 1
ATOM 5609 N N . GLY A 1 717 ? -9.325 -12.351 27.559 1.00 61.31 717 GLY A N 1
ATOM 5610 C CA . GLY A 1 717 ? -10.447 -11.827 28.334 1.00 61.31 717 GLY A CA 1
ATOM 5611 C C . GLY A 1 717 ? -11.429 -12.937 28.714 1.00 61.31 717 GLY A C 1
ATOM 5612 O O . GLY A 1 717 ? -11.213 -14.108 28.403 1.00 61.31 717 GLY A O 1
ATOM 5613 N N . GLU A 1 718 ? -12.541 -12.582 29.360 1.00 63.16 718 GLU A N 1
ATOM 5614 C CA . GLU A 1 718 ? -13.652 -13.525 29.597 1.00 63.16 718 GLU A CA 1
ATOM 5615 C C . GLU A 1 718 ? -14.486 -13.804 28.329 1.00 63.16 718 GLU A C 1
ATOM 5617 O O . GLU A 1 718 ? -15.238 -14.777 28.282 1.00 63.16 718 GLU A O 1
ATOM 5622 N N . SER A 1 719 ? -14.322 -12.982 27.289 1.00 70.25 719 SER A N 1
ATOM 5623 C CA . SER A 1 719 ? -14.962 -13.101 25.976 1.00 70.25 719 SER A CA 1
ATOM 5624 C C . SER A 1 719 ? -13.936 -13.327 24.861 1.00 70.25 719 SER A C 1
ATOM 5626 O O . SER A 1 719 ? -12.749 -13.060 25.037 1.00 70.25 719 SER A O 1
ATOM 5628 N N . GLU A 1 720 ? -14.416 -13.790 23.709 1.00 77.19 720 GLU A N 1
ATOM 5629 C CA . GLU A 1 720 ? -13.626 -13.986 22.491 1.00 77.19 720 GLU A CA 1
ATOM 5630 C C . GLU A 1 720 ? -12.998 -12.675 21.974 1.00 77.19 720 GLU A C 1
ATOM 5632 O O . GLU A 1 720 ? -13.678 -11.648 21.891 1.00 77.19 720 GLU A O 1
ATOM 5637 N N . ASP A 1 721 ? -11.715 -12.712 21.592 1.00 83.00 721 ASP A N 1
ATOM 5638 C CA . ASP A 1 721 ? -11.050 -11.612 20.882 1.00 83.00 721 ASP A CA 1
ATOM 5639 C C . ASP A 1 721 ? -11.573 -11.457 19.444 1.00 83.00 721 ASP A C 1
ATOM 5641 O O . ASP A 1 721 ? -11.853 -12.427 18.735 1.00 83.00 721 ASP A O 1
ATOM 5645 N N . ARG A 1 722 ? -11.637 -10.213 18.964 1.00 85.12 722 ARG A N 1
ATOM 5646 C CA . ARG A 1 722 ? -12.181 -9.872 17.644 1.00 85.12 722 ARG A CA 1
ATOM 5647 C C . ARG A 1 722 ? -11.454 -10.583 16.483 1.00 85.12 722 ARG A C 1
ATOM 5649 O O . ARG A 1 722 ? -12.074 -10.843 15.458 1.00 85.12 722 ARG A O 1
ATOM 5656 N N . THR A 1 723 ? -10.179 -10.955 16.631 1.00 83.06 723 THR A N 1
ATOM 5657 C CA . THR A 1 723 ? -9.419 -11.759 15.646 1.00 83.06 723 THR A CA 1
ATOM 5658 C C . THR A 1 723 ? -9.815 -13.239 15.581 1.00 83.06 723 THR A C 1
ATOM 5660 O O . THR A 1 723 ? -9.678 -13.847 14.520 1.00 83.06 723 THR A O 1
ATOM 5663 N N . ALA A 1 724 ? -10.344 -13.818 16.663 1.00 88.12 724 ALA A N 1
ATOM 5664 C CA . ALA A 1 724 ? -10.948 -15.151 16.634 1.00 88.12 724 ALA A CA 1
ATOM 5665 C C . ALA A 1 724 ? -12.366 -15.094 16.037 1.00 88.12 724 ALA A C 1
ATOM 5667 O O . ALA A 1 724 ? -12.699 -15.917 15.184 1.00 88.12 724 ALA A O 1
ATOM 5668 N N . ALA A 1 725 ? -13.131 -14.040 16.347 1.00 88.94 725 ALA A N 1
ATOM 5669 C CA . ALA A 1 725 ? -14.443 -13.805 15.743 1.00 88.94 725 ALA A CA 1
ATOM 5670 C C . ALA A 1 725 ? -14.377 -13.622 14.207 1.00 88.94 725 ALA A C 1
ATOM 5672 O O . ALA A 1 725 ? -15.242 -14.128 13.494 1.00 88.94 725 ALA A O 1
ATOM 5673 N N . ASP A 1 726 ? -13.326 -12.982 13.673 1.00 91.75 726 ASP A N 1
ATOM 5674 C CA . ASP A 1 726 ? -13.048 -12.957 12.222 1.00 91.75 726 ASP A CA 1
ATOM 5675 C C . ASP A 1 726 ? -12.934 -14.363 11.625 1.00 91.75 726 ASP A C 1
ATOM 5677 O O . ASP A 1 726 ? -13.456 -14.626 10.545 1.00 91.75 726 ASP A O 1
ATOM 5681 N N . LEU A 1 727 ? -12.237 -15.276 12.306 1.00 95.19 727 LEU A N 1
ATOM 5682 C CA . LEU A 1 727 ? -12.057 -16.640 11.818 1.00 95.19 727 LEU A CA 1
ATOM 5683 C C . LEU A 1 727 ? -13.382 -17.415 11.843 1.00 95.19 727 LEU A C 1
ATOM 5685 O O . LEU A 1 727 ? -13.668 -18.164 10.911 1.00 95.19 727 LEU A O 1
ATOM 5689 N N . VAL A 1 728 ? -14.226 -17.190 12.851 1.00 96.44 728 VAL A N 1
ATOM 5690 C CA . VAL A 1 728 ? -15.597 -17.726 12.897 1.00 96.44 728 VAL A CA 1
ATOM 5691 C C . VAL A 1 728 ? -16.426 -17.209 11.715 1.00 96.44 728 VAL A C 1
ATOM 5693 O O . VAL A 1 728 ? -17.060 -17.998 11.014 1.00 96.44 728 VAL A O 1
ATOM 5696 N N . GLU A 1 729 ? -16.398 -15.903 11.445 1.00 96.56 729 GLU A N 1
ATOM 5697 C CA . GLU A 1 729 ? -17.100 -15.296 10.305 1.00 96.56 729 GLU A CA 1
ATOM 5698 C C . GLU A 1 729 ? -16.565 -15.799 8.950 1.00 96.56 729 GLU A C 1
ATOM 5700 O O . GLU A 1 729 ? -17.359 -16.128 8.065 1.00 96.56 729 GLU A O 1
ATOM 5705 N N . LEU A 1 730 ? -15.245 -15.962 8.805 1.00 96.88 730 LEU A N 1
ATOM 5706 C CA . LEU A 1 730 ? -14.617 -16.537 7.613 1.00 96.88 730 LEU A CA 1
ATOM 5707 C C . LEU A 1 730 ? -15.031 -17.997 7.390 1.00 96.88 730 LEU A C 1
ATOM 5709 O O . LEU A 1 730 ? -15.394 -18.371 6.274 1.00 96.88 730 LEU A O 1
ATOM 5713 N N . LEU A 1 731 ? -15.021 -18.823 8.437 1.00 97.00 731 LEU A N 1
ATOM 5714 C CA . LEU A 1 731 ? -15.467 -20.215 8.351 1.00 97.00 731 LEU A CA 1
ATOM 5715 C C . LEU A 1 731 ? -16.952 -20.305 7.972 1.00 97.00 731 LEU A C 1
ATOM 5717 O O . LEU A 1 731 ? -17.306 -21.106 7.104 1.00 97.00 731 LEU A O 1
ATOM 5721 N N . HIS A 1 732 ? -17.809 -19.442 8.529 1.00 97.00 732 HIS A N 1
ATOM 5722 C CA . HIS A 1 732 ? -19.219 -19.361 8.143 1.00 97.00 732 HIS A CA 1
ATOM 5723 C C . HIS A 1 732 ? -19.415 -18.943 6.678 1.00 97.00 732 HIS A C 1
ATOM 5725 O O . HIS A 1 732 ? -20.158 -19.613 5.960 1.00 97.00 732 HIS A O 1
ATOM 5731 N N . HIS A 1 733 ? -18.724 -17.900 6.206 1.00 96.06 733 HIS A N 1
ATOM 5732 C CA . HIS A 1 733 ? -18.758 -17.461 4.802 1.00 96.06 733 HIS A CA 1
ATOM 5733 C C . HIS A 1 733 ? -18.337 -18.574 3.833 1.00 96.06 733 HIS A C 1
ATOM 5735 O O . HIS A 1 733 ? -18.989 -18.821 2.818 1.00 96.06 733 HIS A O 1
ATOM 5741 N N . LEU A 1 734 ? -17.291 -19.324 4.187 1.00 94.56 734 LEU A N 1
ATOM 5742 C CA . LEU A 1 734 ? -16.811 -20.466 3.407 1.00 94.56 734 LEU A CA 1
ATOM 5743 C C . LEU A 1 734 ? -17.673 -21.734 3.559 1.00 94.56 734 LEU A C 1
ATOM 5745 O O . LEU A 1 734 ? -17.364 -22.753 2.938 1.00 94.56 734 LEU A O 1
ATOM 5749 N N . ASN A 1 735 ? -18.768 -21.671 4.327 1.00 95.44 735 ASN A N 1
ATOM 5750 C CA . ASN A 1 735 ? -19.673 -22.779 4.651 1.00 95.44 735 ASN A CA 1
ATOM 5751 C C . ASN A 1 735 ? -18.964 -23.973 5.326 1.00 95.44 735 ASN A C 1
ATOM 5753 O O . ASN A 1 735 ? -19.318 -25.136 5.121 1.00 95.44 735 ASN A O 1
ATOM 5757 N N . ILE A 1 736 ? -17.955 -23.688 6.151 1.00 96.81 736 ILE A N 1
ATOM 5758 C CA . ILE A 1 736 ? -17.160 -24.674 6.881 1.00 96.81 736 ILE A CA 1
ATOM 5759 C C . ILE A 1 736 ? -17.616 -24.704 8.336 1.00 96.81 736 ILE A C 1
ATOM 5761 O O . ILE A 1 736 ? -17.320 -23.814 9.123 1.00 96.81 736 ILE A O 1
ATOM 5765 N N . GLN A 1 737 ? -18.313 -25.776 8.707 1.00 94.50 737 GLN A N 1
ATOM 5766 C CA . GLN A 1 737 ? -18.773 -25.984 10.084 1.00 94.50 737 GLN A CA 1
ATOM 5767 C C . GLN A 1 737 ? -17.643 -26.383 11.040 1.00 94.50 737 GLN A C 1
ATOM 5769 O O . GLN A 1 737 ? -17.759 -26.173 12.243 1.00 94.50 737 GLN A O 1
ATOM 5774 N N . LYS A 1 738 ? -16.582 -27.017 10.522 1.00 96.56 738 LYS A N 1
ATOM 5775 C CA . LYS A 1 738 ? -15.486 -27.567 11.322 1.00 96.56 738 LYS A CA 1
ATOM 5776 C C . LYS A 1 738 ? -14.217 -27.732 10.490 1.00 96.56 738 LYS A C 1
ATOM 5778 O O . LYS A 1 738 ? -14.306 -28.225 9.367 1.00 96.56 738 LYS A O 1
ATOM 5783 N N . ALA A 1 739 ? -13.057 -27.380 11.042 1.00 98.12 739 ALA A N 1
ATOM 5784 C CA . ALA A 1 739 ? -11.762 -27.472 10.366 1.00 98.12 739 ALA A CA 1
ATOM 5785 C C . ALA A 1 739 ? -10.622 -27.947 11.279 1.00 98.12 739 ALA A C 1
ATOM 5787 O O . ALA A 1 739 ? -10.702 -27.899 12.508 1.00 98.12 739 ALA A O 1
ATOM 5788 N N . HIS A 1 740 ? -9.531 -28.400 10.665 1.00 98.44 740 HIS A N 1
ATOM 5789 C CA . HIS A 1 740 ? -8.222 -28.406 11.310 1.00 98.44 740 HIS A CA 1
ATOM 5790 C C . HIS A 1 740 ? -7.687 -26.968 11.341 1.00 98.44 740 HIS A C 1
ATOM 5792 O O . HIS A 1 740 ? -7.822 -26.247 10.357 1.00 98.44 740 HIS A O 1
ATOM 5798 N N . ILE A 1 741 ? -7.075 -26.548 12.444 1.00 98.31 741 ILE A N 1
ATOM 5799 C CA . ILE A 1 741 ? -6.601 -25.174 12.644 1.00 98.31 741 ILE A CA 1
ATOM 5800 C C . ILE A 1 741 ? -5.115 -25.219 12.996 1.00 98.31 741 ILE A C 1
ATOM 5802 O O . ILE A 1 741 ? -4.730 -25.921 13.926 1.00 98.31 741 ILE A O 1
ATOM 5806 N N . CYS A 1 742 ? -4.275 -24.486 12.276 1.00 98.19 742 CYS A N 1
ATOM 5807 C CA . CYS A 1 742 ? -2.838 -24.393 12.513 1.00 98.19 742 CYS A CA 1
ATOM 5808 C C . CYS A 1 742 ? -2.442 -22.925 12.657 1.00 98.19 742 CYS A C 1
ATOM 5810 O O . CYS A 1 742 ? -2.506 -22.178 11.685 1.00 98.19 742 CYS A O 1
ATOM 5812 N N . GLY A 1 743 ? -2.039 -22.514 13.858 1.00 96.31 743 GLY A N 1
ATOM 5813 C CA . GLY A 1 743 ? -1.601 -21.148 14.136 1.00 96.31 743 GLY A CA 1
ATOM 5814 C C . GLY A 1 743 ? -0.126 -21.087 14.506 1.00 96.31 743 GLY A C 1
ATOM 5815 O O . GLY A 1 743 ? 0.328 -21.874 15.336 1.00 96.31 743 GLY A O 1
ATOM 5816 N N . LEU A 1 744 ? 0.603 -20.147 13.910 1.00 94.88 744 LEU A N 1
ATOM 5817 C CA . LEU A 1 744 ? 2.013 -19.866 14.186 1.00 94.88 744 LEU A CA 1
ATOM 5818 C C . LEU A 1 744 ? 2.144 -18.621 15.056 1.00 94.88 744 LEU A C 1
ATOM 5820 O O . LEU A 1 744 ? 1.513 -17.614 14.753 1.00 94.88 744 LEU A O 1
ATOM 5824 N N . SER A 1 745 ? 2.982 -18.657 16.096 1.00 91.25 745 SER A N 1
ATOM 5825 C CA . SER A 1 745 ? 3.317 -17.487 16.913 1.00 91.25 745 SER A CA 1
ATOM 5826 C C . SER A 1 745 ? 2.057 -16.743 17.361 1.00 91.25 745 SER A C 1
ATOM 5828 O O . SER A 1 745 ? 1.239 -17.297 18.101 1.00 91.25 745 SER A O 1
ATOM 5830 N N . ILE A 1 746 ? 1.865 -15.517 16.887 1.00 87.31 746 ILE A N 1
ATOM 5831 C CA . ILE A 1 746 ? 0.721 -14.663 17.181 1.00 87.31 746 ILE A CA 1
ATOM 5832 C C . ILE A 1 746 ? -0.614 -15.334 16.771 1.00 87.31 746 ILE A C 1
ATOM 5834 O O . ILE A 1 746 ? -1.571 -15.350 17.547 1.00 87.31 746 ILE A O 1
ATOM 5838 N N . GLY A 1 747 ? -0.647 -16.032 15.629 1.00 91.62 747 GLY A N 1
ATOM 5839 C CA . GLY A 1 747 ? -1.783 -16.827 15.154 1.00 91.62 747 GLY A CA 1
ATOM 5840 C C . GLY A 1 747 ? -2.086 -18.077 15.990 1.00 91.62 747 GLY A C 1
ATOM 5841 O O . GLY A 1 747 ? -3.215 -18.568 15.966 1.00 91.62 747 GLY A O 1
ATOM 5842 N N . SER A 1 748 ? -1.136 -18.584 16.785 1.00 91.88 748 SER A N 1
ATOM 5843 C CA . SER A 1 748 ? -1.402 -19.695 17.716 1.00 91.88 748 SER A CA 1
ATOM 5844 C C . SER A 1 748 ? -2.307 -19.268 18.885 1.00 91.88 748 SER A C 1
ATOM 5846 O O . SER A 1 748 ? -3.124 -20.064 19.347 1.00 91.88 748 SER A O 1
ATOM 5848 N N . GLY A 1 749 ? -2.259 -17.991 19.290 1.00 89.75 749 GLY A N 1
ATOM 5849 C CA . GLY A 1 749 ? -3.194 -17.415 20.260 1.00 89.75 749 GLY A CA 1
ATOM 5850 C C . GLY A 1 749 ? -4.628 -17.354 19.724 1.00 89.75 749 GLY A C 1
ATOM 5851 O O . GLY A 1 749 ? -5.565 -17.732 20.426 1.00 89.75 749 GLY A O 1
ATOM 5852 N N . ILE A 1 750 ? -4.802 -16.969 18.454 1.00 91.38 750 ILE A N 1
ATOM 5853 C CA . ILE A 1 750 ? -6.105 -16.984 17.758 1.00 91.38 750 ILE A CA 1
ATOM 5854 C C . ILE A 1 750 ? -6.647 -18.420 17.688 1.00 91.38 750 ILE A C 1
ATOM 5856 O O . ILE A 1 750 ? -7.797 -18.683 18.039 1.00 91.38 750 ILE A O 1
ATOM 5860 N N . ALA A 1 751 ? -5.790 -19.369 17.303 1.00 93.94 751 ALA A N 1
ATOM 5861 C CA . ALA A 1 751 ? -6.126 -20.785 17.218 1.00 93.94 751 ALA A CA 1
ATOM 5862 C C . ALA A 1 751 ? -6.570 -21.362 18.583 1.00 93.94 751 ALA A C 1
ATOM 5864 O O . ALA A 1 751 ? -7.573 -22.078 18.664 1.00 93.94 751 ALA A O 1
ATOM 5865 N N . ALA A 1 752 ? -5.859 -21.025 19.665 1.00 91.56 752 ALA A N 1
ATOM 5866 C CA . ALA A 1 752 ? -6.206 -21.433 21.025 1.00 91.56 752 ALA A CA 1
ATOM 5867 C C . ALA A 1 752 ? -7.527 -20.809 21.510 1.00 91.56 752 ALA A C 1
ATOM 5869 O O . ALA A 1 752 ? -8.330 -21.502 22.137 1.00 91.56 752 ALA A O 1
ATOM 5870 N N . GLN A 1 753 ? -7.796 -19.539 21.184 1.00 90.69 753 GLN A N 1
ATOM 5871 C CA . GLN A 1 753 ? -9.075 -18.897 21.497 1.00 90.69 753 GLN A CA 1
ATOM 5872 C C . GLN A 1 753 ? -10.248 -19.561 20.771 1.00 90.69 753 GLN A C 1
ATOM 5874 O O . GLN A 1 753 ? -11.232 -19.900 21.428 1.00 90.69 753 GLN A O 1
ATOM 5879 N N . LEU A 1 754 ? -10.129 -19.846 19.468 1.00 92.69 754 LEU A N 1
ATOM 5880 C CA . LEU A 1 754 ? -11.167 -20.573 18.729 1.00 92.69 754 LEU A CA 1
ATOM 5881 C C . LEU A 1 754 ? -11.455 -21.941 19.376 1.00 92.69 754 LEU A C 1
ATOM 5883 O O . LEU A 1 754 ? -12.612 -22.296 19.579 1.00 92.69 754 LEU A O 1
ATOM 5887 N N . ALA A 1 755 ? -10.422 -22.679 19.796 1.00 92.56 755 ALA A N 1
ATOM 5888 C CA . ALA A 1 755 ? -10.589 -23.962 20.487 1.00 92.56 755 ALA A CA 1
ATOM 5889 C C . ALA A 1 755 ? -11.265 -23.856 21.874 1.00 92.56 755 ALA A C 1
ATOM 5891 O O . ALA A 1 755 ? -11.840 -24.837 22.349 1.00 92.56 755 ALA A O 1
ATOM 5892 N N . VAL A 1 756 ? -11.213 -22.689 22.526 1.00 91.81 756 VAL A N 1
ATOM 5893 C CA . VAL A 1 756 ? -11.813 -22.428 23.848 1.00 91.81 756 VAL A CA 1
ATOM 5894 C C . VAL A 1 756 ? -13.232 -21.857 23.746 1.00 91.81 756 VAL A C 1
ATOM 5896 O O . VAL A 1 756 ? -14.093 -22.208 24.563 1.00 91.81 756 VAL A O 1
ATOM 5899 N N . PHE A 1 757 ? -13.501 -20.983 22.778 1.00 91.50 757 PHE A N 1
ATOM 5900 C CA . PHE A 1 757 ? -14.802 -20.329 22.617 1.00 91.50 757 PHE A CA 1
ATOM 5901 C C . PHE A 1 757 ? -15.738 -21.081 21.656 1.00 91.50 757 PHE A C 1
ATOM 5903 O O . PHE A 1 757 ? -16.910 -21.223 21.993 1.00 91.50 757 PHE A O 1
ATOM 5910 N N . HIS A 1 758 ? -15.208 -21.667 20.573 1.00 93.50 758 HIS A N 1
ATOM 5911 C CA . HIS A 1 758 ? -15.951 -22.361 19.502 1.00 93.50 758 HIS A CA 1
ATOM 5912 C C . HIS A 1 758 ? -15.366 -23.756 19.221 1.00 93.50 758 HIS A C 1
ATOM 5914 O O . HIS A 1 758 ? -15.024 -24.130 18.095 1.00 93.50 758 HIS A O 1
ATOM 5920 N N . SER A 1 759 ? -15.195 -24.542 20.287 1.00 92.50 759 SER A N 1
ATOM 5921 C CA . SER A 1 759 ? -14.543 -25.866 20.276 1.00 92.50 759 SER A CA 1
ATOM 5922 C C . SER A 1 759 ? -15.128 -26.868 19.263 1.00 92.50 759 SER A C 1
ATOM 5924 O O . SER A 1 759 ? -14.441 -27.779 18.801 1.00 92.50 759 SER A O 1
ATOM 5926 N N . GLU A 1 760 ? -16.399 -26.700 18.908 1.00 94.06 760 GLU A N 1
ATOM 5927 C CA . GLU A 1 760 ? -17.146 -27.472 17.922 1.00 94.06 760 GLU A CA 1
ATOM 5928 C C . GLU A 1 760 ? -16.684 -27.218 16.481 1.00 94.06 760 GLU A C 1
ATOM 5930 O O . GLU A 1 760 ? -16.748 -28.145 15.670 1.00 94.06 760 GLU A O 1
ATOM 5935 N N . MET A 1 761 ? -16.139 -26.029 16.194 1.00 96.12 761 MET A N 1
ATOM 5936 C CA . MET A 1 761 ? -15.537 -25.672 14.904 1.00 96.12 761 MET A CA 1
ATOM 5937 C C . MET A 1 761 ? -14.106 -26.217 14.744 1.00 96.12 761 MET A C 1
ATOM 5939 O O . MET A 1 761 ? -13.565 -26.218 13.637 1.00 96.12 761 MET A O 1
ATOM 5943 N N . VAL A 1 762 ? -13.494 -26.741 15.815 1.00 96.88 762 VAL A N 1
ATOM 5944 C CA . VAL A 1 762 ? -12.116 -27.262 15.810 1.00 96.88 762 VAL A CA 1
ATOM 5945 C C . VAL A 1 762 ? -12.098 -28.792 15.824 1.00 96.88 762 VAL A C 1
ATOM 5947 O O . VAL A 1 762 ? -12.515 -29.460 16.776 1.00 96.88 762 VAL A O 1
ATOM 5950 N N . ASP A 1 763 ? -11.570 -29.394 14.757 1.00 95.81 763 ASP A N 1
ATOM 5951 C CA . ASP A 1 763 ? -11.343 -30.841 14.706 1.00 95.81 763 ASP A CA 1
ATOM 5952 C C . ASP A 1 763 ? -10.004 -31.230 15.335 1.00 95.81 763 ASP A C 1
ATOM 5954 O O . ASP A 1 763 ? -9.965 -32.043 16.263 1.00 95.81 763 ASP A O 1
ATOM 5958 N N . LYS A 1 764 ? -8.932 -30.577 14.879 1.00 96.06 764 LYS A N 1
ATOM 5959 C CA . LYS A 1 764 ? -7.566 -30.668 15.406 1.00 96.06 764 LYS A CA 1
ATOM 5960 C C . LYS A 1 764 ? -6.929 -29.287 15.402 1.00 96.06 764 LYS A C 1
ATOM 5962 O O . LYS A 1 764 ? -7.278 -28.456 14.568 1.00 96.06 764 LYS A O 1
ATOM 5967 N N . LEU A 1 765 ? -5.979 -29.081 16.301 1.00 96.38 765 LEU A N 1
ATOM 5968 C CA . LEU A 1 765 ? -5.280 -27.820 16.520 1.00 96.38 765 LEU A CA 1
ATOM 5969 C C . LEU A 1 765 ? -3.788 -28.089 16.430 1.00 96.38 765 LEU A C 1
ATOM 5971 O O . LEU A 1 765 ? -3.290 -29.042 17.030 1.00 96.38 765 LEU A O 1
ATOM 5975 N N . ILE A 1 766 ? -3.085 -27.232 15.716 1.00 97.00 766 ILE A N 1
ATOM 5976 C CA . ILE A 1 766 ? -1.636 -27.176 15.699 1.00 97.00 766 ILE A CA 1
ATOM 5977 C C . ILE A 1 766 ? -1.258 -25.793 16.214 1.00 97.00 766 ILE A C 1
ATOM 5979 O O . ILE A 1 766 ? -1.682 -24.776 15.666 1.00 97.00 766 ILE A O 1
ATOM 5983 N N . LEU A 1 767 ? -0.491 -25.771 17.295 1.00 94.94 767 LEU A N 1
ATOM 5984 C CA . LEU A 1 767 ? 0.111 -24.567 17.846 1.00 94.94 767 LEU A CA 1
ATOM 5985 C C . LEU A 1 767 ? 1.591 -24.631 17.465 1.00 94.94 767 LEU A C 1
ATOM 5987 O O . LEU A 1 767 ? 2.288 -25.558 17.871 1.00 94.94 767 LEU A O 1
ATOM 5991 N N . ALA A 1 768 ? 2.056 -23.712 16.629 1.00 95.38 768 ALA A N 1
ATOM 5992 C CA . ALA A 1 768 ? 3.443 -23.639 16.189 1.00 95.38 768 ALA A CA 1
ATOM 5993 C C . ALA A 1 768 ? 4.129 -22.432 16.835 1.00 95.38 768 ALA A C 1
ATOM 5995 O O . ALA A 1 768 ? 3.596 -21.329 16.762 1.00 95.38 768 ALA A O 1
ATOM 5996 N N . SER A 1 769 ? 5.284 -22.653 17.467 1.00 93.75 769 SER A N 1
ATOM 5997 C CA . SER A 1 769 ? 6.117 -21.647 18.145 1.00 93.75 769 SER A CA 1
ATOM 5998 C C . SER A 1 769 ? 5.288 -20.606 18.914 1.00 93.75 769 SER A C 1
ATOM 6000 O O . SER A 1 769 ? 5.249 -19.445 18.509 1.00 93.75 769 SER A O 1
ATOM 6002 N N . PRO A 1 770 ? 4.536 -21.023 19.953 1.00 89.62 770 PRO A N 1
ATOM 6003 C CA . PRO A 1 770 ? 3.510 -20.203 20.588 1.00 89.62 770 PRO A CA 1
ATOM 6004 C C . PRO A 1 770 ? 4.025 -18.849 21.077 1.00 89.62 770 PRO A C 1
ATOM 6006 O O . PRO A 1 770 ? 5.056 -18.764 21.742 1.00 89.62 770 PRO A O 1
ATOM 6009 N N . TRP A 1 771 ? 3.269 -17.783 20.800 1.00 80.81 771 TRP A N 1
ATOM 6010 C CA . TRP A 1 771 ? 3.647 -16.437 21.227 1.00 80.81 771 TRP A CA 1
ATOM 6011 C C . TRP A 1 771 ? 3.687 -16.337 22.758 1.00 80.81 771 TRP A C 1
ATOM 6013 O O . TRP A 1 771 ? 2.682 -16.576 23.442 1.00 80.81 771 TRP A O 1
ATOM 6023 N N . ALA A 1 772 ? 4.873 -15.993 23.266 1.00 65.38 772 ALA A N 1
ATOM 6024 C CA . ALA A 1 772 ? 5.186 -15.907 24.685 1.00 65.38 772 ALA A CA 1
ATOM 6025 C C . ALA A 1 772 ? 4.333 -14.849 25.402 1.00 65.38 772 ALA A C 1
ATOM 6027 O O . ALA A 1 772 ? 4.248 -13.704 24.963 1.00 65.38 772 ALA A O 1
ATOM 6028 N N . GLY A 1 773 ? 3.723 -15.236 26.523 1.00 65.12 773 GLY A N 1
ATOM 6029 C CA . GLY A 1 773 ? 2.817 -14.425 27.332 1.00 65.12 773 GLY A CA 1
ATOM 6030 C C . GLY A 1 773 ? 1.368 -14.369 26.839 1.00 65.12 773 GLY A C 1
ATOM 6031 O O . GLY A 1 773 ? 0.560 -13.692 27.473 1.00 65.12 773 GLY A O 1
ATOM 6032 N N . HIS A 1 774 ? 1.022 -15.041 25.734 1.00 73.56 774 HIS A N 1
ATOM 6033 C CA . HIS A 1 774 ? -0.273 -14.849 25.066 1.00 73.56 774 HIS A CA 1
ATOM 6034 C C . HIS A 1 774 ? -0.981 -16.136 24.626 1.00 73.56 774 HIS A C 1
ATOM 6036 O O . HIS A 1 774 ? -2.208 -16.144 24.564 1.00 73.56 774 HIS A O 1
ATOM 6042 N N . THR A 1 775 ? -0.277 -17.239 24.357 1.00 83.94 775 THR A N 1
ATOM 6043 C CA . THR A 1 775 ? -0.955 -18.464 23.882 1.00 83.94 775 THR A CA 1
ATOM 6044 C C . THR A 1 775 ? -1.613 -19.236 25.023 1.00 83.94 775 THR A C 1
ATOM 6046 O O . THR A 1 775 ? -2.745 -19.695 24.873 1.00 83.94 775 THR A O 1
ATOM 6049 N N . PHE A 1 776 ? -0.951 -19.339 26.182 1.00 84.50 776 PHE A N 1
ATOM 6050 C CA . PHE A 1 776 ? -1.455 -20.119 27.324 1.00 84.50 776 PHE A CA 1
ATOM 6051 C C . PHE A 1 776 ? -1.824 -19.282 28.557 1.00 84.50 776 PHE A C 1
ATOM 6053 O O . PHE A 1 776 ? -2.307 -19.850 29.543 1.00 84.50 776 PHE A O 1
ATOM 6060 N N . ALA A 1 777 ? -1.658 -17.956 28.491 1.00 80.25 777 ALA A N 1
ATOM 6061 C CA . ALA A 1 777 ? -1.951 -16.975 29.545 1.00 80.25 777 ALA A CA 1
ATOM 6062 C C . ALA A 1 777 ? -3.465 -16.758 29.792 1.00 80.25 777 ALA A C 1
ATOM 6064 O O . ALA A 1 777 ? -3.967 -15.635 29.796 1.00 80.25 777 ALA A O 1
ATOM 6065 N N . CYS A 1 778 ? -4.194 -17.857 29.969 1.00 81.81 778 CYS A N 1
ATOM 6066 C CA . CYS A 1 778 ? -5.648 -17.949 30.043 1.00 81.81 778 CYS A CA 1
ATOM 6067 C C . CYS A 1 778 ? -6.134 -18.307 31.459 1.00 81.81 778 CYS A C 1
ATOM 6069 O O . CYS A 1 778 ? -5.376 -18.812 32.293 1.00 81.81 778 CYS A O 1
ATOM 6071 N N . SER A 1 779 ? -7.419 -18.073 31.743 1.00 86.00 779 SER A N 1
ATOM 6072 C CA . SER A 1 779 ? -8.022 -18.438 33.030 1.00 86.00 779 SER A CA 1
ATOM 6073 C C . SER A 1 779 ? -8.043 -19.958 33.241 1.00 86.00 779 SER A C 1
ATOM 6075 O O . SER A 1 779 ? -8.018 -20.736 32.287 1.00 86.00 779 SER A O 1
ATOM 6077 N N . ALA A 1 780 ? -8.155 -20.415 34.493 1.00 85.69 780 ALA A N 1
ATOM 6078 C CA . ALA A 1 780 ? -8.197 -21.849 34.804 1.00 85.69 780 ALA A CA 1
ATOM 6079 C C . ALA A 1 780 ? -9.305 -22.605 34.036 1.00 85.69 780 ALA A C 1
ATOM 6081 O O . ALA A 1 780 ? -9.084 -23.725 33.582 1.00 85.69 780 ALA A O 1
ATOM 6082 N N . GLN A 1 781 ? -10.465 -21.972 33.820 1.00 85.75 781 GLN A N 1
ATOM 6083 C CA . GLN A 1 781 ? -11.577 -22.545 33.054 1.00 85.75 781 GLN A CA 1
ATOM 6084 C C . GLN A 1 781 ? -11.279 -22.613 31.545 1.00 85.75 781 GLN A C 1
ATOM 6086 O O . GLN A 1 781 ? -11.654 -23.573 30.871 1.00 85.75 781 GLN A O 1
ATOM 6091 N N . GLN A 1 782 ? -10.587 -21.610 31.000 1.00 89.12 782 GLN A N 1
ATOM 6092 C CA . GLN A 1 782 ? -10.136 -21.609 29.604 1.00 89.12 782 GLN A CA 1
ATOM 6093 C C . GLN A 1 782 ? -9.051 -22.674 29.385 1.00 89.12 782 GLN A C 1
ATOM 6095 O O . GLN A 1 782 ? -9.100 -23.416 28.404 1.00 89.12 782 GLN A O 1
ATOM 6100 N N . LYS A 1 783 ? -8.141 -22.833 30.353 1.00 89.06 783 LYS A N 1
ATOM 6101 C CA . LYS A 1 783 ? -7.112 -23.878 30.363 1.00 89.06 783 LYS A CA 1
ATOM 6102 C C . LYS A 1 783 ? -7.715 -25.282 30.461 1.00 89.06 783 LYS A C 1
ATOM 6104 O O . LYS A 1 783 ? -7.278 -26.176 29.743 1.00 89.06 783 LYS A O 1
ATOM 6109 N N . GLU A 1 784 ? -8.758 -25.477 31.272 1.00 89.50 784 GLU A N 1
ATOM 6110 C CA . GLU A 1 784 ? -9.521 -26.734 31.334 1.00 89.50 784 GLU A CA 1
ATOM 6111 C C . GLU A 1 784 ? -10.172 -27.071 29.982 1.00 89.50 784 GLU A C 1
ATOM 6113 O O . GLU A 1 784 ? -10.037 -28.196 29.498 1.00 89.50 784 GLU A O 1
ATOM 6118 N N . LYS A 1 785 ? -10.800 -26.089 29.319 1.00 89.38 785 LYS A N 1
ATOM 6119 C CA . LYS A 1 785 ? -11.342 -26.259 27.961 1.00 89.38 785 LYS A CA 1
ATOM 6120 C C . LYS A 1 785 ? -10.259 -26.647 26.949 1.00 89.38 785 LYS A C 1
ATOM 6122 O O . LYS A 1 785 ? -10.437 -27.632 26.235 1.00 89.38 785 LYS A O 1
ATOM 6127 N N . LEU A 1 786 ? -9.125 -25.944 26.923 1.00 89.19 786 LEU A N 1
ATOM 6128 C CA . LEU A 1 786 ? -8.008 -26.256 26.021 1.00 89.19 786 LEU A CA 1
ATOM 6129 C C . LEU A 1 786 ? -7.428 -27.660 26.301 1.00 89.19 786 LEU A C 1
ATOM 6131 O O . LEU A 1 786 ? -7.131 -28.415 25.376 1.00 89.19 786 LEU A O 1
ATOM 6135 N N . ASN A 1 787 ? -7.353 -28.054 27.576 1.00 90.12 787 ASN A N 1
ATOM 6136 C CA . ASN A 1 787 ? -6.949 -29.392 28.012 1.00 90.12 787 ASN A CA 1
ATOM 6137 C C . ASN A 1 787 ? -7.950 -30.495 27.641 1.00 90.12 787 ASN A C 1
ATOM 6139 O O . ASN A 1 787 ? -7.520 -31.605 27.338 1.00 90.12 787 ASN A O 1
ATOM 6143 N N . SER A 1 788 ? -9.260 -30.217 27.603 1.00 88.81 788 SER A N 1
ATOM 6144 C CA . SER A 1 788 ? -10.294 -31.190 27.182 1.00 88.81 788 SER A CA 1
ATOM 6145 C C . SER A 1 788 ? -10.102 -31.710 25.747 1.00 88.81 788 SER A C 1
ATOM 6147 O O . SER A 1 788 ? -10.682 -32.714 25.330 1.00 88.81 788 SER A O 1
ATOM 6149 N N . PHE A 1 789 ? -9.258 -31.011 24.996 1.00 85.88 789 PHE A N 1
ATOM 6150 C CA . PHE A 1 789 ? -8.968 -31.201 23.594 1.00 85.88 789 PHE A CA 1
ATOM 6151 C C . PHE A 1 789 ? -7.502 -31.667 23.350 1.00 85.88 789 PHE A C 1
ATOM 6153 O O . PHE A 1 789 ? -7.160 -32.015 22.222 1.00 85.88 789 PHE A O 1
ATOM 6160 N N . SER A 1 790 ? -6.671 -31.810 24.397 1.00 84.50 790 SER A N 1
ATOM 6161 C CA . SER A 1 790 ? -5.210 -32.049 24.326 1.00 84.50 790 SER A CA 1
ATOM 6162 C C . SER A 1 790 ? -4.745 -33.228 23.458 1.00 84.50 790 SER A C 1
ATOM 6164 O O . SER A 1 790 ? -3.703 -33.145 22.812 1.00 84.50 790 SER A O 1
ATOM 6166 N N . GLU A 1 791 ? -5.5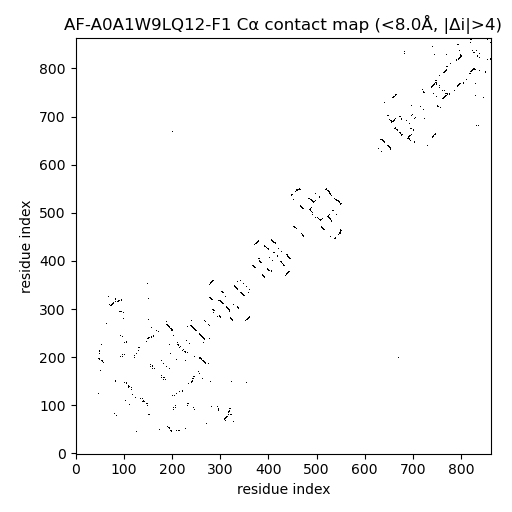23 -34.312 23.382 1.00 83.00 791 GLU A N 1
ATOM 6167 C CA . GLU A 1 791 ? -5.238 -35.483 22.531 1.00 83.00 791 GLU A CA 1
ATOM 6168 C C . GLU A 1 791 ? -5.379 -35.206 21.020 1.00 83.00 791 GLU A C 1
ATOM 6170 O O . GLU A 1 791 ? -4.892 -35.971 20.186 1.00 83.00 791 GLU A O 1
ATOM 6175 N N . ARG A 1 792 ? -6.046 -34.102 20.667 1.00 90.75 792 ARG A N 1
ATOM 6176 C CA . ARG A 1 792 ? -6.230 -33.584 19.304 1.00 90.75 792 ARG A CA 1
ATOM 6177 C C . ARG A 1 792 ? -5.392 -32.319 19.046 1.00 90.75 792 ARG A C 1
ATOM 6179 O O . ARG A 1 792 ? -5.457 -31.785 17.935 1.00 90.75 792 ARG A O 1
ATOM 6186 N N . THR A 1 793 ? -4.577 -31.886 20.015 1.00 93.06 793 THR A N 1
ATOM 6187 C CA . THR A 1 793 ? -3.566 -30.826 19.862 1.00 93.06 793 THR A CA 1
ATOM 6188 C C . THR A 1 793 ? -2.223 -31.397 19.427 1.00 93.06 793 THR A C 1
ATOM 6190 O O . THR A 1 793 ? -1.770 -32.400 19.975 1.00 93.06 793 THR A O 1
ATOM 6193 N N . LEU A 1 794 ? -1.535 -30.701 18.526 1.00 93.06 794 LEU A N 1
ATOM 6194 C CA . LEU A 1 794 ? -0.098 -30.829 18.315 1.00 93.06 794 LEU A CA 1
ATOM 6195 C C . LEU A 1 794 ? 0.585 -29.500 18.631 1.00 93.06 794 LEU A C 1
ATOM 6197 O O . LEU A 1 794 ? 0.217 -28.467 18.082 1.00 93.06 794 LEU A O 1
ATOM 6201 N N . LEU A 1 795 ? 1.614 -29.536 19.468 1.00 92.88 795 LEU A N 1
ATOM 6202 C CA . LEU A 1 795 ? 2.534 -28.420 19.638 1.00 92.88 795 LEU A CA 1
ATOM 6203 C C . LEU A 1 795 ? 3.808 -28.654 18.804 1.00 92.88 795 LEU A C 1
ATOM 6205 O O . LEU A 1 795 ? 4.415 -29.726 18.878 1.00 92.88 795 LEU A O 1
ATOM 6209 N N . LEU A 1 796 ? 4.198 -27.666 18.004 1.00 94.38 796 LEU A N 1
ATOM 6210 C CA . LEU A 1 796 ? 5.432 -27.638 17.215 1.00 94.38 796 LEU A CA 1
ATOM 6211 C C . LEU A 1 796 ? 6.290 -26.477 17.709 1.00 94.38 796 LEU A C 1
ATOM 6213 O O . LEU A 1 796 ? 5.798 -25.359 17.785 1.00 94.38 796 LEU A O 1
ATOM 6217 N N . ILE A 1 797 ? 7.552 -26.719 18.056 1.00 92.69 797 ILE A N 1
ATOM 6218 C CA . ILE A 1 797 ? 8.475 -25.661 18.498 1.00 92.69 797 ILE A CA 1
ATOM 6219 C C . ILE A 1 797 ? 9.828 -25.875 17.821 1.00 92.69 797 ILE A C 1
ATOM 6221 O O . ILE A 1 797 ? 10.292 -27.015 17.735 1.00 92.69 797 ILE A O 1
ATOM 6225 N N . GLY A 1 798 ? 10.462 -24.802 17.349 1.00 93.19 798 GLY A N 1
ATOM 6226 C CA . GLY A 1 798 ? 11.851 -24.851 16.897 1.00 93.19 798 GLY A CA 1
ATOM 6227 C C . GLY A 1 798 ? 12.810 -25.127 18.058 1.00 93.19 798 GLY A C 1
ATOM 6228 O O . GLY A 1 798 ? 12.699 -24.535 19.132 1.00 93.19 798 GLY A O 1
ATOM 6229 N N . ASP A 1 799 ? 13.766 -26.033 17.879 1.00 90.81 799 ASP A N 1
ATOM 6230 C CA . ASP A 1 799 ? 14.741 -26.380 18.920 1.00 90.81 799 ASP A CA 1
ATOM 6231 C C . ASP A 1 799 ? 15.658 -25.218 19.354 1.00 90.81 799 ASP A C 1
ATOM 6233 O O . ASP A 1 799 ? 16.247 -25.297 20.429 1.00 90.81 799 ASP A O 1
ATOM 6237 N N . ASN A 1 800 ? 15.713 -24.123 18.588 1.00 91.00 800 ASN A N 1
ATOM 6238 C CA . ASN A 1 800 ? 16.425 -22.886 18.927 1.00 91.00 800 ASN A CA 1
ATOM 6239 C C . ASN A 1 800 ? 15.500 -21.736 19.403 1.00 91.00 800 ASN A C 1
ATOM 6241 O O . ASN A 1 800 ? 15.982 -20.632 19.664 1.00 91.00 800 ASN A O 1
ATOM 6245 N N . ASP A 1 801 ? 14.185 -21.953 19.535 1.00 90.50 801 ASP A N 1
ATOM 6246 C CA . ASP A 1 801 ? 13.212 -20.921 19.939 1.00 90.50 801 ASP A CA 1
ATOM 6247 C C . ASP A 1 801 ? 13.016 -20.819 21.464 1.00 90.50 801 ASP A C 1
ATOM 6249 O O . ASP A 1 801 ? 11.957 -21.131 22.017 1.00 90.50 801 ASP A O 1
ATOM 6253 N N . ASN A 1 802 ? 14.043 -20.347 22.172 1.00 81.75 802 ASN A N 1
ATOM 6254 C CA . ASN A 1 802 ? 14.037 -20.248 23.640 1.00 81.75 802 ASN A CA 1
ATOM 6255 C C . ASN A 1 802 ? 12.817 -19.498 24.236 1.00 81.75 802 ASN A C 1
ATOM 6257 O O . ASN A 1 802 ? 12.469 -19.727 25.398 1.00 81.75 802 ASN A O 1
ATOM 6261 N N . GLY A 1 803 ? 12.162 -18.616 23.468 1.00 82.81 803 GLY A N 1
ATOM 6262 C CA . GLY A 1 803 ? 10.951 -17.907 23.892 1.00 82.81 803 GLY A CA 1
ATOM 6263 C C . GLY A 1 803 ? 9.755 -18.850 24.029 1.00 82.81 803 GLY A C 1
ATOM 6264 O O . GLY A 1 803 ? 9.217 -19.013 25.127 1.00 82.81 803 GLY A O 1
ATOM 6265 N N . SER A 1 804 ? 9.392 -19.534 22.941 1.00 85.50 804 SER A N 1
ATOM 6266 C CA . SER A 1 804 ? 8.286 -20.505 22.924 1.00 85.50 804 SER A CA 1
ATOM 6267 C C . SER A 1 804 ? 8.513 -21.696 23.857 1.00 85.50 804 SER A C 1
ATOM 6269 O O . SER A 1 804 ? 7.560 -22.221 24.434 1.00 85.50 804 SER A O 1
ATOM 6271 N N . TRP A 1 805 ? 9.770 -22.124 24.030 1.00 78.25 805 TRP A N 1
ATOM 6272 C CA . TRP A 1 805 ? 10.133 -23.153 25.012 1.00 78.25 805 TRP A CA 1
ATOM 6273 C C . TRP A 1 805 ? 9.730 -22.750 26.435 1.00 78.25 805 TRP A C 1
ATOM 6275 O O . TRP A 1 805 ? 9.139 -23.555 27.155 1.00 78.25 805 TRP A O 1
ATOM 6285 N N . THR A 1 806 ? 10.043 -21.511 26.829 1.00 79.69 806 THR A N 1
ATOM 6286 C CA . THR A 1 806 ? 9.753 -20.994 28.175 1.00 79.69 806 THR A CA 1
ATOM 6287 C C . THR A 1 806 ? 8.244 -20.911 28.403 1.00 79.69 806 THR A C 1
ATOM 6289 O O . THR A 1 806 ? 7.749 -21.429 29.400 1.00 79.69 806 THR A O 1
ATOM 6292 N N . GLU A 1 807 ? 7.510 -20.343 27.440 1.00 79.62 807 GLU A N 1
ATOM 6293 C CA . GLU A 1 807 ? 6.042 -20.235 27.457 1.00 79.62 807 GLU A CA 1
ATOM 6294 C C . GLU A 1 807 ? 5.365 -21.603 27.632 1.00 79.62 807 GLU A C 1
ATOM 6296 O O . GLU A 1 807 ? 4.509 -21.774 28.500 1.00 79.62 807 GLU A O 1
ATOM 6301 N N . TRP A 1 808 ? 5.763 -22.608 26.844 1.00 84.62 808 TRP A N 1
ATOM 6302 C CA . TRP A 1 808 ? 5.173 -23.942 26.942 1.00 84.62 808 TRP A CA 1
ATOM 6303 C C . TRP A 1 808 ? 5.525 -24.662 28.250 1.00 84.62 808 TRP A C 1
ATOM 6305 O O . TRP A 1 808 ? 4.657 -25.310 28.841 1.00 84.62 808 TRP A O 1
ATOM 6315 N N . TYR A 1 809 ? 6.771 -24.546 28.720 1.00 83.88 809 TYR A N 1
ATOM 6316 C CA . TYR A 1 809 ? 7.189 -25.144 29.987 1.00 83.88 809 TYR A CA 1
ATOM 6317 C C . TYR A 1 809 ? 6.394 -24.545 31.161 1.00 83.88 809 TYR A C 1
ATOM 6319 O O . TYR A 1 809 ? 5.782 -25.290 31.928 1.00 83.88 809 TYR A O 1
ATOM 6327 N N . THR A 1 810 ? 6.288 -23.213 31.238 1.00 84.94 810 THR A N 1
ATOM 6328 C CA . THR A 1 810 ? 5.452 -22.528 32.238 1.00 84.94 810 THR A CA 1
ATOM 6329 C C . THR A 1 810 ? 3.982 -22.926 32.115 1.00 84.94 810 THR A C 1
ATOM 6331 O O . THR A 1 810 ? 3.349 -23.236 33.122 1.00 84.94 810 THR A O 1
ATOM 6334 N N . ALA A 1 811 ? 3.434 -23.027 30.900 1.00 84.75 811 ALA A N 1
ATOM 6335 C CA . ALA A 1 811 ? 2.067 -23.503 30.707 1.00 84.75 811 ALA A CA 1
ATOM 6336 C C . ALA A 1 811 ? 1.850 -24.913 31.285 1.00 84.75 811 ALA A C 1
ATOM 6338 O O . ALA A 1 811 ? 0.797 -25.167 31.874 1.00 84.75 811 ALA A O 1
ATOM 6339 N N . CYS A 1 812 ? 2.830 -25.816 31.151 1.00 85.81 812 CYS A N 1
ATOM 6340 C CA . CYS A 1 812 ? 2.783 -27.166 31.720 1.00 85.81 812 CYS A CA 1
ATOM 6341 C C . CYS A 1 812 ? 2.886 -27.170 33.251 1.00 85.81 812 CYS A C 1
ATOM 6343 O O . CYS A 1 812 ? 2.130 -27.897 33.896 1.00 85.81 812 CYS A O 1
ATOM 6345 N N . GLU A 1 813 ? 3.748 -26.337 33.846 1.00 86.00 813 GLU A N 1
ATOM 6346 C CA . GLU A 1 813 ? 3.783 -26.134 35.306 1.00 86.00 813 GLU A CA 1
ATOM 6347 C C . GLU A 1 813 ? 2.440 -25.599 35.836 1.00 86.00 813 GLU A C 1
ATOM 6349 O O . GLU A 1 813 ? 1.974 -26.010 36.899 1.00 86.00 813 GLU A O 1
ATOM 6354 N N . GLU A 1 814 ? 1.759 -24.758 35.054 1.00 85.00 814 GLU A N 1
ATOM 6355 C CA . GLU A 1 814 ? 0.401 -24.276 35.320 1.00 85.00 814 GLU A CA 1
ATOM 6356 C C . GLU A 1 814 ? -0.721 -25.237 34.854 1.00 85.00 814 GLU A C 1
ATOM 6358 O O . GLU A 1 814 ? -1.890 -24.844 34.785 1.00 85.00 814 GLU A O 1
ATOM 6363 N N . GLY A 1 815 ? -0.398 -26.493 34.529 1.00 86.25 815 GLY A N 1
ATOM 6364 C CA . GLY A 1 815 ? -1.371 -27.563 34.288 1.00 86.25 815 GLY A CA 1
ATOM 6365 C C . GLY A 1 815 ? -1.856 -27.747 32.845 1.00 86.25 815 GLY A C 1
ATOM 6366 O O . GLY A 1 815 ? -2.852 -28.443 32.635 1.00 86.25 815 GLY A O 1
ATOM 6367 N N . TYR A 1 816 ? -1.203 -27.165 31.837 1.00 87.44 816 TYR A N 1
ATOM 6368 C CA . TYR A 1 816 ? -1.439 -27.524 30.432 1.00 87.44 816 TYR A CA 1
ATOM 6369 C C . TYR A 1 816 ? -0.948 -28.953 30.133 1.00 87.44 816 TYR A C 1
ATOM 6371 O O . TYR A 1 816 ? 0.087 -29.390 30.627 1.00 87.44 816 TYR A O 1
ATOM 6379 N N . SER A 1 817 ? -1.703 -29.690 29.315 1.00 84.75 817 SER A N 1
ATOM 6380 C CA . SER A 1 817 ? -1.500 -31.127 29.049 1.00 84.75 817 SER A CA 1
ATOM 6381 C C . SER A 1 817 ? -1.231 -31.471 27.578 1.00 84.75 817 SER A C 1
ATOM 6383 O O . SER A 1 817 ? -1.142 -32.648 27.221 1.00 84.75 817 SER A O 1
ATOM 6385 N N . GLY A 1 818 ? -1.115 -30.464 26.707 1.00 80.06 818 GLY A N 1
ATOM 6386 C CA . GLY A 1 818 ? -0.875 -30.669 25.279 1.00 80.06 818 GLY A CA 1
ATOM 6387 C C . GLY A 1 818 ? 0.507 -31.254 24.983 1.00 80.06 818 GLY A C 1
ATOM 6388 O O . GLY A 1 818 ? 1.517 -30.844 25.554 1.00 80.06 818 GLY A O 1
ATOM 6389 N N . LYS A 1 819 ? 0.542 -32.210 24.051 1.00 85.88 819 LYS A N 1
ATOM 6390 C CA . LYS A 1 819 ? 1.754 -32.912 23.608 1.00 85.88 819 LYS A CA 1
ATOM 6391 C C . LYS A 1 819 ? 2.343 -32.228 22.371 1.00 85.88 819 LYS A C 1
ATOM 6393 O O . LYS A 1 819 ? 1.620 -31.630 21.573 1.00 85.88 819 LYS A O 1
ATOM 6398 N N . GLY A 1 820 ? 3.648 -32.373 22.160 1.00 87.69 820 GLY A N 1
ATOM 6399 C CA . GLY A 1 820 ? 4.306 -31.810 20.982 1.00 87.69 820 GLY A CA 1
ATOM 6400 C C . GLY A 1 820 ? 5.604 -32.487 20.584 1.00 87.69 820 GLY A C 1
ATOM 6401 O O . GLY A 1 820 ? 6.031 -33.465 21.203 1.00 87.69 820 GLY A O 1
ATOM 6402 N N . VAL A 1 821 ? 6.237 -31.941 19.548 1.00 91.44 821 VAL A N 1
ATOM 6403 C CA . VAL A 1 821 ? 7.563 -32.347 19.065 1.00 91.44 821 VAL A CA 1
ATOM 6404 C C . VAL A 1 821 ? 8.416 -31.138 18.692 1.00 91.44 821 VAL A C 1
ATOM 6406 O O . VAL A 1 821 ? 7.893 -30.108 18.268 1.00 91.44 821 VAL A O 1
ATOM 6409 N N . PHE A 1 822 ? 9.736 -31.293 18.800 1.00 90.88 822 PHE A N 1
ATOM 6410 C CA . PHE A 1 822 ? 10.672 -30.309 18.260 1.00 90.88 822 PHE A CA 1
ATOM 6411 C C . PHE A 1 822 ? 10.827 -30.431 16.749 1.00 90.88 822 PHE A C 1
ATOM 6413 O O . PHE A 1 822 ? 10.945 -31.538 16.214 1.00 90.88 822 PHE A O 1
ATOM 6420 N N . ILE A 1 823 ? 10.908 -29.274 16.101 1.00 92.81 823 ILE A N 1
ATOM 6421 C CA . ILE A 1 823 ? 11.448 -29.105 14.757 1.00 92.81 823 ILE A CA 1
ATOM 6422 C C . ILE A 1 823 ? 12.937 -28.779 14.914 1.00 92.81 823 ILE A C 1
ATOM 6424 O O . ILE A 1 823 ? 13.309 -27.879 15.664 1.00 92.81 823 ILE A O 1
ATOM 6428 N N . THR A 1 824 ? 13.788 -29.581 14.282 1.00 91.19 824 THR A N 1
ATOM 6429 C CA . THR A 1 824 ? 15.242 -29.598 14.493 1.00 91.19 824 THR A CA 1
ATOM 6430 C C . THR A 1 824 ? 15.963 -28.627 13.571 1.00 91.19 824 THR A C 1
ATOM 6432 O O . THR A 1 824 ? 15.716 -28.672 12.369 1.00 91.19 824 THR A O 1
ATOM 6435 N N . ASN A 1 825 ? 16.914 -27.853 14.095 1.00 89.69 825 ASN A N 1
ATOM 6436 C CA . ASN A 1 825 ? 17.544 -26.711 13.424 1.00 89.69 825 ASN A CA 1
ATOM 6437 C C . ASN A 1 825 ? 16.522 -25.644 12.979 1.00 89.69 825 ASN A C 1
ATOM 6439 O O . ASN A 1 825 ? 16.576 -25.167 11.844 1.00 89.69 825 ASN A O 1
ATOM 6443 N N . ALA A 1 826 ? 15.590 -25.284 13.865 1.00 93.00 826 ALA A N 1
ATOM 6444 C CA . ALA A 1 826 ? 14.601 -24.229 13.625 1.00 93.00 826 ALA A CA 1
ATOM 6445 C C . ALA A 1 826 ? 14.544 -23.228 14.785 1.00 93.00 826 ALA A C 1
ATOM 6447 O O . ALA A 1 826 ? 14.664 -23.607 15.952 1.00 93.00 826 ALA A O 1
ATOM 6448 N N . GLY A 1 827 ? 14.350 -21.953 14.460 1.00 91.62 827 GLY A N 1
ATOM 6449 C CA . GLY A 1 827 ? 14.038 -20.879 15.392 1.00 91.62 827 GLY A CA 1
ATOM 6450 C C . GLY A 1 827 ? 12.529 -20.653 15.501 1.00 91.62 827 GLY A C 1
ATOM 6451 O O . GLY A 1 827 ? 11.732 -21.593 15.442 1.00 91.62 827 GLY A O 1
ATOM 6452 N N . HIS A 1 828 ? 12.136 -19.392 15.702 1.00 91.62 828 HIS A N 1
ATOM 6453 C CA . HIS A 1 828 ? 10.742 -19.029 15.964 1.00 91.62 828 HIS A CA 1
ATOM 6454 C C . HIS A 1 828 ? 9.823 -19.345 14.777 1.00 91.62 828 HIS A C 1
ATOM 6456 O O . HIS A 1 828 ? 8.788 -19.987 14.946 1.00 91.62 828 HIS A O 1
ATOM 6462 N N . PHE A 1 829 ? 10.228 -19.002 13.556 1.00 92.25 829 PHE A N 1
ATOM 6463 C CA . PHE A 1 829 ? 9.443 -19.240 12.342 1.00 92.25 829 PHE A CA 1
ATOM 6464 C C . PHE A 1 829 ? 9.724 -20.638 11.769 1.00 92.25 829 PHE A C 1
ATOM 6466 O O . PHE A 1 829 ? 10.173 -20.816 10.639 1.00 92.25 829 PHE A O 1
ATOM 6473 N N . CYS A 1 830 ? 9.455 -21.665 12.582 1.00 93.38 830 CYS A N 1
ATOM 6474 C CA . CYS A 1 830 ? 9.810 -23.059 12.303 1.00 93.38 830 CYS A CA 1
ATOM 6475 C C . CYS A 1 830 ? 9.134 -23.666 11.053 1.00 93.38 830 CYS A C 1
ATOM 6477 O O . CYS A 1 830 ? 9.604 -24.676 10.525 1.00 93.38 830 CYS A O 1
ATOM 6479 N N . ASN A 1 831 ? 8.061 -23.045 10.557 1.00 94.69 831 ASN A N 1
ATOM 6480 C CA . ASN A 1 831 ? 7.424 -23.333 9.268 1.00 94.69 831 ASN A CA 1
ATOM 6481 C C . ASN A 1 831 ? 8.266 -22.891 8.059 1.00 94.69 831 ASN A C 1
ATOM 6483 O O . ASN A 1 831 ? 8.159 -23.514 7.003 1.00 94.69 831 ASN A O 1
ATOM 6487 N N . ALA A 1 832 ? 9.066 -21.834 8.215 1.00 91.38 832 ALA A N 1
ATOM 6488 C CA . ALA A 1 832 ? 9.931 -21.259 7.190 1.00 91.38 832 ALA A CA 1
ATOM 6489 C C . ALA A 1 832 ? 11.374 -21.780 7.299 1.00 91.38 832 ALA A C 1
ATOM 6491 O O . ALA A 1 832 ? 11.989 -22.063 6.276 1.00 91.38 832 ALA A O 1
ATOM 6492 N N . ASP A 1 833 ? 11.881 -21.989 8.520 1.00 92.88 833 ASP A N 1
ATOM 6493 C CA . ASP A 1 833 ? 13.230 -22.531 8.748 1.00 92.88 833 ASP A CA 1
ATOM 6494 C C . ASP A 1 833 ? 13.363 -23.998 8.296 1.00 92.88 833 ASP A C 1
ATOM 6496 O O . ASP A 1 833 ? 14.416 -24.421 7.821 1.00 92.88 833 ASP A O 1
ATOM 6500 N N . GLN A 1 834 ? 12.308 -24.805 8.480 1.00 96.38 834 GLN A N 1
ATOM 6501 C CA . GLN A 1 834 ? 12.303 -26.251 8.207 1.00 96.38 834 GLN A CA 1
ATOM 6502 C C . GLN A 1 834 ? 10.964 -26.713 7.585 1.00 96.38 834 GLN A C 1
ATOM 6504 O O . GLN A 1 834 ? 10.273 -27.574 8.149 1.00 96.38 834 GLN A O 1
ATOM 6509 N N . PRO A 1 835 ? 10.571 -26.176 6.411 1.00 93.50 835 PRO A N 1
ATOM 6510 C CA . PRO A 1 835 ? 9.238 -26.367 5.839 1.00 93.50 835 PRO A CA 1
ATOM 6511 C C . PRO A 1 835 ? 8.910 -27.837 5.579 1.00 93.50 835 PRO A C 1
ATOM 6513 O O . PRO A 1 835 ? 7.809 -28.282 5.890 1.00 93.50 835 PRO A O 1
ATOM 6516 N N . GLU A 1 836 ? 9.859 -28.637 5.083 1.00 93.56 836 GLU A N 1
ATOM 6517 C CA . GLU A 1 836 ? 9.630 -30.065 4.825 1.00 93.56 836 GLU A CA 1
ATOM 6518 C C . GLU A 1 836 ? 9.319 -30.855 6.106 1.00 93.56 836 GLU A C 1
ATOM 6520 O O . GLU A 1 836 ? 8.413 -31.696 6.121 1.00 93.56 836 GLU A O 1
ATOM 6525 N N . GLN A 1 837 ? 10.038 -30.576 7.200 1.00 94.81 837 GLN A N 1
ATOM 6526 C CA . GLN A 1 837 ? 9.823 -31.250 8.480 1.00 94.81 837 GLN A CA 1
ATOM 6527 C C . GLN A 1 837 ? 8.508 -30.798 9.125 1.00 94.81 837 GLN A C 1
ATOM 6529 O O . GLN A 1 837 ? 7.745 -31.645 9.599 1.00 94.81 837 GLN A O 1
ATOM 6534 N N . PHE A 1 838 ? 8.208 -29.495 9.068 1.00 97.00 838 PHE A N 1
ATOM 6535 C CA . PHE A 1 838 ? 6.928 -28.927 9.489 1.00 97.00 838 PHE A CA 1
ATOM 6536 C C . PHE A 1 838 ? 5.760 -29.600 8.751 1.00 97.00 838 PHE A C 1
ATOM 6538 O O . PHE A 1 838 ? 4.880 -30.196 9.375 1.00 97.00 838 PHE A O 1
ATOM 6545 N N . ASN A 1 839 ? 5.801 -29.598 7.415 1.00 96.88 839 ASN A N 1
ATOM 6546 C CA . ASN A 1 839 ? 4.776 -30.172 6.539 1.00 96.88 839 ASN A CA 1
ATOM 6547 C C . ASN A 1 839 ? 4.564 -31.666 6.809 1.00 96.88 839 ASN A C 1
ATOM 6549 O O . ASN A 1 839 ? 3.428 -32.133 6.892 1.00 96.88 839 ASN A O 1
ATOM 6553 N N . SER A 1 840 ? 5.657 -32.414 6.987 1.00 95.19 840 SER A N 1
ATOM 6554 C CA . SER A 1 840 ? 5.631 -33.841 7.317 1.00 95.19 840 SER A CA 1
ATOM 6555 C C . SER A 1 840 ? 4.945 -34.112 8.660 1.00 95.19 840 SER A C 1
ATOM 6557 O O . SER A 1 840 ? 4.107 -35.011 8.764 1.00 95.19 840 SER A O 1
ATOM 6559 N N . TYR A 1 841 ? 5.239 -33.315 9.693 1.00 95.56 841 TYR A N 1
ATOM 6560 C CA . TYR A 1 841 ? 4.636 -33.486 11.015 1.00 95.56 841 TYR A CA 1
ATOM 6561 C C . TYR A 1 841 ? 3.161 -33.080 11.042 1.00 95.56 841 TYR A C 1
ATOM 6563 O O . TYR A 1 841 ? 2.353 -33.824 11.600 1.00 95.56 841 TYR A O 1
ATOM 6571 N N . VAL A 1 842 ? 2.794 -31.975 10.387 1.00 96.56 842 VAL A N 1
ATOM 6572 C CA . VAL A 1 842 ? 1.393 -31.568 10.202 1.00 96.56 842 VAL A CA 1
ATOM 6573 C C . VAL A 1 842 ? 0.615 -32.649 9.448 1.00 96.56 842 VAL A C 1
ATOM 6575 O O . VAL A 1 842 ? -0.399 -33.128 9.953 1.00 96.56 842 VAL A O 1
ATOM 6578 N N . SER A 1 843 ? 1.115 -33.107 8.296 1.00 95.44 843 SER A N 1
ATOM 6579 C CA . SER A 1 843 ? 0.467 -34.159 7.500 1.00 95.44 843 SER A CA 1
ATOM 6580 C C . SER A 1 843 ? 0.288 -35.459 8.296 1.00 95.44 843 SER A C 1
ATOM 6582 O O . SER A 1 843 ? -0.823 -35.990 8.348 1.00 95.44 843 SER A O 1
ATOM 6584 N N . GLU A 1 844 ? 1.330 -35.966 8.967 1.00 94.75 844 GLU A N 1
ATOM 6585 C CA . GLU A 1 844 ? 1.223 -37.218 9.728 1.00 94.75 844 GLU A CA 1
ATOM 6586 C C . GLU A 1 844 ? 0.248 -37.079 10.909 1.00 94.75 844 GLU A C 1
ATOM 6588 O O . GLU A 1 844 ? -0.539 -37.990 11.171 1.00 94.75 844 GLU A O 1
ATOM 6593 N N . PHE A 1 845 ? 0.258 -35.943 11.610 1.00 95.50 845 PHE A N 1
ATOM 6594 C CA . PHE A 1 845 ? -0.635 -35.707 12.742 1.00 95.50 845 PHE A CA 1
ATOM 6595 C C . PHE A 1 845 ? -2.102 -35.603 12.313 1.00 95.50 845 PHE A C 1
ATOM 6597 O O . PHE A 1 845 ? -2.966 -36.292 12.874 1.00 95.50 845 PHE A O 1
ATOM 6604 N N . LEU A 1 846 ? -2.395 -34.800 11.287 1.00 95.75 846 LEU A N 1
ATOM 6605 C CA . LEU A 1 846 ? -3.752 -34.617 10.773 1.00 95.75 846 LEU A CA 1
ATOM 6606 C C . LEU A 1 846 ? -4.336 -35.918 10.197 1.00 95.75 846 LEU A C 1
ATOM 6608 O O . LEU A 1 846 ? -5.517 -36.179 10.410 1.00 95.75 846 LEU A O 1
ATOM 6612 N N . ASN A 1 847 ? -3.510 -36.808 9.636 1.00 93.19 847 ASN A N 1
ATOM 6613 C CA . ASN A 1 847 ? -3.930 -38.140 9.175 1.00 93.19 847 ASN A CA 1
ATOM 6614 C C . ASN A 1 847 ? -3.909 -39.251 10.258 1.00 93.19 847 ASN A C 1
ATOM 6616 O O . ASN A 1 847 ? -4.166 -40.414 9.948 1.00 93.19 847 ASN A O 1
ATOM 6620 N N . SER A 1 848 ? -3.603 -38.935 11.523 1.00 89.94 848 SER A N 1
ATOM 6621 C CA . SER A 1 848 ? -3.534 -39.908 12.636 1.00 89.94 848 SER A CA 1
ATOM 6622 C C . SER A 1 848 ? -4.676 -39.768 13.655 1.00 89.94 848 SER A C 1
ATOM 6624 O O . SER A 1 848 ? -5.478 -38.844 13.588 1.00 89.94 848 SER A O 1
ATOM 6626 N N . ASP A 1 849 ? -4.723 -40.635 14.665 1.00 82.00 849 ASP A N 1
ATOM 6627 C CA . ASP A 1 849 ? -5.561 -40.482 15.871 1.00 82.00 849 ASP A CA 1
ATOM 6628 C C . ASP A 1 849 ? -4.873 -39.672 17.000 1.00 82.00 849 ASP A C 1
ATOM 6630 O O . ASP A 1 849 ? -5.286 -39.737 18.158 1.00 82.00 849 ASP A O 1
ATOM 6634 N N . GLY A 1 850 ? -3.788 -38.948 16.692 1.00 78.88 850 GLY A N 1
ATOM 6635 C CA . GLY A 1 850 ? -2.967 -38.198 17.650 1.00 78.88 850 GLY A CA 1
ATOM 6636 C C . GLY A 1 850 ? -2.057 -39.100 18.490 1.00 78.88 850 GLY A C 1
ATOM 6637 O O . GLY A 1 850 ? -0.832 -38.990 18.430 1.00 78.88 850 GLY A O 1
ATOM 6638 N N . ASN A 1 851 ? -2.619 -40.065 19.219 1.00 80.69 851 ASN A N 1
ATOM 6639 C CA . ASN A 1 851 ? -1.848 -40.977 20.071 1.00 80.69 851 ASN A CA 1
ATOM 6640 C C . ASN A 1 851 ? -0.872 -41.865 19.283 1.00 80.69 851 ASN A C 1
ATOM 6642 O O . ASN A 1 851 ? 0.276 -42.059 19.701 1.00 80.69 851 ASN A O 1
ATOM 6646 N N . SER A 1 852 ? -1.271 -42.361 18.110 1.00 83.50 852 SER A N 1
ATOM 6647 C CA . SER A 1 852 ? -0.368 -43.107 17.230 1.00 83.50 852 SER A CA 1
ATOM 6648 C C . SER A 1 852 ? 0.736 -42.225 16.637 1.00 83.50 852 SER A C 1
ATOM 6650 O O . SER A 1 852 ? 1.837 -42.727 16.437 1.00 83.50 852 SER A O 1
ATOM 6652 N N . PHE A 1 853 ? 0.503 -40.923 16.425 1.00 89.25 853 PHE A N 1
ATOM 6653 C CA . PHE A 1 853 ? 1.562 -39.980 16.053 1.00 89.25 853 PHE A CA 1
ATOM 6654 C C . PHE A 1 853 ? 2.568 -39.837 17.199 1.00 89.25 853 PHE A C 1
ATOM 6656 O O . PHE A 1 853 ? 3.742 -40.154 17.015 1.00 89.25 853 PHE A O 1
ATOM 6663 N N . PHE A 1 854 ? 2.122 -39.460 18.404 1.00 86.81 854 PHE A N 1
ATOM 6664 C CA . PHE A 1 854 ? 3.034 -39.228 19.530 1.00 86.81 854 PHE A CA 1
ATOM 6665 C C . PHE A 1 854 ? 3.840 -40.479 19.903 1.00 86.81 854 PHE A C 1
ATOM 6667 O O . PHE A 1 854 ? 5.052 -40.387 20.085 1.00 86.81 854 PHE A O 1
ATOM 6674 N N . SER A 1 855 ? 3.222 -41.665 19.919 1.00 83.69 855 SER A N 1
ATOM 6675 C CA . SER A 1 855 ? 3.926 -42.927 20.216 1.00 83.69 855 SER A CA 1
ATOM 6676 C C . SER A 1 855 ? 5.072 -43.274 19.247 1.00 83.69 855 SER A C 1
ATOM 6678 O O . SER A 1 855 ? 5.972 -44.028 19.622 1.00 83.69 855 SER A O 1
ATOM 6680 N N . ARG A 1 856 ? 5.078 -42.724 18.022 1.00 83.50 856 ARG A N 1
ATOM 6681 C CA . ARG A 1 856 ? 6.133 -42.944 17.014 1.00 83.50 856 ARG A CA 1
ATOM 6682 C C . ARG A 1 856 ? 7.278 -41.927 17.076 1.00 83.50 856 ARG A C 1
ATOM 6684 O O . ARG A 1 856 ? 8.317 -42.154 16.450 1.00 83.50 856 ARG A O 1
ATOM 6691 N N . LYS A 1 857 ? 7.124 -40.806 17.788 1.00 84.06 857 LYS A N 1
ATOM 6692 C CA . LYS A 1 857 ? 8.092 -39.698 17.767 1.00 84.06 857 LYS A CA 1
ATOM 6693 C C . LYS A 1 857 ? 9.169 -39.879 18.836 1.00 84.06 857 LYS A C 1
ATOM 6695 O O . LYS A 1 857 ? 8.888 -40.161 19.995 1.00 84.06 857 LYS A O 1
ATOM 6700 N N . LYS A 1 858 ? 10.431 -39.697 18.433 1.00 73.25 858 LYS A N 1
ATOM 6701 C CA . LYS A 1 858 ? 11.596 -39.761 19.336 1.00 73.25 858 LYS A CA 1
ATOM 6702 C C . LYS A 1 858 ? 11.885 -38.424 20.026 1.00 73.25 858 LYS A C 1
ATOM 6704 O O . LYS A 1 858 ? 12.362 -38.425 21.155 1.00 73.25 858 LYS A O 1
ATOM 6709 N N . ASN A 1 859 ? 11.538 -37.314 19.373 1.00 76.38 859 ASN A N 1
ATOM 6710 C CA . ASN A 1 859 ? 11.813 -35.944 19.815 1.00 76.38 859 ASN A CA 1
ATOM 6711 C C . ASN A 1 859 ? 10.555 -35.312 20.439 1.00 76.38 859 ASN A C 1
ATOM 6713 O O . ASN A 1 859 ? 10.142 -34.220 20.054 1.00 76.38 859 ASN A O 1
ATOM 6717 N N . LEU A 1 860 ? 9.889 -36.051 21.332 1.00 81.75 860 LEU A N 1
ATOM 6718 C CA . LEU A 1 860 ? 8.707 -35.564 22.044 1.00 81.75 860 LEU A CA 1
ATOM 6719 C C . LEU A 1 860 ? 9.087 -34.464 23.032 1.00 81.75 860 LEU A C 1
ATOM 6721 O O . LEU A 1 860 ? 10.025 -34.639 23.813 1.00 81.75 860 LEU A O 1
ATOM 6725 N N . LEU A 1 861 ? 8.282 -33.403 23.054 1.00 75.25 861 LEU A N 1
ATOM 6726 C CA . LEU A 1 861 ? 8.243 -32.465 24.167 1.00 75.25 861 LEU A CA 1
ATOM 6727 C C . LEU A 1 861 ? 7.838 -33.226 25.439 1.00 75.25 861 LEU A C 1
ATOM 6729 O O . LEU A 1 861 ? 6.849 -33.965 25.443 1.00 75.25 861 LEU A O 1
ATOM 6733 N N . LYS A 1 862 ? 8.617 -33.066 26.510 1.00 64.88 862 LYS A N 1
ATOM 6734 C CA . LYS A 1 862 ? 8.324 -33.591 27.849 1.00 64.88 862 LYS A CA 1
ATOM 6735 C C . LYS A 1 862 ? 8.514 -32.464 28.863 1.00 64.88 862 LYS A C 1
ATOM 6737 O O . LYS A 1 862 ? 9.575 -31.845 28.789 1.00 64.88 862 LYS A O 1
ATOM 6742 N N . PRO A 1 863 ? 7.510 -32.178 29.712 1.00 53.38 863 PRO A N 1
ATOM 6743 C CA . PRO A 1 863 ? 7.677 -31.274 30.846 1.00 53.38 863 PRO A CA 1
ATOM 6744 C C . PRO A 1 863 ? 8.832 -31.726 31.750 1.00 53.38 863 PRO A C 1
ATOM 6746 O O . PRO A 1 863 ? 9.009 -32.963 31.889 1.00 53.38 863 PRO A O 1
#

Solvent-accessible surface area (backbone atoms only — not comparable to full-atom values): 48831 Å² total; per-residue (Å²): 131,86,82,88,82,89,87,79,87,85,87,88,82,87,83,89,86,89,82,89,88,89,82,89,84,87,90,88,80,94,73,87,87,88,81,82,78,86,70,81,80,76,75,72,76,66,70,48,43,43,84,69,41,60,68,50,70,74,57,98,77,80,77,73,89,75,72,65,81,69,64,94,39,66,42,83,39,73,40,61,50,36,24,45,99,84,27,59,34,44,33,33,48,32,36,32,36,54,47,52,35,34,50,32,15,60,38,24,42,60,39,24,49,46,73,64,64,51,78,53,66,65,51,42,46,44,42,59,75,42,50,42,39,52,68,58,48,30,51,55,25,56,70,47,76,65,36,63,37,50,29,55,30,42,33,32,20,52,18,12,39,57,42,29,54,46,29,61,78,66,54,48,71,74,70,88,62,46,68,56,31,25,49,74,48,69,46,58,59,38,29,39,31,37,40,42,26,32,42,17,84,42,44,66,35,39,49,47,36,32,56,68,18,42,33,82,67,46,98,45,8,23,32,58,91,39,35,31,25,32,45,63,49,32,72,83,55,72,42,27,32,28,8,55,23,70,44,76,42,84,59,87,87,51,79,49,24,53,24,18,32,17,33,30,31,24,23,42,35,57,82,44,86,98,32,63,64,25,32,47,24,35,41,30,33,48,66,84,86,72,79,82,57,83,53,66,74,31,30,42,43,67,29,36,42,38,38,58,49,40,64,39,20,23,57,22,13,49,32,6,35,35,25,28,63,53,72,62,64,48,75,39,52,32,35,39,41,43,100,90,41,76,51,75,49,79,48,76,32,67,82,53,24,40,76,60,65,42,66,70,81,77,76,82,80,76,78,61,62,29,53,37,41,56,47,80,37,88,47,55,59,52,52,43,68,46,63,50,76,42,50,62,56,39,68,51,68,37,44,52,44,57,34,94,66,34,40,81,71,45,33,25,49,73,81,44,82,42,58,87,66,47,56,97,46,30,41,77,52,65,59,35,83,60,67,41,46,35,40,38,28,23,35,64,58,83,76,53,39,72,37,43,52,75,44,41,36,40,48,86,45,85,36,62,69,36,29,48,36,36,37,52,78,83,75,68,98,49,96,86,60,94,73,70,57,17,31,36,42,29,40,28,77,53,100,46,77,90,79,34,45,71,80,60,66,57,34,72,65,53,59,50,74,50,59,92,65,62,62,76,42,66,33,34,37,32,35,29,22,15,78,42,72,86,44,71,71,43,21,56,71,27,67,65,28,57,25,23,17,28,73,79,77,91,75,86,92,86,80,88,85,88,79,83,90,80,89,78,91,79,86,83,90,81,90,87,84,83,88,85,87,85,88,86,87,88,89,82,89,83,90,84,88,82,89,79,90,83,85,90,88,80,93,82,80,93,86,84,89,80,91,80,89,83,82,92,72,80,58,74,60,62,60,50,50,57,49,33,44,76,67,45,76,43,62,53,70,51,71,45,74,42,99,88,65,34,38,35,28,36,37,37,28,42,53,66,61,41,32,39,42,33,42,41,85,48,63,43,97,85,70,46,52,42,28,31,71,76,42,48,71,48,51,75,64,42,19,83,64,16,20,29,33,31,32,19,55,78,59,19,61,80,7,39,73,58,93,85,70,61,93,84,69,79,58,73,59,100,59,85,50,71,73,33,51,50,51,54,52,50,31,55,74,70,71,45,72,53,26,32,37,36,6,27,21,58,20,15,28,38,45,45,46,37,41,50,76,45,41,80,37,43,69,33,40,34,35,27,25,39,30,64,83,46,45,69,63,53,54,74,69,49,46,50,45,48,42,78,44,18,68,44,36,39,36,39,36,17,70,65,20,69,58,32,54,50,41,52,48,51,32,39,78,74,67,51,65,63,45,33,34,60,40,80,84,10,38,62,59,28,61,71,61,32,35,70,62,42,46,50,52,52,53,50,40,74,77,41,78,31,58,68,40,58,76,70,51,87,57,55,61,72,132

pLDDT: mean 78.68, std 23.55, range [23.62, 98.75]

Nearest PDB structures (foldseek):
  3om8-assembly1_B  TM=7.316E-01  e=2.405E-13  Pseudomonas aeruginosa PAO1
  4urt-assembly1_B  TM=4.341E-01  e=2.752E-05  Homo sapiens
  7dc8-assembly2_F  TM=4.887E-01  e=1.830E-04  Homo sapiens
  7mro-assembly1_A  TM=3.130E-01  e=3.132E-06  Danio rerio
  5e55-assembly1_A  TM=2.906E-01  e=2.370E-06  Mus musculus

Radius of gyration: 48.37 Å; Cα contacts (8 Å, |Δi|>4): 1721; chains: 1; bounding box: 166×75×146 Å

Sequence (863 aa):
MVTKNKNSENHLARIKIRRKFSLTLTLWLFLFGSFFPVFPFTVDAQYFPAPNPPKIGREQIQPPLSDAHFPDETPTTEWTFHKTSDNIHPDGNEQQAVWLMNRARANPAQEGLWLAASDDEDVASGRTYFGVDLNVLKSEFTGYNAMPPAAFDLRLYNAAREHSEDLIARDTQDHEGQFERIKDAGFSHIEARANVFAYSGSSLNAHAGWNIDWGVGTSDGMQESRGHRKAVMSLDGDYTNVGIAMISDADPDTKVGPLVSSGNYCNADTSKENHHNRFLVGTVWKDNNGNSMYDPGEGIGGVTVMPDHGRYYAVTSDSGGYAFPVTSPGTYQVTFSGSSVNGVKTATVERKSVLLDFMPDPAPVIPVTYTLTVSVTGGSGIVIPDRIEVNKGADQVFIIKPAEGYRIAEFSDNSENKISELINNEYRLTDIRQNHSLTVRFEGKLYLPIPPDNVSATDGGTYADKIRISWDALVSWDASEETNSYYRVWRNTVNDPDTALPICYWQTETVYKDTEITPDRIYYYWVKSAPDSSGDKAGPYSKYDTGSAKTKDRTVVKGDIDADNTTGMIDAIVGLNILSGEKTTPRLRSDYTSSGADTDNSAWDAGVPAENNSNDKVGFSEISQSLRVAAGLIPQSGFLEMSDKARIYYEISGEGPPLVLIHGGEYESNGQLKGCSSWEPQMQALNRQFKVIRYDIRGFSRSDTVQNHPLYYWKWGESEDRTAADLVELLHHLNIQKAHICGLSIGSGIAAQLAVFHSEMVDKLILASPWAGHTFACSAQQKEKLNSFSERTLLLIGDNDNGSWTEWYTACEEGYSGKGVFITNAGHFCNADQPEQFNSYVSEFLNSDGNSFFSRKKNLLKP

Mean predicted aligned error: 22.41 Å

Foldseek 3Di:
DDDDDDDDDDDDDDDDDDDDDDDDDDDDDDDDDDDDDPDPPPPDPQQAWDAFWDKDAFDPDDDDLPLPPDPLDWADAADDFLADPVLCPVALLQVLLLQLLQVCLQQLLVNLVCLLVPPPPSSVVLCVVLVAQSVVSNVVSVPDDRAFRAGEGNLQQQLQQVVLVVCQVVLHRDCPCSVVSSVVSPFAFRMKIKIWDQNAPGSVSRNSSLQSQADPPDPNRHRPPSNSNCQSNVVPHLFRYKHKYWDADDPPPGSTDNIIIMMMTGQGPVVDPPHAFAKAWEFEFAPPPPPPGRGRPRGPFQKWWIWSGDHYTHGHRNSRTDMDHDSHFDWTWIFIDDPPDTDTDIDGTHPHYDYDYDYGDPDPDDFDKAKEAEAEDAADWDKPPRIDIDGQFAKDKIATGGDVQKDWPFKDKPPHTCVVCQDNRMDMDGRDHYYIYIYTYIHGPPPQDAFFPPWEWAADAPDQQWIKTFTDQDDDPDPPDDQQKWKWKWKDLDPDPVPTDTDDFTDSHRMDIGRVDDAPGKMKMWMWIASDRVCVSIHDTDHIYIYHHHHDDDDDDDDDDDDDDDYDDDDDDDDDDDDDDDDDDDDDDDYDDDDDDDDDDDDDDDDDDDDDDDDPPDDPVVVVVVVCQVVQVAWDKDWDQDPLRKTKIKTWGADDFEEEEAEAQDADPSRAGAFQVLCVLLSVLCNPHHRYMGIGQAPHDPIHHPDPPPPPPQAADPDADVRLVVVVVVCVVVVQQAHAYEYAASGLLSQLSCCQHVVRNYPAYEYELYHACRNLVYDPSSLVSSQVCQLRYEYEYEPAAVRSVVRVVVSVVVPRDHKYFYQYQDYRSSCNRPVPVVSVLVVVSVPDSSVVSQVPDPGIDDD